Protein AF-A0A8J4SX45-F1 (afdb_monomer)

pLDDT: mean 74.56, std 23.35, range [21.31, 98.44]

Organism: NCBI:txid1284355

Foldseek 3Di:
DDDPDPQDLVNVCVVVVNPPHPVSQQPVPQDDPVLVVLLVVQLVPQDVVLVVVCVVVPDDPVCCCVVPVQLSCVVSVVLRPPAQEDEDDAQAAAPCPPHRLQHQDLQFGHPVVNGPVVVLVVQVVCVVSNYFYAYEDNQFWHFCNHPLNVQLLQEVPGPSVLQFAKDADAPPDALDQQAALLGDHQWDARPNYNITTGHNYDPRTTTTQLVDVVSLVVSLVSLVVVVVSPHQAYEYEQLQQNQDDVNVPRGGVHPCSLVSQLVSQVSHVVVDNHAYEYEHAPDDLVVQLSQCFPVSSGHVGYDYCPLVCQQADPPDDLLRGHDHDPVVSVVVLVRNQPSCVPRGAYEFEQDELQWAQNCAQPNPCPPCLLVRLLVVVCVRVVTGHHYDDYPCSQQSQHFAQDDQVQDDRSSLVSQQVVCVVVPDDNVSSSVSCRNGNSCRRVQDDRCSDPDDDDDPPPDPDHDDDPPDPDDDDDDDDDDPDDDDDDDDDDDDDDPDGGSNVVSSVVVVPDDDDDDDDPPPPVPPPPDDDDDDDDDDDDDDPDPPPLVVLLVVLVSQCPPPLNVLLDSLLSLLQVLQVCCQPPNDDPVCLVVLVCLQPPLLLLLLLLCLLLAAVVLLVVLDPLLLVLLVVLLVVQQVQLLVLCVVLVAPNLLSNLLSQQQNFAALNLSSQQCVLLVHDLLSSLLSRNLLSVLLSVVLVVLLVCVVPLPDALQLSLSLLLSQRRHLSSSQSSSPVSPDNSNSSSNSSNSSRNVVSLVVSQVSNVVSVVVVPPPDDDDDDDDDPVPRSRPPSSVSSNVSNVCSNVCVDPPVRSVVSNVSSVSSSSSSSSSSSNVYHPVSSVVNNPSSSVSSNVSSVVSSVSSSVSSVVSVSD

Secondary structure (DSSP, 8-state):
--------HHHHHHHTT-TTSTHHHHSTTS--HHHHHHHHHHHHHS-HHHHHHHHHTT--HHHHIIIIIHHHHHHHHHHTT--SEEEEPP-EE---TTTTSS-SEEEEE-TTT--HHHHHHHHHHHHTTT-EEEEEEE-SB--TTSHHHHHHTT-TTSTTGGGB-EEE-BTTB-SS-PBPTTSSBSEEEETTTTEEEE-SS-TT-PBB-TTSHHHHHHHHHHHHHHHHTT--EEEEETGGGTT-BGGGTB-SS-TTHHHHHHHHHHHTGGGS--EEEEE-TT--HHHHHHHT-TT-SS-SEEE--TTGGGGB-TTS-TTSB----HHHHHHHHHHHHHHSBTTB-BEE-S--TTS--HHHHTS-SSTTHHHHHHHHHHHHHTSSSEE---TTGGGT-------GGG---HHHHHHHHHHHHTT--HHHHHHHHHHH-GGGTTSS-----SS-----TT--S------------------TT-----------------HHHHHHHHTTS--------TTSGGGSS-------------S--SSHHHHHHHHHHHHHTTSTTTGGG-HHHHHHHHHHHHHHHH---GGGHHHHHHIIIIIHHHHHHHHGGG--HHHHHHT-HHHHHHHHHHHHHHHHHHHHHHHHTT--HHHHHHHHHHHHTTTHHHHHHHTTTTT--HHHHHHHHHHHHHHHHHHHHHHHHHHHHH---HHHHHHHHHHH-SSHHHHHHHHGGGHHHHHHHHHHHHHHHHHTHHHHHHHHHHHHHHHHTTT---------GGG----HHHHHHHHHHHHHHTT-S-HHHHHHHHHHHHHHHHHHHHHHHHT--HHHHHHHHHHHHHHHHHHHHHHHHHHHHHHHHTT--

Sequence (869 aa):
MGSGGMIPSYLLIKNLDMLNTIWSLVLPGAVPIFSVILVMNFFAAVPKALEEAAFIDGANALQVLFKVYVPVSIPALATDLGIGAIWLSPVCKSPQDDNGYDISDYQDIDPMFGSLEDMELLIQEAGKRDIRIIMDLVLNHSSDEHPWFKEARKSKDNPYHDYYVWRDGVEGTPPNDLGSTFGGSAWEWVPELGQYYLHLFSVKQPDLNWENPKVRQEIYDMIQWWMDKGVGGFRLDVIDLIGKEPDLKITGNGPNLRKYMRELSKETFQKGDLLTVGETWGATPESAKLYSNPDGSELSMVFQFEHISLDEQAGKGKWDLQPLDLLQLKKVLSKWQTELKGEAWNSLFWNNHDLPRIVSRWGDDGEYRVESAKMLATLLHGMQGTPYVYQGEELGMTNVRYDIEEYRDIELLNLYKERIGNGYSKEDVMESIYAKGRDNAPAFQMQLSDSQFFDFPGCQFLMNDPSGYHRNSKPGSNSFLHTLTAGEDIGPLGTDRCLFHKMIAESTCSRTQLTKDPDLILKHVLLYHDGTGEGMAGRSYNNHFILHVRDNVKLLGYLPFLNIMGQLVIAILLGILYRAIRGVPLSAQSGISFSGKRLLRFGIILLGLKLNLLDIVHAGYKVVALAAINVAITIFVVYGLSKWLKIDKRIGLLTACGTAICGAAAVVAIAPQIKAKDEETAVGAATVAILGTIFTLAYTLLYPVLGLSANGYGVFTGATLHEVAHVIAGAAPGGQGALDMAVIVKLTRVAMLVPIALIIGLWSGRQASGGEQQSAKGIRWRELPVPWFIFGFLAMSGLNTLGIIPQEMISGLLVLSYMLLAMAMAGLGLGVDIATFRRLGKKPFLAGLLGSIVLSVIGFVLVCGFGLN

Solvent-accessible surface area (backbone atoms only — not comparable to full-atom values): 48307 Å² total; per-residue (Å²): 142,83,83,84,68,84,63,56,67,68,57,46,26,52,77,67,70,29,69,97,39,79,63,54,67,53,65,85,70,70,70,64,77,61,51,62,53,53,52,51,53,49,64,69,65,54,61,63,66,60,57,52,49,38,45,73,76,67,42,48,74,68,49,40,42,64,71,47,51,47,51,69,40,44,67,62,57,56,60,61,70,70,61,58,57,45,78,43,73,50,56,35,19,42,86,48,83,59,74,19,63,21,32,35,36,92,91,42,43,22,73,90,82,43,46,59,68,55,52,50,48,48,39,53,56,32,49,77,69,65,23,29,41,22,42,50,40,63,72,40,31,31,14,53,75,11,65,57,44,58,46,22,66,73,36,87,85,34,89,39,25,65,40,36,44,70,42,73,55,52,93,98,45,62,88,66,87,57,58,13,78,45,57,62,62,18,52,49,79,37,82,91,68,52,27,27,39,37,13,61,42,51,86,53,23,37,25,46,25,62,85,34,65,66,49,49,48,54,51,41,53,51,52,45,54,47,49,77,68,56,52,32,25,37,36,30,45,57,51,39,38,56,15,44,40,71,93,79,70,32,50,60,72,20,91,51,29,66,59,51,43,33,50,49,16,63,71,36,54,67,78,52,91,53,51,32,35,34,33,25,75,85,54,46,69,73,55,41,35,61,44,5,22,83,87,51,60,36,28,53,19,44,43,63,36,68,72,72,52,55,36,31,37,87,97,59,55,80,69,40,71,42,79,72,50,67,70,54,49,52,49,47,58,48,47,59,51,63,70,29,61,92,52,31,44,44,52,38,68,79,44,46,72,69,29,30,22,49,26,47,66,78,44,38,63,68,95,44,26,68,61,31,31,50,50,54,50,52,59,56,69,70,48,85,54,50,73,54,83,40,90,50,56,60,65,53,48,53,51,58,86,76,62,80,89,74,63,76,51,58,51,58,58,39,49,50,54,51,43,50,73,72,68,50,56,70,67,64,53,49,54,32,43,52,59,50,28,35,59,28,40,65,74,60,78,79,89,68,67,96,62,84,77,77,83,64,94,85,74,91,77,89,84,84,90,78,91,70,90,76,84,89,83,88,88,79,90,80,76,96,82,78,81,84,84,88,79,85,89,85,87,94,82,86,93,81,87,52,56,55,66,49,48,73,61,49,72,76,73,74,80,87,89,85,84,95,70,88,79,72,71,83,78,78,77,90,83,89,86,88,86,88,84,89,85,90,88,89,90,88,85,86,72,64,68,69,58,56,55,54,61,53,39,59,60,53,38,70,41,86,76,43,46,46,37,34,66,50,42,52,19,22,51,50,17,26,50,46,29,69,76,72,52,76,62,80,85,50,52,63,57,30,51,43,22,50,58,51,36,30,43,54,13,53,16,38,48,17,50,76,40,47,61,61,59,47,59,72,61,32,69,67,54,54,50,50,37,53,53,50,29,53,50,30,31,52,48,15,32,50,42,14,55,72,70,68,44,57,72,59,44,21,48,27,33,11,43,6,50,32,32,37,8,38,63,35,11,61,69,45,27,73,60,71,66,50,51,63,52,44,38,42,40,24,22,46,41,30,29,54,49,23,30,56,50,22,57,50,39,52,70,38,56,88,74,67,78,53,42,39,54,18,40,2,40,32,32,11,62,42,44,17,33,71,64,24,17,47,64,26,12,49,84,47,38,70,66,1,29,57,38,10,51,48,39,29,49,48,23,42,59,49,47,56,63,50,46,52,52,50,20,55,53,44,54,55,64,72,53,75,77,68,95,75,81,98,68,80,89,52,85,89,72,55,70,61,64,70,46,58,58,42,16,52,49,33,16,48,40,44,51,70,60,76,56,55,70,70,58,51,53,54,45,42,53,50,14,53,51,30,35,25,47,10,28,22,21,32,14,52,66,30,57,67,67,54,44,66,70,61,34,59,62,56,37,52,23,43,50,56,32,49,52,52,36,46,55,52,32,50,53,49,33,58,73,72,67,49,82

Nearest PDB structures (foldseek):
  4aie-assembly1_A  TM=9.711E-01  e=1.238E-39  Lactobacillus acidophilus NCFM
  4ha1-assembly1_A  TM=9.371E-01  e=2.315E-29  Rhizobium sp. MX-45
  1zjb-assembly1_A  TM=9.445E-01  e=5.201E-29  Burkholderia ubonensis subsp. mesacidophila
  4h8h-assembly2_B  TM=9.382E-01  e=4.776E-29  Rhizobium sp. MX-45
  2pwe-assembly1_A  TM=9.422E-01  e=8.674E-29  Burkholderia ubonensis subsp. mesacidophila

Structure (mmCIF, N/CA/C/O backbone):
data_AF-A0A8J4SX45-F1
#
_entry.id   AF-A0A8J4SX45-F1
#
loop_
_atom_site.group_PDB
_atom_site.id
_atom_site.type_symbol
_atom_site.label_atom_id
_atom_site.label_alt_id
_atom_site.label_comp_id
_atom_site.label_asym_id
_atom_site.label_entity_id
_atom_site.label_seq_id
_atom_site.pdbx_PDB_ins_code
_atom_site.Cartn_x
_atom_site.Cartn_y
_atom_site.Cartn_z
_atom_site.occupancy
_atom_site.B_iso_or_equiv
_atom_site.auth_seq_id
_atom_site.auth_comp_id
_atom_site.auth_asym_id
_atom_site.auth_atom_id
_atom_site.pdbx_PDB_model_num
ATOM 1 N N . MET A 1 1 ? -23.202 -10.348 -10.146 1.00 30.77 1 MET A N 1
ATOM 2 C CA . MET A 1 1 ? -22.582 -11.528 -10.796 1.00 30.77 1 MET A CA 1
ATOM 3 C C . MET A 1 1 ? -21.548 -11.040 -11.795 1.00 30.77 1 MET A C 1
ATOM 5 O O . MET A 1 1 ? -21.902 -10.262 -12.669 1.00 30.77 1 MET A O 1
ATOM 9 N N . GLY A 1 2 ? -20.294 -11.456 -11.606 1.00 22.59 2 GLY A N 1
ATOM 10 C CA . GLY A 1 2 ? -19.100 -10.896 -12.252 1.00 22.59 2 GLY A CA 1
ATOM 11 C C . GLY A 1 2 ? -18.055 -10.469 -11.217 1.00 22.59 2 GLY A C 1
ATOM 12 O O . GLY A 1 2 ? -17.561 -9.355 -11.274 1.00 22.59 2 GLY A O 1
ATOM 13 N N . SER A 1 3 ? -17.798 -11.320 -10.216 1.00 23.39 3 SER A N 1
ATOM 14 C CA . SER A 1 3 ? -16.836 -11.094 -9.134 1.00 23.39 3 SER A CA 1
ATOM 15 C C . SER A 1 3 ? -15.404 -11.157 -9.673 1.00 23.39 3 SER A C 1
ATOM 17 O O . SER A 1 3 ? -14.816 -12.236 -9.769 1.00 23.39 3 SER A O 1
ATOM 19 N N . GLY A 1 4 ? -14.844 -10.008 -10.038 1.00 24.91 4 GLY A N 1
ATOM 20 C CA . GLY A 1 4 ? -13.405 -9.830 -10.219 1.00 24.91 4 GLY A CA 1
ATOM 21 C C . GLY A 1 4 ? -12.726 -9.668 -8.863 1.00 24.91 4 GLY A C 1
ATOM 22 O O . GLY A 1 4 ? -12.202 -8.607 -8.569 1.00 24.91 4 GLY A O 1
ATOM 23 N N . GLY A 1 5 ? -12.804 -10.688 -8.007 1.00 27.56 5 GLY A N 1
ATOM 24 C CA . GLY A 1 5 ? -12.093 -10.682 -6.733 1.00 27.56 5 GLY A CA 1
ATOM 25 C C . GLY A 1 5 ? -10.597 -10.843 -6.980 1.00 27.56 5 GLY A C 1
ATOM 26 O O . GLY A 1 5 ? -10.183 -11.811 -7.626 1.00 27.56 5 GLY A O 1
ATOM 27 N N . MET A 1 6 ? -9.788 -9.922 -6.456 1.00 36.19 6 MET A N 1
ATOM 28 C CA . MET A 1 6 ? -8.379 -10.203 -6.211 1.00 36.19 6 MET A CA 1
ATOM 29 C C . MET A 1 6 ? -8.316 -11.399 -5.263 1.00 36.19 6 MET A C 1
ATOM 31 O O . MET A 1 6 ? -8.715 -11.334 -4.104 1.00 36.19 6 MET A O 1
ATOM 35 N N . ILE A 1 7 ? -7.892 -12.537 -5.803 1.00 36.25 7 ILE A N 1
ATOM 36 C CA . ILE A 1 7 ? -7.659 -13.749 -5.030 1.00 36.25 7 ILE A CA 1
ATOM 37 C C . ILE A 1 7 ? -6.501 -13.416 -4.080 1.00 36.25 7 ILE A C 1
ATOM 39 O O . ILE A 1 7 ? -5.442 -13.041 -4.589 1.00 36.25 7 ILE A O 1
ATOM 43 N N . PRO A 1 8 ? -6.653 -13.552 -2.746 1.00 45.66 8 PRO A N 1
ATOM 44 C CA . PRO A 1 8 ? -5.542 -13.415 -1.810 1.00 45.66 8 PRO A CA 1
ATOM 45 C C . PRO A 1 8 ? -4.344 -14.183 -2.357 1.00 45.66 8 PRO A C 1
ATOM 47 O O . PRO A 1 8 ? -4.502 -15.353 -2.709 1.00 45.66 8 PRO A O 1
ATOM 50 N N . SER A 1 9 ? -3.171 -13.555 -2.475 1.00 45.91 9 SER A N 1
ATOM 51 C CA . SER A 1 9 ? -1.998 -14.176 -3.112 1.00 45.91 9 SER A CA 1
ATOM 52 C C . SER A 1 9 ? -1.733 -15.571 -2.547 1.00 45.91 9 SER A C 1
ATOM 54 O O . SER A 1 9 ? -1.456 -16.497 -3.297 1.00 45.91 9 SER A O 1
ATOM 56 N N . TYR A 1 10 ? -1.969 -15.763 -1.246 1.00 50.28 10 TYR A N 1
ATOM 57 C CA . TYR A 1 10 ? -1.969 -17.070 -0.593 1.00 50.28 10 TYR A CA 1
ATOM 58 C C . TYR A 1 10 ? -2.964 -18.082 -1.193 1.00 50.28 10 TYR A C 1
ATOM 60 O O . TYR A 1 10 ? -2.573 -19.207 -1.486 1.00 50.28 10 TYR A O 1
ATOM 68 N N . LEU A 1 11 ? -4.234 -17.713 -1.403 1.00 44.53 11 LEU A N 1
ATOM 69 C CA . LEU A 1 11 ? -5.240 -18.573 -2.040 1.00 44.53 11 LEU A CA 1
ATOM 70 C C . LEU A 1 11 ? -4.919 -18.829 -3.516 1.00 44.53 11 LEU A C 1
ATOM 72 O O . LEU A 1 11 ? -5.149 -19.933 -3.998 1.00 44.53 11 LEU A O 1
ATOM 76 N N . LEU A 1 12 ? -4.344 -17.853 -4.220 1.00 45.09 12 LEU A N 1
ATOM 77 C CA . LEU A 1 12 ? -3.874 -18.018 -5.595 1.00 45.09 12 LEU A CA 1
ATOM 78 C C . LEU A 1 12 ? -2.726 -19.038 -5.642 1.00 45.09 12 LEU A C 1
ATOM 80 O O . LEU A 1 12 ? -2.785 -19.999 -6.399 1.00 45.09 12 LEU A O 1
ATOM 84 N N . ILE A 1 13 ? -1.724 -18.878 -4.778 1.00 53.94 13 ILE A N 1
ATOM 85 C CA . ILE A 1 13 ? -0.570 -19.775 -4.631 1.00 53.94 13 ILE A CA 1
ATOM 86 C C . ILE A 1 13 ? -1.016 -21.178 -4.190 1.00 53.94 13 ILE A C 1
ATOM 88 O O . ILE A 1 13 ? -0.526 -22.170 -4.726 1.00 53.94 13 ILE A O 1
ATOM 92 N N . LYS A 1 14 ? -1.968 -21.268 -3.254 1.00 51.56 14 LYS A N 1
ATOM 93 C CA . LYS A 1 14 ? -2.572 -22.519 -2.773 1.00 51.56 14 LYS A CA 1
ATOM 94 C C . LYS A 1 14 ? -3.335 -23.242 -3.875 1.00 51.56 14 LYS A C 1
ATOM 96 O O . LYS A 1 14 ? -3.112 -24.426 -4.080 1.00 51.56 14 LYS A O 1
ATOM 101 N N . ASN A 1 15 ? -4.186 -22.539 -4.616 1.00 48.75 15 ASN A N 1
ATOM 102 C CA . ASN A 1 15 ? -4.983 -23.130 -5.695 1.00 48.75 15 ASN A CA 1
ATOM 103 C C . ASN A 1 15 ? -4.144 -23.478 -6.934 1.00 48.75 15 ASN A C 1
ATOM 105 O O . ASN A 1 15 ? -4.560 -24.302 -7.745 1.00 48.75 15 ASN A O 1
ATOM 109 N N . LEU A 1 16 ? -2.973 -22.856 -7.089 1.00 44.97 16 LEU A N 1
ATOM 110 C CA . LEU A 1 16 ? -1.988 -23.206 -8.112 1.00 44.97 16 LEU A CA 1
ATOM 111 C C . LEU A 1 16 ? -1.028 -24.322 -7.669 1.00 44.97 16 LEU A C 1
ATOM 113 O O . LEU A 1 16 ? -0.170 -24.708 -8.461 1.00 44.97 16 LEU A O 1
ATOM 117 N N . ASP A 1 17 ? -1.174 -24.840 -6.444 1.00 50.44 17 ASP A N 1
ATOM 118 C CA . ASP A 1 17 ? -0.320 -25.878 -5.850 1.00 50.44 17 ASP A CA 1
ATOM 119 C C . ASP A 1 17 ? 1.161 -25.460 -5.755 1.00 50.44 17 ASP A C 1
ATOM 121 O O . ASP A 1 17 ? 2.100 -26.244 -5.877 1.00 50.44 17 ASP A O 1
ATOM 125 N N . MET A 1 18 ? 1.377 -24.157 -5.565 1.00 54.00 18 MET A N 1
ATOM 126 C CA . MET A 1 18 ? 2.692 -23.515 -5.544 1.00 54.00 18 MET A CA 1
ATOM 127 C C . MET A 1 18 ? 3.166 -23.204 -4.123 1.00 54.00 18 MET A C 1
ATOM 129 O O . MET A 1 18 ? 4.191 -22.539 -3.954 1.00 54.00 18 MET A O 1
ATOM 133 N N . LEU A 1 19 ? 2.446 -23.676 -3.102 1.00 50.00 19 LEU A N 1
ATOM 134 C CA . LEU A 1 19 ? 2.864 -23.558 -1.707 1.00 50.00 19 LEU A CA 1
ATOM 135 C C . LEU A 1 19 ? 4.240 -24.212 -1.524 1.00 50.00 19 LEU A C 1
ATOM 137 O O . LEU A 1 19 ? 4.490 -25.304 -2.027 1.00 50.00 19 LEU A O 1
ATOM 141 N N . ASN A 1 20 ? 5.136 -23.531 -0.806 1.00 45.62 20 ASN A N 1
ATOM 142 C CA . ASN A 1 20 ? 6.529 -23.945 -0.585 1.00 45.62 20 ASN A CA 1
ATOM 143 C C . ASN A 1 20 ? 7.396 -24.031 -1.858 1.00 45.62 20 ASN A C 1
ATOM 145 O O . ASN A 1 20 ? 8.388 -24.759 -1.884 1.00 45.62 20 ASN A O 1
ATOM 149 N N . THR A 1 21 ? 7.060 -23.281 -2.913 1.00 51.72 21 THR A N 1
ATOM 150 C CA . THR A 1 21 ? 7.888 -23.185 -4.128 1.00 51.72 21 THR A CA 1
ATOM 151 C C . THR A 1 21 ? 8.450 -21.777 -4.295 1.00 51.72 21 THR A C 1
ATOM 153 O O . THR A 1 21 ? 7.791 -20.803 -3.961 1.00 51.72 21 THR A O 1
ATOM 156 N N . ILE A 1 22 ? 9.640 -21.627 -4.884 1.00 42.25 22 ILE A N 1
ATOM 157 C CA . ILE A 1 22 ? 10.240 -20.295 -5.119 1.00 42.25 22 ILE A CA 1
ATOM 158 C C . ILE A 1 22 ? 9.346 -19.380 -5.978 1.00 42.25 22 ILE A C 1
ATOM 160 O O . ILE A 1 22 ? 9.404 -18.158 -5.892 1.00 42.25 22 ILE A O 1
ATOM 164 N N . TRP A 1 23 ? 8.464 -19.974 -6.781 1.00 44.94 23 TRP A N 1
ATOM 165 C CA . TRP A 1 23 ? 7.550 -19.263 -7.665 1.00 44.94 23 TRP A CA 1
ATOM 166 C C . TRP A 1 23 ? 6.375 -18.601 -6.942 1.00 44.94 23 TRP A C 1
ATOM 168 O O . TRP A 1 23 ? 5.789 -17.672 -7.499 1.00 44.94 23 TRP A O 1
ATOM 178 N N . SER A 1 24 ? 6.055 -19.021 -5.713 1.00 47.94 24 SER A N 1
ATOM 179 C CA . SER A 1 24 ? 5.055 -18.343 -4.884 1.00 47.94 24 SER A CA 1
ATOM 180 C C . SER A 1 24 ? 5.477 -16.928 -4.485 1.00 47.94 24 SER A C 1
ATOM 182 O O . SER A 1 24 ? 4.623 -16.109 -4.171 1.00 47.94 24 SER A O 1
ATOM 184 N N . LEU A 1 25 ? 6.783 -16.640 -4.523 1.00 43.66 25 LEU A N 1
ATOM 185 C CA . LEU A 1 25 ? 7.373 -15.343 -4.181 1.00 43.66 25 LEU A CA 1
ATOM 186 C C . LEU A 1 25 ? 7.532 -14.429 -5.406 1.00 43.66 25 LEU A C 1
ATOM 188 O O . LEU A 1 25 ? 7.426 -13.216 -5.294 1.00 43.66 25 LEU A O 1
ATOM 192 N N . VAL A 1 26 ? 7.769 -15.011 -6.585 1.00 43.97 26 VAL A N 1
ATOM 193 C CA . VAL A 1 26 ? 8.133 -14.263 -7.803 1.00 43.97 26 VAL A CA 1
ATOM 194 C C . VAL A 1 26 ? 6.910 -13.732 -8.557 1.00 43.97 26 VAL A C 1
ATOM 196 O O . VAL A 1 26 ? 6.939 -12.630 -9.095 1.00 43.97 26 VAL A O 1
ATOM 199 N N . LEU A 1 27 ? 5.834 -14.516 -8.639 1.00 45.00 27 LEU A N 1
ATOM 200 C CA . LEU A 1 27 ? 4.705 -14.220 -9.532 1.00 45.00 27 LEU A CA 1
ATOM 201 C C . LEU A 1 27 ? 3.7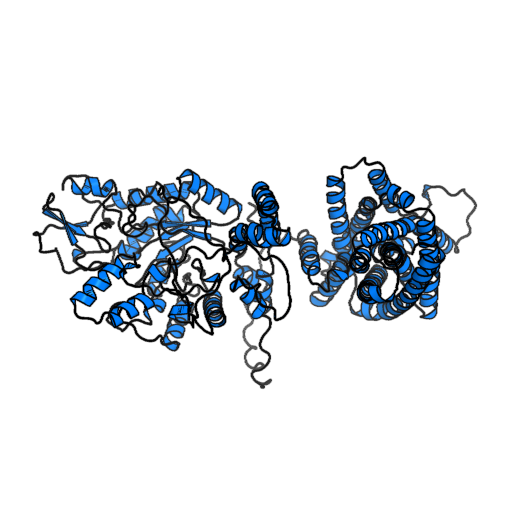62 -13.106 -9.052 1.00 45.00 27 LEU A C 1
ATOM 203 O O . LEU A 1 27 ? 3.346 -12.315 -9.898 1.00 45.00 27 LEU A O 1
ATOM 207 N N . PRO A 1 28 ? 3.433 -12.989 -7.753 1.00 47.66 28 PRO A N 1
ATOM 208 C CA . PRO A 1 28 ? 2.596 -11.887 -7.280 1.00 47.66 28 PRO A CA 1
ATOM 209 C C . PRO A 1 28 ? 3.261 -10.503 -7.407 1.00 47.66 28 PRO A C 1
ATOM 211 O O . PRO A 1 28 ? 2.557 -9.511 -7.533 1.00 47.66 28 PRO A O 1
ATOM 214 N N . GLY A 1 29 ? 4.600 -10.431 -7.408 1.00 43.62 29 GLY A N 1
ATOM 215 C CA . GLY A 1 29 ? 5.365 -9.173 -7.408 1.00 43.62 29 GLY A CA 1
ATOM 216 C C . GLY A 1 29 ? 5.795 -8.639 -8.782 1.00 43.62 29 GLY A C 1
ATOM 217 O O . GLY A 1 29 ? 6.478 -7.624 -8.850 1.00 43.62 29 GLY A O 1
ATOM 218 N N . ALA A 1 30 ? 5.438 -9.295 -9.889 1.00 43.38 30 ALA A N 1
ATOM 219 C CA . ALA A 1 30 ? 6.019 -9.013 -11.209 1.00 43.38 30 ALA A CA 1
ATOM 220 C C . ALA A 1 30 ? 5.315 -7.903 -12.033 1.00 43.38 30 ALA A C 1
ATOM 222 O O . ALA A 1 30 ? 5.426 -7.902 -13.255 1.00 43.38 30 ALA A O 1
ATOM 223 N N . VAL A 1 31 ? 4.681 -6.920 -11.375 1.00 43.38 31 VAL A N 1
ATOM 224 C CA . VAL A 1 31 ? 4.039 -5.712 -11.955 1.00 43.38 31 VAL A CA 1
ATOM 225 C C . VAL A 1 31 ? 2.624 -5.933 -12.535 1.00 43.38 31 VAL A C 1
ATOM 227 O O . VAL A 1 31 ? 2.467 -6.535 -13.602 1.00 43.38 31 VAL A O 1
ATOM 230 N N . PRO A 1 32 ? 1.566 -5.387 -11.903 1.00 45.50 32 PRO A N 1
ATOM 231 C CA . PRO A 1 32 ? 0.237 -5.304 -12.502 1.00 45.50 32 PRO A CA 1
ATOM 232 C C . PRO A 1 32 ? 0.238 -4.373 -13.725 1.00 45.50 32 PRO A C 1
ATOM 234 O O . PRO A 1 32 ? 0.702 -3.243 -13.679 1.00 45.50 32 PRO A O 1
ATOM 237 N N . ILE A 1 33 ? -0.365 -4.794 -14.837 1.00 39.94 33 ILE A N 1
ATOM 238 C CA . ILE A 1 33 ? -0.574 -3.965 -16.050 1.00 39.94 33 ILE A CA 1
ATOM 239 C C . ILE A 1 33 ? -1.324 -2.650 -15.741 1.00 39.94 33 ILE A C 1
ATOM 241 O O . ILE A 1 33 ? -1.217 -1.673 -16.482 1.00 39.94 33 ILE A O 1
ATOM 245 N N . PHE A 1 34 ? -2.075 -2.634 -14.640 1.00 39.91 34 PHE A N 1
ATOM 246 C CA . PHE A 1 34 ? -2.820 -1.489 -14.132 1.00 39.91 34 PHE A CA 1
ATOM 247 C C . PHE A 1 34 ? -1.905 -0.346 -13.662 1.00 39.91 34 PHE A C 1
ATOM 249 O O . PHE A 1 34 ? -2.182 0.809 -13.972 1.00 39.91 34 PHE A O 1
ATOM 256 N N . SER A 1 35 ? -0.764 -0.675 -13.057 1.00 42.84 35 SER A N 1
ATOM 257 C CA . SER A 1 35 ? 0.280 0.250 -12.599 1.00 42.84 35 SER A CA 1
ATOM 258 C C . SER A 1 35 ? 0.788 1.167 -13.707 1.00 42.84 35 SER A C 1
ATOM 260 O O . SER A 1 35 ? 0.832 2.388 -13.580 1.00 42.84 35 SER A O 1
ATOM 262 N N . VAL A 1 36 ? 1.068 0.588 -14.876 1.00 41.22 36 VAL A N 1
ATOM 263 C CA . VAL A 1 36 ? 1.563 1.335 -16.040 1.00 41.22 36 VAL A CA 1
ATOM 264 C C . VAL A 1 36 ? 0.500 2.298 -16.576 1.00 41.22 36 VAL A C 1
ATOM 266 O O . VAL A 1 36 ? 0.823 3.413 -16.972 1.00 41.22 36 VAL A O 1
ATOM 269 N N . ILE A 1 37 ? -0.774 1.899 -16.569 1.00 43.69 37 ILE A N 1
ATOM 270 C CA . ILE A 1 37 ? -1.889 2.732 -17.048 1.00 43.69 37 ILE A CA 1
ATOM 271 C C . ILE A 1 37 ? -2.191 3.865 -16.057 1.00 43.69 37 ILE A C 1
ATOM 273 O O . ILE A 1 37 ? -2.472 4.988 -16.475 1.00 43.69 37 ILE A O 1
ATOM 277 N N . LEU A 1 38 ? -2.103 3.590 -14.756 1.00 44.69 38 LEU A N 1
ATOM 278 C CA . LEU A 1 38 ? -2.361 4.550 -13.686 1.00 44.69 38 LEU A CA 1
ATOM 279 C C . LEU A 1 38 ? -1.267 5.623 -13.626 1.00 44.69 38 LEU A C 1
ATOM 281 O O . LEU A 1 38 ? -1.580 6.812 -13.616 1.00 44.69 38 LEU A O 1
ATOM 285 N N . VAL A 1 39 ? 0.002 5.218 -13.727 1.00 49.31 39 VAL A N 1
ATOM 286 C CA . VAL A 1 39 ? 1.149 6.130 -13.831 1.00 49.31 39 VAL A CA 1
ATOM 287 C C . VAL A 1 39 ? 1.082 6.958 -15.123 1.00 49.31 39 VAL A C 1
ATOM 289 O O . VAL A 1 39 ? 1.311 8.166 -15.093 1.00 49.31 39 VAL A O 1
ATOM 292 N N . MET A 1 40 ? 0.682 6.362 -16.253 1.00 47.50 40 MET A N 1
ATOM 293 C CA . MET A 1 40 ? 0.487 7.101 -17.510 1.00 47.50 40 MET A CA 1
ATOM 294 C C . MET A 1 40 ? -0.626 8.154 -17.424 1.00 47.50 40 MET A C 1
ATOM 296 O O . MET A 1 40 ? -0.432 9.279 -17.883 1.00 47.50 40 MET A O 1
ATOM 300 N N . ASN A 1 41 ? -1.781 7.813 -16.844 1.00 48.19 41 ASN A N 1
ATOM 301 C CA . ASN A 1 41 ? -2.894 8.754 -16.688 1.00 48.19 41 ASN A CA 1
ATOM 302 C C . ASN A 1 41 ? -2.571 9.861 -15.677 1.00 48.19 41 ASN A C 1
ATOM 304 O O . ASN A 1 41 ? -2.962 11.006 -15.887 1.00 48.19 41 ASN A O 1
ATOM 308 N N . PHE A 1 42 ? -1.823 9.540 -14.620 1.00 60.50 42 PHE A N 1
ATOM 309 C CA . PHE A 1 42 ? -1.344 10.521 -13.654 1.00 60.50 42 PHE A CA 1
ATOM 310 C C . PHE A 1 42 ? -0.394 11.532 -14.308 1.00 60.50 42 PHE A C 1
ATOM 312 O O . PHE A 1 42 ? -0.624 12.735 -14.218 1.00 60.50 42 PHE A O 1
ATOM 319 N N . PHE A 1 43 ? 0.611 11.062 -15.056 1.00 51.53 43 PHE A N 1
ATOM 320 C CA . PHE A 1 43 ? 1.519 11.948 -15.791 1.00 51.53 43 PHE A CA 1
ATOM 321 C C . PHE A 1 43 ? 0.799 12.809 -16.837 1.00 51.53 43 PHE A C 1
ATOM 323 O O . PHE A 1 43 ? 1.198 13.949 -17.060 1.00 51.53 43 PHE A O 1
ATOM 330 N N . ALA A 1 44 ? -0.284 12.306 -17.439 1.00 51.25 44 ALA A N 1
ATOM 331 C CA . ALA A 1 44 ? -1.120 13.075 -18.361 1.00 51.25 44 ALA A CA 1
ATOM 332 C C . ALA A 1 44 ? -1.979 14.156 -17.672 1.00 51.25 44 ALA A C 1
ATOM 334 O O . ALA A 1 44 ? -2.403 15.101 -18.336 1.00 51.25 44 ALA A O 1
ATOM 335 N N . ALA A 1 45 ? -2.236 14.022 -16.367 1.00 50.25 45 ALA A N 1
ATOM 336 C CA . ALA A 1 45 ? -3.026 14.958 -15.568 1.00 50.25 45 ALA A CA 1
ATOM 337 C C . ALA A 1 45 ? -2.179 16.038 -14.871 1.00 50.25 45 ALA A C 1
ATOM 339 O O . ALA A 1 45 ? -2.740 17.022 -14.387 1.00 50.25 45 ALA A O 1
ATOM 340 N N . VAL A 1 46 ? -0.847 15.890 -14.832 1.00 60.66 46 VAL A N 1
ATOM 341 C CA . VAL A 1 46 ? 0.053 16.929 -14.310 1.00 60.66 46 VAL A CA 1
ATOM 342 C C . VAL A 1 46 ? -0.121 18.206 -15.148 1.00 60.66 46 VAL A C 1
ATOM 344 O O . VAL A 1 46 ? 0.058 18.160 -16.370 1.00 60.66 46 VAL A O 1
ATOM 347 N N . PRO A 1 47 ? -0.471 19.355 -14.534 1.00 60.91 47 PRO A N 1
ATOM 348 C CA . PRO A 1 47 ? -0.690 20.596 -15.265 1.00 60.91 47 PRO A CA 1
ATOM 349 C C . PRO A 1 47 ? 0.539 20.995 -16.086 1.00 60.91 47 PRO A C 1
ATOM 351 O O . PRO A 1 47 ? 1.615 21.209 -15.529 1.00 60.91 47 PRO A O 1
ATOM 354 N N . LYS A 1 48 ? 0.371 21.184 -17.402 1.00 62.56 48 LYS A N 1
ATOM 355 C CA . LYS A 1 48 ? 1.454 21.647 -18.295 1.00 62.56 48 LYS A CA 1
ATOM 356 C C . LYS A 1 48 ? 2.093 22.963 -17.851 1.00 62.56 48 LYS A C 1
ATOM 358 O O . LYS A 1 48 ? 3.263 23.185 -18.119 1.00 62.56 48 LYS A O 1
ATOM 363 N N . ALA A 1 49 ? 1.359 23.792 -17.110 1.00 55.50 49 ALA A N 1
ATOM 364 C CA . ALA A 1 49 ? 1.880 25.027 -16.535 1.00 55.50 49 ALA A CA 1
ATOM 365 C C . ALA A 1 49 ? 3.084 24.806 -15.594 1.00 55.50 49 ALA A C 1
ATOM 367 O O . ALA A 1 49 ? 3.945 25.675 -15.521 1.00 55.50 49 ALA A O 1
ATOM 368 N N . LEU A 1 50 ? 3.183 23.659 -14.905 1.00 57.22 50 LEU A N 1
ATOM 369 C CA . LEU A 1 50 ? 4.336 23.322 -14.051 1.00 57.22 50 LEU A CA 1
ATOM 370 C C . LEU A 1 50 ? 5.577 22.961 -14.876 1.00 57.22 50 LEU A C 1
ATOM 372 O O . LEU A 1 50 ? 6.692 23.339 -14.526 1.00 57.22 50 LEU A O 1
ATOM 376 N N . GLU A 1 51 ? 5.376 22.248 -15.983 1.00 58.12 51 GLU A N 1
ATOM 377 C CA . GLU A 1 51 ? 6.423 21.937 -16.957 1.00 58.12 51 GLU A CA 1
ATOM 378 C C . GLU A 1 51 ? 6.910 23.218 -17.655 1.00 58.12 51 GLU A C 1
ATOM 380 O O . GLU A 1 51 ? 8.111 23.477 -17.713 1.00 58.12 51 GLU A O 1
ATOM 385 N N . GLU A 1 52 ? 5.984 24.061 -18.116 1.00 59.66 52 GLU A N 1
ATOM 386 C CA . GLU A 1 52 ? 6.279 25.343 -18.762 1.00 59.66 52 GLU A CA 1
ATOM 387 C C . GLU A 1 52 ? 6.988 26.317 -17.813 1.00 59.66 52 GLU A C 1
ATOM 389 O O . GLU A 1 52 ? 7.978 26.928 -18.211 1.00 59.66 52 GLU A O 1
ATOM 394 N N . ALA A 1 53 ? 6.551 26.417 -16.553 1.00 57.97 53 ALA A N 1
ATOM 395 C CA . ALA A 1 53 ? 7.225 27.221 -15.533 1.00 57.97 53 ALA A CA 1
ATOM 396 C C . ALA A 1 53 ? 8.659 26.731 -15.281 1.00 57.97 53 ALA A C 1
ATOM 398 O O . ALA A 1 53 ? 9.590 27.532 -15.278 1.00 57.97 53 ALA A O 1
ATOM 399 N N . ALA A 1 54 ? 8.865 25.415 -15.178 1.00 57.62 54 ALA A N 1
ATOM 400 C CA . ALA A 1 54 ? 10.197 24.850 -14.982 1.00 57.62 54 ALA A CA 1
ATOM 401 C C . ALA A 1 54 ? 11.125 25.095 -16.187 1.00 57.62 54 ALA A C 1
ATOM 403 O O . ALA A 1 54 ? 12.312 25.368 -16.002 1.00 57.62 54 ALA A O 1
ATOM 404 N N . PHE A 1 55 ? 10.601 25.056 -17.417 1.00 54.62 55 PHE A N 1
ATOM 405 C CA . PHE A 1 55 ? 11.365 25.431 -18.611 1.00 54.62 55 PHE A CA 1
ATOM 406 C C . PHE A 1 55 ? 11.676 26.935 -18.672 1.00 54.62 55 PHE A C 1
ATOM 408 O O . PHE A 1 55 ? 12.781 27.301 -19.079 1.00 54.62 55 PHE A O 1
ATOM 415 N N . ILE A 1 56 ? 10.745 27.802 -18.254 1.00 65.62 56 ILE A N 1
ATOM 416 C CA . ILE A 1 56 ? 10.958 29.258 -18.150 1.00 65.62 56 ILE A CA 1
ATOM 417 C C . ILE A 1 56 ? 12.055 29.576 -17.121 1.00 65.62 56 ILE A C 1
ATOM 419 O O . ILE A 1 56 ? 12.901 30.431 -17.383 1.00 65.62 56 ILE A O 1
ATOM 423 N N . ASP A 1 57 ? 12.114 28.816 -16.027 1.00 60.16 57 ASP A N 1
ATOM 424 C CA . ASP A 1 57 ? 13.159 28.903 -14.998 1.00 60.16 57 ASP A CA 1
ATOM 425 C C . ASP A 1 57 ? 14.486 28.220 -15.406 1.00 60.16 57 ASP A C 1
ATOM 427 O O . ASP A 1 57 ? 15.431 28.127 -14.618 1.00 60.16 57 ASP A O 1
ATOM 431 N N . GLY A 1 58 ? 14.599 27.762 -16.660 1.00 55.19 58 GLY A N 1
ATOM 432 C CA . GLY A 1 58 ? 15.836 27.251 -17.256 1.00 55.19 58 GLY A CA 1
ATOM 433 C C . GLY A 1 58 ? 16.123 25.768 -17.003 1.00 55.19 58 GLY A C 1
ATOM 434 O O . GLY A 1 58 ? 17.228 25.307 -17.306 1.00 55.19 58 GLY A O 1
ATOM 435 N N . ALA A 1 59 ? 15.163 25.002 -16.472 1.00 51.34 59 ALA A N 1
ATOM 436 C CA . ALA A 1 59 ? 15.310 23.560 -16.309 1.00 51.34 59 ALA A CA 1
ATOM 437 C C . ALA A 1 59 ? 15.270 22.853 -17.672 1.00 51.34 59 ALA A C 1
ATOM 439 O O . ALA A 1 59 ? 14.405 23.109 -18.505 1.00 51.34 59 ALA A O 1
ATOM 440 N N . ASN A 1 60 ? 16.194 21.924 -17.915 1.00 52.91 60 ASN A N 1
ATOM 441 C CA . ASN A 1 60 ? 16.123 21.057 -19.094 1.00 52.91 60 ASN A CA 1
ATOM 442 C C . ASN A 1 60 ? 15.148 19.887 -18.867 1.00 52.91 60 ASN A C 1
ATOM 444 O O . ASN A 1 60 ? 14.796 19.575 -17.733 1.00 52.91 60 ASN A O 1
ATOM 448 N N . ALA A 1 61 ? 14.746 19.189 -19.933 1.00 43.44 61 ALA A N 1
ATOM 449 C CA . ALA A 1 61 ? 13.732 18.130 -19.857 1.00 43.44 61 ALA A CA 1
ATOM 450 C C . ALA A 1 61 ? 14.055 17.020 -18.833 1.00 43.44 61 ALA A C 1
ATOM 452 O O . ALA A 1 61 ? 13.149 16.458 -18.223 1.00 43.44 61 ALA A O 1
ATOM 453 N N . LEU A 1 62 ? 15.341 16.732 -18.594 1.00 37.41 62 LEU A N 1
ATOM 454 C CA . LEU A 1 62 ? 15.761 15.774 -17.569 1.00 37.41 62 LEU A CA 1
ATOM 455 C C . LEU A 1 62 ? 15.550 16.332 -16.155 1.00 37.41 62 LEU A C 1
ATOM 457 O O . LEU A 1 62 ? 15.116 15.618 -15.257 1.00 37.41 62 LEU A O 1
ATOM 461 N N . GLN A 1 63 ? 15.835 17.614 -15.948 1.00 46.69 63 GLN A N 1
ATOM 462 C CA . GLN A 1 63 ? 15.596 18.288 -14.674 1.00 46.69 63 GLN A CA 1
ATOM 463 C C . GLN A 1 63 ? 14.103 18.445 -14.396 1.00 46.69 63 GLN A C 1
ATOM 465 O O . GLN A 1 63 ? 13.693 18.223 -13.264 1.00 46.69 63 GLN A O 1
ATOM 470 N N . VAL A 1 64 ? 13.286 18.744 -15.407 1.00 49.69 64 VAL A N 1
ATOM 471 C CA . VAL A 1 64 ? 11.823 18.768 -15.264 1.00 49.69 64 VAL A CA 1
ATOM 472 C C . VAL A 1 64 ? 11.301 17.373 -14.902 1.00 49.69 64 VAL A C 1
ATOM 474 O O . VAL A 1 64 ? 10.509 17.230 -13.972 1.00 49.69 64 VAL A O 1
ATOM 477 N N . LEU A 1 65 ? 11.816 16.318 -15.545 1.00 47.22 65 LEU A N 1
ATOM 478 C CA . LEU A 1 65 ? 11.476 14.938 -15.198 1.00 47.22 65 LEU A CA 1
ATOM 479 C C . LEU A 1 65 ? 11.785 14.627 -13.726 1.00 47.22 65 LEU A C 1
ATOM 481 O O . LEU A 1 65 ? 10.908 14.177 -12.999 1.00 47.22 65 LEU A O 1
ATOM 485 N N . PHE A 1 66 ? 13.009 14.887 -13.265 1.00 46.56 66 PHE A N 1
ATOM 486 C CA . PHE A 1 66 ? 13.439 14.467 -11.927 1.00 46.56 66 PHE A CA 1
ATOM 487 C C . PHE A 1 66 ? 13.064 15.426 -10.791 1.00 46.56 66 PHE A C 1
ATOM 489 O O . PHE A 1 66 ? 12.995 14.985 -9.648 1.00 46.56 66 PHE A O 1
ATOM 496 N N . LYS A 1 67 ? 12.827 16.712 -11.072 1.00 52.56 67 LYS A N 1
ATOM 497 C CA . LYS A 1 67 ? 12.503 17.725 -10.050 1.00 52.56 67 LYS A CA 1
ATOM 498 C C . LYS A 1 67 ? 11.032 18.119 -10.006 1.00 52.56 67 LYS A C 1
ATOM 500 O O . LYS A 1 67 ? 10.611 18.688 -9.009 1.00 52.56 67 LYS A O 1
ATOM 505 N N . VAL A 1 68 ? 10.264 17.832 -11.056 1.00 59.12 68 VAL A N 1
ATOM 506 C CA . VAL A 1 68 ? 8.836 18.173 -11.124 1.00 59.12 68 VAL A CA 1
ATOM 507 C C . VAL A 1 68 ? 8.010 16.902 -11.255 1.00 59.12 68 VAL A C 1
ATOM 509 O O . VAL A 1 68 ? 7.233 16.578 -10.365 1.00 59.12 68 VAL A O 1
ATOM 512 N N . TYR A 1 69 ? 8.225 16.116 -12.309 1.00 55.34 69 TYR A N 1
ATOM 513 C CA . TYR A 1 69 ? 7.387 14.946 -12.576 1.00 55.34 69 TYR A CA 1
ATOM 514 C C . TYR A 1 69 ? 7.587 13.804 -11.574 1.00 55.34 69 TYR A C 1
ATOM 516 O O . TYR A 1 69 ? 6.606 13.248 -11.088 1.00 55.34 69 TYR A O 1
ATOM 524 N N . VAL A 1 70 ? 8.832 13.463 -11.233 1.00 53.69 70 VAL A N 1
ATOM 525 C CA . VAL A 1 70 ? 9.133 12.366 -10.301 1.00 53.69 70 VAL A CA 1
ATOM 526 C C . VAL A 1 70 ? 8.576 12.644 -8.899 1.00 53.69 70 VAL A C 1
ATOM 528 O O . VAL A 1 70 ? 7.820 11.795 -8.434 1.00 53.69 70 VAL A O 1
ATOM 531 N N . PRO A 1 71 ? 8.821 13.805 -8.255 1.00 56.22 71 PRO A N 1
ATOM 532 C CA . PRO A 1 71 ? 8.271 14.101 -6.929 1.00 56.22 71 PRO A CA 1
ATOM 533 C C . PRO A 1 71 ? 6.741 14.135 -6.907 1.00 56.22 71 PRO A C 1
ATOM 535 O O . PRO A 1 71 ? 6.119 13.557 -6.020 1.00 56.22 71 PRO A O 1
ATOM 538 N N . VAL A 1 72 ? 6.127 14.733 -7.933 1.00 55.25 72 VAL A N 1
ATOM 539 C CA . VAL A 1 72 ? 4.665 14.790 -8.065 1.00 55.25 72 VAL A CA 1
ATOM 540 C C . VAL A 1 72 ? 4.074 13.391 -8.272 1.00 55.25 72 VAL A C 1
ATOM 542 O O . VAL A 1 72 ? 2.964 13.137 -7.826 1.00 55.25 72 VAL A O 1
ATOM 545 N N . SER A 1 73 ? 4.813 12.454 -8.878 1.00 50.12 73 SER A N 1
ATOM 546 C CA . SER A 1 73 ? 4.369 11.066 -9.095 1.00 50.12 73 SER A CA 1
ATOM 547 C C . SER A 1 73 ? 4.526 10.124 -7.901 1.00 50.12 73 SER A C 1
ATOM 549 O O . SER A 1 73 ? 4.017 9.005 -7.958 1.00 50.12 73 SER A O 1
ATOM 551 N N . ILE A 1 74 ? 5.173 10.548 -6.810 1.00 50.12 74 ILE A N 1
ATOM 552 C CA . ILE A 1 74 ? 5.415 9.689 -5.638 1.00 50.12 74 ILE A CA 1
ATOM 553 C C . ILE A 1 74 ? 4.112 9.148 -5.015 1.00 50.12 74 ILE A C 1
ATOM 555 O O . ILE A 1 74 ? 4.067 7.949 -4.752 1.00 50.12 74 ILE A O 1
ATOM 559 N N . PRO A 1 75 ? 3.021 9.923 -4.851 1.00 47.66 75 PRO A N 1
ATOM 560 C CA . PRO A 1 75 ? 1.755 9.387 -4.339 1.00 47.66 75 PRO A CA 1
ATOM 561 C C . PRO A 1 75 ? 1.134 8.317 -5.255 1.00 47.66 75 PRO A C 1
ATOM 563 O O . PRO A 1 75 ? 0.604 7.308 -4.785 1.00 47.66 75 PRO A O 1
ATOM 566 N N . ALA A 1 76 ? 1.251 8.487 -6.576 1.00 46.19 76 ALA A N 1
ATOM 567 C CA . ALA A 1 76 ? 0.796 7.495 -7.552 1.00 46.19 76 ALA A CA 1
ATOM 568 C C . ALA A 1 76 ? 1.654 6.217 -7.509 1.00 46.19 76 ALA A C 1
ATOM 570 O O . ALA A 1 76 ? 1.120 5.115 -7.605 1.00 46.19 76 ALA A O 1
ATOM 571 N N . LEU A 1 77 ? 2.966 6.359 -7.295 1.00 42.38 77 LEU A N 1
ATOM 572 C CA . LEU A 1 77 ? 3.903 5.247 -7.104 1.00 42.38 77 LEU A CA 1
ATOM 573 C C . LEU A 1 77 ? 3.718 4.540 -5.747 1.00 42.38 77 LEU A C 1
ATOM 575 O O . LEU A 1 77 ? 3.933 3.336 -5.656 1.00 42.38 77 LEU A O 1
ATOM 579 N N . ALA A 1 78 ? 3.277 5.252 -4.708 1.00 43.06 78 ALA A N 1
ATOM 580 C 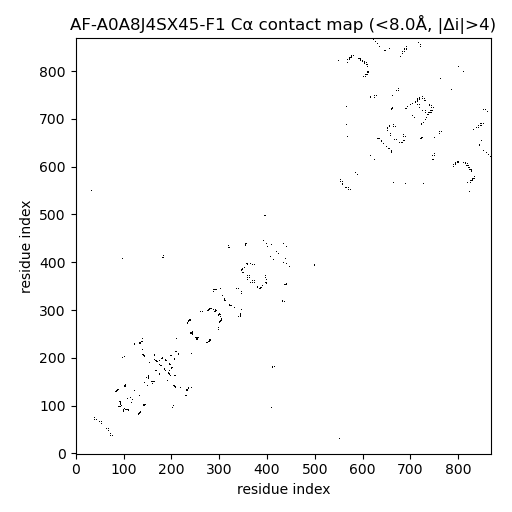CA . ALA A 1 78 ? 2.914 4.677 -3.411 1.00 43.06 78 ALA A CA 1
ATOM 581 C C . ALA A 1 78 ? 1.595 3.888 -3.486 1.00 43.06 78 ALA A C 1
ATOM 583 O O . ALA A 1 78 ? 1.454 2.843 -2.861 1.00 43.06 78 ALA A O 1
ATOM 584 N N . THR A 1 79 ? 0.653 4.318 -4.328 1.00 42.31 79 THR A N 1
ATOM 585 C CA . THR A 1 79 ? -0.574 3.550 -4.617 1.00 42.31 79 THR A CA 1
ATOM 586 C C . THR A 1 79 ? -0.255 2.216 -5.321 1.00 42.31 79 THR A C 1
ATOM 588 O O . THR A 1 79 ? -0.969 1.227 -5.167 1.00 42.31 79 THR A O 1
ATOM 591 N N . ASP A 1 80 ? 0.875 2.157 -6.031 1.00 43.09 80 ASP A N 1
ATOM 592 C CA . ASP A 1 80 ? 1.412 0.968 -6.705 1.00 43.09 80 ASP A CA 1
ATOM 593 C C . ASP A 1 80 ? 1.975 -0.107 -5.751 1.00 43.09 80 ASP A C 1
ATOM 595 O O . ASP A 1 80 ? 2.327 -1.202 -6.193 1.00 43.09 80 ASP A O 1
ATOM 599 N N . LEU A 1 81 ? 2.013 0.151 -4.434 1.00 47.44 81 LEU A N 1
ATOM 600 C CA . LEU A 1 81 ? 2.404 -0.818 -3.396 1.00 47.44 81 LEU A CA 1
ATOM 601 C C . LEU A 1 81 ? 1.444 -2.019 -3.275 1.00 47.44 81 LEU A C 1
ATOM 603 O O . LEU A 1 81 ? 1.693 -2.927 -2.483 1.00 47.44 81 LEU A O 1
ATOM 607 N N . GLY A 1 82 ? 0.352 -2.053 -4.047 1.00 51.62 82 GLY A N 1
ATOM 608 C CA . GLY A 1 82 ? -0.651 -3.115 -3.963 1.00 51.62 82 GLY A CA 1
ATOM 609 C C . GLY A 1 82 ? -1.445 -3.072 -2.655 1.00 51.62 82 GLY A C 1
ATOM 610 O O . GLY A 1 82 ? -1.922 -4.109 -2.193 1.00 51.62 82 GLY A O 1
ATOM 611 N N . ILE A 1 83 ? -1.564 -1.888 -2.042 1.00 57.62 83 ILE A N 1
ATOM 612 C CA . ILE A 1 83 ? -2.362 -1.684 -0.832 1.00 57.62 83 ILE A CA 1
ATOM 613 C C . ILE A 1 83 ? -3.843 -1.930 -1.146 1.00 57.62 83 ILE A C 1
ATOM 615 O O . ILE A 1 83 ? -4.418 -1.306 -2.029 1.00 57.62 83 ILE A O 1
ATOM 619 N N . GLY A 1 84 ? -4.466 -2.876 -0.441 1.00 65.38 84 GLY A N 1
ATOM 620 C CA . GLY A 1 84 ? -5.900 -3.168 -0.592 1.00 65.38 84 GLY A CA 1
ATOM 621 C C . GLY A 1 84 ? -6.797 -2.278 0.273 1.00 65.38 84 GLY A C 1
ATOM 622 O O . GLY A 1 84 ? -8.009 -2.219 0.064 1.00 65.38 84 GLY A O 1
ATOM 623 N N . ALA A 1 85 ? -6.212 -1.595 1.258 1.00 76.69 85 ALA A N 1
ATOM 624 C CA . ALA A 1 85 ? -6.913 -0.717 2.177 1.00 76.69 85 ALA A CA 1
ATOM 625 C C . ALA A 1 85 ? -5.987 0.385 2.713 1.00 76.69 85 ALA A C 1
ATOM 627 O O . ALA A 1 85 ? -4.782 0.169 2.844 1.00 76.69 85 ALA A O 1
ATOM 628 N N . ILE A 1 86 ? -6.566 1.536 3.046 1.00 75.44 86 ILE A N 1
ATOM 629 C CA . ILE A 1 86 ? -5.923 2.643 3.757 1.00 75.44 86 ILE A CA 1
ATOM 630 C C . ILE A 1 86 ? -6.667 2.819 5.075 1.00 75.44 86 ILE A C 1
ATOM 632 O O . ILE A 1 86 ? -7.866 3.089 5.063 1.00 75.44 86 ILE A O 1
ATOM 636 N N . TRP A 1 87 ? -5.962 2.665 6.192 1.00 82.81 87 TRP A N 1
ATOM 637 C CA . TRP A 1 87 ? -6.463 3.060 7.505 1.00 82.81 87 TRP A CA 1
ATOM 638 C C . TRP A 1 87 ? -6.072 4.506 7.776 1.00 82.81 87 TRP A C 1
ATOM 640 O O . TRP A 1 87 ? -4.891 4.846 7.757 1.00 82.81 87 TRP A O 1
ATOM 650 N N . LEU A 1 88 ? -7.087 5.343 7.974 1.00 77.31 88 LEU A N 1
ATOM 651 C CA . LEU A 1 88 ? -6.934 6.728 8.385 1.00 77.31 88 LEU A CA 1
ATOM 652 C C . LEU A 1 88 ? -7.092 6.807 9.901 1.00 77.31 88 LEU A C 1
ATOM 654 O O . LEU A 1 88 ? -8.107 6.354 10.432 1.00 77.31 88 LEU A O 1
ATOM 658 N N . SER A 1 89 ? -6.110 7.416 10.565 1.00 80.75 89 SER A N 1
ATOM 659 C CA . SER A 1 89 ? -6.276 7.951 11.921 1.00 80.75 89 SER A CA 1
ATOM 660 C C . SER A 1 89 ? -7.458 8.937 11.973 1.00 80.75 89 SER A C 1
ATOM 662 O O . SER A 1 89 ? -7.943 9.353 10.914 1.00 80.75 89 SER A O 1
ATOM 664 N N . PRO A 1 90 ? -7.949 9.315 13.166 1.00 81.44 90 PRO A N 1
ATOM 665 C CA . PRO A 1 90 ? -9.142 10.146 13.288 1.00 81.44 90 PRO A CA 1
ATOM 666 C C . PRO A 1 90 ? -9.067 11.440 12.463 1.00 81.44 90 PRO A C 1
ATOM 668 O O . PRO A 1 90 ? -8.198 12.282 12.665 1.00 81.44 90 PRO A O 1
ATOM 671 N N . VAL A 1 91 ? -10.010 11.589 11.528 1.00 80.88 91 VAL A N 1
ATOM 672 C CA . VAL A 1 91 ? -10.202 12.805 10.711 1.00 80.88 91 VAL A CA 1
ATOM 673 C C . VAL A 1 91 ? -11.483 13.559 11.070 1.00 80.88 91 VAL A C 1
ATOM 675 O O . VAL A 1 91 ? -11.761 14.625 10.518 1.00 80.88 91 VAL A O 1
ATOM 678 N N . CYS A 1 92 ? -12.287 12.995 11.974 1.00 86.56 92 CYS A N 1
ATOM 679 C CA . CYS A 1 92 ? -13.497 13.633 12.466 1.00 86.56 92 CYS A CA 1
ATOM 680 C C . CYS A 1 92 ? -13.154 14.896 13.261 1.00 86.56 92 CYS A C 1
ATOM 682 O O . CYS A 1 92 ? -12.061 15.031 13.813 1.00 86.56 92 CYS A O 1
ATOM 684 N N . LYS A 1 93 ? -14.108 15.821 13.331 1.00 91.06 93 LYS A N 1
ATOM 685 C CA . LYS A 1 93 ? -13.921 17.124 13.968 1.00 91.06 93 LYS A CA 1
ATOM 686 C C . LYS A 1 93 ? -13.464 16.997 15.422 1.00 91.06 93 LYS A C 1
ATOM 688 O O . LYS A 1 93 ? -14.168 16.406 16.250 1.00 91.06 93 LYS A O 1
ATOM 693 N N . SER A 1 94 ? -12.347 17.629 15.767 1.00 89.19 94 SER A N 1
ATOM 694 C CA . SER A 1 94 ? -11.730 17.495 17.088 1.00 89.19 94 SER A CA 1
ATOM 695 C C . SER A 1 94 ? -11.071 18.805 17.551 1.00 89.19 94 SER A C 1
ATOM 697 O O . SER A 1 94 ? -10.547 19.551 16.726 1.00 89.19 94 SER A O 1
ATOM 699 N N . PRO A 1 95 ? -11.057 19.111 18.863 1.00 90.19 95 PRO A N 1
ATOM 700 C CA . PRO A 1 95 ? -10.233 20.181 19.431 1.00 90.19 95 PRO A CA 1
ATOM 701 C C . PRO A 1 95 ? -8.719 19.921 19.375 1.00 90.19 95 PRO A C 1
ATOM 703 O O . PRO A 1 95 ? -7.952 20.848 19.643 1.00 90.19 95 PRO A O 1
ATOM 706 N N . GLN A 1 96 ? -8.298 18.708 18.995 1.00 83.06 96 GLN A N 1
ATOM 707 C CA . GLN A 1 96 ? -6.904 18.290 18.817 1.00 83.06 96 GLN A CA 1
ATOM 708 C C . GLN A 1 96 ? -6.094 18.241 20.128 1.00 83.06 96 GLN A C 1
ATOM 710 O O . GLN A 1 96 ? -4.881 18.452 20.109 1.00 83.06 96 GLN A O 1
ATOM 715 N N . ASP A 1 97 ? -6.735 17.965 21.269 1.00 85.38 97 ASP A N 1
ATOM 716 C CA . ASP A 1 97 ? -6.043 17.771 22.556 1.00 85.38 97 ASP A CA 1
ATOM 717 C C . ASP A 1 97 ? -5.206 16.479 22.567 1.00 85.38 97 ASP A C 1
ATOM 719 O O . ASP A 1 97 ? -4.126 16.449 23.154 1.00 85.38 97 ASP A O 1
ATOM 723 N N . ASP A 1 98 ? -5.675 15.449 21.855 1.00 85.44 98 ASP A N 1
ATOM 724 C CA . ASP A 1 98 ? -4.963 14.191 21.592 1.00 85.44 98 ASP A CA 1
ATOM 725 C C . ASP A 1 98 ? -4.987 13.881 20.084 1.00 85.44 98 ASP A C 1
ATOM 727 O O . ASP A 1 98 ? -5.319 12.783 19.642 1.00 85.44 98 ASP A O 1
ATOM 731 N N . ASN A 1 99 ? -4.669 14.897 19.269 1.00 78.88 99 ASN A N 1
ATOM 732 C CA . ASN A 1 99 ? -4.467 14.786 17.817 1.00 78.88 99 ASN A CA 1
ATOM 733 C C . ASN A 1 99 ? -5.610 14.080 17.052 1.00 78.88 99 ASN A C 1
ATOM 735 O O . ASN A 1 99 ? -5.356 13.295 16.135 1.00 78.88 99 ASN A O 1
ATOM 739 N N . GLY A 1 100 ? -6.864 14.341 17.433 1.00 82.69 100 GLY A N 1
ATOM 740 C CA . GLY A 1 100 ? -8.049 13.825 16.745 1.00 82.69 100 GLY A CA 1
ATOM 741 C C . GLY A 1 100 ? -8.799 12.728 17.500 1.00 82.69 100 GLY A C 1
ATOM 742 O O . GLY A 1 100 ? -9.962 12.474 17.184 1.00 82.69 100 GLY A O 1
ATOM 743 N N . TYR A 1 101 ? -8.188 12.101 18.512 1.00 90.31 101 TYR A N 1
ATOM 744 C CA . TYR A 1 101 ? -8.855 11.081 19.335 1.00 90.31 101 TYR A CA 1
ATOM 745 C C . TYR A 1 101 ? -9.903 11.676 20.289 1.00 90.31 101 TYR A C 1
ATOM 747 O O . TYR A 1 101 ? -10.871 11.018 20.666 1.00 90.31 101 TYR A O 1
ATOM 755 N N . ASP A 1 102 ? -9.802 12.962 20.610 1.00 92.50 102 ASP A N 1
ATOM 756 C CA . ASP A 1 102 ? -10.839 13.736 21.283 1.00 92.50 102 ASP A CA 1
ATOM 757 C C . ASP A 1 102 ? -11.897 14.244 20.278 1.00 92.50 102 ASP A C 1
ATOM 759 O O . ASP A 1 102 ? -11.908 15.408 19.881 1.00 92.50 102 ASP A O 1
ATOM 763 N N . ILE A 1 103 ? -12.815 13.370 19.843 1.00 95.75 103 ILE A N 1
ATOM 764 C CA . ILE A 1 103 ? -13.825 13.699 18.814 1.00 95.75 103 ILE A CA 1
ATOM 765 C C . ILE A 1 103 ? -14.970 14.559 19.381 1.00 95.75 103 ILE A C 1
ATOM 767 O O . ILE A 1 103 ? -15.661 14.168 20.324 1.00 95.75 103 ILE A O 1
ATOM 771 N N . SER A 1 104 ? -15.212 15.721 18.769 1.00 96.88 104 SER A N 1
ATOM 772 C CA . SER A 1 104 ? -16.307 16.649 19.111 1.00 96.88 104 SER A CA 1
ATOM 773 C C . SER A 1 104 ? -17.546 16.518 18.220 1.00 96.88 104 SER A C 1
ATOM 775 O O . SER A 1 104 ? -18.631 16.911 18.647 1.00 96.88 104 SER A O 1
ATOM 777 N N . ASP A 1 105 ? -17.403 15.944 17.022 1.00 97.19 105 ASP A N 1
ATOM 778 C CA . ASP A 1 105 ? -18.510 15.564 16.138 1.00 97.19 105 ASP A CA 1
ATOM 779 C C . ASP A 1 105 ? -18.105 14.346 15.292 1.00 97.19 105 ASP A C 1
ATOM 781 O O . ASP A 1 105 ? -17.158 14.408 14.510 1.00 97.19 105 ASP A O 1
ATOM 785 N N . TYR A 1 106 ? -18.808 13.223 15.463 1.00 96.62 106 TYR A N 1
ATOM 786 C CA . TYR A 1 106 ? -18.508 11.966 14.768 1.00 96.62 106 TYR A CA 1
ATOM 787 C C . TYR A 1 106 ? -18.941 11.940 13.294 1.00 96.62 106 TYR A C 1
ATOM 789 O O . TYR A 1 106 ? -18.543 11.023 12.569 1.00 96.62 106 TYR A O 1
ATOM 797 N N . GLN A 1 107 ? -19.784 12.879 12.855 1.00 96.38 107 GLN A N 1
ATOM 798 C CA . GLN A 1 107 ? -20.371 12.908 11.507 1.00 96.38 107 GLN A CA 1
ATOM 799 C C . GLN A 1 107 ? -19.931 14.140 10.700 1.00 96.38 107 GLN A C 1
ATOM 801 O O . GLN A 1 107 ? -20.477 14.403 9.628 1.00 96.38 107 GLN A O 1
ATOM 806 N N . ASP A 1 108 ? -18.928 14.869 11.189 1.00 93.81 108 ASP A N 1
ATOM 807 C CA . ASP A 1 108 ? -18.302 16.002 10.511 1.00 93.81 108 ASP A CA 1
ATOM 808 C C . ASP A 1 108 ? -16.782 15.796 10.432 1.00 93.81 108 ASP A C 1
ATOM 810 O O . ASP A 1 108 ? -16.184 15.121 11.274 1.00 93.81 108 ASP A O 1
ATOM 814 N N . ILE A 1 109 ? -16.156 16.376 9.412 1.00 86.12 109 ILE A N 1
ATOM 815 C CA . ILE A 1 109 ? -14.707 16.290 9.184 1.00 86.12 109 ILE A CA 1
ATOM 816 C C . ILE A 1 109 ? -14.032 17.534 9.754 1.00 86.12 109 ILE A C 1
ATOM 818 O O . ILE A 1 109 ? -14.567 18.641 9.667 1.00 86.12 109 ILE A O 1
ATOM 822 N N . ASP A 1 110 ? -12.855 17.362 10.356 1.00 76.50 110 ASP A N 1
ATOM 823 C CA . ASP A 1 110 ? -12.089 18.501 10.845 1.00 76.50 110 ASP A CA 1
ATOM 824 C C . ASP A 1 110 ? -11.676 19.417 9.674 1.00 76.50 110 ASP A C 1
ATOM 826 O O . ASP A 1 110 ? -11.095 18.928 8.697 1.00 76.50 110 ASP A O 1
ATOM 830 N N . PRO A 1 111 ? -11.913 20.743 9.752 1.00 71.50 111 PRO A N 1
ATOM 831 C CA . PRO A 1 111 ? -11.548 21.676 8.686 1.00 71.50 111 PRO A CA 1
ATOM 832 C C . PRO A 1 111 ? -10.065 21.652 8.297 1.00 71.50 111 PRO A C 1
ATOM 834 O O . PRO A 1 111 ? -9.722 22.083 7.196 1.00 71.50 111 PRO A O 1
ATOM 837 N N . MET A 1 112 ? -9.181 21.169 9.179 1.00 65.62 112 MET A N 1
ATOM 838 C CA . MET A 1 112 ? -7.765 20.960 8.871 1.00 65.62 112 MET A CA 1
ATOM 839 C C . MET A 1 112 ? -7.544 19.910 7.770 1.00 65.62 112 MET A C 1
ATOM 841 O O . MET A 1 112 ? -6.576 20.016 7.016 1.00 65.62 112 MET A O 1
ATOM 845 N N . PHE A 1 113 ? -8.427 18.915 7.662 1.00 60.59 113 PHE A N 1
ATOM 846 C CA . PHE A 1 113 ? -8.337 17.833 6.677 1.00 60.59 113 PHE A CA 1
ATOM 847 C C . PHE A 1 113 ? -9.197 18.072 5.433 1.00 60.59 113 PHE A C 1
ATOM 849 O O . PHE A 1 113 ? -8.934 17.475 4.389 1.00 60.59 113 PHE A O 1
ATOM 856 N N . GLY A 1 114 ? -10.191 18.958 5.521 1.00 70.81 114 GLY A N 1
ATOM 857 C CA . GLY A 1 114 ? -11.062 19.333 4.411 1.00 70.81 114 GLY A CA 1
ATOM 858 C C . GLY A 1 114 ? -12.527 19.362 4.826 1.00 70.81 114 GLY A C 1
ATOM 859 O O . GLY A 1 114 ? -12.865 19.734 5.947 1.00 70.81 114 GLY A O 1
ATOM 860 N N . SER A 1 115 ? -13.401 18.998 3.895 1.00 76.44 115 SER A N 1
ATOM 861 C CA . SER A 1 115 ? -14.849 18.918 4.093 1.00 76.44 115 SER A CA 1
ATOM 862 C C . SER A 1 115 ? -15.360 17.476 4.079 1.00 76.44 115 SER A C 1
ATOM 864 O O . SER A 1 115 ? -14.660 16.544 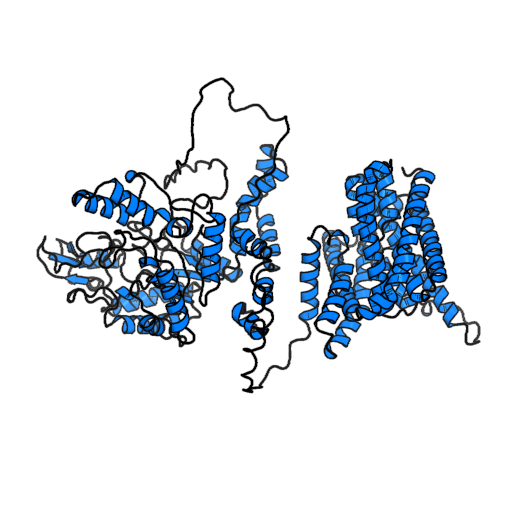3.670 1.00 76.44 115 SER A O 1
ATOM 866 N N . LEU A 1 116 ? -16.617 17.281 4.486 1.00 84.94 116 LEU A N 1
ATOM 867 C CA . LEU A 1 116 ? -17.276 15.983 4.358 1.00 84.94 116 LEU A CA 1
ATOM 868 C C . LEU A 1 116 ? -17.369 15.543 2.887 1.00 84.94 116 LEU A C 1
ATOM 870 O O . LEU A 1 116 ? -17.213 14.361 2.583 1.00 84.94 116 LEU A O 1
ATOM 874 N N . GLU A 1 117 ? -17.562 16.491 1.968 1.00 79.94 117 GLU A N 1
ATOM 875 C CA . GLU A 1 117 ? -17.569 16.244 0.528 1.00 79.94 117 GLU A CA 1
ATOM 876 C C . GLU A 1 117 ? -16.210 15.737 0.022 1.00 79.94 117 GLU A C 1
ATOM 878 O O . GLU A 1 117 ? -16.164 14.836 -0.819 1.00 79.94 117 GLU A O 1
ATOM 883 N N . ASP A 1 118 ? -15.102 16.263 0.556 1.00 66.75 118 ASP A N 1
ATOM 884 C CA . ASP A 1 118 ? -13.754 15.783 0.223 1.00 66.75 118 ASP A CA 1
ATOM 885 C C . ASP A 1 118 ? -13.541 14.343 0.709 1.00 66.75 118 ASP A C 1
ATOM 887 O O . ASP A 1 118 ? -12.953 13.523 -0.002 1.00 66.75 118 ASP A O 1
ATOM 891 N N . MET A 1 119 ? -14.074 14.001 1.886 1.00 78.62 119 MET A N 1
ATOM 892 C CA . MET A 1 119 ? -14.034 12.634 2.409 1.00 78.62 119 MET A CA 1
ATOM 893 C C . MET A 1 119 ? -14.867 11.666 1.555 1.00 78.62 119 MET A C 1
ATOM 895 O O . MET A 1 119 ? -14.419 10.562 1.239 1.00 78.62 119 MET A O 1
ATOM 899 N N . GLU A 1 120 ? -16.062 12.072 1.122 1.00 84.94 120 GLU A N 1
ATOM 900 C CA . GLU A 1 120 ? -16.876 11.280 0.193 1.00 84.94 120 GLU A CA 1
ATOM 901 C C . GLU A 1 120 ? -16.169 11.085 -1.154 1.00 84.94 120 GLU A C 1
ATOM 903 O O . GLU A 1 120 ? -16.181 9.982 -1.711 1.00 84.94 120 GLU A O 1
ATOM 908 N N . LEU A 1 121 ? -15.503 12.126 -1.661 1.00 69.94 121 LEU A N 1
ATOM 909 C CA . LEU A 1 121 ? -14.690 12.039 -2.870 1.00 69.94 121 LEU A CA 1
ATOM 910 C C . LEU A 1 121 ? -13.519 11.064 -2.687 1.00 69.94 121 LEU A C 1
ATOM 912 O O . LEU A 1 121 ? -13.277 10.244 -3.575 1.00 69.94 121 LEU A O 1
ATOM 916 N N . LEU A 1 122 ? -12.829 11.104 -1.543 1.00 70.75 122 LEU A N 1
ATOM 917 C CA . LEU A 1 122 ? -11.745 10.175 -1.214 1.00 70.75 122 LEU A CA 1
ATOM 918 C C . LEU A 1 122 ? -12.233 8.723 -1.228 1.00 70.75 122 LEU A C 1
ATOM 920 O O . LEU A 1 122 ? -11.619 7.881 -1.886 1.00 70.75 122 LEU A O 1
ATOM 924 N N . ILE A 1 123 ? -13.355 8.434 -0.564 1.00 80.44 123 ILE A N 1
ATOM 925 C CA . ILE A 1 123 ? -13.961 7.094 -0.533 1.00 80.44 123 ILE A CA 1
ATOM 926 C C . ILE A 1 123 ? -14.309 6.628 -1.954 1.00 80.44 123 ILE A C 1
ATOM 928 O O . ILE A 1 123 ? -13.979 5.505 -2.345 1.00 80.44 123 ILE A O 1
ATOM 932 N N . GLN A 1 124 ? -14.928 7.493 -2.762 1.00 79.56 124 GLN A N 1
ATOM 933 C CA . GLN A 1 124 ? -15.305 7.161 -4.138 1.00 79.56 124 GLN A CA 1
ATOM 934 C C . GLN A 1 124 ? -14.088 6.909 -5.037 1.00 79.56 124 GLN A C 1
ATOM 936 O O . GLN A 1 124 ? -14.073 5.946 -5.809 1.00 79.56 124 GLN A O 1
ATOM 941 N N . GLU A 1 125 ? -13.062 7.759 -4.970 1.00 71.56 125 GLU A N 1
ATOM 942 C CA . GLU A 1 125 ? -11.848 7.616 -5.776 1.00 71.56 125 GLU A CA 1
ATOM 943 C C . GLU A 1 125 ? -11.012 6.405 -5.343 1.00 71.56 125 GLU A C 1
ATOM 945 O O . GLU A 1 125 ? -10.480 5.697 -6.206 1.00 71.56 125 GLU A O 1
ATOM 950 N N . ALA A 1 126 ? -10.940 6.118 -4.043 1.00 68.31 126 ALA A N 1
ATOM 951 C CA . ALA A 1 126 ? -10.317 4.904 -3.525 1.00 68.31 126 ALA A CA 1
ATOM 952 C C . ALA A 1 126 ? -11.060 3.655 -4.025 1.00 68.31 126 ALA A C 1
ATOM 954 O O . ALA A 1 126 ? -10.439 2.750 -4.587 1.00 68.31 126 ALA A O 1
ATOM 955 N N . GLY A 1 127 ? -12.396 3.661 -3.967 1.00 77.81 127 GLY A N 1
ATOM 956 C CA . GLY A 1 127 ? -13.234 2.581 -4.489 1.00 77.81 127 GLY A CA 1
ATOM 957 C C . GLY A 1 127 ? -13.037 2.321 -5.988 1.00 77.81 127 GLY A C 1
ATOM 958 O O . GLY A 1 127 ? -12.944 1.169 -6.402 1.00 77.81 127 GLY A O 1
ATOM 959 N N . LYS A 1 128 ? -12.872 3.368 -6.815 1.00 73.38 128 LYS A N 1
ATOM 960 C CA . LYS A 1 128 ? -12.539 3.230 -8.256 1.00 73.38 128 LYS A CA 1
ATOM 961 C C . LYS A 1 128 ? -11.190 2.545 -8.512 1.00 73.38 128 LYS A C 1
ATOM 963 O O . LYS A 1 128 ? -10.932 2.124 -9.640 1.00 73.38 128 LYS A O 1
ATOM 968 N N . ARG A 1 129 ? -10.325 2.486 -7.499 1.00 67.38 129 ARG A N 1
ATOM 969 C CA . ARG A 1 129 ? -8.980 1.894 -7.539 1.00 67.38 129 ARG A CA 1
ATOM 970 C C . ARG A 1 129 ? -8.896 0.585 -6.747 1.00 67.38 129 ARG A C 1
ATOM 972 O O . ARG A 1 129 ? -7.793 0.105 -6.528 1.00 67.38 129 ARG A O 1
ATOM 979 N N . ASP A 1 130 ? -10.038 0.021 -6.341 1.00 73.38 130 ASP A N 1
ATOM 980 C CA . ASP A 1 130 ? -10.131 -1.173 -5.491 1.00 73.38 130 ASP A CA 1
ATOM 981 C C . ASP A 1 130 ? -9.413 -1.021 -4.130 1.00 73.38 130 ASP A C 1
ATOM 983 O O . ASP A 1 130 ? -8.950 -2.002 -3.548 1.00 73.38 130 ASP A O 1
ATOM 987 N N . ILE A 1 131 ? -9.343 0.209 -3.604 1.00 74.19 131 ILE A N 1
ATOM 988 C CA . ILE A 1 131 ? -8.769 0.528 -2.290 1.00 74.19 131 ILE A CA 1
ATOM 989 C C . ILE A 1 131 ? -9.904 0.826 -1.314 1.00 74.19 131 ILE A C 1
ATOM 991 O O . ILE A 1 131 ? -10.741 1.698 -1.549 1.00 74.19 131 ILE A O 1
ATOM 995 N N . ARG A 1 132 ? -9.925 0.110 -0.189 1.00 83.44 132 ARG A N 1
ATOM 996 C CA . ARG A 1 132 ? -10.888 0.335 0.896 1.00 83.44 132 ARG A CA 1
ATOM 997 C C . ARG A 1 132 ? -10.397 1.424 1.848 1.00 83.44 132 ARG A C 1
ATOM 999 O O . ARG A 1 132 ? -9.272 1.344 2.325 1.00 83.44 132 ARG A O 1
ATOM 1006 N N . ILE A 1 133 ? -11.243 2.395 2.180 1.00 84.62 133 ILE A N 1
ATOM 1007 C CA . ILE A 1 133 ? -10.956 3.341 3.268 1.00 84.62 133 ILE A CA 1
ATOM 1008 C C . ILE A 1 133 ? -11.453 2.747 4.586 1.00 84.62 133 ILE A C 1
ATOM 1010 O O . ILE A 1 133 ? -12.626 2.390 4.695 1.00 84.62 133 ILE A O 1
ATOM 1014 N N . ILE A 1 134 ? -10.555 2.615 5.557 1.00 90.94 134 ILE A N 1
ATOM 1015 C CA . ILE A 1 134 ? -10.820 2.137 6.914 1.00 90.94 134 ILE A CA 1
ATOM 1016 C C . ILE A 1 134 ? -10.775 3.352 7.840 1.00 90.94 134 ILE A C 1
ATOM 1018 O O . ILE A 1 134 ? -9.741 4.014 7.936 1.00 90.94 134 ILE A O 1
ATOM 1022 N N . MET A 1 135 ? -11.894 3.648 8.494 1.00 92.75 135 MET A N 1
ATOM 1023 C CA . MET A 1 135 ? -12.014 4.778 9.421 1.00 92.75 135 MET A CA 1
ATOM 1024 C C . MET A 1 135 ? -11.637 4.367 10.843 1.00 92.75 135 MET A C 1
ATOM 1026 O O . MET A 1 135 ? -11.969 3.259 11.268 1.00 92.75 135 MET A O 1
ATOM 1030 N N . ASP A 1 136 ? -10.995 5.261 11.589 1.00 90.81 136 ASP A N 1
ATOM 1031 C CA . ASP A 1 136 ? -10.842 5.100 13.035 1.00 90.81 136 ASP A CA 1
ATOM 1032 C C . ASP A 1 136 ? -12.161 5.391 13.765 1.00 90.81 136 ASP A C 1
ATOM 1034 O O . ASP A 1 136 ? -12.808 6.411 13.523 1.00 90.81 136 ASP A O 1
ATOM 1038 N N . LEU A 1 137 ? -12.569 4.488 14.654 1.00 95.00 137 LEU A N 1
ATOM 1039 C CA . LEU A 1 137 ? -13.744 4.620 15.508 1.00 95.00 137 LEU A CA 1
ATOM 1040 C C . LEU A 1 137 ? -13.309 4.721 16.966 1.00 95.00 137 LEU A C 1
ATOM 1042 O O . LEU A 1 137 ? -12.984 3.713 17.598 1.00 95.00 137 LEU A O 1
ATOM 1046 N N . VAL A 1 138 ? -13.401 5.933 17.509 1.00 96.00 138 VAL A N 1
ATOM 1047 C CA . VAL A 1 138 ? -13.111 6.225 18.915 1.00 96.00 138 VAL A CA 1
ATOM 1048 C C . VAL A 1 138 ? -14.399 6.167 19.725 1.00 96.00 138 VAL A C 1
ATOM 1050 O O . VAL A 1 138 ? -15.158 7.132 19.796 1.00 96.00 138 VAL A O 1
ATOM 1053 N N . LEU A 1 139 ? -14.697 4.990 20.280 1.00 96.00 139 LEU A N 1
ATOM 1054 C CA . LEU A 1 139 ? -15.998 4.721 20.906 1.00 96.00 139 LEU A CA 1
ATOM 1055 C C . LEU A 1 139 ? -15.944 4.628 22.436 1.00 96.00 139 LEU A C 1
ATOM 1057 O O . LEU A 1 139 ? -16.986 4.499 23.080 1.00 96.00 139 LEU A O 1
ATOM 1061 N N . ASN A 1 140 ? -14.753 4.648 23.038 1.00 97.31 140 ASN A N 1
ATOM 1062 C CA . ASN A 1 140 ? -14.605 4.567 24.491 1.00 97.31 140 ASN A CA 1
ATOM 1063 C C . ASN A 1 140 ? -14.958 5.889 25.195 1.00 97.31 140 ASN A C 1
ATOM 1065 O O . ASN A 1 140 ? -15.535 5.877 26.287 1.00 97.31 140 ASN A O 1
ATOM 1069 N N . HIS A 1 141 ? -14.605 7.005 24.565 1.00 97.94 141 HIS A N 1
ATOM 1070 C CA . HIS A 1 141 ? -14.747 8.372 25.056 1.00 97.94 141 HIS A CA 1
ATOM 1071 C C . HIS A 1 141 ? -15.114 9.304 23.889 1.00 97.94 141 HIS A C 1
ATOM 1073 O O . HIS A 1 141 ? -14.977 8.926 22.725 1.00 97.94 141 HIS A O 1
ATOM 1079 N N . SER A 1 142 ? -15.567 10.517 24.205 1.00 97.81 142 SER A N 1
ATOM 1080 C CA . SER A 1 142 ? -15.684 11.634 23.253 1.00 97.81 142 SER A CA 1
ATOM 1081 C C . SER A 1 142 ? -14.867 12.820 23.762 1.00 97.81 142 SER A C 1
ATOM 1083 O O . SER A 1 142 ? -14.394 12.788 24.891 1.00 97.81 142 SER A O 1
ATOM 1085 N N . SER A 1 143 ? -14.776 13.904 22.994 1.00 97.94 143 SER A N 1
ATOM 1086 C CA . SER A 1 143 ? -14.307 15.191 23.519 1.00 97.94 143 SER A CA 1
ATOM 1087 C C . SER A 1 143 ? -15.263 15.742 24.585 1.00 97.94 143 SER A C 1
ATOM 1089 O O . SER A 1 143 ? -16.484 15.559 24.491 1.00 97.94 143 SER A O 1
ATOM 1091 N N . ASP A 1 144 ? -14.733 16.494 25.550 1.00 97.25 144 ASP A N 1
ATOM 1092 C CA . ASP A 1 144 ? -15.515 17.337 26.459 1.00 97.25 144 ASP A CA 1
ATOM 1093 C C . ASP A 1 144 ? -16.228 18.497 25.733 1.00 97.25 144 ASP A C 1
ATOM 1095 O O . ASP A 1 144 ? -17.160 19.121 26.253 1.00 97.25 144 ASP A O 1
ATOM 1099 N N . GLU A 1 145 ? -15.850 18.751 24.483 1.00 97.56 145 GLU A N 1
ATOM 1100 C CA . GLU A 1 145 ? -16.519 19.691 23.601 1.00 97.56 145 GLU A CA 1
ATOM 1101 C C . GLU A 1 145 ? -17.670 19.086 22.790 1.00 97.56 145 GLU A C 1
ATOM 1103 O O . GLU A 1 145 ? -18.400 19.842 22.133 1.00 97.56 145 GLU A O 1
ATOM 1108 N N . HIS A 1 146 ? -17.876 17.767 22.861 1.00 98.19 146 HIS A N 1
ATOM 1109 C CA . HIS A 1 146 ? -18.984 17.092 22.191 1.00 98.19 146 HIS A CA 1
ATOM 1110 C C . HIS A 1 146 ? -20.337 17.599 22.736 1.00 98.19 146 HIS A C 1
ATOM 1112 O O . HIS A 1 146 ? -20.477 17.791 23.953 1.00 98.19 146 HIS A O 1
ATOM 1118 N N . PRO A 1 147 ? -21.369 17.799 21.890 1.00 97.81 147 PRO A N 1
ATOM 1119 C CA . PRO A 1 147 ? -22.692 18.239 22.338 1.00 97.81 147 PRO A CA 1
ATOM 1120 C C . PRO A 1 147 ? -23.264 17.399 23.486 1.00 97.81 147 PRO A C 1
ATOM 1122 O O . PRO A 1 147 ? -23.820 17.956 24.430 1.00 97.81 147 PRO A O 1
ATOM 1125 N N . TRP A 1 148 ? -23.063 16.077 23.452 1.00 98.00 148 TRP A N 1
ATOM 1126 C CA . TRP A 1 148 ? -23.468 15.180 24.540 1.00 98.00 148 TRP A CA 1
ATOM 1127 C C . TRP A 1 148 ? -22.855 15.588 25.888 1.00 98.00 148 TRP A C 1
ATOM 1129 O O . TRP A 1 148 ? -23.595 15.712 26.861 1.00 98.00 148 TRP A O 1
ATOM 1139 N N . PHE A 1 149 ? -21.544 15.856 25.971 1.00 98.00 149 PHE A N 1
ATOM 1140 C CA . PHE A 1 149 ? -20.898 16.226 27.239 1.00 98.00 149 PHE A CA 1
ATOM 1141 C C . PHE A 1 149 ? -21.283 17.632 27.696 1.00 98.00 149 PHE A C 1
ATOM 1143 O O . PHE A 1 149 ? -21.561 17.860 28.878 1.00 98.00 149 PHE A O 1
ATOM 1150 N N . LYS A 1 150 ? -21.370 18.573 26.747 1.00 97.44 150 LYS A N 1
ATOM 1151 C CA . LYS A 1 150 ? -21.842 19.941 27.006 1.00 97.44 150 LYS A CA 1
ATOM 1152 C C . LYS A 1 150 ? -23.247 19.947 27.607 1.00 97.44 150 LYS A C 1
ATOM 1154 O O . LYS A 1 150 ? -23.515 20.761 28.488 1.00 97.44 150 LYS A O 1
ATOM 1159 N N . GLU A 1 151 ? -24.137 19.055 27.173 1.00 97.38 151 GLU A N 1
ATOM 1160 C CA . GLU A 1 151 ? -25.453 18.871 27.795 1.00 97.38 151 GLU A CA 1
ATOM 1161 C C . GLU A 1 151 ? -25.372 18.115 29.130 1.00 97.38 151 GLU A C 1
ATOM 1163 O O . GLU A 1 151 ? -25.981 18.550 30.111 1.00 97.38 151 GLU A O 1
ATOM 1168 N N . ALA A 1 152 ? -24.583 17.038 29.200 1.00 96.81 152 ALA A N 1
ATOM 1169 C CA . ALA A 1 152 ? -24.409 16.207 30.395 1.00 96.81 152 ALA A CA 1
ATOM 1170 C C . ALA A 1 152 ? -23.930 16.999 31.622 1.00 96.81 152 ALA A C 1
ATOM 1172 O O . ALA A 1 152 ? -24.338 16.708 32.748 1.00 96.81 152 ALA A O 1
ATOM 1173 N N . ARG A 1 153 ? -23.101 18.029 31.401 1.00 95.38 153 ARG A N 1
ATOM 1174 C CA . ARG A 1 153 ? -22.554 18.904 32.449 1.00 95.38 153 ARG A CA 1
ATOM 1175 C C . ARG A 1 153 ? -23.530 19.936 33.011 1.00 95.38 153 ARG A C 1
ATOM 1177 O O . ARG A 1 153 ? -23.245 20.522 34.050 1.00 95.38 153 ARG A O 1
ATOM 1184 N N . LYS A 1 154 ? -24.669 20.193 32.357 1.00 95.25 154 LYS A N 1
ATOM 1185 C CA . LYS A 1 154 ? -25.584 21.276 32.773 1.00 95.25 154 LYS A CA 1
ATOM 1186 C C . LYS A 1 154 ? -26.389 20.952 34.026 1.00 95.25 154 LYS A C 1
ATOM 1188 O O . LYS A 1 154 ? -26.735 21.864 34.771 1.00 95.25 154 LYS A O 1
ATOM 1193 N N . SER A 1 155 ? -26.783 19.692 34.205 1.00 95.06 155 SER A N 1
ATOM 1194 C CA . SER A 1 155 ? -27.597 19.239 35.338 1.00 95.06 155 SER A CA 1
ATOM 1195 C C . SER A 1 155 ? -27.607 17.714 35.418 1.00 95.06 155 SER A C 1
ATOM 1197 O O . SER A 1 155 ? -27.607 17.053 34.380 1.00 95.06 155 SER A O 1
ATOM 1199 N N . LYS A 1 156 ? -27.735 17.169 36.637 1.00 94.56 156 LYS A N 1
ATOM 1200 C CA . LYS A 1 156 ? -27.936 15.730 36.883 1.00 94.56 156 LYS A CA 1
ATOM 1201 C C . LYS A 1 156 ? -29.226 15.185 36.255 1.00 94.56 156 LYS A C 1
ATOM 1203 O O . LYS A 1 156 ? -29.301 14.008 35.927 1.00 94.56 156 LYS A O 1
ATOM 1208 N N . ASP A 1 157 ? -30.227 16.046 36.058 1.00 94.81 157 ASP A N 1
ATOM 1209 C CA . ASP A 1 157 ? -31.515 15.682 35.450 1.00 94.81 157 ASP A CA 1
ATOM 1210 C C . ASP A 1 157 ? -31.500 15.757 33.907 1.00 94.81 157 ASP A C 1
ATOM 1212 O O . ASP A 1 157 ? -32.514 15.484 33.259 1.00 94.81 157 ASP A O 1
ATOM 1216 N N . ASN A 1 158 ? -30.385 16.176 33.289 1.00 96.38 158 ASN A N 1
ATOM 1217 C CA . ASN A 1 158 ? -30.291 16.279 31.833 1.00 96.38 158 ASN A CA 1
ATOM 1218 C C . ASN A 1 158 ? -30.341 14.871 31.192 1.00 96.38 158 ASN A C 1
ATOM 1220 O O . ASN A 1 158 ? -29.637 13.975 31.656 1.00 96.38 158 ASN A O 1
ATOM 1224 N N . PRO A 1 159 ? -31.101 14.651 30.099 1.00 95.00 159 PRO A N 1
ATOM 1225 C CA . PRO A 1 159 ? -31.156 13.352 29.421 1.00 95.00 159 PRO A CA 1
ATOM 1226 C C . PRO A 1 159 ? -29.800 12.790 28.964 1.00 95.00 159 PRO A C 1
ATOM 1228 O O . PRO A 1 159 ? -29.670 11.571 28.865 1.00 95.00 159 PRO A O 1
ATOM 1231 N N . TYR A 1 160 ? -28.822 13.660 28.694 1.00 96.69 160 TYR A N 1
ATOM 1232 C CA . TYR A 1 160 ? -27.459 13.292 28.306 1.00 96.69 160 TYR A CA 1
ATOM 1233 C C . TYR A 1 160 ? -26.527 13.081 29.503 1.00 96.69 160 TYR A C 1
ATOM 1235 O O . TYR A 1 160 ? -25.402 12.637 29.312 1.00 96.69 160 TYR A O 1
ATOM 1243 N N . HIS A 1 161 ? -26.952 13.377 30.737 1.00 97.50 161 HIS A N 1
ATOM 1244 C CA . HIS A 1 161 ? -26.093 13.227 31.916 1.00 97.50 161 HIS A CA 1
ATOM 1245 C C . HIS A 1 161 ? -25.552 11.795 32.032 1.00 97.50 161 HIS A C 1
ATOM 1247 O O . HIS A 1 161 ? -24.346 11.592 32.128 1.00 97.50 161 HIS A O 1
ATOM 1253 N N . ASP A 1 162 ? -26.427 10.802 31.861 1.00 96.69 162 ASP A N 1
ATOM 1254 C CA . ASP A 1 162 ? -26.084 9.374 31.896 1.00 96.69 162 ASP A CA 1
ATOM 1255 C C . ASP A 1 162 ? -25.382 8.861 30.616 1.00 96.69 162 ASP A C 1
ATOM 1257 O O . ASP A 1 162 ? -25.245 7.653 30.423 1.00 96.69 162 ASP A O 1
ATOM 1261 N N . TYR A 1 163 ? -24.965 9.747 29.699 1.00 98.25 163 TYR A N 1
ATOM 1262 C CA . TYR A 1 163 ? -24.120 9.355 28.559 1.00 98.25 163 TYR A CA 1
ATOM 1263 C C . TYR A 1 163 ? -22.660 9.178 28.976 1.00 98.25 163 TYR A C 1
ATOM 1265 O O . TYR A 1 163 ? -21.899 8.542 28.253 1.00 98.25 163 TYR A O 1
ATOM 1273 N N . TYR A 1 164 ? -22.286 9.693 30.147 1.00 98.25 164 TYR A N 1
ATOM 1274 C CA . TYR A 1 164 ? -20.938 9.631 30.699 1.00 98.25 164 TYR A CA 1
ATOM 1275 C C . TYR A 1 164 ? -20.958 9.011 32.091 1.00 98.25 164 TYR A C 1
ATOM 1277 O O . TYR A 1 164 ? -22.005 8.893 32.732 1.00 98.25 164 TYR A O 1
ATOM 1285 N N . VAL A 1 165 ? -19.789 8.592 32.565 1.00 97.56 165 VAL A N 1
ATOM 1286 C CA . VAL A 1 165 ? -19.660 7.948 33.873 1.00 97.56 165 VAL A CA 1
ATOM 1287 C C . VAL A 1 165 ? -19.422 8.997 34.958 1.00 97.56 165 VAL A C 1
ATOM 1289 O O . VAL A 1 165 ? -18.331 9.551 35.050 1.00 97.56 165 VAL A O 1
ATOM 1292 N N . TRP A 1 166 ? -20.424 9.218 35.814 1.00 97.62 166 TRP A N 1
ATOM 1293 C CA . TRP A 1 166 ? -20.373 10.170 36.933 1.00 97.62 166 TRP A CA 1
ATOM 1294 C C . TRP A 1 166 ? -20.355 9.479 38.292 1.00 97.62 166 TRP A C 1
ATOM 1296 O O . TRP A 1 166 ? -21.038 8.471 38.482 1.00 97.62 166 TRP A O 1
ATOM 1306 N N . ARG A 1 167 ? -19.649 10.040 39.275 1.00 96.44 167 ARG A N 1
ATOM 1307 C CA . ARG A 1 167 ? -19.697 9.590 40.674 1.00 96.44 167 ARG A CA 1
ATOM 1308 C C . ARG A 1 167 ? -19.768 10.767 41.633 1.00 96.44 167 ARG A C 1
ATOM 1310 O O . ARG A 1 167 ? -19.094 11.778 41.455 1.00 96.44 167 ARG A O 1
ATOM 1317 N N . ASP A 1 168 ? -20.590 10.623 42.667 1.00 92.81 168 ASP A N 1
ATOM 1318 C CA . ASP A 1 168 ? -20.623 11.583 43.766 1.00 92.81 168 ASP A CA 1
ATOM 1319 C C . ASP A 1 168 ? -19.304 11.525 44.550 1.00 92.81 168 ASP A C 1
ATOM 1321 O O . ASP A 1 168 ? -18.707 10.462 44.725 1.00 92.81 168 ASP A O 1
ATOM 1325 N N . GLY A 1 169 ? -18.852 12.677 45.035 1.00 83.81 169 GLY A N 1
ATOM 1326 C CA . GLY A 1 169 ? -17.610 12.785 45.790 1.00 83.81 169 GLY A CA 1
ATOM 1327 C C . GLY A 1 169 ? -17.465 14.141 46.469 1.00 83.81 169 GLY A C 1
ATOM 1328 O O . GLY A 1 169 ? -18.379 14.965 46.452 1.00 83.81 169 GLY A O 1
ATOM 1329 N N . VAL A 1 170 ? -16.305 14.365 47.079 1.00 89.12 170 VAL A N 1
ATOM 1330 C CA . VAL A 1 170 ? -15.913 15.659 47.654 1.00 89.12 170 VAL A CA 1
ATOM 1331 C C . VAL A 1 170 ? -14.739 16.188 46.843 1.00 89.12 170 VAL A C 1
ATOM 1333 O O . VAL A 1 170 ? -13.838 15.416 46.515 1.00 89.12 170 VAL A O 1
ATOM 1336 N N . GLU A 1 171 ? -14.734 17.481 46.522 1.00 92.31 171 GLU A N 1
ATOM 1337 C CA . GLU A 1 171 ? -13.623 18.141 45.825 1.00 92.31 171 GLU A CA 1
ATOM 1338 C C . GLU A 1 171 ? -12.269 17.800 46.476 1.00 92.31 171 GLU A C 1
ATOM 1340 O O . GLU A 1 171 ? -12.110 17.857 47.697 1.00 92.31 171 GLU A O 1
ATOM 1345 N N . GLY A 1 172 ? -11.303 17.386 45.657 1.00 90.69 172 GLY A N 1
ATOM 1346 C CA . GLY A 1 172 ? -9.977 16.950 46.100 1.00 90.69 172 GLY A CA 1
ATOM 1347 C C . GLY A 1 172 ? -9.888 15.506 46.615 1.00 90.69 172 GLY A C 1
ATOM 1348 O O . GLY A 1 172 ? -8.785 15.044 46.891 1.00 90.69 172 GLY A O 1
ATOM 1349 N N . THR A 1 173 ? -11.001 14.775 46.739 1.00 92.56 173 THR A N 1
ATOM 1350 C CA . THR A 1 173 ? -11.013 13.335 47.053 1.00 92.56 173 THR A CA 1
ATOM 1351 C C . THR A 1 173 ? -11.725 12.562 45.936 1.00 92.56 173 THR A C 1
ATOM 1353 O O . THR A 1 173 ? -12.959 12.494 45.949 1.00 92.56 173 THR A O 1
ATOM 1356 N N . PRO A 1 174 ? -10.984 11.996 44.963 1.00 93.19 174 PRO A N 1
ATOM 1357 C CA . PRO A 1 174 ? -11.587 11.237 43.874 1.00 93.19 174 PRO A CA 1
ATOM 1358 C C . PRO A 1 174 ? -12.284 9.963 44.395 1.00 93.19 174 PRO A C 1
ATOM 1360 O O . PRO A 1 174 ? -11.931 9.463 45.469 1.00 93.19 174 PRO A O 1
ATOM 1363 N N . PRO A 1 175 ? -13.257 9.404 43.647 1.00 93.81 175 PRO A N 1
ATOM 1364 C CA . PRO A 1 175 ? -14.005 8.206 44.043 1.00 93.81 175 PRO A CA 1
ATOM 1365 C C . PRO A 1 175 ? -13.124 6.993 44.368 1.00 93.81 175 PRO A C 1
ATOM 1367 O O . PRO A 1 175 ? -13.445 6.205 45.259 1.00 93.81 175 PRO A O 1
ATOM 1370 N N . ASN A 1 176 ? -12.016 6.830 43.644 1.00 94.69 176 ASN A N 1
ATOM 1371 C CA . ASN A 1 176 ? -11.002 5.809 43.885 1.00 94.69 176 ASN A CA 1
ATOM 1372 C C . ASN A 1 176 ? -9.629 6.267 43.346 1.00 94.69 176 ASN A C 1
ATOM 1374 O O . ASN A 1 176 ? -9.460 7.413 42.941 1.00 94.69 176 ASN A O 1
ATOM 1378 N N . ASP A 1 177 ? -8.641 5.374 43.385 1.00 93.44 177 ASP A N 1
ATOM 1379 C CA . ASP A 1 177 ? -7.242 5.585 42.984 1.00 93.44 177 ASP A CA 1
ATOM 1380 C C . ASP A 1 177 ? -6.955 5.220 41.514 1.00 93.44 177 ASP A C 1
ATOM 1382 O O . ASP A 1 177 ? -5.794 5.015 41.159 1.00 93.44 177 ASP A O 1
ATOM 1386 N N . LEU A 1 178 ? -7.981 5.104 40.660 1.00 94.75 178 LEU A N 1
ATOM 1387 C CA . LEU A 1 178 ? -7.766 4.896 39.228 1.00 94.75 178 LEU A CA 1
ATOM 1388 C C . LEU A 1 178 ? -6.960 6.062 38.646 1.00 94.75 178 LEU A C 1
ATOM 1390 O O . LEU A 1 178 ? -7.313 7.228 38.835 1.00 94.75 178 LEU A O 1
ATOM 1394 N N . GLY A 1 179 ? -5.884 5.729 37.937 1.00 92.12 179 GLY A N 1
ATOM 1395 C CA . GLY A 1 179 ? -5.033 6.693 37.246 1.00 92.12 179 GLY A CA 1
ATOM 1396 C C . GLY A 1 179 ? -5.392 6.828 35.769 1.00 92.12 179 GLY A C 1
ATOM 1397 O O . GLY A 1 179 ? -5.840 5.859 35.152 1.00 92.12 179 GLY A O 1
ATOM 1398 N N . SER A 1 180 ? -5.179 8.020 35.213 1.00 93.62 180 SER A N 1
ATOM 1399 C CA . SER A 1 180 ? -5.259 8.263 33.769 1.00 93.62 180 SER A CA 1
ATOM 1400 C C . SER A 1 180 ? -3.999 7.751 33.065 1.00 93.62 180 SER A C 1
ATOM 1402 O O . SER A 1 180 ? -2.892 7.819 33.608 1.00 93.62 180 SER A O 1
ATOM 1404 N N . THR A 1 181 ? -4.158 7.295 31.822 1.00 89.38 181 THR A N 1
ATOM 1405 C CA . THR A 1 181 ? -3.053 6.896 30.937 1.00 89.38 181 THR A CA 1
ATOM 1406 C C . THR A 1 181 ? -2.058 8.039 30.703 1.00 89.38 181 THR A C 1
ATOM 1408 O O . THR A 1 181 ? -0.858 7.794 30.601 1.00 89.38 181 THR A O 1
ATOM 1411 N N . PHE A 1 182 ? -2.523 9.294 30.697 1.00 88.06 182 PHE A N 1
ATOM 1412 C CA . PHE A 1 182 ? -1.680 10.484 30.505 1.00 88.06 182 PHE A CA 1
ATOM 1413 C C . PHE A 1 182 ? -1.217 11.128 31.823 1.00 88.06 182 PHE A C 1
ATOM 1415 O O . PHE A 1 182 ? -0.728 12.263 31.825 1.00 88.06 182 PHE A O 1
ATOM 1422 N N . GLY A 1 183 ? -1.333 10.389 32.932 1.00 85.06 183 GLY A N 1
ATOM 1423 C CA . GLY A 1 183 ? -0.886 10.786 34.264 1.00 85.06 183 GLY A CA 1
ATOM 1424 C C . GLY A 1 183 ? -1.979 11.438 35.114 1.00 85.06 183 GLY A C 1
ATOM 1425 O O . GLY A 1 183 ? -2.924 12.043 34.614 1.00 85.06 183 GLY A O 1
ATOM 1426 N N . GLY A 1 184 ? -1.831 11.330 36.436 1.00 89.19 184 GLY A N 1
ATOM 1427 C CA . GLY A 1 184 ? -2.800 11.853 37.403 1.00 89.19 184 GLY A CA 1
ATOM 1428 C C . GLY A 1 184 ? -4.009 10.939 37.639 1.00 89.19 184 GLY A C 1
ATOM 1429 O O . GLY A 1 184 ? -3.995 9.757 37.301 1.00 89.19 184 GLY A O 1
ATOM 1430 N N . SER A 1 185 ? -5.041 11.489 38.284 1.00 94.44 185 SER A N 1
ATOM 1431 C CA . SER A 1 185 ? -6.319 10.811 38.556 1.00 94.44 185 SER A CA 1
ATOM 1432 C C . SER A 1 185 ? -7.100 10.584 37.257 1.00 94.44 185 SER A C 1
ATOM 1434 O O . SER A 1 185 ? -7.062 11.439 36.381 1.00 94.44 185 SER A O 1
ATOM 1436 N N . ALA A 1 186 ? -7.840 9.478 37.149 1.00 96.62 186 ALA A N 1
ATOM 1437 C CA . ALA A 1 186 ? -8.826 9.249 36.082 1.00 96.62 186 ALA A CA 1
ATOM 1438 C C . ALA A 1 186 ? -10.187 9.919 36.361 1.00 96.62 186 ALA A C 1
ATOM 1440 O O . ALA A 1 186 ? -11.171 9.657 35.673 1.00 96.62 186 ALA A O 1
ATOM 1441 N N . TRP A 1 187 ? -10.274 10.709 37.429 1.00 97.00 187 TRP A N 1
ATOM 1442 C CA . TRP A 1 187 ? -11.487 11.379 37.874 1.00 97.00 187 TRP A CA 1
ATOM 1443 C C . TRP A 1 187 ? -11.258 12.879 37.974 1.00 97.00 187 TRP A C 1
ATOM 1445 O O . TRP A 1 187 ? -10.416 13.307 38.771 1.00 97.00 187 TRP A O 1
ATOM 1455 N N . GLU A 1 188 ? -12.086 13.647 37.269 1.00 97.19 188 GLU A N 1
ATOM 1456 C CA . GLU A 1 188 ? -12.053 15.110 37.263 1.00 97.19 188 GLU A CA 1
ATOM 1457 C C . GLU A 1 188 ? -13.327 15.688 37.894 1.00 97.19 188 GLU A C 1
ATOM 1459 O O . GLU A 1 188 ? -14.442 15.250 37.598 1.00 97.19 188 GLU A O 1
ATOM 1464 N N . TRP A 1 189 ? -13.160 16.664 38.790 1.00 97.00 189 TRP A N 1
ATOM 1465 C CA . TRP A 1 189 ? -14.250 17.277 39.553 1.00 97.00 189 TRP A CA 1
ATOM 1466 C C . TRP A 1 189 ? -15.017 18.318 38.732 1.00 97.00 189 TRP A C 1
ATOM 1468 O O . TRP A 1 189 ? -14.425 19.188 38.100 1.00 97.00 189 TRP A O 1
ATOM 1478 N N . VAL A 1 190 ? -16.350 18.294 38.813 1.00 95.94 190 VAL A N 1
ATOM 1479 C CA . VAL A 1 190 ? -17.238 19.292 38.199 1.00 95.94 190 VAL A CA 1
ATOM 1480 C C . VAL A 1 190 ? -18.016 20.020 39.300 1.00 95.94 190 VAL A C 1
ATOM 1482 O O . VAL A 1 190 ? -19.009 19.481 39.810 1.00 95.94 190 VAL A O 1
ATOM 1485 N N . PRO A 1 191 ? -17.592 21.242 39.685 1.00 92.19 191 PRO A N 1
ATOM 1486 C CA . PRO A 1 191 ? -18.189 21.991 40.791 1.00 92.19 191 PRO A CA 1
ATOM 1487 C C . PRO A 1 191 ? -19.694 22.223 40.645 1.00 92.19 191 PRO A C 1
ATOM 1489 O O . PRO A 1 191 ? -20.423 22.177 41.634 1.00 92.19 191 PRO A O 1
ATOM 1492 N N . GLU A 1 192 ? -20.175 22.446 39.420 1.00 91.31 192 GLU A N 1
ATOM 1493 C CA . GLU A 1 192 ? -21.582 22.743 39.139 1.00 91.31 192 GLU A CA 1
ATOM 1494 C C . GLU A 1 192 ? -22.510 21.557 39.436 1.00 91.31 192 GLU A C 1
ATOM 1496 O O . GLU A 1 192 ? -23.688 21.751 39.738 1.00 91.31 192 GLU A O 1
ATOM 1501 N N . LEU A 1 193 ? -21.978 20.333 39.374 1.00 93.69 193 LEU A N 1
ATOM 1502 C CA . LEU A 1 193 ? -22.714 19.094 39.625 1.00 93.69 193 LEU A CA 1
ATOM 1503 C C . LEU A 1 193 ? -22.384 18.473 40.986 1.00 93.69 193 LEU A C 1
ATOM 1505 O O . LEU A 1 193 ? -23.147 17.640 41.482 1.00 93.69 193 LEU A O 1
ATOM 1509 N N . GLY A 1 194 ? -21.264 18.859 41.599 1.00 94.56 194 GLY A N 1
ATOM 1510 C CA . GLY A 1 194 ? -20.755 18.210 42.803 1.00 94.56 194 GLY A CA 1
ATOM 1511 C C . GLY A 1 194 ? -20.424 16.732 42.565 1.00 94.56 194 GLY A C 1
ATOM 1512 O O . GLY A 1 194 ? -20.736 15.888 43.407 1.00 94.56 194 GLY A O 1
ATOM 1513 N N . GLN A 1 195 ? -19.885 16.411 41.386 1.00 96.69 195 GLN A N 1
ATOM 1514 C CA . GLN A 1 195 ? -19.569 15.052 40.941 1.00 96.69 195 GLN A CA 1
ATOM 1515 C C . GLN A 1 195 ? -18.237 15.012 40.200 1.00 96.69 195 GLN A C 1
ATOM 1517 O O . GLN A 1 195 ? -17.799 16.015 39.642 1.00 96.69 195 GLN A O 1
ATOM 1522 N N . TYR A 1 196 ? -17.633 13.830 40.166 1.00 97.81 196 TYR A N 1
ATOM 1523 C CA . TYR A 1 196 ? -16.522 13.511 39.282 1.00 97.81 196 TYR A CA 1
ATOM 1524 C C . TYR A 1 196 ? -17.031 12.826 38.016 1.00 97.81 196 TYR A C 1
ATOM 1526 O O . TYR A 1 196 ? -17.934 11.992 38.117 1.00 97.81 196 TYR A O 1
ATOM 1534 N N . TYR A 1 197 ? -16.432 13.112 36.861 1.00 98.12 197 TYR A N 1
ATOM 1535 C CA . TYR A 1 197 ? -16.562 12.254 35.678 1.00 98.12 197 TYR A CA 1
ATOM 1536 C C . TYR A 1 197 ? -15.292 11.435 35.459 1.00 98.12 197 TYR A C 1
ATOM 1538 O O . TYR A 1 197 ? -14.201 11.854 35.850 1.00 98.12 197 TYR A O 1
ATOM 1546 N N . LEU A 1 198 ? -15.452 10.261 34.852 1.00 98.25 198 LEU A N 1
ATOM 1547 C CA . LEU A 1 198 ? -14.341 9.391 34.480 1.00 98.25 198 LEU A CA 1
ATOM 1548 C C . LEU A 1 198 ? -13.698 9.856 33.167 1.00 98.25 198 LEU A C 1
ATOM 1550 O O . LEU A 1 198 ? -14.406 10.116 32.192 1.00 98.25 198 LEU A O 1
ATOM 1554 N N . HIS A 1 199 ? -12.370 9.867 33.135 1.00 97.56 199 HIS A N 1
ATOM 1555 C CA . HIS A 1 199 ? -11.551 10.001 31.937 1.00 97.56 199 HIS A CA 1
ATOM 1556 C C . HIS A 1 199 ? -10.318 9.081 32.052 1.00 97.56 199 HIS A C 1
ATOM 1558 O O . HIS A 1 199 ? -9.407 9.300 32.848 1.00 97.56 199 HIS A O 1
ATOM 1564 N N . LEU A 1 200 ? -10.275 8.000 31.272 1.00 96.56 200 LEU A N 1
ATOM 1565 C CA . LEU A 1 200 ? -9.134 7.068 31.265 1.00 96.56 200 LEU A CA 1
ATOM 1566 C C . LEU A 1 200 ? -7.917 7.629 30.501 1.00 96.56 200 LEU A C 1
ATOM 1568 O O . LEU A 1 200 ? -6.809 7.098 30.629 1.00 96.56 200 LEU A O 1
ATOM 1572 N N . PHE A 1 201 ? -8.119 8.710 29.743 1.00 95.19 201 PHE A N 1
ATOM 1573 C CA . PHE A 1 201 ? -7.114 9.423 28.949 1.00 95.19 201 PHE A CA 1
ATOM 1574 C C . PHE A 1 201 ? -7.034 10.896 29.391 1.00 95.19 201 PHE A C 1
ATOM 1576 O O . PHE A 1 201 ? -7.029 11.169 30.599 1.00 95.19 201 PHE A O 1
ATOM 1583 N N . SER A 1 202 ? -6.947 11.854 28.461 1.00 94.44 202 SER A N 1
ATOM 1584 C CA . SER A 1 202 ? -6.934 13.282 28.792 1.00 94.44 202 SER A CA 1
ATOM 1585 C C . SER A 1 202 ? -8.185 13.673 29.578 1.00 94.44 202 SER A C 1
ATOM 1587 O O . SER A 1 202 ? -9.254 13.091 29.412 1.00 94.44 202 SER A O 1
ATOM 1589 N N . VAL A 1 203 ? -8.070 14.720 30.394 1.00 95.75 203 VAL A N 1
ATOM 1590 C CA . VAL A 1 203 ? -9.216 15.366 31.050 1.00 95.75 203 VAL A CA 1
ATOM 1591 C C . VAL A 1 203 ? -10.284 15.753 30.014 1.00 95.75 203 VAL A C 1
ATOM 1593 O O . VAL A 1 203 ? -11.476 15.646 30.278 1.00 95.75 203 VAL A O 1
ATOM 1596 N N . LYS A 1 204 ? -9.878 16.113 28.790 1.00 96.44 204 LYS A N 1
ATOM 1597 C CA . LYS A 1 204 ? -10.801 16.427 27.690 1.00 96.44 204 LYS A CA 1
ATOM 1598 C C . LYS A 1 204 ? -11.392 15.215 26.965 1.00 96.44 204 LYS A C 1
ATOM 1600 O O . LYS A 1 204 ? -12.109 15.402 25.986 1.00 96.44 204 LYS A O 1
ATOM 1605 N N . GLN A 1 205 ? -11.124 13.994 27.424 1.00 97.69 205 GLN A N 1
ATOM 1606 C CA . GLN A 1 205 ? -11.650 12.746 26.863 1.00 97.69 205 GLN A CA 1
ATOM 1607 C C . GLN A 1 205 ? -12.562 12.029 27.880 1.00 97.69 205 GLN A C 1
ATOM 1609 O O . GLN A 1 205 ? -12.213 10.947 28.361 1.00 97.69 205 GLN A O 1
ATOM 1614 N N . PRO A 1 206 ? -13.721 12.609 28.258 1.00 98.19 206 PRO A N 1
ATOM 1615 C CA . PRO A 1 206 ? -14.668 11.962 29.159 1.00 98.19 206 PRO A CA 1
ATOM 1616 C C . PRO A 1 206 ? -15.199 10.638 28.589 1.00 98.19 206 PRO A C 1
ATOM 1618 O O . PRO A 1 206 ? -15.671 10.552 27.450 1.00 98.19 206 PRO A O 1
ATOM 1621 N N . ASP A 1 207 ? -15.171 9.600 29.421 1.00 98.44 207 ASP A N 1
ATOM 1622 C CA . ASP A 1 207 ? -15.553 8.240 29.053 1.00 98.44 207 ASP A CA 1
ATOM 1623 C C . ASP A 1 207 ? -17.070 8.089 28.868 1.00 98.44 207 ASP A C 1
ATOM 1625 O O . ASP A 1 207 ? -17.871 8.430 29.747 1.00 98.44 207 ASP A O 1
ATOM 1629 N N . LEU A 1 208 ? -17.460 7.488 27.740 1.00 98.25 208 LEU A N 1
ATOM 1630 C CA . LEU A 1 208 ? -18.848 7.162 27.428 1.00 98.25 208 LEU A CA 1
ATOM 1631 C C . LEU A 1 208 ? -19.345 5.994 28.290 1.00 98.25 208 LEU A C 1
ATOM 1633 O O . LEU A 1 208 ? -18.641 5.000 28.514 1.00 98.25 208 LEU A O 1
ATOM 1637 N N . ASN A 1 209 ? -20.598 6.095 28.731 1.00 97.81 209 ASN A N 1
ATOM 1638 C CA . ASN A 1 209 ? -21.290 5.071 29.502 1.00 97.81 209 ASN A CA 1
ATOM 1639 C C . ASN A 1 209 ? -21.945 4.029 28.578 1.00 97.81 209 ASN A C 1
ATOM 1641 O O . ASN A 1 209 ? -23.089 4.175 28.146 1.00 97.81 209 ASN A O 1
ATOM 1645 N N . TRP A 1 210 ? -21.233 2.934 28.316 1.00 97.56 210 TRP A N 1
ATOM 1646 C CA . TRP A 1 210 ? -21.719 1.834 27.475 1.00 97.56 210 TRP A CA 1
ATOM 1647 C C . TRP A 1 210 ? -22.839 0.991 28.100 1.00 97.56 210 TRP A C 1
ATOM 1649 O O . TRP A 1 210 ? -23.517 0.249 27.380 1.00 97.56 210 TRP A O 1
ATOM 1659 N N . GLU A 1 211 ? -23.095 1.107 29.408 1.00 96.25 211 GLU A N 1
ATOM 1660 C CA . GLU A 1 211 ? -24.261 0.464 30.031 1.00 96.25 211 GLU A CA 1
ATOM 1661 C C . GLU A 1 211 ? -25.570 1.080 29.525 1.00 96.25 211 GLU A C 1
ATOM 1663 O O . GLU A 1 211 ? -26.573 0.372 29.357 1.00 96.25 211 GLU A O 1
ATOM 1668 N N . ASN A 1 212 ? -25.538 2.372 29.187 1.00 97.31 212 ASN A N 1
ATOM 1669 C CA . ASN A 1 212 ? -26.686 3.107 28.689 1.00 97.31 212 ASN A CA 1
ATOM 1670 C C . ASN A 1 212 ? -27.046 2.661 27.254 1.00 97.31 212 ASN A C 1
ATOM 1672 O O . ASN A 1 212 ? -26.290 2.899 26.308 1.00 97.31 212 ASN A O 1
ATOM 1676 N N . PRO A 1 213 ? -28.222 2.037 27.038 1.00 97.12 213 PRO A N 1
ATOM 1677 C CA . PRO A 1 213 ? -28.621 1.568 25.713 1.00 97.12 213 PRO A CA 1
ATOM 1678 C C . PRO A 1 213 ? -28.823 2.702 24.700 1.00 97.12 213 PRO A C 1
ATOM 1680 O O . PRO A 1 213 ? -28.728 2.447 23.503 1.00 97.12 213 PRO A O 1
ATOM 1683 N N . LYS A 1 214 ? -29.083 3.942 25.144 1.00 97.38 214 LYS A N 1
ATOM 1684 C CA . LYS A 1 214 ? -29.220 5.090 24.235 1.00 97.38 214 LYS A CA 1
ATOM 1685 C C . LYS A 1 214 ? -27.882 5.480 23.614 1.00 97.38 214 LYS A C 1
ATOM 1687 O O . LYS A 1 214 ? -27.830 5.684 22.409 1.00 97.38 214 LYS A O 1
ATOM 1692 N N . VAL A 1 215 ? -26.813 5.487 24.416 1.00 97.69 215 VAL A N 1
ATOM 1693 C CA . VAL A 1 215 ? -25.440 5.727 23.938 1.00 97.69 215 VAL A CA 1
ATOM 1694 C C . VAL A 1 215 ? -25.074 4.697 22.875 1.00 97.69 215 VAL A C 1
ATOM 1696 O O . VAL A 1 215 ? -24.651 5.058 21.781 1.00 97.69 215 VAL A O 1
ATOM 1699 N N . ARG A 1 216 ? -25.310 3.409 23.162 1.00 97.81 216 ARG A N 1
ATOM 1700 C CA . ARG A 1 216 ? -25.036 2.331 22.202 1.00 97.81 216 ARG A CA 1
ATOM 1701 C C . ARG A 1 216 ? -25.819 2.508 20.901 1.00 97.81 216 ARG A C 1
ATOM 1703 O O . ARG A 1 216 ? -25.236 2.379 19.833 1.00 97.81 216 ARG A O 1
ATOM 1710 N N . GLN A 1 217 ? -27.104 2.857 20.981 1.00 97.94 217 GLN A N 1
ATOM 1711 C CA . GLN A 1 217 ? -27.922 3.077 19.789 1.00 97.94 217 GLN A CA 1
ATOM 1712 C C . GLN A 1 217 ? -27.418 4.251 18.936 1.00 97.94 217 GLN A C 1
ATOM 1714 O O . GLN A 1 217 ? -27.292 4.088 17.727 1.00 97.94 217 GLN A O 1
ATOM 1719 N N . GLU A 1 218 ? -27.079 5.397 19.539 1.00 97.75 218 GLU A N 1
ATOM 1720 C CA . GLU A 1 218 ? -26.540 6.545 18.788 1.00 97.75 218 GLU A CA 1
ATOM 1721 C C . GLU A 1 218 ? -25.191 6.220 18.128 1.00 97.75 218 GLU A C 1
ATOM 1723 O O . GLU A 1 218 ? -24.958 6.594 16.979 1.00 97.75 218 GLU A O 1
ATOM 1728 N N . ILE A 1 219 ? -24.338 5.436 18.798 1.00 98.00 219 ILE A N 1
ATOM 1729 C CA . ILE A 1 219 ? -23.102 4.910 18.203 1.00 98.00 219 ILE A CA 1
ATOM 1730 C C . ILE A 1 219 ? -23.413 4.019 16.990 1.00 98.00 219 ILE A C 1
ATOM 1732 O O . ILE A 1 219 ? -22.763 4.141 15.951 1.00 98.00 219 ILE A O 1
ATOM 1736 N N . TYR A 1 220 ? -24.404 3.128 17.083 1.00 98.00 220 TYR A N 1
ATOM 1737 C CA . TYR A 1 220 ? -24.766 2.237 15.974 1.00 98.00 220 TYR A CA 1
ATOM 1738 C C . TYR A 1 220 ? -25.327 3.005 14.777 1.00 98.00 220 TYR A C 1
ATOM 1740 O O . TYR A 1 220 ? -25.037 2.653 13.631 1.00 98.00 220 TYR A O 1
ATOM 1748 N N . ASP A 1 221 ? -26.115 4.046 15.028 1.00 98.00 221 ASP A N 1
ATOM 1749 C CA . ASP A 1 221 ? -26.675 4.907 13.986 1.00 98.00 221 ASP A CA 1
ATOM 1750 C C . ASP A 1 221 ? -25.564 5.715 13.292 1.00 98.00 221 ASP A C 1
ATOM 1752 O O . ASP A 1 221 ? -25.531 5.787 12.061 1.00 98.00 221 ASP A O 1
ATOM 1756 N N . MET A 1 222 ? -24.592 6.227 14.055 1.00 97.69 222 MET A N 1
ATOM 1757 C CA . MET A 1 222 ? -23.404 6.905 13.524 1.00 97.69 222 MET A CA 1
ATOM 1758 C C . MET A 1 222 ? -22.555 5.981 12.636 1.00 97.69 222 MET A C 1
ATOM 1760 O O . MET A 1 222 ? -22.163 6.365 11.532 1.00 97.69 222 MET A O 1
ATOM 1764 N N . ILE A 1 223 ? -22.317 4.739 13.065 1.00 97.88 223 ILE A N 1
ATOM 1765 C CA . ILE A 1 223 ? -21.549 3.764 12.276 1.00 97.88 223 ILE A CA 1
ATOM 1766 C C . ILE A 1 223 ? -22.285 3.420 10.980 1.00 97.88 223 ILE A C 1
ATOM 1768 O O . ILE A 1 223 ? -21.673 3.416 9.913 1.00 97.88 223 ILE A O 1
ATOM 1772 N N . GLN A 1 224 ? -23.596 3.165 11.048 1.00 97.44 224 GLN A N 1
ATOM 1773 C CA . GLN A 1 224 ? -24.411 2.890 9.859 1.00 97.44 224 GLN A CA 1
ATOM 1774 C C . GLN A 1 224 ? -24.398 4.071 8.879 1.00 97.44 224 GLN A C 1
ATOM 1776 O O . GLN A 1 224 ? -24.305 3.856 7.674 1.00 97.44 224 GLN A O 1
ATOM 1781 N N . TRP A 1 225 ? -24.380 5.310 9.374 1.00 97.56 225 TRP A N 1
ATOM 1782 C CA . TRP A 1 225 ? -24.252 6.494 8.524 1.00 97.56 225 TRP A CA 1
ATOM 1783 C C . TRP A 1 225 ? -22.926 6.532 7.749 1.00 97.56 225 TRP A C 1
ATOM 1785 O O . TRP A 1 225 ? -22.919 6.850 6.560 1.00 97.56 225 TRP A O 1
ATOM 1795 N N . TRP A 1 226 ? -21.804 6.151 8.372 1.00 97.19 226 TRP A N 1
ATOM 1796 C CA . TRP A 1 226 ? -20.526 6.003 7.663 1.00 97.19 226 TRP A CA 1
ATOM 1797 C C . TRP A 1 226 ? -20.535 4.825 6.683 1.00 97.19 226 TRP A C 1
ATOM 1799 O O . TRP A 1 226 ? -19.988 4.934 5.583 1.00 97.19 226 TRP A O 1
ATOM 1809 N N . MET A 1 227 ? -21.194 3.718 7.038 1.00 96.69 227 MET A N 1
ATOM 1810 C CA . MET A 1 227 ? -21.384 2.577 6.135 1.00 96.69 227 MET A CA 1
ATOM 1811 C C . MET A 1 227 ? -22.157 2.977 4.873 1.00 96.69 227 MET A C 1
ATOM 1813 O O . MET A 1 227 ? -21.752 2.598 3.773 1.00 96.69 227 MET A O 1
ATOM 1817 N N . ASP A 1 228 ? -23.203 3.795 5.008 1.00 96.00 228 ASP A N 1
ATOM 1818 C CA . ASP A 1 228 ? -24.004 4.293 3.884 1.00 96.00 228 ASP A CA 1
ATOM 1819 C C . ASP A 1 228 ? -23.189 5.170 2.915 1.00 96.00 228 ASP A C 1
ATOM 1821 O O . ASP A 1 228 ? -23.508 5.243 1.725 1.00 96.00 228 ASP A O 1
ATOM 1825 N N . LYS A 1 229 ? -22.095 5.786 3.384 1.00 94.31 229 LYS A N 1
ATOM 1826 C CA . LYS A 1 229 ? -21.145 6.533 2.538 1.00 94.31 229 LYS A CA 1
ATOM 1827 C C . LYS A 1 229 ? -20.152 5.652 1.781 1.00 94.31 229 LYS A C 1
ATOM 1829 O O . LYS A 1 229 ? -19.479 6.142 0.877 1.00 94.31 229 LYS A O 1
ATOM 1834 N N . GLY A 1 230 ? -20.068 4.363 2.110 1.00 94.06 230 GLY A N 1
ATOM 1835 C CA . GLY A 1 230 ? -19.233 3.395 1.399 1.00 94.06 230 GLY A CA 1
ATOM 1836 C C . GLY A 1 230 ? -17.831 3.196 1.973 1.00 94.06 230 GLY A C 1
ATOM 1837 O O . GLY A 1 230 ? -16.939 2.768 1.238 1.00 94.06 230 GLY A O 1
ATOM 1838 N N . VAL A 1 231 ? -17.611 3.482 3.262 1.00 93.69 231 VAL A N 1
ATOM 1839 C CA . VAL A 1 231 ? -16.360 3.089 3.937 1.00 93.69 231 VAL A CA 1
ATOM 1840 C C . VAL A 1 231 ? -16.152 1.573 3.832 1.00 93.69 231 VAL A C 1
ATOM 1842 O O . VAL A 1 231 ? -17.097 0.787 3.868 1.00 93.69 231 VAL A O 1
ATOM 1845 N N . GLY A 1 232 ? -14.901 1.146 3.681 1.00 90.75 232 GLY A N 1
ATOM 1846 C CA . GLY A 1 232 ? -14.548 -0.262 3.495 1.00 90.75 232 GLY A CA 1
ATOM 1847 C C . GLY A 1 232 ? -14.305 -1.031 4.797 1.00 90.75 232 GLY A C 1
ATOM 1848 O O . GLY A 1 232 ? -14.076 -2.245 4.749 1.00 90.75 232 GLY A O 1
ATOM 1849 N N . GLY A 1 233 ? -14.335 -0.343 5.942 1.00 95.62 233 GLY A N 1
ATOM 1850 C CA . GLY A 1 233 ? -14.157 -0.940 7.258 1.00 95.62 233 GLY A CA 1
ATOM 1851 C C . GLY A 1 233 ? -13.833 0.063 8.362 1.00 95.62 233 GLY A C 1
ATOM 1852 O O . GLY A 1 233 ? -13.843 1.273 8.134 1.00 95.62 233 GLY A O 1
ATOM 1853 N N . PHE A 1 234 ? -13.524 -0.463 9.549 1.00 97.25 234 PHE A N 1
ATOM 1854 C CA . PHE A 1 234 ? -13.229 0.327 10.742 1.00 97.25 234 PHE A CA 1
ATOM 1855 C C . PHE A 1 234 ? -12.074 -0.250 11.570 1.00 97.25 234 PHE A C 1
ATOM 1857 O O . PHE A 1 234 ? -11.984 -1.467 11.762 1.00 97.25 234 PHE A O 1
ATOM 1864 N N . ARG A 1 235 ? -11.224 0.627 12.108 1.00 96.88 235 ARG A N 1
ATOM 1865 C CA . ARG A 1 235 ? -10.326 0.323 13.230 1.00 96.88 235 ARG A CA 1
ATOM 1866 C C . ARG A 1 235 ? -10.983 0.854 14.497 1.00 96.88 235 ARG A C 1
ATOM 1868 O O . ARG A 1 235 ? -11.435 1.987 14.501 1.00 96.88 235 ARG A O 1
ATOM 1875 N N . LEU A 1 236 ? -11.100 0.032 15.533 1.00 97.06 236 LEU A N 1
ATOM 1876 C CA . LEU A 1 236 ? -11.785 0.397 16.770 1.00 97.06 236 LEU A CA 1
ATOM 1877 C C . LEU A 1 236 ? -10.744 0.688 17.849 1.00 97.06 236 LEU A C 1
ATOM 1879 O O . LEU A 1 236 ? -10.050 -0.234 18.287 1.00 97.06 236 LEU A O 1
ATOM 1883 N N . ASP A 1 237 ? -10.651 1.955 18.239 1.00 94.19 237 ASP A N 1
ATOM 1884 C CA . ASP A 1 237 ? -9.726 2.459 19.255 1.00 94.19 237 ASP A CA 1
ATOM 1885 C C . ASP A 1 237 ? -10.067 1.910 20.641 1.00 94.19 237 ASP A C 1
ATOM 1887 O O . ASP A 1 237 ? -11.241 1.921 21.035 1.00 94.19 237 ASP A O 1
ATOM 1891 N N . VAL A 1 238 ? -9.046 1.399 21.344 1.00 90.31 238 VAL A N 1
ATOM 1892 C CA . VAL A 1 238 ? -9.101 0.866 22.722 1.00 90.31 238 VAL A CA 1
ATOM 1893 C C . VAL A 1 238 ? -10.401 0.125 23.057 1.00 90.31 238 VAL A C 1
ATOM 1895 O O . VAL A 1 238 ? -11.030 0.304 24.106 1.00 90.31 238 VAL A O 1
ATOM 1898 N N . ILE A 1 239 ? -10.848 -0.718 22.120 1.00 94.56 239 ILE A N 1
ATOM 1899 C CA . ILE A 1 239 ? -12.179 -1.329 22.172 1.00 94.56 239 ILE A CA 1
ATOM 1900 C C . ILE A 1 239 ? -12.319 -2.282 23.359 1.00 94.56 239 ILE A C 1
ATOM 1902 O O . ILE A 1 239 ? -13.430 -2.560 23.800 1.00 94.56 239 ILE A O 1
ATOM 1906 N N . ASP A 1 240 ? -11.208 -2.754 23.926 1.00 91.94 240 ASP A N 1
ATOM 1907 C CA . ASP A 1 240 ? -11.194 -3.567 25.138 1.00 91.94 240 ASP A CA 1
ATOM 1908 C C . ASP A 1 240 ? -11.611 -2.803 26.410 1.00 91.94 240 ASP A C 1
ATOM 1910 O O . ASP A 1 240 ? -11.884 -3.448 27.429 1.00 91.94 240 ASP A O 1
ATOM 1914 N N . LEU A 1 241 ? -11.747 -1.472 26.360 1.00 95.06 241 LEU A N 1
ATOM 1915 C CA . LEU A 1 241 ? -12.148 -0.630 27.495 1.00 95.06 241 LEU A CA 1
ATOM 1916 C C . LEU A 1 241 ? -13.663 -0.380 27.601 1.00 95.06 241 LEU A C 1
ATOM 1918 O O . LEU A 1 241 ? -14.155 -0.004 28.665 1.00 95.06 241 LEU A O 1
ATOM 1922 N N . ILE A 1 242 ? -14.457 -0.642 26.556 1.00 95.75 242 ILE A N 1
ATOM 1923 C CA . ILE A 1 242 ? -15.906 -0.330 26.578 1.00 95.75 242 ILE A CA 1
ATOM 1924 C C . ILE A 1 242 ? -16.698 -1.162 27.603 1.00 95.75 242 ILE A C 1
ATOM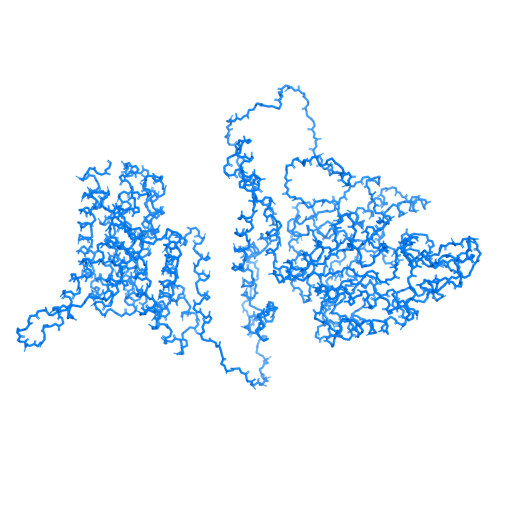 1926 O O . ILE A 1 242 ? -17.834 -0.839 27.938 1.00 95.75 242 ILE A O 1
ATOM 1930 N N . GLY A 1 243 ? -16.108 -2.256 28.094 1.00 93.88 243 GLY A N 1
ATOM 1931 C CA . GLY A 1 243 ? -16.685 -3.123 29.122 1.00 93.88 243 GLY A CA 1
ATOM 1932 C C . GLY A 1 243 ? -16.346 -2.734 30.565 1.00 93.88 243 GLY A C 1
ATOM 1933 O O . GLY A 1 243 ? -16.640 -3.534 31.450 1.00 93.88 243 GLY A O 1
ATOM 1934 N N . LYS A 1 244 ? -15.695 -1.585 30.791 1.00 95.06 244 LYS A N 1
ATOM 1935 C CA . LYS A 1 244 ? -15.221 -1.090 32.098 1.00 95.06 244 LYS A CA 1
ATOM 1936 C C . LYS A 1 244 ? -16.274 -1.124 33.213 1.00 95.06 244 LYS A C 1
ATOM 1938 O O . LYS A 1 244 ? -17.432 -0.777 33.005 1.00 95.06 244 LYS A O 1
ATOM 1943 N N . GLU A 1 245 ? -15.819 -1.451 34.423 1.00 95.56 245 GLU A N 1
ATOM 1944 C CA . GLU A 1 245 ? -16.547 -1.316 35.694 1.00 95.56 245 GLU A CA 1
ATOM 1945 C C . GLU A 1 245 ? -15.690 -0.490 36.678 1.00 95.56 245 GLU A C 1
ATOM 1947 O O . GLU A 1 245 ? -14.955 -1.046 37.507 1.00 95.56 245 GLU A O 1
ATOM 1952 N N . PRO A 1 246 ? -15.747 0.854 36.589 1.00 93.75 246 PRO A N 1
ATOM 1953 C CA . PRO A 1 246 ? -14.827 1.751 37.295 1.00 93.75 246 PRO A CA 1
ATOM 1954 C C . PRO A 1 246 ? -14.889 1.634 38.821 1.00 93.75 246 PRO A C 1
ATOM 1956 O O . PRO A 1 246 ? -13.867 1.786 39.489 1.00 93.75 246 PRO A O 1
ATOM 1959 N N . ASP A 1 247 ? -16.054 1.299 39.383 1.00 93.00 247 ASP A N 1
ATOM 1960 C CA . ASP A 1 247 ? -16.230 1.112 40.833 1.00 93.00 247 ASP A CA 1
ATOM 1961 C C . ASP A 1 247 ? -15.447 -0.093 41.369 1.00 93.00 247 ASP A C 1
ATOM 1963 O O . ASP A 1 247 ? -14.965 -0.075 42.502 1.00 93.00 247 ASP A O 1
ATOM 1967 N N . LEU A 1 248 ? -15.274 -1.125 40.538 1.00 94.19 248 LEU A N 1
ATOM 1968 C CA . LEU A 1 248 ? -14.451 -2.297 40.839 1.00 94.19 248 LEU A CA 1
ATOM 1969 C C . LEU A 1 248 ? -13.004 -2.136 40.358 1.00 94.19 248 LEU A C 1
ATOM 1971 O O . LEU A 1 248 ? -12.220 -3.079 40.458 1.00 94.19 248 LEU A O 1
ATOM 1975 N N . LYS A 1 249 ? -12.645 -0.948 39.853 1.00 93.38 249 LYS A N 1
ATOM 1976 C CA . LYS A 1 249 ? -11.343 -0.634 39.250 1.00 93.38 249 LYS A CA 1
ATOM 1977 C C . LYS A 1 249 ? -11.001 -1.524 38.047 1.00 93.38 249 LYS A C 1
ATOM 1979 O O . LYS A 1 249 ? -9.830 -1.767 37.763 1.00 93.38 249 LYS A O 1
ATOM 1984 N N . ILE A 1 250 ? -12.020 -2.017 37.341 1.00 93.31 250 ILE A N 1
ATOM 1985 C CA . ILE A 1 250 ? -11.856 -2.804 36.116 1.00 93.31 250 ILE A CA 1
ATOM 1986 C C . ILE A 1 250 ? -11.952 -1.839 34.935 1.00 93.31 250 ILE A C 1
ATOM 1988 O O . ILE A 1 250 ? -13.026 -1.309 34.661 1.00 93.31 250 ILE A O 1
ATOM 1992 N N . THR A 1 251 ? -10.842 -1.601 34.240 1.00 90.06 251 THR A N 1
ATOM 1993 C CA . THR A 1 251 ? -10.795 -0.714 33.066 1.00 90.06 251 THR A CA 1
ATOM 1994 C C . THR A 1 251 ? -10.918 -1.504 31.763 1.00 90.06 251 THR A C 1
ATOM 1996 O O . THR A 1 251 ? -11.872 -1.310 31.020 1.00 90.06 251 THR A O 1
ATOM 1999 N N . GLY A 1 252 ? -10.003 -2.440 31.505 1.00 89.06 252 GLY A N 1
ATOM 2000 C CA . GLY A 1 252 ? -9.995 -3.271 30.296 1.00 89.06 252 GLY A CA 1
ATOM 2001 C C . GLY A 1 252 ? -10.538 -4.684 30.501 1.00 89.06 252 GLY A C 1
ATOM 2002 O O . GLY A 1 252 ? -10.471 -5.241 31.597 1.00 89.06 252 GLY A O 1
ATOM 2003 N N . ASN A 1 253 ? -11.046 -5.285 29.421 1.00 88.25 253 ASN A N 1
ATOM 2004 C CA . ASN A 1 253 ? -11.584 -6.652 29.379 1.00 88.25 253 ASN A CA 1
ATOM 2005 C C . ASN A 1 253 ? -12.671 -6.930 30.433 1.00 88.25 253 ASN A C 1
ATOM 2007 O O . ASN A 1 253 ? -12.773 -8.039 30.963 1.00 88.25 253 ASN A O 1
ATOM 2011 N N . GLY A 1 254 ? -13.494 -5.924 30.740 1.00 90.69 254 GLY A N 1
ATOM 2012 C CA . GLY A 1 254 ? -14.575 -6.076 31.706 1.00 90.69 254 GLY A CA 1
ATOM 2013 C C . GLY A 1 254 ? -15.654 -7.076 31.257 1.00 90.69 254 GLY A C 1
ATOM 2014 O O . GLY A 1 254 ? -15.753 -7.434 30.077 1.00 90.69 254 GLY A O 1
ATOM 2015 N N . PRO A 1 255 ? -16.491 -7.559 32.188 1.00 90.75 255 PRO A N 1
ATOM 2016 C CA . PRO A 1 255 ? -17.341 -8.735 31.975 1.00 90.75 255 PRO A CA 1
ATOM 2017 C C . PRO A 1 255 ? -18.390 -8.548 30.869 1.00 90.75 255 PRO A C 1
ATOM 2019 O O . PRO A 1 255 ? -18.781 -9.519 30.216 1.00 90.75 255 PRO A O 1
ATOM 2022 N N . ASN A 1 256 ? -18.822 -7.308 30.623 1.00 93.50 256 ASN A N 1
ATOM 2023 C CA . ASN A 1 256 ? -19.801 -6.980 29.587 1.00 93.50 256 ASN A CA 1
ATOM 2024 C C . ASN A 1 256 ? -19.183 -6.693 28.207 1.00 93.50 256 ASN A C 1
ATOM 2026 O O . ASN A 1 256 ? -19.934 -6.569 27.240 1.00 93.50 256 ASN A O 1
ATOM 2030 N N . LEU A 1 257 ? -17.850 -6.655 28.072 1.00 93.88 257 LEU A N 1
ATOM 2031 C CA . LEU A 1 257 ? -17.165 -6.322 26.814 1.00 93.88 257 LEU A CA 1
ATOM 2032 C C . LEU A 1 257 ? -17.682 -7.159 25.638 1.00 93.88 257 LEU A C 1
ATOM 2034 O O . LEU A 1 257 ? -18.153 -6.631 24.633 1.00 93.88 257 LEU A O 1
ATOM 2038 N N . ARG A 1 258 ? -17.686 -8.486 25.796 1.00 92.38 258 ARG A N 1
ATOM 2039 C CA . ARG A 1 258 ? -18.122 -9.411 24.738 1.00 92.38 258 ARG A CA 1
ATOM 2040 C C . ARG A 1 258 ? -19.589 -9.257 24.368 1.00 92.38 258 ARG A C 1
ATOM 2042 O O . ARG A 1 258 ? -19.963 -9.465 23.217 1.00 92.38 258 ARG A O 1
ATOM 2049 N N . LYS A 1 259 ? -20.434 -8.918 25.345 1.00 95.06 259 LYS A N 1
ATOM 2050 C CA . LYS A 1 259 ? -21.850 -8.636 25.097 1.00 95.06 259 LYS A CA 1
ATOM 2051 C C . LYS A 1 259 ? -21.971 -7.414 24.187 1.00 95.06 259 LYS A C 1
ATOM 2053 O O . LYS A 1 259 ? -22.664 -7.503 23.178 1.00 95.06 259 LYS A O 1
ATOM 2058 N N . TYR A 1 260 ? -21.258 -6.333 24.505 1.00 95.94 260 TYR A N 1
ATOM 2059 C CA . TYR A 1 260 ? -21.280 -5.102 23.716 1.00 95.94 260 TYR A CA 1
ATOM 2060 C C . TYR A 1 260 ? -20.642 -5.268 22.335 1.00 95.94 260 TYR A C 1
ATOM 2062 O O . TYR A 1 260 ? -21.223 -4.797 21.365 1.00 95.94 260 TYR A O 1
ATOM 2070 N N . MET A 1 261 ? -19.530 -5.999 22.203 1.00 94.62 261 MET A N 1
ATOM 2071 C CA . MET A 1 261 ? -18.905 -6.276 20.899 1.00 94.62 261 MET A CA 1
ATOM 2072 C C . MET A 1 261 ? -19.822 -7.075 19.964 1.00 94.62 261 MET A C 1
ATOM 2074 O O . MET A 1 261 ? -19.932 -6.754 18.783 1.00 94.62 261 MET A O 1
ATOM 2078 N N . ARG A 1 262 ? -20.522 -8.091 20.488 1.00 95.69 262 ARG A N 1
ATOM 2079 C CA . ARG A 1 262 ? -21.491 -8.882 19.710 1.00 95.69 262 ARG A CA 1
ATOM 2080 C C . ARG A 1 262 ? -22.722 -8.074 19.322 1.00 95.69 262 ARG A C 1
ATOM 2082 O O . ARG A 1 262 ? -23.213 -8.219 18.208 1.00 95.69 262 ARG A O 1
ATOM 2089 N N . GLU A 1 263 ? -23.234 -7.257 20.243 1.00 97.25 263 GLU A N 1
ATOM 2090 C CA . GLU A 1 263 ? -24.352 -6.341 19.981 1.00 97.25 263 GLU A CA 1
ATOM 2091 C C . GLU A 1 263 ? -23.967 -5.335 18.891 1.00 97.25 263 GLU A C 1
ATOM 2093 O O . GLU A 1 263 ? -24.665 -5.243 17.887 1.00 97.25 263 GLU A O 1
ATOM 2098 N N . LEU A 1 264 ? -22.802 -4.695 19.026 1.00 96.81 264 LEU A N 1
ATOM 2099 C CA . LEU A 1 264 ? -22.229 -3.786 18.035 1.00 96.81 264 LEU A CA 1
ATOM 2100 C C . LEU A 1 264 ? -22.098 -4.464 16.665 1.00 96.81 264 LEU A C 1
ATOM 2102 O O . LEU A 1 264 ? -22.677 -3.987 15.698 1.00 96.81 264 LEU A O 1
ATOM 2106 N N . SER A 1 265 ? -21.413 -5.608 16.585 1.00 96.00 265 SER A N 1
ATOM 2107 C CA . SER A 1 265 ? -21.200 -6.330 15.322 1.00 96.00 265 SER A CA 1
ATOM 2108 C C . SER A 1 265 ? -22.514 -6.722 14.640 1.00 96.00 265 SER A C 1
ATOM 2110 O O . SER A 1 265 ? -22.688 -6.504 13.441 1.00 96.00 265 SER A O 1
ATOM 2112 N N . LYS A 1 266 ? -23.481 -7.237 15.406 1.00 96.62 266 LYS A N 1
ATOM 2113 C CA . LYS A 1 266 ? -24.802 -7.622 14.895 1.00 96.62 266 LYS A CA 1
ATOM 2114 C C . LYS A 1 266 ? -25.601 -6.421 14.384 1.00 96.62 266 LYS A C 1
ATOM 2116 O O . LYS A 1 266 ? -26.261 -6.517 13.347 1.00 96.62 266 LYS A O 1
ATOM 2121 N N . GLU A 1 267 ? -25.589 -5.314 15.122 1.00 97.00 267 GLU A N 1
ATOM 2122 C CA . GLU A 1 267 ? -26.363 -4.121 14.774 1.00 97.00 267 GLU A CA 1
ATOM 2123 C C . GLU A 1 267 ? -25.663 -3.234 13.733 1.00 97.00 267 GLU A C 1
ATOM 2125 O O . GLU A 1 267 ? -26.323 -2.379 13.142 1.00 97.00 267 GLU A O 1
ATOM 2130 N N . THR A 1 268 ? -24.384 -3.467 13.423 1.00 96.19 268 THR A N 1
ATOM 2131 C CA . THR A 1 268 ? -23.645 -2.713 12.399 1.00 96.19 268 THR A CA 1
ATOM 2132 C C . THR A 1 268 ? -22.881 -3.627 11.433 1.00 96.19 268 THR A C 1
ATOM 2134 O O . THR A 1 268 ? -23.362 -3.891 10.332 1.00 96.19 268 THR A O 1
ATOM 2137 N N . PHE A 1 269 ? -21.714 -4.140 11.820 1.00 93.94 269 PHE A N 1
ATOM 2138 C CA . PHE A 1 269 ? -20.709 -4.706 10.914 1.00 93.94 269 PHE A CA 1
ATOM 2139 C C . PHE A 1 269 ? -21.196 -5.907 10.095 1.00 93.94 269 PHE A C 1
ATOM 2141 O O . PHE A 1 269 ? -20.885 -5.999 8.910 1.00 93.94 269 PHE A O 1
ATOM 2148 N N . GLN A 1 270 ? -22.027 -6.779 10.672 1.00 93.38 270 GLN A N 1
ATOM 2149 C CA . GLN A 1 270 ? -22.606 -7.944 9.983 1.00 93.38 270 GLN A CA 1
ATOM 2150 C C . GLN A 1 270 ? -23.609 -7.571 8.880 1.00 93.38 270 GLN A C 1
ATOM 2152 O O . GLN A 1 270 ? -24.007 -8.430 8.091 1.00 93.38 270 GLN A O 1
ATOM 2157 N N . LYS A 1 271 ? -24.032 -6.302 8.809 1.00 92.88 271 LYS A N 1
ATOM 2158 C CA . LYS A 1 271 ? -24.921 -5.790 7.758 1.00 92.88 271 LYS A CA 1
ATOM 2159 C C . LYS A 1 271 ? -24.162 -5.399 6.480 1.00 92.88 271 LYS A C 1
ATOM 2161 O O . LYS A 1 271 ? -24.811 -5.119 5.474 1.00 92.88 271 LYS A O 1
ATOM 2166 N N . GLY A 1 272 ? -22.823 -5.388 6.495 1.00 88.38 272 GLY A N 1
ATOM 2167 C CA . GLY A 1 272 ? -21.977 -5.004 5.359 1.00 88.38 272 GLY A CA 1
ATOM 2168 C C . GLY A 1 272 ? -20.783 -5.939 5.129 1.00 88.38 272 GLY A C 1
ATOM 2169 O O . GLY A 1 272 ? -20.501 -6.829 5.923 1.00 88.38 272 GLY A O 1
ATOM 2170 N N . ASP A 1 273 ? -20.069 -5.731 4.019 1.00 90.12 273 ASP A N 1
ATOM 2171 C CA . ASP A 1 273 ? -18.791 -6.400 3.724 1.00 90.12 273 ASP A CA 1
ATOM 2172 C C . ASP A 1 273 ? -17.629 -5.505 4.176 1.00 90.12 273 ASP A C 1
ATOM 2174 O O . ASP A 1 273 ? -17.020 -4.800 3.370 1.00 90.12 273 ASP A O 1
ATOM 2178 N N . LEU A 1 274 ? -17.370 -5.484 5.484 1.00 91.88 274 LEU A N 1
ATOM 2179 C CA . LEU A 1 274 ? -16.431 -4.563 6.125 1.00 91.88 274 LEU A CA 1
ATOM 2180 C C . LEU A 1 274 ? -15.248 -5.301 6.748 1.00 91.88 274 LEU A C 1
ATOM 2182 O O . LEU A 1 274 ? -15.403 -6.363 7.348 1.00 91.88 274 LEU A O 1
ATOM 2186 N N . LEU A 1 275 ? -14.069 -4.686 6.666 1.00 92.12 275 LEU A N 1
ATOM 2187 C CA . LEU A 1 275 ? -12.913 -5.100 7.457 1.00 92.12 275 LEU A CA 1
ATOM 2188 C C . LEU A 1 275 ? -12.974 -4.424 8.831 1.00 92.12 275 LEU A C 1
ATOM 2190 O O . LEU A 1 275 ? -12.992 -3.200 8.900 1.00 92.12 275 LEU A O 1
ATOM 2194 N N . THR A 1 276 ? -12.978 -5.187 9.922 1.00 95.94 276 THR A N 1
ATOM 2195 C CA . THR A 1 276 ? -12.958 -4.619 11.281 1.00 95.94 276 THR A CA 1
ATOM 2196 C C . THR A 1 276 ? -11.750 -5.100 12.066 1.00 95.94 276 THR A C 1
ATOM 2198 O O . THR A 1 276 ? -11.476 -6.300 12.134 1.00 95.94 276 THR A O 1
ATOM 2201 N N . VAL A 1 277 ? -11.014 -4.164 12.658 1.00 96.06 277 VAL A N 1
ATOM 2202 C CA . VAL A 1 277 ? -9.853 -4.469 13.498 1.00 96.06 277 VAL A CA 1
ATOM 2203 C C . VAL A 1 277 ? -9.966 -3.745 14.831 1.00 96.06 277 VAL A C 1
ATOM 2205 O O . VAL A 1 277 ? -10.116 -2.531 14.867 1.00 96.06 277 VAL A O 1
ATOM 2208 N N . GLY A 1 278 ? -9.933 -4.492 15.931 1.00 95.62 278 GLY A N 1
ATOM 2209 C CA . GLY A 1 278 ? -9.962 -3.919 17.277 1.00 95.62 278 GLY A CA 1
ATOM 2210 C C . GLY A 1 278 ? -8.558 -3.678 17.805 1.00 95.62 278 GLY A C 1
ATOM 2211 O O . GLY A 1 278 ? -7.710 -4.560 17.696 1.00 95.62 278 GLY A O 1
ATOM 2212 N N . GLU A 1 279 ? -8.302 -2.522 18.398 1.00 93.81 279 GLU A N 1
ATOM 2213 C CA . GLU A 1 279 ? -7.110 -2.325 19.209 1.00 93.81 279 GLU A CA 1
ATOM 2214 C C . GLU A 1 279 ? -7.322 -2.912 20.606 1.00 93.81 279 GLU A C 1
ATOM 2216 O O . GLU A 1 279 ? -8.219 -2.494 21.335 1.00 93.81 279 GLU A O 1
ATOM 2221 N N . THR A 1 280 ? -6.508 -3.904 20.972 1.00 91.50 280 THR A N 1
ATOM 2222 C CA . THR A 1 280 ? -6.668 -4.633 22.235 1.00 91.50 280 THR A CA 1
ATOM 2223 C C . THR A 1 280 ? -5.315 -4.861 22.901 1.00 91.50 280 THR A C 1
ATOM 2225 O O . THR A 1 280 ? -4.644 -5.874 22.674 1.00 91.50 280 THR A O 1
ATOM 2228 N N . TRP A 1 281 ? -4.901 -3.916 23.743 1.00 86.25 281 TRP A N 1
ATOM 2229 C CA . TRP A 1 281 ? -3.608 -3.954 24.434 1.00 86.25 281 TRP A CA 1
ATOM 2230 C C . TRP A 1 281 ? -3.470 -5.180 25.341 1.00 86.25 281 TRP A C 1
ATOM 2232 O O . TRP A 1 281 ? -2.399 -5.782 25.415 1.00 86.25 281 TRP A O 1
ATOM 2242 N N . GLY A 1 282 ? -4.571 -5.602 25.972 1.00 83.44 282 GLY A N 1
ATOM 2243 C CA . GLY A 1 282 ? -4.605 -6.758 26.873 1.00 83.44 282 GLY A CA 1
ATOM 2244 C C . GLY A 1 282 ? -4.952 -8.100 26.219 1.00 83.44 282 GLY A C 1
ATOM 2245 O O . GLY A 1 282 ? -5.270 -9.046 26.942 1.00 83.44 282 GLY A O 1
ATOM 2246 N N . ALA A 1 283 ? -4.977 -8.208 24.886 1.00 88.19 283 ALA A N 1
ATOM 2247 C CA . ALA A 1 283 ? -5.403 -9.446 24.235 1.00 88.19 283 ALA A CA 1
ATOM 2248 C C . ALA A 1 283 ? -4.424 -10.611 24.443 1.00 88.19 283 ALA A C 1
ATOM 2250 O O . ALA A 1 283 ? -3.207 -10.468 24.344 1.00 88.19 283 ALA A O 1
ATOM 2251 N N . THR A 1 284 ? -4.987 -11.801 24.655 1.00 92.81 284 THR A N 1
ATOM 2252 C CA . THR A 1 284 ? -4.284 -13.086 24.611 1.00 92.81 284 THR A CA 1
ATOM 2253 C C . THR A 1 284 ? -4.757 -13.870 23.386 1.00 92.81 284 THR A C 1
ATOM 2255 O O . THR A 1 284 ? -5.797 -13.533 22.812 1.00 92.81 284 THR A O 1
ATOM 2258 N N . PRO A 1 285 ? -4.060 -14.938 22.964 1.00 93.88 285 PRO A N 1
ATOM 2259 C CA . PRO A 1 285 ? -4.544 -15.785 21.876 1.00 93.88 285 PRO A CA 1
ATOM 2260 C C . PRO A 1 285 ? -5.970 -16.316 22.104 1.00 93.88 285 PRO A C 1
ATOM 2262 O O . PRO A 1 285 ? -6.765 -16.396 21.173 1.00 93.88 285 PRO A O 1
ATOM 2265 N N . GLU A 1 286 ? -6.330 -16.632 23.344 1.00 93.50 286 GLU A N 1
ATOM 2266 C CA . GLU A 1 286 ? -7.653 -17.108 23.744 1.00 93.50 286 GLU A CA 1
ATOM 2267 C C . GLU A 1 286 ? -8.727 -16.034 23.592 1.00 93.50 286 GLU A C 1
ATOM 2269 O O . GLU A 1 286 ? -9.797 -16.331 23.062 1.00 93.50 286 GLU A O 1
ATOM 2274 N N . SER A 1 287 ? -8.466 -14.793 24.018 1.00 91.75 287 SER A N 1
ATOM 2275 C CA . SER A 1 287 ? -9.424 -13.704 23.799 1.00 91.75 287 SER A CA 1
ATOM 2276 C C . SER A 1 287 ? -9.494 -13.309 22.324 1.00 91.75 287 SER A C 1
ATOM 2278 O O . SER A 1 287 ? -10.590 -13.131 21.799 1.00 91.75 287 SER A O 1
ATOM 2280 N N . ALA A 1 288 ? -8.367 -13.303 21.607 1.00 93.06 288 ALA A N 1
ATOM 2281 C CA . ALA A 1 288 ? -8.319 -13.042 20.170 1.00 93.06 288 ALA A CA 1
ATOM 2282 C C . ALA A 1 288 ? -9.125 -14.066 19.355 1.00 93.06 288 ALA A C 1
ATOM 2284 O O . ALA A 1 288 ? -9.800 -13.680 18.401 1.00 93.06 288 ALA A O 1
ATOM 2285 N N . LYS A 1 289 ? -9.138 -15.348 19.748 1.00 93.62 289 LYS A N 1
ATOM 2286 C CA . LYS A 1 289 ? -10.018 -16.370 19.146 1.00 93.62 289 LYS A CA 1
ATOM 2287 C C . LYS A 1 289 ? -11.497 -16.056 19.288 1.00 93.62 289 LYS A C 1
ATOM 2289 O O . LYS A 1 289 ? -12.282 -16.399 18.411 1.00 93.62 289 LYS A O 1
ATOM 2294 N N . LEU A 1 290 ? -11.882 -15.424 20.393 1.00 91.19 290 LEU A N 1
ATOM 2295 C CA . LEU A 1 290 ? -13.260 -15.004 20.614 1.00 91.19 290 LEU A CA 1
ATOM 2296 C C . LEU A 1 290 ? -13.576 -13.740 19.808 1.00 91.19 290 LEU A C 1
ATOM 2298 O O . LEU A 1 290 ? -14.599 -13.707 19.131 1.00 91.19 290 LEU A O 1
ATOM 2302 N N . TYR A 1 291 ? -12.681 -12.750 19.841 1.00 92.31 291 TYR A N 1
ATOM 2303 C CA . TYR A 1 291 ? -12.873 -11.451 19.192 1.00 92.31 291 TYR A CA 1
ATOM 2304 C C . TYR A 1 291 ? -12.801 -11.521 17.664 1.00 92.31 291 TYR A C 1
ATOM 2306 O O . TYR A 1 291 ? -13.494 -10.763 16.999 1.00 92.31 291 TYR A O 1
ATOM 2314 N N . SER A 1 292 ? -11.982 -12.416 17.105 1.00 92.00 292 SER A N 1
ATOM 2315 C CA . SER A 1 292 ? -11.730 -12.542 15.658 1.00 92.00 292 SER A CA 1
ATOM 2316 C C . SER A 1 292 ? -12.154 -13.892 15.079 1.00 92.00 292 SER A C 1
ATOM 2318 O O . SER A 1 292 ? -11.542 -14.420 14.145 1.00 92.00 292 SER A O 1
ATOM 2320 N N . ASN A 1 293 ? -13.196 -14.482 15.664 1.00 89.94 293 ASN A N 1
ATOM 2321 C CA . ASN A 1 293 ? -13.750 -15.744 15.197 1.00 89.94 293 ASN A CA 1
ATOM 2322 C C . ASN A 1 293 ? -14.201 -15.622 13.717 1.00 89.94 293 ASN A C 1
ATOM 2324 O O . ASN A 1 293 ? -14.968 -14.713 13.387 1.00 89.94 293 ASN A O 1
ATOM 2328 N N . PRO A 1 294 ? -13.786 -16.541 12.819 1.00 85.94 294 PRO A N 1
ATOM 2329 C CA . PRO A 1 294 ? -14.157 -16.537 11.403 1.00 85.94 294 PRO A CA 1
ATOM 2330 C C . PRO A 1 294 ? -15.662 -16.606 11.112 1.00 85.94 294 PRO A C 1
ATOM 2332 O O . PRO A 1 294 ? -16.056 -16.415 9.963 1.00 85.94 294 PRO A O 1
ATOM 2335 N N . ASP A 1 295 ? -16.504 -16.896 12.110 1.00 86.75 295 ASP A N 1
ATOM 2336 C CA . ASP A 1 295 ? -17.964 -16.823 11.981 1.00 86.75 295 ASP A CA 1
ATOM 2337 C C . ASP A 1 295 ? -18.505 -15.389 11.827 1.00 86.75 295 ASP A C 1
ATOM 2339 O O . ASP A 1 295 ? -19.682 -15.219 11.505 1.00 86.75 295 ASP A O 1
ATOM 2343 N N . GLY A 1 296 ? -17.658 -14.372 12.027 1.00 80.56 296 GLY A N 1
ATOM 2344 C CA . GLY A 1 296 ? -18.021 -12.961 11.901 1.00 80.56 296 GLY A CA 1
ATOM 2345 C C . GLY A 1 296 ? -18.876 -12.442 13.058 1.00 80.56 296 GLY A C 1
ATOM 2346 O O . GLY A 1 296 ? -19.525 -11.408 12.920 1.00 80.56 296 GLY A O 1
ATOM 2347 N N . SER A 1 297 ? -18.910 -13.151 14.193 1.00 88.62 297 SER A N 1
ATOM 2348 C CA . SER A 1 297 ? -19.754 -12.797 15.343 1.00 88.62 297 SER A CA 1
ATOM 2349 C C . SER A 1 297 ? -19.339 -11.511 16.060 1.00 88.62 297 SER A C 1
ATOM 2351 O O . SER A 1 297 ? -20.184 -10.876 16.693 1.00 88.62 297 SER A O 1
ATOM 2353 N N . GLU A 1 298 ? -18.061 -11.142 15.982 1.00 92.81 298 GLU A N 1
ATOM 2354 C CA . GLU A 1 298 ? -17.472 -9.989 16.665 1.00 92.81 298 GLU A CA 1
ATOM 2355 C C . GLU A 1 298 ? -16.694 -9.134 15.638 1.00 92.81 298 GLU A C 1
ATOM 2357 O O . GLU A 1 298 ? -17.334 -8.401 14.881 1.00 92.81 298 GLU A O 1
ATOM 2362 N N . LEU A 1 299 ? -15.365 -9.238 15.554 1.00 94.94 299 LEU A N 1
ATOM 2363 C CA . LEU A 1 299 ? -14.506 -8.467 14.637 1.00 94.94 299 LEU A CA 1
ATOM 2364 C C . LEU A 1 299 ? -13.802 -9.370 13.609 1.00 94.94 299 LEU A C 1
ATOM 2366 O O . LEU A 1 299 ? -13.805 -10.594 13.729 1.00 94.94 299 LEU A O 1
ATOM 2370 N N . SER A 1 300 ? -13.162 -8.780 12.593 1.00 93.56 300 SER A N 1
ATOM 2371 C CA . SER A 1 300 ? -12.357 -9.537 11.620 1.00 93.56 300 SER A CA 1
ATOM 2372 C C . SER A 1 300 ? -10.982 -9.927 12.170 1.00 93.56 300 SER A C 1
ATOM 2374 O O . SER A 1 300 ? -10.492 -11.008 11.858 1.00 93.56 300 SER A O 1
ATOM 2376 N N . MET A 1 301 ? -10.338 -9.049 12.946 1.00 94.62 301 MET A N 1
ATOM 2377 C CA . MET A 1 301 ? -9.040 -9.284 13.599 1.00 94.62 301 MET A CA 1
ATOM 2378 C C . MET A 1 301 ? -8.825 -8.324 14.777 1.00 94.62 301 MET A C 1
ATOM 2380 O O . MET A 1 301 ? -9.639 -7.430 15.011 1.00 94.62 301 MET A O 1
ATOM 2384 N N . VAL A 1 302 ? -7.726 -8.495 15.513 1.00 94.06 302 VAL A N 1
ATOM 2385 C CA . VAL A 1 302 ? -7.345 -7.607 16.620 1.00 94.06 302 VAL A CA 1
ATOM 2386 C C . VAL A 1 302 ? -5.850 -7.298 16.617 1.00 94.06 302 VAL A C 1
ATOM 2388 O O . VAL A 1 302 ? -5.042 -8.198 16.378 1.00 94.06 302 VAL A O 1
ATOM 2391 N N . PHE A 1 303 ? -5.493 -6.051 16.931 1.00 94.81 303 PHE A N 1
ATOM 2392 C CA . PHE A 1 303 ? -4.129 -5.659 17.261 1.00 94.81 303 PHE A CA 1
ATOM 2393 C C . PHE A 1 303 ? -3.797 -6.102 18.683 1.00 94.81 303 PHE A C 1
ATOM 2395 O O . PHE A 1 303 ? -4.464 -5.719 19.644 1.00 94.81 303 PHE A O 1
ATOM 2402 N N . GLN A 1 304 ? -2.735 -6.894 18.795 1.00 94.19 304 GLN A N 1
ATOM 2403 C CA . GLN A 1 304 ? -2.129 -7.307 20.057 1.00 94.19 304 GLN A CA 1
ATOM 2404 C C . GLN A 1 304 ? -0.774 -6.631 20.239 1.00 94.19 304 GLN A C 1
ATOM 2406 O O . GLN A 1 304 ? -0.030 -6.441 19.272 1.00 94.19 304 GLN A O 1
ATOM 2411 N N . PHE A 1 305 ? -0.435 -6.336 21.490 1.00 93.62 305 PHE A N 1
ATOM 2412 C CA . PHE A 1 305 ? 0.763 -5.581 21.851 1.00 93.62 305 PHE A CA 1
ATOM 2413 C C . PHE A 1 305 ? 1.749 -6.399 22.697 1.00 93.62 305 PHE A C 1
ATOM 2415 O O . PHE A 1 305 ? 2.749 -5.868 23.166 1.00 93.62 305 PHE A O 1
ATOM 2422 N N . GLU A 1 306 ? 1.549 -7.714 22.843 1.00 94.38 306 GLU A N 1
ATOM 2423 C CA . GLU A 1 306 ? 2.445 -8.561 23.643 1.00 94.38 306 GLU A CA 1
ATOM 2424 C C . GLU A 1 306 ? 3.889 -8.504 23.130 1.00 94.38 306 GLU A C 1
ATOM 2426 O O . GLU A 1 306 ? 4.830 -8.429 23.915 1.00 94.38 306 GLU A O 1
ATOM 2431 N N . HIS A 1 307 ? 4.072 -8.515 21.807 1.00 93.69 307 HIS A N 1
ATOM 2432 C CA . HIS A 1 307 ? 5.403 -8.389 21.216 1.00 93.69 307 HIS A CA 1
ATOM 2433 C C . HIS A 1 307 ? 6.013 -6.998 21.449 1.00 93.69 307 HIS A C 1
ATOM 2435 O O . HIS A 1 307 ? 7.223 -6.902 21.634 1.00 93.69 307 HIS A O 1
ATOM 2441 N N . ILE A 1 308 ? 5.182 -5.951 21.490 1.00 93.00 308 ILE A N 1
ATOM 2442 C CA . ILE A 1 308 ? 5.572 -4.555 21.712 1.00 93.00 308 ILE A CA 1
ATOM 2443 C C . ILE A 1 308 ? 6.103 -4.334 23.130 1.00 93.00 308 ILE A C 1
ATOM 2445 O O . ILE A 1 308 ? 7.055 -3.578 23.289 1.00 93.00 308 ILE A O 1
ATOM 2449 N N . SER A 1 309 ? 5.560 -5.011 24.141 1.00 91.25 309 SER A N 1
ATOM 2450 C CA . SER A 1 309 ? 5.976 -4.835 25.543 1.00 91.25 309 SER A CA 1
ATOM 2451 C C . SER A 1 309 ? 7.244 -5.607 25.941 1.00 91.25 309 SER A C 1
ATOM 2453 O O . SER A 1 309 ? 7.659 -5.565 27.097 1.00 91.25 309 SER A O 1
ATOM 2455 N N . LEU A 1 310 ? 7.897 -6.328 25.022 1.00 93.25 310 LEU A N 1
ATOM 2456 C CA . LEU A 1 310 ? 9.056 -7.174 25.355 1.00 93.25 310 LEU A CA 1
ATOM 2457 C C . LEU A 1 310 ? 10.305 -6.400 25.802 1.00 93.25 310 LEU A C 1
ATOM 2459 O O . LEU A 1 310 ? 11.189 -6.977 26.434 1.00 93.25 310 LEU A O 1
ATOM 2463 N N . ASP A 1 311 ? 10.385 -5.107 25.500 1.00 92.44 311 ASP A N 1
ATOM 2464 C CA . ASP A 1 311 ? 11.473 -4.215 25.913 1.00 92.44 311 ASP A CA 1
ATOM 2465 C C . ASP A 1 311 ? 11.104 -3.340 27.130 1.00 92.44 311 ASP A C 1
ATOM 2467 O O . ASP A 1 311 ? 11.698 -2.284 27.357 1.00 92.44 311 ASP A O 1
ATOM 2471 N N . GLU A 1 312 ? 10.147 -3.801 27.945 1.00 92.50 312 GLU A N 1
ATOM 2472 C CA . GLU A 1 312 ? 9.687 -3.152 29.182 1.00 92.50 312 GLU A CA 1
ATOM 2473 C C . GLU A 1 312 ? 10.033 -3.988 30.418 1.00 92.50 312 GLU A C 1
ATOM 2475 O O . GLU A 1 312 ? 9.837 -5.204 30.443 1.00 92.50 312 GLU A O 1
ATOM 2480 N N . GLN A 1 313 ? 10.546 -3.350 31.472 1.00 90.69 313 GLN A N 1
ATOM 2481 C CA . GLN A 1 313 ? 10.850 -4.031 32.731 1.00 90.69 313 GLN A CA 1
ATOM 2482 C C . GLN A 1 313 ? 9.575 -4.630 33.336 1.00 90.69 313 GLN A C 1
ATOM 2484 O O . GLN A 1 313 ? 8.596 -3.929 33.594 1.00 90.69 313 GLN A O 1
ATOM 2489 N N . ALA A 1 314 ? 9.610 -5.932 33.627 1.00 85.75 314 ALA A N 1
ATOM 2490 C CA . ALA A 1 314 ? 8.463 -6.644 34.181 1.00 85.75 314 ALA A CA 1
ATOM 2491 C C . ALA A 1 314 ? 7.940 -5.989 35.476 1.00 85.75 314 ALA A C 1
ATOM 2493 O O . ALA A 1 314 ? 8.696 -5.757 36.422 1.00 85.75 314 ALA A O 1
ATOM 2494 N N . GLY A 1 315 ? 6.629 -5.734 35.527 1.00 82.38 315 GLY A N 1
ATOM 2495 C CA . GLY A 1 315 ? 5.958 -5.115 36.677 1.00 82.38 315 GLY A CA 1
ATOM 2496 C C . GLY A 1 315 ? 6.097 -3.591 36.764 1.00 82.38 315 GLY A C 1
ATOM 2497 O O . GLY A 1 315 ? 5.674 -3.012 37.763 1.00 82.38 315 GLY A O 1
ATOM 2498 N N . LYS A 1 316 ? 6.675 -2.947 35.746 1.00 87.69 316 LYS A N 1
ATOM 2499 C CA . LYS A 1 316 ? 6.753 -1.489 35.610 1.00 87.69 316 LYS A CA 1
ATOM 2500 C C . LYS A 1 316 ? 6.034 -1.009 34.343 1.00 87.69 316 LYS A C 1
ATOM 2502 O O . LYS A 1 316 ? 5.446 -1.811 33.625 1.00 87.69 316 LYS A O 1
ATOM 2507 N N . GLY A 1 317 ? 6.037 0.304 34.107 1.00 82.81 317 GLY A N 1
ATOM 2508 C CA . GLY A 1 317 ? 5.418 0.915 32.929 1.00 82.81 317 GLY A CA 1
ATOM 2509 C C . GLY A 1 317 ? 6.331 0.922 31.700 1.00 82.81 317 GLY A C 1
ATOM 2510 O O . GLY A 1 317 ? 7.530 0.658 31.793 1.00 82.81 317 GLY A O 1
ATOM 2511 N N . LYS A 1 318 ? 5.774 1.318 30.548 1.00 87.44 318 LYS A N 1
ATOM 2512 C CA . LYS A 1 318 ? 6.463 1.295 29.243 1.00 87.44 318 LYS A CA 1
ATOM 2513 C C . LYS A 1 318 ? 7.768 2.093 29.171 1.00 87.44 318 LYS A C 1
ATOM 2515 O O . LYS A 1 318 ? 8.620 1.824 28.325 1.00 87.44 318 LYS A O 1
ATOM 2520 N N . TRP A 1 319 ? 7.908 3.063 30.069 1.00 91.12 319 TRP A N 1
ATOM 2521 C CA . TRP A 1 319 ? 9.034 3.984 30.205 1.00 91.12 319 TRP A CA 1
ATOM 2522 C C . TRP A 1 319 ? 10.219 3.409 30.991 1.00 91.12 319 TRP A C 1
ATOM 2524 O O . TRP A 1 319 ? 11.251 4.065 31.125 1.00 91.12 319 TRP A O 1
ATOM 2534 N N . ASP A 1 320 ? 10.069 2.233 31.595 1.00 91.50 320 ASP A N 1
ATOM 2535 C CA . ASP A 1 320 ? 11.148 1.511 32.262 1.00 91.50 320 ASP A CA 1
ATOM 2536 C C . ASP A 1 320 ? 11.725 0.480 31.289 1.00 91.50 320 ASP A C 1
ATOM 2538 O O . ASP A 1 320 ? 11.214 -0.629 31.148 1.00 91.50 320 ASP A O 1
ATOM 2542 N N . LEU A 1 321 ? 12.790 0.865 30.590 1.00 92.19 321 LEU A N 1
ATOM 2543 C CA . LEU A 1 321 ? 13.324 0.103 29.461 1.00 92.19 321 LEU A CA 1
ATOM 2544 C C . LEU A 1 321 ? 14.100 -1.147 29.899 1.00 92.19 321 LEU A C 1
ATOM 2546 O O . LEU A 1 321 ? 14.808 -1.136 30.912 1.00 92.19 321 LEU A O 1
ATOM 2550 N N . GLN A 1 322 ? 14.046 -2.199 29.083 1.00 93.19 322 GLN A N 1
ATOM 2551 C CA . GLN A 1 322 ? 14.987 -3.322 29.114 1.00 93.19 322 GLN A CA 1
ATOM 2552 C C . GLN A 1 322 ? 15.409 -3.712 27.686 1.00 93.19 322 GLN A C 1
ATOM 2554 O O . GLN A 1 322 ? 14.658 -3.476 26.741 1.00 93.19 322 GLN A O 1
ATOM 2559 N N . PRO A 1 323 ? 16.586 -4.332 27.490 1.00 92.06 323 PRO A N 1
ATOM 2560 C CA . PRO A 1 323 ? 16.980 -4.830 26.176 1.00 92.06 323 PRO A CA 1
ATOM 2561 C C . PRO A 1 323 ? 16.019 -5.905 25.656 1.00 92.06 323 PRO A C 1
ATOM 2563 O O . PRO A 1 323 ? 15.591 -6.777 26.413 1.00 92.06 323 PRO A O 1
ATOM 2566 N N . LEU A 1 324 ? 15.747 -5.889 24.350 1.00 94.00 324 LEU A N 1
ATOM 2567 C CA . LEU A 1 324 ? 14.931 -6.914 23.706 1.00 94.00 324 LEU A CA 1
ATOM 2568 C C . LEU A 1 324 ? 15.615 -8.291 23.762 1.00 94.00 324 LEU A C 1
ATOM 2570 O O . LEU A 1 324 ? 16.723 -8.479 23.254 1.00 94.00 324 LEU A O 1
ATOM 2574 N N . ASP A 1 325 ? 14.901 -9.292 24.275 1.00 94.00 325 ASP A N 1
ATOM 2575 C CA . ASP A 1 325 ? 15.281 -10.698 24.142 1.00 94.00 325 ASP A CA 1
ATOM 2576 C C . ASP A 1 325 ? 14.713 -11.289 22.836 1.00 94.00 325 ASP A C 1
ATOM 2578 O O . ASP A 1 325 ? 13.522 -11.589 22.715 1.00 94.00 325 ASP A O 1
ATOM 2582 N N . LEU A 1 326 ? 15.587 -11.515 21.849 1.00 93.56 326 LEU A N 1
ATOM 2583 C CA . LEU A 1 326 ? 15.215 -12.077 20.543 1.00 93.56 326 LEU A CA 1
ATOM 2584 C C . LEU A 1 326 ? 14.561 -13.468 20.639 1.00 93.56 326 LEU A C 1
ATOM 2586 O O . LEU A 1 326 ? 13.723 -13.820 19.802 1.00 93.56 326 LEU A O 1
ATOM 2590 N N . LEU A 1 327 ? 14.925 -14.281 21.639 1.00 95.50 327 LEU A N 1
ATOM 2591 C CA . LEU A 1 327 ? 14.295 -15.587 21.852 1.00 95.50 327 LEU A CA 1
ATOM 2592 C C . LEU A 1 327 ? 12.859 -15.417 22.342 1.00 95.50 327 LEU A C 1
ATOM 2594 O O . LEU A 1 327 ? 11.995 -16.202 21.945 1.00 95.50 327 LEU A O 1
ATOM 2598 N N . GLN A 1 328 ? 12.596 -14.409 23.174 1.00 95.44 328 GLN A N 1
ATOM 2599 C CA . GLN A 1 328 ? 11.238 -14.075 23.600 1.00 95.44 328 GLN A CA 1
ATOM 2600 C C . GLN A 1 328 ? 10.415 -13.535 22.438 1.00 95.44 328 GLN A C 1
ATOM 2602 O O . GLN A 1 328 ? 9.324 -14.054 22.214 1.00 95.44 328 GLN A O 1
ATOM 2607 N N . LEU A 1 329 ? 10.965 -12.626 21.625 1.00 95.62 329 LEU A N 1
ATOM 2608 C CA . LEU A 1 329 ? 10.284 -12.140 20.420 1.00 95.62 329 LEU A CA 1
ATOM 2609 C C . LEU A 1 329 ? 9.869 -13.300 19.512 1.00 95.62 329 LEU A C 1
ATOM 2611 O O . LEU A 1 329 ? 8.704 -13.425 19.135 1.00 95.62 329 LEU A O 1
ATOM 2615 N N . LYS A 1 330 ? 10.798 -14.219 19.226 1.00 95.56 330 LYS A N 1
ATOM 2616 C CA . LYS A 1 330 ? 10.502 -15.407 18.420 1.00 95.56 330 LYS A CA 1
ATOM 2617 C C . LYS A 1 330 ? 9.404 -16.269 19.044 1.00 95.56 330 LYS A C 1
ATOM 2619 O O . LYS A 1 330 ? 8.553 -16.772 18.309 1.00 95.56 330 LYS A O 1
ATOM 2624 N N . LYS A 1 331 ? 9.427 -16.476 20.365 1.00 97.19 331 LYS A N 1
ATOM 2625 C CA . LYS A 1 331 ? 8.403 -17.258 21.075 1.00 97.19 331 LYS A CA 1
ATOM 2626 C C . LYS A 1 331 ? 7.034 -16.597 20.968 1.00 97.19 331 LYS A C 1
ATOM 2628 O O . LYS A 1 331 ? 6.096 -17.293 20.599 1.00 97.19 331 LYS A O 1
ATOM 2633 N N . VAL A 1 332 ? 6.933 -15.291 21.219 1.00 96.38 332 VAL A N 1
ATOM 2634 C CA . VAL A 1 332 ? 5.671 -14.542 21.133 1.00 96.38 332 VAL A CA 1
ATOM 2635 C C . VAL A 1 332 ? 5.119 -14.582 19.712 1.00 96.38 332 VAL A C 1
ATOM 2637 O O . VAL A 1 332 ? 3.990 -15.024 19.515 1.00 96.38 332 VAL A O 1
ATOM 2640 N N . LEU A 1 333 ? 5.923 -14.242 18.700 1.00 95.88 333 LEU A N 1
ATOM 2641 C CA . LEU A 1 333 ? 5.470 -14.287 17.306 1.00 95.88 333 LEU A CA 1
ATOM 2642 C C . LEU A 1 333 ? 5.042 -15.705 16.895 1.00 95.88 333 LEU A C 1
ATOM 2644 O O . LEU A 1 333 ? 3.994 -15.880 16.279 1.00 95.88 333 LEU A O 1
ATOM 2648 N N . SER A 1 334 ? 5.801 -16.735 17.290 1.00 96.12 334 SER A N 1
ATOM 2649 C CA . SER A 1 334 ? 5.435 -18.133 17.009 1.00 96.12 334 SER A CA 1
ATOM 2650 C C . SER A 1 334 ? 4.131 -18.533 17.697 1.00 96.12 334 SER A C 1
ATOM 2652 O O . SER A 1 334 ? 3.304 -19.183 17.068 1.00 96.12 334 SER A O 1
ATOM 2654 N N . LYS A 1 335 ? 3.934 -18.119 18.955 1.00 96.94 335 LYS A N 1
ATOM 2655 C CA . LYS A 1 335 ? 2.731 -18.387 19.750 1.00 96.94 335 LYS A CA 1
ATOM 2656 C C . LYS A 1 335 ? 1.480 -17.865 19.041 1.00 96.94 335 LYS A C 1
ATOM 2658 O O . LYS A 1 335 ? 0.579 -18.644 18.736 1.00 96.94 335 LYS A O 1
ATOM 2663 N N . TRP A 1 336 ? 1.481 -16.581 18.680 1.00 96.50 336 TRP A N 1
ATOM 2664 C CA . TRP A 1 336 ? 0.371 -15.931 17.975 1.00 96.50 336 TRP A CA 1
ATOM 2665 C C . TRP A 1 336 ? 0.109 -16.530 16.586 1.00 96.50 336 TRP A C 1
ATOM 2667 O O . TRP A 1 336 ? -1.036 -16.612 16.153 1.00 96.50 336 TRP A O 1
ATOM 2677 N N . GLN A 1 337 ? 1.146 -17.015 15.898 1.00 93.81 337 GLN A N 1
ATOM 2678 C CA . GLN A 1 337 ? 0.990 -17.724 14.624 1.00 93.81 337 GLN A CA 1
ATOM 2679 C C . GLN A 1 337 ? 0.369 -19.117 14.787 1.00 93.81 337 GLN A C 1
ATOM 2681 O O . GLN A 1 337 ? -0.517 -19.494 14.021 1.00 93.81 337 GLN A O 1
ATOM 2686 N N . THR A 1 338 ? 0.836 -19.912 15.751 1.00 95.31 338 THR A N 1
ATOM 2687 C CA . THR A 1 338 ? 0.388 -21.303 15.892 1.00 95.31 338 THR A CA 1
ATOM 2688 C C . THR A 1 338 ? -0.969 -21.419 16.556 1.00 95.31 338 THR A C 1
ATOM 2690 O O . THR A 1 338 ? -1.753 -22.277 16.159 1.00 95.31 338 THR A O 1
ATOM 2693 N N . GLU A 1 339 ? -1.255 -20.578 17.550 1.00 95.75 339 GLU A N 1
ATOM 2694 C CA . GLU A 1 339 ? -2.476 -20.708 18.345 1.00 95.75 339 GLU A CA 1
ATOM 2695 C C . GLU A 1 339 ? -3.711 -20.179 17.616 1.00 95.75 339 GLU A C 1
ATOM 2697 O O . GLU A 1 339 ? -4.784 -20.749 17.788 1.00 95.75 339 GLU A O 1
ATOM 2702 N N . LEU A 1 340 ? -3.573 -19.160 16.758 1.00 93.25 340 LEU A N 1
ATOM 2703 C CA . LEU A 1 340 ? -4.688 -18.617 15.968 1.00 93.25 340 LEU A CA 1
ATOM 2704 C C . LEU A 1 340 ? -4.974 -19.408 14.680 1.00 93.25 340 LEU A C 1
ATOM 2706 O O . LEU A 1 340 ? -6.008 -19.212 14.039 1.00 93.25 340 LEU A O 1
ATOM 2710 N N . LYS A 1 341 ? -4.071 -20.307 14.273 1.00 90.06 341 LYS A N 1
ATOM 2711 C CA . LYS A 1 341 ? -4.135 -20.993 12.979 1.00 90.06 341 LYS A CA 1
ATOM 2712 C C . LYS A 1 341 ? -5.444 -21.768 12.795 1.00 90.06 341 LYS A C 1
ATOM 2714 O O . LYS A 1 341 ? -5.632 -22.838 13.362 1.00 90.06 341 LYS A O 1
ATOM 2719 N N . GLY A 1 342 ? -6.293 -21.276 11.893 1.00 85.06 342 GLY A N 1
ATOM 2720 C CA . GLY A 1 342 ? -7.556 -21.923 11.519 1.00 85.06 342 GLY A CA 1
ATOM 2721 C C . GLY A 1 342 ? -8.721 -21.653 12.474 1.00 85.06 342 GLY A C 1
ATOM 2722 O O . GLY A 1 342 ? -9.829 -22.082 12.175 1.00 85.06 342 GLY A O 1
ATOM 2723 N N . GLU A 1 343 ? -8.485 -20.927 13.568 1.00 89.75 343 GLU A N 1
ATOM 2724 C CA . GLU A 1 343 ? -9.509 -20.545 14.550 1.00 89.75 343 GLU A CA 1
ATOM 2725 C C . GLU A 1 343 ? -9.776 -19.036 14.573 1.00 89.75 343 GLU A C 1
ATOM 2727 O O . GLU A 1 343 ? -10.824 -18.626 15.052 1.00 89.75 343 GLU A O 1
ATOM 2732 N N . ALA A 1 344 ? -8.845 -18.217 14.076 1.00 92.44 344 ALA A N 1
ATOM 2733 C CA . ALA A 1 344 ? -8.883 -16.760 14.152 1.00 92.44 344 ALA A CA 1
ATOM 2734 C C . ALA A 1 344 ? -8.002 -16.118 13.069 1.00 92.44 344 ALA A C 1
ATOM 2736 O O . ALA A 1 344 ? -7.249 -16.815 12.376 1.00 92.44 344 ALA A O 1
ATOM 2737 N N . TRP A 1 345 ? -8.069 -14.791 12.930 1.00 92.19 345 TRP A N 1
ATOM 2738 C CA . TRP A 1 345 ? -7.221 -14.039 12.002 1.00 92.19 345 TRP A CA 1
ATOM 2739 C C . TRP A 1 345 ? -6.367 -12.995 12.720 1.00 92.19 345 TRP A C 1
ATOM 2741 O O . TRP A 1 345 ? -6.828 -12.303 13.623 1.00 92.19 345 TRP A O 1
ATOM 2751 N N . ASN A 1 346 ? -5.105 -12.882 12.307 1.00 89.12 346 ASN A N 1
ATOM 2752 C CA . ASN A 1 346 ? -4.121 -12.030 12.966 1.00 89.12 346 ASN A CA 1
ATOM 2753 C C . ASN A 1 346 ? -3.863 -10.746 12.163 1.00 89.12 346 ASN A C 1
ATOM 2755 O O . ASN A 1 346 ? -3.749 -10.803 10.935 1.00 89.12 346 ASN A O 1
ATOM 2759 N N . SER A 1 347 ? -3.699 -9.617 12.852 1.00 92.25 347 SER A N 1
ATOM 2760 C CA . SER A 1 347 ? -3.106 -8.399 12.289 1.00 92.25 347 SER A CA 1
ATOM 2761 C C . SER A 1 347 ? -1.608 -8.370 12.589 1.00 92.25 347 SER A C 1
ATOM 2763 O O . SER A 1 347 ? -1.194 -8.645 13.716 1.00 92.25 347 SER A O 1
ATOM 2765 N N . LEU A 1 348 ? -0.790 -8.026 11.601 1.00 91.31 348 LEU A N 1
ATOM 2766 C CA . LEU A 1 348 ? 0.665 -8.008 11.712 1.00 91.31 348 LEU A CA 1
ATOM 2767 C C . LEU A 1 348 ? 1.147 -6.569 11.531 1.00 91.31 348 LEU A C 1
ATOM 2769 O O . LEU A 1 348 ? 0.894 -5.977 10.491 1.00 91.31 348 LEU A O 1
ATOM 2773 N N . PHE A 1 349 ? 1.832 -6.006 12.516 1.00 91.75 349 PHE A N 1
ATOM 2774 C CA . PHE A 1 349 ? 2.380 -4.651 12.458 1.00 91.75 349 PHE A CA 1
ATOM 2775 C C . PHE A 1 349 ? 3.645 -4.581 13.313 1.00 91.75 349 PHE A C 1
ATOM 2777 O O . PHE A 1 349 ? 3.839 -5.425 14.187 1.00 91.75 349 PHE A O 1
ATOM 2784 N N . TRP A 1 350 ? 4.494 -3.590 13.057 1.00 91.69 350 TRP A N 1
ATOM 2785 C CA . TRP A 1 350 ? 5.640 -3.288 13.917 1.00 91.69 350 TRP A CA 1
ATOM 2786 C C . TRP A 1 350 ? 5.475 -1.997 14.704 1.00 91.69 350 TRP A C 1
ATOM 2788 O O . TRP A 1 350 ? 5.927 -1.885 15.842 1.00 91.69 350 TRP A O 1
ATOM 2798 N N . ASN A 1 351 ? 4.876 -1.003 14.067 1.00 84.38 351 ASN A N 1
ATOM 2799 C CA . ASN A 1 351 ? 4.695 0.330 14.599 1.00 84.38 351 ASN A CA 1
ATOM 2800 C C . ASN A 1 351 ? 3.425 0.960 14.020 1.00 84.38 351 ASN A C 1
ATOM 2802 O O . ASN A 1 351 ? 2.795 0.430 13.105 1.00 84.38 351 ASN A O 1
ATOM 2806 N N . ASN A 1 352 ? 3.025 2.066 14.627 1.00 83.88 352 ASN A N 1
ATOM 2807 C CA . ASN A 1 352 ? 1.864 2.874 14.285 1.00 83.88 352 ASN A CA 1
ATOM 2808 C C . ASN A 1 352 ? 2.131 4.304 14.798 1.00 83.88 352 ASN A C 1
ATOM 2810 O O . ASN A 1 352 ? 3.277 4.649 15.086 1.00 83.88 352 ASN A O 1
ATOM 2814 N N . HIS A 1 353 ? 1.096 5.129 14.920 1.00 80.69 353 HIS A N 1
ATOM 2815 C CA . HIS A 1 353 ? 1.225 6.503 15.405 1.00 80.69 353 HIS A CA 1
ATOM 2816 C C . HIS A 1 353 ? 1.558 6.613 16.909 1.00 80.69 353 HIS A C 1
ATOM 2818 O O . HIS A 1 353 ? 2.041 7.660 17.326 1.00 80.69 353 HIS A O 1
ATOM 2824 N N . ASP A 1 354 ? 1.388 5.548 17.700 1.00 85.19 354 ASP A N 1
ATOM 2825 C CA . ASP A 1 354 ? 1.710 5.519 19.137 1.00 85.19 354 ASP A CA 1
ATOM 2826 C C . ASP A 1 354 ? 3.051 4.845 19.457 1.00 85.19 354 ASP A C 1
ATOM 2828 O O . ASP A 1 354 ? 3.498 4.836 20.606 1.00 85.19 354 ASP A O 1
ATOM 2832 N N . LEU A 1 355 ? 3.693 4.232 18.460 1.00 90.25 355 LEU A N 1
ATOM 2833 C CA . LEU A 1 355 ? 4.880 3.404 18.643 1.00 90.25 355 LEU A CA 1
ATOM 2834 C C . LEU A 1 355 ? 6.093 3.972 17.896 1.00 90.25 355 LEU A C 1
ATOM 2836 O O . LEU A 1 355 ? 5.963 4.467 16.777 1.00 90.25 355 LEU A O 1
ATOM 2840 N N . PRO A 1 356 ? 7.309 3.835 18.455 1.00 91.44 356 PRO A N 1
ATOM 2841 C CA . PRO A 1 356 ? 8.533 4.295 17.804 1.00 91.44 356 PRO A CA 1
ATOM 2842 C C . PRO A 1 356 ? 8.797 3.568 16.475 1.00 91.44 356 PRO A C 1
ATOM 2844 O O . PRO A 1 356 ? 8.283 2.478 16.200 1.00 91.44 356 PRO A O 1
ATOM 2847 N N . ARG A 1 357 ? 9.670 4.142 15.643 1.00 88.12 357 ARG A N 1
ATOM 2848 C CA . ARG A 1 357 ? 10.096 3.547 14.375 1.00 88.12 357 ARG A CA 1
ATOM 2849 C C . ARG A 1 357 ? 10.850 2.241 14.614 1.00 88.12 357 ARG A C 1
ATOM 2851 O O . ARG A 1 357 ? 11.863 2.210 15.310 1.00 88.12 357 ARG A O 1
ATOM 2858 N N . ILE A 1 358 ? 10.384 1.153 13.998 1.00 92.94 358 ILE A N 1
ATOM 2859 C CA . ILE A 1 358 ? 10.885 -0.195 14.296 1.00 92.94 358 ILE A CA 1
ATOM 2860 C C . ILE A 1 358 ? 12.381 -0.370 14.014 1.00 92.94 358 ILE A C 1
ATOM 2862 O O . ILE A 1 358 ? 13.074 -1.050 14.771 1.00 92.94 358 ILE A O 1
ATOM 2866 N N . VAL A 1 359 ? 12.892 0.283 12.964 1.00 90.50 359 VAL A N 1
ATOM 2867 C CA . VAL A 1 359 ? 14.311 0.226 12.591 1.00 90.50 359 VAL A CA 1
ATOM 2868 C C . VAL A 1 359 ? 15.212 0.813 13.681 1.00 90.50 359 VAL A C 1
ATOM 2870 O O . VAL A 1 359 ? 16.259 0.243 13.961 1.00 90.50 359 VAL A O 1
ATOM 2873 N N . SER A 1 360 ? 14.766 1.879 14.349 1.00 92.25 360 SER A N 1
ATOM 2874 C CA . SER A 1 360 ? 15.459 2.489 15.489 1.00 92.25 360 SER A CA 1
ATOM 2875 C C . SER A 1 360 ? 15.241 1.716 16.781 1.00 92.25 360 SER A C 1
ATOM 2877 O O . SER A 1 360 ? 16.130 1.648 17.623 1.00 92.25 360 SER A O 1
ATOM 2879 N N . ARG A 1 361 ? 14.053 1.127 16.948 1.00 92.94 361 ARG A N 1
ATOM 2880 C CA . ARG A 1 361 ? 13.685 0.422 18.175 1.00 92.94 361 ARG A CA 1
ATOM 2881 C C . ARG A 1 361 ? 14.452 -0.892 18.336 1.00 92.94 361 ARG A C 1
ATOM 2883 O O . ARG A 1 361 ? 15.070 -1.111 19.372 1.00 92.94 361 ARG A O 1
ATOM 2890 N N . TRP A 1 362 ? 14.387 -1.772 17.334 1.00 93.94 362 TRP A N 1
ATOM 2891 C CA . TRP A 1 362 ? 14.928 -3.142 17.404 1.00 93.94 362 TRP A CA 1
ATOM 2892 C C . TRP A 1 362 ? 15.796 -3.533 16.203 1.00 93.94 362 TRP A C 1
ATOM 2894 O O . TRP A 1 362 ? 16.283 -4.665 16.132 1.00 93.94 362 TRP A O 1
ATOM 2904 N N . GLY A 1 363 ? 15.964 -2.626 15.243 1.00 91.88 363 GLY A N 1
ATOM 2905 C CA . GLY A 1 363 ? 16.938 -2.760 14.172 1.00 91.88 363 GLY A CA 1
ATOM 2906 C C . GLY A 1 363 ? 18.266 -2.091 14.523 1.00 91.88 363 GLY A C 1
ATOM 2907 O O . GLY A 1 363 ? 18.683 -2.020 15.675 1.00 91.88 363 GLY A O 1
ATOM 2908 N N . ASP A 1 364 ? 18.925 -1.612 13.481 1.00 92.38 364 ASP A N 1
ATOM 2909 C CA . ASP A 1 364 ? 20.063 -0.699 13.548 1.00 92.38 364 ASP A CA 1
ATOM 2910 C C . ASP A 1 364 ? 19.700 0.438 12.606 1.00 92.38 364 ASP A C 1
ATOM 2912 O O . ASP A 1 364 ? 19.463 0.159 11.435 1.00 92.38 364 ASP A O 1
ATOM 2916 N N . ASP A 1 365 ? 19.580 1.667 13.098 1.00 88.12 365 ASP A N 1
ATOM 2917 C CA . ASP A 1 365 ? 19.190 2.837 12.306 1.00 88.12 365 ASP A CA 1
ATOM 2918 C C . ASP A 1 365 ? 20.381 3.671 11.801 1.00 88.12 365 ASP A C 1
ATOM 2920 O O . ASP A 1 365 ? 20.185 4.713 11.172 1.00 88.12 365 ASP A O 1
ATOM 2924 N N . GLY A 1 366 ? 21.605 3.183 12.017 1.00 88.81 366 GLY A N 1
ATOM 2925 C CA . GLY A 1 366 ? 22.856 3.801 11.600 1.00 88.81 366 GLY A CA 1
ATOM 2926 C C . GLY A 1 366 ? 23.449 3.116 10.371 1.00 88.81 366 GLY A C 1
ATOM 2927 O O . GLY A 1 366 ? 22.988 3.306 9.244 1.00 88.81 366 GLY A O 1
ATOM 2928 N N . GLU A 1 367 ? 24.514 2.339 10.585 1.00 89.38 367 GLU A N 1
ATOM 2929 C CA . GLU A 1 367 ? 25.271 1.686 9.508 1.00 89.38 367 GLU A CA 1
ATOM 2930 C C . GLU A 1 367 ? 24.415 0.662 8.749 1.00 89.38 367 GLU A C 1
ATOM 2932 O O . GLU A 1 367 ? 24.501 0.593 7.523 1.00 89.38 367 GLU A O 1
ATOM 2937 N N . TYR A 1 368 ? 23.556 -0.083 9.455 1.00 90.19 368 TYR A N 1
ATOM 2938 C CA . TYR A 1 368 ? 22.784 -1.198 8.890 1.00 90.19 368 TYR A CA 1
ATOM 2939 C C . TYR A 1 368 ? 21.291 -0.882 8.724 1.00 90.19 368 TYR A C 1
ATOM 2941 O O . TYR A 1 368 ? 20.471 -1.801 8.659 1.00 90.19 368 TYR A O 1
ATOM 2949 N N . ARG A 1 369 ? 20.916 0.402 8.624 1.00 86.00 369 ARG A N 1
ATOM 2950 C CA . ARG A 1 369 ? 19.514 0.857 8.487 1.00 86.00 369 ARG A CA 1
ATOM 2951 C C . ARG A 1 369 ? 18.742 0.160 7.383 1.00 86.00 369 ARG A C 1
ATOM 2953 O O . ARG A 1 369 ? 17.576 -0.190 7.550 1.00 86.00 369 ARG A O 1
ATOM 2960 N N . VAL A 1 370 ? 19.380 -0.047 6.238 1.00 72.00 370 VAL A N 1
ATOM 2961 C CA . VAL A 1 370 ? 18.727 -0.660 5.082 1.00 72.00 370 VAL A CA 1
ATOM 2962 C C . VAL A 1 370 ? 18.522 -2.157 5.300 1.00 72.00 370 VAL A C 1
ATOM 2964 O O . VAL A 1 370 ? 17.442 -2.684 5.032 1.00 72.00 370 VAL A O 1
ATOM 2967 N N . GLU A 1 371 ? 19.548 -2.851 5.775 1.00 85.00 371 GLU A N 1
ATOM 2968 C CA . GLU A 1 371 ? 19.548 -4.288 6.020 1.00 85.00 371 GLU A CA 1
ATOM 2969 C C . GLU A 1 371 ? 18.587 -4.658 7.149 1.00 85.00 371 GLU A C 1
ATOM 2971 O O . GLU A 1 371 ? 17.812 -5.608 7.009 1.00 85.00 371 GLU A O 1
ATOM 2976 N N . SER A 1 372 ? 18.607 -3.896 8.243 1.00 85.88 372 SER A N 1
ATOM 2977 C CA . SER A 1 372 ? 17.767 -4.121 9.416 1.00 85.88 372 SER A CA 1
ATOM 2978 C C . SER A 1 372 ? 16.291 -3.862 9.098 1.00 85.88 372 SER A C 1
ATOM 2980 O O . SER A 1 372 ? 15.458 -4.726 9.378 1.00 85.88 372 SER A O 1
ATOM 2982 N N . ALA A 1 373 ? 15.963 -2.763 8.403 1.00 77.62 373 ALA A N 1
ATOM 2983 C CA . ALA A 1 373 ? 14.597 -2.470 7.963 1.00 77.62 373 ALA A CA 1
ATOM 2984 C C . ALA A 1 373 ? 14.052 -3.561 7.027 1.00 77.62 373 ALA A C 1
ATOM 2986 O O . ALA A 1 373 ? 12.943 -4.061 7.222 1.00 77.62 373 ALA A O 1
ATOM 2987 N N . LYS A 1 374 ? 14.853 -4.004 6.046 1.00 70.88 374 LYS A N 1
ATOM 2988 C CA . LYS A 1 374 ? 14.466 -5.098 5.136 1.00 70.88 374 LYS A CA 1
ATOM 2989 C C . LYS A 1 374 ? 14.258 -6.421 5.876 1.00 70.88 374 LYS A C 1
ATOM 2991 O O . LYS A 1 374 ? 13.340 -7.176 5.548 1.00 70.88 374 LYS A O 1
ATOM 2996 N N . MET A 1 375 ? 15.102 -6.720 6.863 1.00 89.25 375 MET A N 1
ATOM 2997 C CA . MET A 1 375 ? 14.982 -7.923 7.689 1.00 89.25 375 MET A CA 1
ATOM 2998 C C . MET A 1 375 ? 13.673 -7.920 8.488 1.00 89.25 375 MET A C 1
ATOM 3000 O O . MET A 1 375 ? 12.935 -8.906 8.440 1.00 89.25 375 MET A O 1
ATOM 3004 N N . LEU A 1 376 ? 13.353 -6.801 9.144 1.00 86.44 376 LEU A N 1
ATOM 3005 C CA . LEU A 1 376 ? 12.125 -6.625 9.924 1.00 86.44 376 LEU A CA 1
ATOM 3006 C C . LEU A 1 376 ? 10.874 -6.736 9.043 1.00 86.44 376 LEU A C 1
ATOM 3008 O O . LEU A 1 376 ? 9.948 -7.478 9.381 1.00 86.44 376 LEU A O 1
ATOM 3012 N N . ALA A 1 377 ? 10.869 -6.087 7.876 1.00 78.88 377 ALA A N 1
ATOM 3013 C CA . ALA A 1 377 ? 9.771 -6.192 6.915 1.00 78.88 377 ALA A CA 1
ATOM 3014 C C . ALA A 1 377 ? 9.589 -7.638 6.416 1.00 78.88 377 ALA A C 1
ATOM 3016 O O . ALA A 1 377 ? 8.478 -8.167 6.402 1.00 78.88 377 ALA A O 1
ATOM 3017 N N . THR A 1 378 ? 10.683 -8.324 6.068 1.00 75.38 378 THR A N 1
ATOM 3018 C CA . THR A 1 378 ? 10.635 -9.724 5.608 1.00 75.38 378 THR A CA 1
ATOM 3019 C C . THR A 1 378 ? 10.080 -10.656 6.686 1.00 75.38 378 THR A C 1
ATOM 3021 O O . THR A 1 378 ? 9.283 -11.545 6.382 1.00 75.38 378 THR A O 1
ATOM 3024 N N . LEU A 1 379 ? 10.484 -10.454 7.944 1.00 83.69 379 LEU A N 1
ATOM 3025 C CA . LEU A 1 379 ? 10.009 -11.246 9.075 1.00 83.69 379 LEU A CA 1
ATOM 3026 C C . LEU A 1 379 ? 8.491 -11.119 9.246 1.00 83.69 379 LEU A C 1
ATOM 3028 O O . LEU A 1 379 ? 7.822 -12.140 9.381 1.00 83.69 379 LEU A O 1
ATOM 3032 N N . LEU A 1 380 ? 7.959 -9.895 9.212 1.00 83.50 380 LEU A N 1
ATOM 3033 C CA . LEU A 1 380 ? 6.538 -9.626 9.433 1.00 83.50 380 LEU A CA 1
ATOM 3034 C C . LEU A 1 380 ? 5.671 -10.083 8.256 1.00 83.50 380 LEU A C 1
ATOM 3036 O O . LEU A 1 380 ? 4.716 -10.831 8.444 1.00 83.50 380 LEU A O 1
ATOM 3040 N N . HIS A 1 381 ? 6.035 -9.705 7.027 1.00 79.75 381 HIS A N 1
ATOM 3041 C CA . HIS A 1 381 ? 5.256 -10.034 5.827 1.00 79.75 381 HIS A CA 1
ATOM 3042 C C . HIS A 1 381 ? 5.322 -11.523 5.445 1.00 79.75 381 HIS A C 1
ATOM 3044 O O . HIS A 1 381 ? 4.497 -11.998 4.665 1.00 79.75 381 HIS A O 1
ATOM 3050 N N . GLY A 1 382 ? 6.288 -12.273 5.986 1.00 76.75 382 GLY A N 1
ATOM 3051 C CA . GLY A 1 382 ? 6.372 -13.726 5.833 1.00 76.75 382 GLY A CA 1
ATOM 3052 C C . GLY A 1 382 ? 5.413 -14.520 6.730 1.00 76.75 382 GLY A C 1
ATOM 3053 O O . GLY A 1 382 ? 5.324 -15.740 6.578 1.00 76.75 382 GLY A O 1
ATOM 3054 N N . MET A 1 383 ? 4.718 -13.868 7.668 1.00 83.19 383 MET A N 1
ATOM 3055 C CA . MET A 1 383 ? 3.800 -14.512 8.614 1.00 83.19 383 MET A CA 1
ATOM 3056 C C . MET A 1 383 ? 2.362 -14.608 8.084 1.00 83.19 383 MET A C 1
ATOM 3058 O O . MET A 1 383 ? 1.963 -13.918 7.149 1.00 83.19 383 MET A O 1
ATOM 3062 N N . GLN A 1 384 ? 1.556 -15.481 8.694 1.00 86.56 384 GLN A N 1
ATOM 3063 C CA . GLN A 1 384 ? 0.123 -15.575 8.430 1.00 86.56 384 GLN A CA 1
ATOM 3064 C C . GLN A 1 384 ? -0.623 -14.439 9.139 1.00 86.56 384 GLN A C 1
ATOM 3066 O O . GLN A 1 384 ? -0.603 -14.339 10.366 1.00 86.56 384 GLN A O 1
ATOM 3071 N N . GLY A 1 385 ? -1.328 -13.623 8.365 1.00 88.12 385 GLY A N 1
ATOM 3072 C CA . GLY A 1 385 ? -2.156 -12.531 8.865 1.00 88.12 385 GLY A CA 1
ATOM 3073 C C . GLY A 1 385 ? -2.270 -11.409 7.842 1.00 88.12 385 GLY A C 1
ATOM 3074 O O . GLY A 1 385 ? -1.804 -11.545 6.708 1.00 88.12 385 GLY A O 1
ATOM 3075 N N . THR A 1 386 ? -2.893 -10.307 8.246 1.00 87.75 386 THR A N 1
ATOM 3076 C CA . THR A 1 386 ? -2.966 -9.076 7.451 1.00 87.75 386 THR A CA 1
ATOM 3077 C C . THR A 1 386 ? -1.860 -8.121 7.901 1.00 87.75 386 THR A C 1
ATOM 3079 O O . THR A 1 386 ? -1.927 -7.649 9.036 1.00 87.75 386 THR A O 1
ATOM 3082 N N . PRO A 1 387 ? -0.843 -7.841 7.065 1.00 84.12 387 PRO A N 1
ATOM 3083 C CA . PRO A 1 387 ? 0.190 -6.869 7.393 1.00 84.12 387 PRO A CA 1
ATOM 3084 C C . PRO A 1 387 ? -0.324 -5.430 7.278 1.00 84.12 387 PRO A C 1
ATOM 3086 O O . PRO A 1 387 ? -1.007 -5.085 6.316 1.00 84.12 387 PRO A O 1
ATOM 3089 N N . TYR A 1 388 ? 0.055 -4.604 8.246 1.00 81.50 388 TYR A N 1
ATOM 3090 C CA . TYR A 1 388 ? -0.133 -3.160 8.284 1.00 81.50 388 TYR A CA 1
ATOM 3091 C C . TYR A 1 388 ? 1.242 -2.509 8.181 1.00 81.50 388 TYR A C 1
ATOM 3093 O O . TYR A 1 388 ? 2.154 -2.874 8.920 1.00 81.50 388 TYR A O 1
ATOM 3101 N N . VAL A 1 389 ? 1.371 -1.565 7.253 1.00 77.00 389 VAL A N 1
ATOM 3102 C CA . VAL A 1 389 ? 2.595 -0.791 7.031 1.00 77.00 389 VAL A CA 1
ATOM 3103 C C . VAL A 1 389 ? 2.305 0.637 7.455 1.00 77.00 389 VAL A C 1
ATOM 3105 O O . VAL A 1 389 ? 1.361 1.246 6.943 1.00 77.00 389 VAL A O 1
ATOM 3108 N N . TYR A 1 390 ? 3.086 1.165 8.393 1.00 78.06 390 TYR A N 1
ATOM 3109 C CA . TYR A 1 390 ? 2.916 2.544 8.840 1.00 78.06 390 TYR A CA 1
ATOM 3110 C C . TYR A 1 390 ? 3.663 3.511 7.914 1.00 78.06 390 TYR A C 1
ATOM 3112 O O . TYR A 1 390 ? 4.771 3.221 7.467 1.00 78.06 390 TYR A O 1
ATOM 3120 N N . GLN A 1 391 ? 3.082 4.679 7.627 1.00 61.50 391 GLN A N 1
ATOM 3121 C CA . GLN A 1 391 ? 3.643 5.637 6.666 1.00 61.50 391 GLN A CA 1
ATOM 3122 C C . GLN A 1 391 ? 5.117 5.973 6.963 1.00 61.50 391 GLN A C 1
ATOM 3124 O O . GLN A 1 391 ? 5.462 6.401 8.070 1.00 61.50 391 GLN A O 1
ATOM 3129 N N . GLY A 1 392 ? 6.005 5.770 5.989 1.00 62.03 392 GLY A N 1
ATOM 3130 C CA . GLY A 1 392 ? 7.447 5.974 6.131 1.00 62.03 392 GLY A CA 1
ATOM 3131 C C . GLY A 1 392 ? 8.244 4.740 6.572 1.00 62.03 392 GLY A C 1
ATOM 3132 O O . GLY A 1 392 ? 9.477 4.747 6.493 1.00 62.03 392 GLY A O 1
ATOM 3133 N N . GLU A 1 393 ? 7.586 3.660 7.000 1.00 67.88 393 GLU A N 1
ATOM 3134 C CA . GLU A 1 393 ? 8.233 2.366 7.254 1.00 67.88 393 GLU A CA 1
ATOM 3135 C C . GLU A 1 393 ? 8.858 1.803 5.968 1.00 67.88 393 GLU A C 1
ATOM 3137 O O . GLU A 1 393 ? 9.984 1.305 5.983 1.00 67.88 393 GLU A O 1
ATOM 3142 N N . GLU A 1 394 ? 8.199 1.995 4.822 1.00 57.81 394 GLU A N 1
ATOM 3143 C CA . GLU A 1 394 ? 8.674 1.589 3.496 1.00 57.81 394 GLU A CA 1
ATOM 3144 C C . GLU A 1 394 ? 9.962 2.309 3.050 1.00 57.81 394 GLU A C 1
ATOM 3146 O O . GLU A 1 394 ? 10.682 1.837 2.158 1.00 57.81 394 GLU A O 1
ATOM 3151 N N . LEU A 1 395 ? 10.267 3.440 3.696 1.00 64.56 395 LEU A N 1
ATOM 3152 C CA . LEU A 1 395 ? 11.473 4.249 3.505 1.00 64.56 395 LEU A CA 1
ATOM 3153 C C . LEU A 1 395 ? 12.540 3.983 4.583 1.00 64.56 395 LEU A C 1
ATOM 3155 O O . LEU A 1 395 ? 13.670 4.478 4.480 1.00 64.56 395 LEU A O 1
ATOM 3159 N N . GLY A 1 396 ? 12.206 3.188 5.604 1.00 69.94 396 GLY A N 1
ATOM 3160 C CA . GLY A 1 396 ? 13.052 2.956 6.770 1.00 69.94 396 GLY A CA 1
ATOM 3161 C C . GLY A 1 396 ? 13.281 4.229 7.585 1.00 69.94 396 GLY A C 1
ATOM 3162 O O . GLY A 1 396 ? 14.424 4.486 7.971 1.00 69.94 396 GLY A O 1
ATOM 3163 N N . MET A 1 397 ? 12.237 5.049 7.774 1.00 73.94 397 MET A N 1
ATOM 3164 C CA . MET A 1 397 ? 12.290 6.235 8.641 1.00 73.94 397 MET A CA 1
ATOM 3165 C C . MET A 1 397 ? 12.666 5.855 10.078 1.00 73.94 397 MET A C 1
ATOM 3167 O O . MET A 1 397 ? 12.276 4.792 10.562 1.00 73.94 397 MET A O 1
ATOM 3171 N N . THR A 1 398 ? 13.417 6.730 10.743 1.00 84.56 398 THR A N 1
ATOM 3172 C CA . THR A 1 398 ? 14.038 6.506 12.058 1.00 84.56 398 THR A CA 1
ATOM 3173 C C . THR A 1 398 ? 13.380 7.360 13.142 1.00 84.56 398 THR A C 1
ATOM 3175 O O . THR A 1 398 ? 12.634 8.289 12.834 1.00 84.56 398 THR A O 1
ATOM 3178 N N . ASN A 1 399 ? 13.656 7.051 14.409 1.00 88.19 399 ASN A N 1
ATOM 3179 C CA . ASN A 1 399 ? 13.294 7.902 15.543 1.00 88.19 399 ASN A CA 1
ATOM 3180 C C . ASN A 1 399 ? 13.997 9.263 15.464 1.00 88.19 399 ASN A C 1
ATOM 3182 O O . ASN A 1 399 ? 15.011 9.424 14.778 1.00 88.19 399 ASN A O 1
ATOM 3186 N N . VAL A 1 400 ? 13.475 10.216 16.233 1.00 83.88 400 VAL A N 1
ATOM 3187 C CA . VAL A 1 400 ? 14.037 11.559 16.392 1.00 83.88 400 VAL A CA 1
ATOM 3188 C C . VAL A 1 400 ? 14.579 11.747 17.803 1.00 83.88 400 VAL A C 1
ATOM 3190 O O . VAL A 1 400 ? 14.234 11.020 18.735 1.00 83.88 400 VAL A O 1
ATOM 3193 N N . ARG A 1 401 ? 15.478 12.715 17.966 1.00 88.50 401 ARG A N 1
ATOM 3194 C CA . ARG A 1 401 ? 16.083 13.047 19.260 1.00 88.50 401 ARG A CA 1
ATOM 3195 C C . ARG A 1 401 ? 16.151 14.560 19.418 1.00 88.50 401 ARG A C 1
ATOM 3197 O O . ARG A 1 401 ? 17.168 15.165 19.092 1.00 88.50 401 ARG A O 1
ATOM 3204 N N . TYR A 1 402 ? 15.055 15.148 19.884 1.00 87.25 402 TYR A N 1
ATOM 3205 C CA . TYR A 1 402 ? 14.945 16.586 20.137 1.00 87.25 402 TYR A CA 1
ATOM 3206 C C . TYR A 1 402 ? 15.075 16.940 21.618 1.00 87.25 402 TYR A C 1
ATOM 3208 O O . TYR A 1 402 ? 14.998 16.067 22.485 1.00 87.25 402 TYR A O 1
ATOM 3216 N N . ASP A 1 403 ? 15.225 18.230 21.913 1.00 86.12 403 ASP A N 1
ATOM 3217 C CA . ASP A 1 403 ? 15.051 18.732 23.274 1.00 86.12 403 ASP A CA 1
ATOM 3218 C C . ASP A 1 403 ? 13.565 18.668 23.695 1.00 86.12 403 ASP A C 1
ATOM 3220 O O . ASP A 1 403 ? 12.658 18.653 22.859 1.00 86.12 403 ASP A O 1
ATOM 3224 N N . ILE A 1 404 ? 13.288 18.601 25.007 1.00 87.94 404 ILE A N 1
ATOM 3225 C CA . ILE A 1 404 ? 11.923 18.379 25.533 1.00 87.94 404 ILE A CA 1
ATOM 3226 C C . ILE A 1 404 ? 10.923 19.449 25.070 1.00 87.94 404 ILE A C 1
ATOM 3228 O O . ILE A 1 404 ? 9.743 19.164 24.884 1.00 87.94 404 ILE A O 1
ATOM 3232 N N . GLU A 1 405 ? 11.391 20.676 24.847 1.00 86.19 405 GLU A N 1
ATOM 3233 C CA . GLU A 1 405 ? 10.585 21.813 24.401 1.00 86.19 405 GLU A CA 1
ATOM 3234 C C . GLU A 1 405 ? 10.062 21.663 22.960 1.00 86.19 405 GLU A C 1
ATOM 3236 O O . GLU A 1 405 ? 9.151 22.390 22.549 1.00 86.19 405 GLU A O 1
ATOM 3241 N N . GLU A 1 406 ? 10.615 20.735 22.180 1.00 82.31 406 GLU A N 1
ATOM 3242 C CA . GLU A 1 406 ? 10.222 20.470 20.793 1.00 82.31 406 GLU A CA 1
ATOM 3243 C C . GLU A 1 406 ? 9.155 19.375 20.678 1.00 82.31 406 GLU A C 1
ATOM 3245 O O . GLU A 1 406 ? 8.397 19.368 19.708 1.00 82.31 406 GLU A O 1
ATOM 3250 N N . TYR A 1 407 ? 9.023 18.520 21.695 1.00 82.31 407 TYR A N 1
ATOM 3251 C CA . TYR A 1 407 ? 7.955 17.523 21.769 1.00 82.31 407 TYR A CA 1
ATOM 3252 C C . TYR A 1 407 ? 6.587 18.184 21.987 1.00 82.31 407 TYR A C 1
ATOM 3254 O O . TYR A 1 407 ? 6.468 19.268 22.575 1.00 82.31 407 TYR A O 1
ATOM 3262 N N . ARG A 1 408 ? 5.537 17.556 21.460 1.00 80.75 408 ARG A N 1
ATOM 3263 C CA . ARG A 1 408 ? 4.156 18.061 21.492 1.00 80.75 408 ARG A CA 1
ATOM 3264 C C . ARG A 1 408 ? 3.189 17.082 22.134 1.00 80.75 408 ARG A C 1
ATOM 3266 O O . ARG A 1 408 ? 2.200 17.541 22.696 1.00 80.75 408 ARG A O 1
ATOM 3273 N N . ASP A 1 409 ? 3.490 15.788 22.099 1.00 83.38 409 ASP A N 1
ATOM 3274 C CA . ASP A 1 409 ? 2.642 14.760 22.692 1.00 83.38 409 ASP A CA 1
ATOM 3275 C C . ASP A 1 409 ? 2.423 14.984 24.198 1.00 83.38 409 ASP A C 1
ATOM 3277 O O . ASP A 1 409 ? 3.367 15.118 24.988 1.00 83.38 409 ASP A O 1
ATOM 3281 N N . ILE A 1 410 ? 1.147 15.010 24.592 1.00 85.62 410 ILE A N 1
ATOM 3282 C CA . ILE A 1 410 ? 0.706 15.241 25.969 1.00 85.62 410 ILE A CA 1
ATOM 3283 C C . ILE A 1 410 ? 1.277 14.192 26.923 1.00 85.62 410 ILE A C 1
ATOM 3285 O O . ILE A 1 410 ? 1.676 14.525 28.043 1.00 85.62 410 ILE A O 1
ATOM 3289 N N . GLU A 1 411 ? 1.387 12.945 26.462 1.00 88.06 411 GLU A N 1
ATOM 3290 C CA . GLU A 1 411 ? 1.909 11.843 27.259 1.00 88.06 411 GLU A CA 1
ATOM 3291 C C . GLU A 1 411 ? 3.383 12.079 27.626 1.00 88.06 411 GLU A C 1
ATOM 3293 O O . GLU A 1 411 ? 3.756 11.953 28.795 1.00 88.06 411 GLU A O 1
ATOM 3298 N N . LEU A 1 412 ? 4.216 12.510 26.668 1.00 89.62 412 LEU A N 1
ATOM 3299 C CA . LEU A 1 412 ? 5.636 12.813 26.908 1.00 89.62 412 LEU A CA 1
ATOM 3300 C C . LEU A 1 412 ? 5.824 14.012 27.827 1.00 89.62 412 LEU A C 1
ATOM 3302 O O . LEU A 1 412 ? 6.656 13.972 28.738 1.00 89.62 412 LEU A O 1
ATOM 3306 N N . LEU A 1 413 ? 5.055 15.080 27.608 1.00 89.69 413 LEU A N 1
ATOM 3307 C CA . LEU A 1 413 ? 5.165 16.297 28.407 1.00 89.69 413 LEU A CA 1
ATOM 3308 C C . LEU A 1 413 ? 4.742 16.053 29.861 1.00 89.69 413 LEU A C 1
ATOM 3310 O O . LEU A 1 413 ? 5.377 16.581 30.781 1.00 89.69 413 LEU A O 1
ATOM 3314 N N . ASN A 1 414 ? 3.704 15.245 30.086 1.00 89.88 414 ASN A N 1
ATOM 3315 C CA . ASN A 1 414 ? 3.260 14.877 31.429 1.00 89.88 414 ASN A CA 1
ATOM 3316 C C . ASN A 1 414 ? 4.226 13.897 32.096 1.00 89.88 414 ASN A C 1
ATOM 3318 O O . ASN A 1 414 ? 4.626 14.139 33.237 1.00 89.88 414 ASN A O 1
ATOM 3322 N N . LEU A 1 415 ? 4.692 12.875 31.370 1.00 91.06 415 LEU A N 1
ATOM 3323 C CA . LEU A 1 415 ? 5.727 11.957 31.847 1.00 91.06 415 LEU A CA 1
ATOM 3324 C C . LEU A 1 415 ? 6.975 12.709 32.310 1.00 91.06 415 LEU A C 1
ATOM 3326 O O . LEU A 1 415 ? 7.508 12.429 33.386 1.00 91.06 415 LEU A O 1
ATOM 3330 N N . TYR A 1 416 ? 7.461 13.644 31.490 1.00 92.44 416 TYR A N 1
ATOM 3331 C CA . TYR A 1 416 ? 8.661 14.409 31.799 1.00 92.44 416 TYR A CA 1
ATOM 3332 C C . TYR A 1 416 ? 8.477 15.196 33.096 1.00 92.44 416 TYR A C 1
ATOM 3334 O O . TYR A 1 416 ? 9.311 15.108 33.996 1.00 92.44 416 TYR A O 1
ATOM 3342 N N . LYS A 1 417 ? 7.353 15.910 33.243 1.00 91.81 417 LYS A N 1
ATOM 3343 C CA . LYS A 1 417 ? 7.033 16.651 34.474 1.00 91.81 417 LYS A CA 1
ATOM 3344 C C . LYS A 1 417 ? 6.964 15.729 35.691 1.00 91.81 417 LYS A C 1
ATOM 3346 O O . LYS A 1 417 ? 7.546 16.055 36.725 1.00 91.81 417 LYS A O 1
ATOM 3351 N N . GLU A 1 418 ? 6.291 14.588 35.567 1.00 90.25 418 GLU A N 1
ATOM 3352 C CA . GLU A 1 418 ? 6.112 13.632 36.660 1.00 90.25 418 GLU A CA 1
ATOM 3353 C C . GLU A 1 418 ? 7.447 13.019 37.101 1.00 90.25 418 GLU A C 1
ATOM 3355 O O . GLU A 1 418 ? 7.803 13.075 38.279 1.00 90.25 418 GLU A O 1
ATOM 3360 N N . ARG A 1 419 ? 8.233 12.473 36.166 1.00 91.69 419 ARG A N 1
ATOM 3361 C CA . ARG A 1 419 ? 9.508 11.815 36.489 1.00 91.69 419 ARG A CA 1
ATOM 3362 C C . ARG A 1 419 ? 10.550 12.795 37.019 1.00 91.69 419 ARG A C 1
ATOM 3364 O O . ARG A 1 419 ? 11.241 12.469 37.983 1.00 91.69 419 ARG A O 1
ATOM 3371 N N . ILE A 1 420 ? 10.630 14.003 36.461 1.00 93.44 420 ILE A N 1
ATOM 3372 C CA . ILE A 1 420 ? 11.502 15.054 37.005 1.00 93.44 420 ILE A CA 1
ATOM 3373 C C . ILE A 1 420 ? 11.052 15.446 38.420 1.00 93.44 420 ILE A C 1
ATOM 3375 O O . ILE A 1 420 ? 11.888 15.555 39.316 1.00 93.44 420 ILE A O 1
ATOM 3379 N N . GLY A 1 421 ? 9.742 15.584 38.656 1.00 91.00 421 GLY A N 1
ATOM 3380 C CA . GLY A 1 421 ? 9.182 15.837 39.989 1.00 91.00 421 GLY A CA 1
ATOM 3381 C C . GLY A 1 421 ? 9.487 14.726 41.001 1.00 91.00 421 GLY A C 1
ATOM 3382 O O . GLY A 1 421 ? 9.751 15.008 42.169 1.00 91.00 421 GLY A O 1
ATOM 3383 N N . ASN A 1 422 ? 9.542 13.476 40.535 1.00 90.75 422 ASN A N 1
ATOM 3384 C CA . ASN A 1 422 ? 9.891 12.296 41.328 1.00 90.75 422 ASN A CA 1
ATOM 3385 C C . ASN A 1 422 ? 11.411 12.091 41.510 1.00 90.75 422 ASN A C 1
ATOM 3387 O O . ASN A 1 422 ? 11.824 11.111 42.133 1.00 90.75 422 ASN A O 1
ATOM 3391 N N . GLY A 1 423 ? 12.252 13.000 41.003 1.00 93.00 423 GLY A N 1
ATOM 3392 C CA . GLY A 1 423 ? 13.702 12.999 41.228 1.00 93.00 423 GLY A CA 1
ATOM 3393 C C . GLY A 1 423 ? 14.525 12.137 40.265 1.00 93.00 423 GLY A C 1
ATOM 3394 O O . GLY A 1 423 ? 15.683 11.847 40.566 1.00 93.00 423 GLY A O 1
ATOM 3395 N N . TYR A 1 424 ? 13.963 11.727 39.124 1.00 92.69 424 TYR A N 1
ATOM 3396 C CA . TYR A 1 424 ? 14.727 11.062 38.060 1.00 92.69 424 TYR A CA 1
ATOM 3397 C C . TYR A 1 424 ? 15.687 12.048 37.376 1.00 92.69 424 TYR A C 1
ATOM 3399 O O . TYR A 1 424 ? 15.428 13.253 37.329 1.00 92.69 424 TYR A O 1
ATOM 3407 N N . SER A 1 425 ? 16.802 11.544 36.836 1.00 94.31 425 SER A N 1
ATOM 3408 C CA . SER A 1 425 ? 17.730 12.379 36.065 1.00 94.31 425 SER A CA 1
ATOM 3409 C C . SER A 1 425 ? 17.098 12.801 34.735 1.00 94.31 425 SER A C 1
ATOM 3411 O O . SER A 1 425 ? 16.304 12.057 34.152 1.00 94.31 425 SER A O 1
ATOM 3413 N N . LYS A 1 426 ? 17.448 13.993 34.234 1.00 93.50 426 LYS A N 1
ATOM 3414 C CA . LYS A 1 426 ? 16.949 14.464 32.932 1.00 93.50 426 LYS A CA 1
ATOM 3415 C C . LYS A 1 426 ? 17.368 13.498 31.827 1.00 93.50 426 LYS A C 1
ATOM 3417 O O . LYS A 1 426 ? 16.575 13.197 30.943 1.00 93.50 426 LYS A O 1
ATOM 3422 N N . GLU A 1 427 ? 18.592 12.998 31.906 1.00 92.25 427 GLU A N 1
ATOM 3423 C CA . GLU A 1 427 ? 19.183 12.086 30.938 1.00 92.25 427 GLU A CA 1
ATOM 3424 C C . GLU A 1 427 ? 18.393 10.770 30.844 1.00 92.25 427 GLU A C 1
ATOM 3426 O O . GLU A 1 427 ? 18.008 10.378 29.744 1.00 92.25 427 GLU A O 1
ATOM 3431 N N . ASP A 1 428 ? 18.056 10.138 31.975 1.00 91.12 428 ASP A N 1
ATOM 3432 C CA . ASP A 1 428 ? 17.298 8.874 31.985 1.00 91.12 428 ASP A CA 1
ATOM 3433 C C . ASP A 1 428 ? 15.865 9.051 31.453 1.00 91.12 428 ASP A C 1
A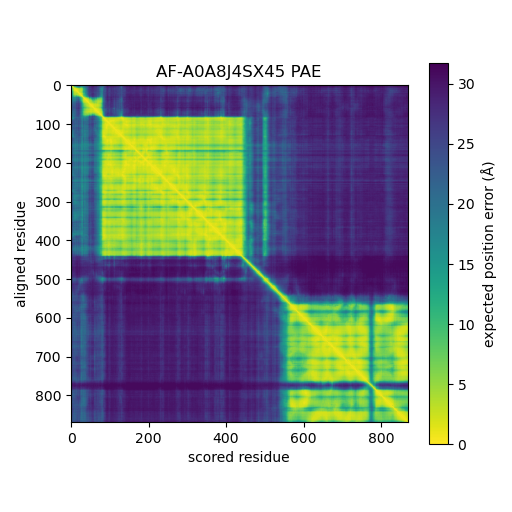TOM 3435 O O . ASP A 1 428 ? 15.319 8.182 30.759 1.00 91.12 428 ASP A O 1
ATOM 3439 N N . VAL A 1 429 ? 15.236 10.188 31.773 1.00 93.75 429 VAL A N 1
ATOM 3440 C CA . VAL A 1 429 ? 13.893 10.519 31.279 1.00 93.75 429 VAL A CA 1
ATOM 3441 C C . VAL A 1 429 ? 13.920 10.728 29.767 1.00 93.75 429 VAL A C 1
ATOM 3443 O O . VAL A 1 429 ? 13.080 10.162 29.066 1.00 93.75 429 VAL A O 1
ATOM 3446 N N . MET A 1 430 ? 14.898 11.477 29.251 1.00 94.44 430 MET A N 1
ATOM 3447 C CA . MET A 1 430 ? 15.020 11.726 27.813 1.00 94.44 430 MET A CA 1
ATOM 3448 C C . MET A 1 430 ? 15.353 10.454 27.028 1.00 94.44 430 MET A C 1
ATOM 3450 O O . MET A 1 430 ? 14.764 10.245 25.974 1.00 94.44 430 MET A O 1
ATOM 3454 N N . GLU A 1 431 ? 16.198 9.554 27.543 1.00 93.12 431 GLU A N 1
ATOM 3455 C CA . GLU A 1 431 ? 16.442 8.252 26.893 1.00 93.12 431 GLU A CA 1
ATOM 3456 C C . GLU A 1 431 ? 15.163 7.405 26.801 1.00 93.12 431 GLU A C 1
ATOM 3458 O O . GLU A 1 431 ? 14.906 6.762 25.782 1.00 93.12 431 GLU A O 1
ATOM 3463 N N . SER A 1 432 ? 14.301 7.466 27.821 1.00 92.75 432 SER A N 1
ATOM 3464 C CA . SER A 1 432 ? 12.981 6.819 27.778 1.00 92.75 432 SER A CA 1
ATOM 3465 C C . SER A 1 432 ? 12.085 7.422 26.689 1.00 92.75 432 SER A C 1
ATOM 3467 O O . SER A 1 432 ? 11.420 6.687 25.957 1.00 92.75 432 SER A O 1
ATOM 3469 N N . ILE A 1 433 ? 12.098 8.752 26.545 1.00 93.31 433 ILE A N 1
ATOM 3470 C CA . ILE A 1 433 ? 11.347 9.485 25.515 1.00 93.31 433 ILE A CA 1
ATOM 3471 C C . ILE A 1 433 ? 11.871 9.153 24.110 1.00 93.31 433 ILE A C 1
ATOM 3473 O O . ILE A 1 433 ? 11.080 8.831 23.225 1.00 93.31 433 ILE A O 1
ATOM 3477 N N . TYR A 1 434 ? 13.189 9.133 23.902 1.00 92.69 434 TYR A N 1
ATOM 3478 C CA . TYR A 1 434 ? 13.792 8.765 22.615 1.00 92.69 434 TYR A CA 1
ATOM 3479 C C . TYR A 1 434 ? 13.473 7.325 22.209 1.00 92.69 434 TYR A C 1
ATOM 3481 O O . TYR A 1 434 ? 13.300 7.037 21.024 1.00 92.69 434 TYR A O 1
ATOM 3489 N N . ALA A 1 435 ? 13.382 6.416 23.182 1.00 90.81 435 ALA A N 1
ATOM 3490 C CA . ALA A 1 435 ? 13.094 5.013 22.923 1.00 90.81 435 ALA A CA 1
ATOM 3491 C C . ALA A 1 435 ? 11.606 4.738 22.659 1.00 90.81 435 ALA A C 1
ATOM 3493 O O . ALA A 1 435 ? 11.296 3.889 21.824 1.00 90.81 435 ALA A O 1
ATOM 3494 N N . LYS A 1 436 ? 10.689 5.405 23.375 1.00 91.44 436 LYS A N 1
ATOM 3495 C CA . LYS A 1 436 ? 9.263 5.025 23.428 1.00 91.44 436 LYS A CA 1
ATOM 3496 C C . LYS A 1 436 ? 8.277 6.115 23.024 1.00 91.44 436 LYS A C 1
ATOM 3498 O O . LYS A 1 436 ? 7.092 5.818 22.930 1.00 91.44 436 LYS A O 1
ATOM 3503 N N . GLY A 1 437 ? 8.724 7.349 22.814 1.00 89.81 437 GLY A N 1
ATOM 3504 C CA . GLY A 1 437 ? 7.806 8.468 22.640 1.00 89.81 437 GLY A CA 1
ATOM 3505 C C . GLY A 1 437 ? 7.012 8.423 21.339 1.00 89.81 437 GLY A C 1
ATOM 3506 O O . GLY A 1 437 ? 7.569 8.068 20.296 1.00 89.81 437 GLY A O 1
ATOM 3507 N N . ARG A 1 438 ? 5.730 8.809 21.411 1.00 85.19 438 ARG A N 1
ATOM 3508 C CA . ARG A 1 438 ? 4.780 8.781 20.284 1.00 85.19 438 ARG A CA 1
ATOM 3509 C C . ARG A 1 438 ? 5.223 9.709 19.158 1.00 85.19 438 ARG A C 1
ATOM 3511 O O . ARG A 1 438 ? 5.199 9.304 18.005 1.00 85.19 438 ARG A O 1
ATOM 3518 N N . ASP A 1 439 ? 5.779 10.876 19.495 1.00 81.06 439 ASP A N 1
ATOM 3519 C CA . ASP A 1 439 ? 6.304 11.861 18.535 1.00 81.06 439 ASP A CA 1
ATOM 3520 C C . ASP A 1 439 ? 7.414 11.318 17.606 1.00 81.06 439 ASP A C 1
ATOM 3522 O O . ASP A 1 439 ? 7.630 11.870 16.531 1.00 81.06 439 ASP A O 1
ATOM 3526 N N . ASN A 1 440 ? 8.051 10.180 17.915 1.00 78.69 440 ASN A N 1
ATOM 3527 C CA . ASN A 1 440 ? 8.950 9.500 16.969 1.00 78.69 440 ASN A CA 1
ATOM 3528 C C . ASN A 1 440 ? 8.250 9.027 15.681 1.00 78.69 440 ASN A C 1
ATOM 3530 O O . ASN A 1 440 ? 8.883 8.909 14.628 1.00 78.69 440 ASN A O 1
ATOM 3534 N N . ALA A 1 441 ? 6.954 8.721 15.750 1.00 61.19 441 ALA A N 1
ATOM 3535 C CA . ALA A 1 441 ? 6.165 8.267 14.614 1.00 61.19 441 ALA A CA 1
ATOM 3536 C C . ALA A 1 441 ? 5.777 9.410 13.645 1.00 61.19 441 ALA A C 1
ATOM 3538 O O . ALA A 1 441 ? 5.960 9.222 12.440 1.00 61.19 441 ALA A O 1
ATOM 3539 N N . PRO A 1 442 ? 5.284 10.581 14.093 1.00 48.78 442 PRO A N 1
ATOM 3540 C CA . PRO A 1 442 ? 4.904 11.696 13.222 1.00 48.78 442 PRO A CA 1
ATOM 3541 C C . PRO A 1 442 ? 6.020 12.710 12.897 1.00 48.78 442 PRO A C 1
ATOM 3543 O O . PRO A 1 442 ? 5.804 13.538 12.014 1.00 48.78 442 PRO A O 1
ATOM 3546 N N . ALA A 1 443 ? 7.202 12.665 13.533 1.00 43.28 443 ALA A N 1
ATOM 3547 C CA . ALA A 1 443 ? 8.220 13.735 13.476 1.00 43.28 443 ALA A CA 1
ATOM 3548 C C . ALA A 1 443 ? 8.900 14.043 12.119 1.00 43.28 443 ALA A C 1
ATOM 3550 O O . ALA A 1 443 ? 9.877 14.787 12.074 1.00 43.28 443 ALA A O 1
ATOM 3551 N N . PHE A 1 444 ? 8.393 13.563 10.984 1.00 38.66 444 PHE A N 1
ATOM 3552 C CA . PHE A 1 444 ? 8.837 14.086 9.695 1.00 38.66 444 PHE A CA 1
ATOM 3553 C C . PHE A 1 444 ? 7.717 13.976 8.658 1.00 38.66 444 PHE A C 1
ATOM 3555 O O . PHE A 1 444 ? 7.332 12.875 8.260 1.00 38.66 444 PHE A O 1
ATOM 3562 N N . GLN A 1 445 ? 7.202 15.128 8.209 1.00 39.09 445 GLN A N 1
ATOM 3563 C CA . GLN A 1 445 ? 6.418 15.249 6.976 1.00 39.09 445 GLN A CA 1
ATOM 3564 C C . GLN A 1 445 ? 7.076 14.391 5.892 1.00 39.09 445 GLN A C 1
ATOM 3566 O O . GLN A 1 445 ? 8.270 14.543 5.656 1.00 39.09 445 GLN A O 1
ATOM 3571 N N . MET A 1 446 ? 6.319 13.482 5.270 1.00 33.38 446 MET A N 1
ATOM 3572 C CA . MET A 1 446 ? 6.786 12.537 4.245 1.00 33.38 446 MET A CA 1
ATOM 3573 C C . MET A 1 446 ? 7.929 13.144 3.399 1.00 33.38 446 MET A C 1
ATOM 3575 O O . MET A 1 446 ? 7.713 14.129 2.693 1.00 33.38 446 MET A O 1
ATOM 3579 N N . GLN A 1 447 ? 9.164 12.628 3.520 1.00 34.41 447 GLN A N 1
ATOM 3580 C CA . GLN A 1 447 ? 10.350 13.182 2.839 1.00 34.41 447 GLN A CA 1
ATOM 3581 C C . GLN A 1 447 ? 10.217 13.037 1.320 1.00 34.41 447 GLN A C 1
ATOM 3583 O O . GLN A 1 447 ? 10.659 12.049 0.733 1.00 34.41 447 GLN A O 1
ATOM 3588 N N . LEU A 1 448 ? 9.607 14.029 0.670 1.00 32.09 448 LEU A N 1
ATOM 3589 C CA . LEU A 1 448 ? 9.304 13.963 -0.758 1.00 32.09 448 LEU A CA 1
ATOM 3590 C C . LEU A 1 448 ? 10.407 14.545 -1.664 1.00 32.09 448 LEU A C 1
ATOM 3592 O O . LEU A 1 448 ? 10.424 14.183 -2.836 1.00 32.09 448 LEU A O 1
ATOM 3596 N N . SER A 1 449 ? 11.367 15.358 -1.181 1.00 29.86 449 SER A N 1
ATOM 3597 C CA . SER A 1 449 ? 12.660 15.651 -1.863 1.00 29.86 449 SER A CA 1
ATOM 3598 C C . SER A 1 449 ? 13.569 16.628 -1.079 1.00 29.86 449 SER A C 1
ATOM 3600 O O . SER A 1 449 ? 13.106 17.275 -0.148 1.00 29.86 449 SER A O 1
ATOM 3602 N N . ASP A 1 450 ? 14.843 16.776 -1.491 1.00 29.58 450 ASP A N 1
ATOM 3603 C CA . ASP A 1 450 ? 15.843 17.712 -0.912 1.00 29.58 450 ASP A CA 1
ATOM 3604 C C . ASP A 1 450 ? 15.712 19.165 -1.429 1.00 29.58 450 ASP A C 1
ATOM 3606 O O . ASP A 1 450 ? 16.681 19.929 -1.439 1.00 29.58 450 ASP A O 1
ATOM 3610 N N . SER A 1 451 ? 14.546 19.577 -1.928 1.00 28.08 451 SER A N 1
ATOM 3611 C CA . SER A 1 451 ? 14.319 20.988 -2.256 1.00 28.08 451 SER A CA 1
ATOM 3612 C C . SER A 1 451 ? 13.950 21.752 -0.990 1.00 28.08 451 SER A C 1
ATOM 3614 O O . SER A 1 451 ? 13.028 21.338 -0.292 1.00 28.08 451 SER A O 1
ATOM 3616 N N . GLN A 1 452 ? 14.623 22.880 -0.725 1.00 28.05 452 GLN A N 1
ATOM 3617 C CA . GLN A 1 452 ? 14.142 23.900 0.213 1.00 28.05 452 GLN A CA 1
ATOM 3618 C C . GLN A 1 452 ? 12.635 24.089 0.014 1.00 28.05 452 GLN A C 1
ATOM 3620 O O . GLN A 1 452 ? 12.197 24.483 -1.068 1.00 28.05 452 GLN A O 1
ATOM 3625 N N . PHE A 1 453 ? 11.861 23.733 1.038 1.00 26.64 453 PHE A N 1
ATOM 3626 C CA . PHE A 1 453 ? 10.416 23.868 1.025 1.00 26.64 453 PHE A CA 1
ATOM 3627 C C . PHE A 1 453 ? 10.055 25.341 0.823 1.00 26.64 453 PHE A C 1
ATOM 3629 O O . PHE A 1 453 ? 10.603 26.226 1.481 1.00 26.64 453 PHE A O 1
ATOM 3636 N N . PHE A 1 454 ? 9.152 25.593 -0.123 1.00 24.39 454 PHE A N 1
ATOM 3637 C CA . PHE A 1 454 ? 8.484 26.877 -0.254 1.00 24.39 454 PHE A CA 1
ATOM 3638 C C . PHE A 1 454 ? 7.706 27.146 1.038 1.00 24.39 454 PHE A C 1
ATOM 3640 O O . PHE A 1 454 ? 6.861 26.339 1.426 1.00 24.39 454 PHE A O 1
ATOM 3647 N N . ASP A 1 455 ? 7.986 28.281 1.678 1.00 24.16 455 ASP A N 1
ATOM 3648 C CA . ASP A 1 455 ? 7.143 28.847 2.728 1.00 24.16 455 ASP A CA 1
ATOM 3649 C C . ASP A 1 455 ? 5.703 28.960 2.205 1.00 24.16 455 ASP A C 1
ATOM 3651 O O . ASP A 1 455 ? 5.399 29.795 1.349 1.00 24.16 455 ASP A O 1
ATOM 3655 N N . PHE A 1 456 ? 4.803 28.135 2.737 1.00 24.98 456 PHE A N 1
ATOM 3656 C CA . PHE A 1 456 ? 3.379 28.435 2.735 1.00 24.98 456 PHE A CA 1
ATOM 3657 C C . PHE A 1 456 ? 3.128 29.397 3.904 1.00 24.98 456 PHE A C 1
ATOM 3659 O O . PHE A 1 456 ? 3.258 28.988 5.061 1.00 24.98 456 PHE A O 1
ATOM 3666 N N . PRO A 1 457 ? 2.789 30.677 3.663 1.00 23.25 457 PRO A N 1
ATOM 3667 C CA . PRO A 1 457 ? 2.501 31.598 4.751 1.00 23.25 457 PRO A CA 1
ATOM 3668 C C . PRO A 1 457 ? 1.193 31.168 5.429 1.00 23.25 457 PRO A C 1
ATOM 3670 O O . PRO A 1 457 ? 0.111 31.419 4.903 1.00 23.25 457 PRO A O 1
ATOM 3673 N N . GLY A 1 458 ? 1.292 30.505 6.586 1.00 27.42 458 GLY A N 1
ATOM 3674 C CA . GLY A 1 458 ? 0.137 30.192 7.438 1.00 27.42 458 GLY A CA 1
ATOM 3675 C C . GLY A 1 458 ? 0.182 28.883 8.233 1.00 27.42 458 GLY A C 1
ATOM 3676 O O . GLY A 1 458 ? -0.573 28.765 9.191 1.00 27.42 458 GLY A O 1
ATOM 3677 N N . CYS A 1 459 ? 1.064 27.931 7.913 1.00 23.34 459 CYS A N 1
ATOM 3678 C CA . CYS A 1 459 ? 1.147 26.649 8.628 1.00 23.34 459 CYS A CA 1
ATOM 3679 C C . CYS A 1 459 ? 2.516 26.483 9.289 1.00 23.34 459 CYS A C 1
ATOM 3681 O O . CYS A 1 459 ? 3.454 25.966 8.693 1.00 23.34 459 CYS A O 1
ATOM 3683 N N . GLN A 1 460 ? 2.626 26.926 10.540 1.00 25.36 460 GLN A N 1
ATOM 3684 C CA . GLN A 1 460 ? 3.802 26.707 11.376 1.00 25.36 460 GLN A CA 1
ATOM 3685 C C . GLN A 1 460 ? 3.519 25.573 12.362 1.00 25.36 460 GLN A C 1
ATOM 3687 O O . GLN A 1 460 ? 3.407 25.794 13.562 1.00 25.36 460 GLN A O 1
ATOM 3692 N N . PHE A 1 461 ? 3.373 24.355 11.843 1.00 27.89 461 PHE A N 1
ATOM 3693 C CA . PHE A 1 461 ? 3.320 23.153 12.668 1.00 27.89 461 PHE A CA 1
ATOM 3694 C C . PHE A 1 461 ? 4.420 22.191 12.213 1.00 27.89 461 PHE A C 1
ATOM 3696 O O . PHE A 1 461 ? 4.348 21.607 11.136 1.00 27.89 461 PHE A O 1
ATOM 3703 N N . LEU A 1 462 ? 5.431 22.094 13.088 1.00 28.80 462 LEU A N 1
ATOM 3704 C CA . LEU A 1 462 ? 6.627 21.243 13.057 1.00 28.80 462 LEU A CA 1
ATOM 3705 C C . LEU A 1 462 ? 7.716 21.686 12.057 1.00 28.80 462 LEU A C 1
ATOM 3707 O O . LEU A 1 462 ? 7.613 21.482 10.852 1.00 28.80 462 LEU A O 1
ATOM 3711 N N . MET A 1 463 ? 8.786 22.298 12.583 1.00 27.77 463 MET A N 1
ATOM 3712 C CA . MET A 1 463 ? 10.003 22.639 11.837 1.00 27.77 463 MET A CA 1
ATOM 3713 C C . MET A 1 463 ? 11.197 21.788 12.294 1.00 27.77 463 MET A C 1
ATOM 3715 O O . MET A 1 463 ? 11.506 21.760 13.476 1.00 27.77 463 MET A O 1
ATOM 3719 N N . ASN A 1 464 ? 11.888 21.251 11.282 1.00 29.80 464 ASN A N 1
ATOM 3720 C CA . ASN A 1 464 ? 13.326 20.985 11.121 1.00 29.80 464 ASN A CA 1
ATOM 3721 C C . ASN A 1 464 ? 14.062 20.002 12.056 1.00 29.80 464 ASN A C 1
ATOM 3723 O O . ASN A 1 464 ? 14.345 20.292 13.209 1.00 29.80 464 ASN A O 1
ATOM 3727 N N . ASP A 1 465 ? 14.555 18.913 11.454 1.00 32.88 465 ASP A N 1
ATOM 3728 C CA . ASP A 1 465 ? 15.650 18.067 11.952 1.00 32.88 465 ASP A CA 1
ATOM 3729 C C . ASP A 1 465 ? 17.004 18.815 11.929 1.00 32.88 465 ASP A C 1
ATOM 3731 O O . ASP A 1 465 ? 17.412 19.307 10.868 1.00 32.88 465 ASP A O 1
ATOM 3735 N N . PRO A 1 466 ? 17.729 18.904 13.062 1.00 27.97 466 PRO A N 1
ATOM 3736 C CA . PRO A 1 466 ? 19.042 19.518 13.138 1.00 27.97 466 PRO A CA 1
ATOM 3737 C C . PRO A 1 466 ? 20.199 18.506 13.186 1.00 27.97 466 PRO A C 1
ATOM 3739 O O . PRO A 1 466 ? 21.235 18.835 13.769 1.00 27.97 466 PRO A O 1
ATOM 3742 N N . SER A 1 467 ? 20.134 17.322 12.557 1.00 28.14 467 SER A N 1
ATOM 3743 C CA . SER A 1 467 ? 21.327 16.469 12.383 1.00 28.14 467 SER A CA 1
ATOM 3744 C C . SER A 1 467 ? 22.332 17.080 11.375 1.00 28.14 467 SER A C 1
ATOM 3746 O O . SER A 1 467 ? 22.698 16.505 10.350 1.00 28.14 467 SER A O 1
ATOM 3748 N N . GLY A 1 468 ? 22.788 18.303 11.655 1.00 27.53 468 GLY A N 1
ATOM 3749 C CA . GLY A 1 468 ? 23.879 19.002 11.009 1.00 27.53 468 GLY A CA 1
ATOM 3750 C C . GLY A 1 468 ? 25.208 18.518 11.570 1.00 27.53 468 GLY A C 1
ATOM 3751 O O . GLY A 1 468 ? 25.704 19.012 12.582 1.00 27.53 468 GLY A O 1
ATOM 3752 N N . TYR A 1 469 ? 25.847 17.601 10.853 1.00 23.94 469 TYR A N 1
ATOM 3753 C CA . TYR A 1 469 ? 27.277 17.341 10.995 1.00 23.94 469 TYR A CA 1
ATOM 3754 C C . TYR A 1 469 ? 28.064 18.529 10.394 1.00 23.94 469 TYR A C 1
ATOM 3756 O O . TYR A 1 469 ? 28.605 18.459 9.293 1.00 23.94 469 TYR A O 1
ATOM 3764 N N . HIS A 1 470 ? 28.115 19.668 11.094 1.00 25.88 470 HIS A N 1
ATOM 3765 C CA . HIS A 1 470 ? 28.949 20.818 10.726 1.00 25.88 470 HIS A CA 1
ATOM 3766 C C . HIS A 1 470 ? 30.223 20.871 11.583 1.00 25.88 470 HIS A C 1
ATOM 3768 O O . HIS A 1 470 ? 30.180 21.190 12.771 1.00 25.88 470 HIS A O 1
ATOM 3774 N N . ARG A 1 471 ? 31.399 20.681 10.964 1.00 25.09 471 ARG A N 1
ATOM 3775 C CA . ARG A 1 471 ? 32.652 21.287 11.453 1.00 25.09 471 ARG A CA 1
ATOM 3776 C C . ARG A 1 471 ? 33.152 22.344 10.472 1.00 25.09 471 ARG A C 1
ATOM 3778 O O . ARG A 1 471 ? 33.461 22.069 9.321 1.00 25.09 471 ARG A O 1
ATOM 3785 N N . ASN A 1 472 ? 33.222 23.560 11.007 1.00 24.78 472 ASN A N 1
ATOM 3786 C CA . ASN A 1 472 ? 33.649 24.816 10.403 1.00 24.78 472 ASN A CA 1
ATOM 3787 C C . ASN A 1 472 ? 35.106 24.830 9.904 1.00 24.78 472 ASN A C 1
ATOM 3789 O O . ASN A 1 472 ? 36.020 24.476 10.646 1.00 24.78 472 ASN A O 1
ATOM 3793 N N . SER A 1 473 ? 35.333 25.477 8.757 1.00 22.84 473 SER A N 1
ATOM 3794 C CA . SER A 1 473 ? 36.406 26.475 8.618 1.00 22.84 473 SER A CA 1
ATOM 3795 C C . SER A 1 473 ? 35.891 27.669 7.791 1.00 22.84 473 SER A C 1
ATOM 3797 O O . SER A 1 473 ? 35.325 27.503 6.717 1.00 22.84 473 SER A O 1
ATOM 3799 N N . LYS A 1 474 ? 35.981 28.872 8.378 1.00 22.88 474 LYS A N 1
ATOM 3800 C CA . LYS A 1 474 ? 35.512 30.178 7.858 1.00 22.88 474 LYS A CA 1
ATOM 3801 C C . LYS A 1 474 ? 36.564 30.809 6.902 1.00 22.88 474 LYS A C 1
ATOM 3803 O O . LYS A 1 474 ? 37.670 30.288 6.824 1.00 22.88 474 LYS A O 1
ATOM 3808 N N . PRO A 1 475 ? 36.385 32.060 6.426 1.00 36.62 475 PRO A N 1
ATOM 3809 C CA . PRO A 1 475 ? 35.395 32.561 5.472 1.00 36.62 475 PRO A CA 1
ATOM 3810 C C . PRO A 1 475 ? 36.098 33.259 4.281 1.00 36.62 475 PRO A C 1
ATOM 3812 O O . PRO A 1 475 ? 37.093 33.959 4.457 1.00 36.62 475 PRO A O 1
ATOM 3815 N N . GLY A 1 476 ? 35.561 33.161 3.067 1.00 22.05 476 GLY A N 1
ATOM 3816 C CA . GLY A 1 476 ? 36.109 33.918 1.940 1.00 22.05 476 GLY A CA 1
ATOM 3817 C C . GLY A 1 476 ? 35.219 33.862 0.713 1.00 22.05 476 GLY A C 1
ATOM 3818 O O . GLY A 1 476 ? 35.191 32.848 0.034 1.00 22.05 476 GLY A O 1
ATOM 3819 N N . SER A 1 477 ? 34.487 34.957 0.490 1.00 26.05 477 SER A N 1
ATOM 3820 C CA . SER A 1 477 ? 33.937 35.429 -0.789 1.00 26.05 477 SER A CA 1
ATOM 3821 C C . SER A 1 477 ? 33.587 34.372 -1.846 1.00 26.05 477 SER A C 1
ATOM 3823 O O . SER A 1 477 ? 34.453 33.942 -2.602 1.00 26.05 477 SER A O 1
ATOM 3825 N N . ASN A 1 478 ? 32.297 34.080 -2.008 1.00 22.91 478 ASN A N 1
ATOM 3826 C CA . ASN A 1 478 ? 31.611 34.408 -3.261 1.00 22.91 478 ASN A CA 1
ATOM 3827 C C . ASN A 1 478 ? 30.108 34.164 -3.138 1.00 22.91 478 ASN A C 1
ATOM 3829 O O . ASN A 1 478 ? 29.648 33.101 -2.733 1.00 22.91 478 ASN A O 1
ATOM 3833 N N . SER A 1 479 ? 29.361 35.218 -3.457 1.00 23.78 479 SER A N 1
ATOM 3834 C CA . SER A 1 479 ? 27.911 35.295 -3.412 1.00 23.78 479 SER A CA 1
ATOM 3835 C C . SER A 1 479 ? 27.252 34.296 -4.356 1.00 23.78 479 SER A C 1
ATOM 3837 O O . SER A 1 479 ? 27.646 34.131 -5.511 1.00 23.78 479 SER A O 1
ATOM 3839 N N . PHE A 1 480 ? 26.189 33.710 -3.829 1.00 25.44 480 PHE A N 1
ATOM 3840 C CA . PHE A 1 480 ? 25.275 32.743 -4.410 1.00 25.44 480 PHE A CA 1
ATOM 3841 C C . PHE A 1 480 ? 24.491 33.350 -5.594 1.00 25.44 480 PHE A C 1
ATOM 3843 O O . PHE A 1 480 ? 23.367 33.796 -5.409 1.00 25.44 480 PHE A O 1
ATOM 3850 N N . LEU A 1 481 ? 25.094 33.454 -6.789 1.00 23.78 481 LEU A N 1
ATOM 3851 C CA . LEU A 1 481 ? 24.340 33.660 -8.047 1.00 23.78 481 LEU A CA 1
ATOM 3852 C C . LEU A 1 481 ? 25.104 33.435 -9.363 1.00 23.78 481 LEU A C 1
ATOM 3854 O O . LEU A 1 481 ? 24.508 33.531 -10.427 1.00 23.78 481 LEU A O 1
ATOM 3858 N N . HIS A 1 482 ? 26.383 33.070 -9.355 1.00 23.53 482 HIS A N 1
ATOM 3859 C CA . HIS A 1 482 ? 27.070 32.689 -10.591 1.00 23.53 482 HIS A CA 1
ATOM 3860 C C . HIS A 1 482 ? 28.066 31.573 -10.303 1.00 23.53 482 HIS A C 1
ATOM 3862 O O . HIS A 1 482 ? 29.059 31.812 -9.628 1.00 23.53 482 HIS A O 1
ATOM 3868 N N . THR A 1 483 ? 27.797 30.362 -10.792 1.00 24.59 483 THR A N 1
ATOM 3869 C CA . THR A 1 483 ? 28.677 29.604 -11.707 1.00 24.59 483 THR A CA 1
ATOM 3870 C C . THR A 1 483 ? 27.952 28.311 -12.092 1.00 24.59 483 THR A C 1
ATOM 3872 O O . THR A 1 483 ? 28.039 27.283 -11.429 1.00 24.59 483 THR A O 1
ATOM 3875 N N . LEU A 1 484 ? 27.196 28.402 -13.187 1.00 25.36 484 LEU A N 1
ATOM 3876 C CA . LEU A 1 484 ? 27.011 27.301 -14.125 1.00 25.36 484 LEU A CA 1
ATOM 3877 C C . LEU A 1 484 ? 28.370 26.997 -14.788 1.00 25.36 484 LEU A C 1
ATOM 3879 O O . LEU A 1 484 ? 29.123 27.920 -15.087 1.00 25.36 484 LEU A O 1
ATOM 3883 N N . THR A 1 485 ? 28.591 25.720 -15.108 1.00 24.73 485 THR A N 1
ATOM 3884 C CA . THR A 1 485 ? 29.629 25.128 -15.985 1.00 24.73 485 THR A CA 1
ATOM 3885 C C . THR A 1 485 ? 31.059 24.909 -15.453 1.00 24.73 485 THR A C 1
ATOM 3887 O O . THR A 1 485 ? 31.708 25.825 -14.965 1.00 24.73 485 THR A O 1
ATOM 3890 N N . ALA A 1 486 ? 31.533 23.677 -15.725 1.00 21.31 486 ALA A N 1
ATOM 3891 C CA . ALA A 1 486 ? 32.890 23.106 -15.635 1.00 21.31 486 ALA A CA 1
ATOM 3892 C C . ALA A 1 486 ? 33.373 22.709 -14.223 1.00 21.31 486 ALA A C 1
ATOM 3894 O O . ALA A 1 486 ? 33.299 23.506 -13.300 1.00 21.31 486 ALA A O 1
ATOM 3895 N N . GLY A 1 487 ? 33.899 21.510 -13.956 1.00 22.12 487 GLY A N 1
ATOM 3896 C CA . GLY A 1 487 ? 34.237 20.315 -14.745 1.00 22.12 487 GLY A CA 1
ATOM 3897 C C . GLY A 1 487 ? 34.549 19.183 -13.742 1.00 22.12 487 GLY A C 1
ATOM 3898 O O . GLY A 1 487 ? 34.998 19.470 -12.638 1.00 22.12 487 GLY A O 1
ATOM 3899 N N . GLU A 1 488 ? 34.007 17.987 -13.972 1.00 25.53 488 GLU A N 1
ATOM 3900 C CA . GLU A 1 488 ? 34.743 16.741 -14.281 1.00 25.53 488 GLU A CA 1
ATOM 3901 C C . GLU A 1 488 ? 35.487 16.067 -13.105 1.00 25.53 488 GLU A C 1
ATOM 3903 O O . GLU A 1 488 ? 36.341 16.662 -12.457 1.00 25.53 488 GLU A O 1
ATOM 3908 N N . ASP A 1 489 ? 35.146 14.775 -12.939 1.00 22.80 489 ASP A N 1
ATOM 3909 C CA . ASP A 1 489 ? 35.751 13.705 -12.124 1.00 22.80 489 ASP A CA 1
ATOM 3910 C C . ASP A 1 489 ? 35.583 13.830 -10.587 1.00 22.80 489 ASP A C 1
ATOM 3912 O O . ASP A 1 489 ? 36.025 14.790 -9.973 1.00 22.80 489 ASP A O 1
ATOM 3916 N N . ILE A 1 490 ? 34.972 12.900 -9.825 1.00 23.64 490 ILE A N 1
ATOM 3917 C CA . ILE A 1 490 ? 35.001 11.421 -9.839 1.00 23.64 490 ILE A CA 1
ATOM 3918 C C . ILE A 1 490 ? 33.752 10.857 -9.093 1.00 23.64 490 ILE A C 1
ATOM 3920 O O . ILE A 1 490 ? 33.484 11.278 -7.972 1.00 23.64 490 ILE A O 1
ATOM 3924 N N . GLY A 1 491 ? 33.089 9.817 -9.637 1.00 22.34 491 GLY A N 1
ATOM 3925 C CA . GLY A 1 491 ? 32.452 8.728 -8.849 1.00 22.34 491 GLY A CA 1
ATOM 3926 C C . GLY A 1 491 ? 30.905 8.681 -8.733 1.00 22.34 491 GLY A C 1
ATOM 3927 O O . GLY A 1 491 ? 30.314 9.649 -8.273 1.00 22.34 491 GLY A O 1
ATOM 3928 N N . PRO A 1 492 ? 30.223 7.562 -9.086 1.00 28.77 492 PRO A N 1
ATOM 3929 C CA . PRO A 1 492 ? 28.763 7.491 -9.228 1.00 28.77 492 PRO A CA 1
ATOM 3930 C C . PRO A 1 492 ? 28.050 6.990 -7.959 1.00 28.77 492 PRO A C 1
ATOM 3932 O O . PRO A 1 492 ? 28.262 5.851 -7.556 1.00 28.77 492 PRO A O 1
ATOM 3935 N N . LEU A 1 493 ? 27.133 7.774 -7.386 1.00 24.94 493 LEU A N 1
ATOM 3936 C CA . LEU A 1 493 ? 26.120 7.302 -6.429 1.00 24.94 493 LEU A CA 1
ATOM 3937 C C . LEU A 1 493 ? 24.856 8.168 -6.543 1.00 24.94 493 LEU A C 1
ATOM 3939 O O . LEU A 1 493 ? 24.951 9.390 -6.606 1.00 24.94 493 LEU A O 1
ATOM 3943 N N . GLY A 1 494 ? 23.682 7.528 -6.517 1.00 26.38 494 GLY A N 1
ATOM 3944 C CA . GLY A 1 494 ? 22.448 8.191 -6.080 1.00 26.38 494 GLY A CA 1
ATOM 3945 C C . GLY A 1 494 ? 21.258 8.151 -7.041 1.00 26.38 494 GLY A C 1
ATOM 3946 O O . GLY A 1 494 ? 20.831 9.186 -7.534 1.00 26.38 494 GLY A O 1
ATOM 3947 N N . THR A 1 495 ? 20.661 6.975 -7.240 1.00 26.59 495 THR A N 1
ATOM 3948 C CA . THR A 1 495 ? 19.228 6.832 -7.585 1.00 26.59 495 THR A CA 1
ATOM 3949 C C . THR A 1 495 ? 18.608 5.775 -6.662 1.00 26.59 495 THR A C 1
ATOM 3951 O O . THR A 1 495 ? 18.165 4.723 -7.096 1.00 26.59 495 THR A O 1
ATOM 3954 N N . ASP A 1 496 ? 18.641 6.035 -5.352 1.00 32.69 496 ASP A N 1
ATOM 3955 C CA . ASP A 1 496 ? 18.115 5.157 -4.295 1.00 32.69 496 ASP A CA 1
ATOM 3956 C C . ASP A 1 496 ? 17.096 5.949 -3.455 1.00 32.69 496 ASP A C 1
ATOM 3958 O O . ASP A 1 496 ? 17.497 6.713 -2.582 1.00 32.69 496 ASP A O 1
ATOM 3962 N N . ARG A 1 497 ? 15.782 5.816 -3.710 1.00 34.56 497 ARG A N 1
ATOM 3963 C CA . ARG A 1 497 ? 14.740 6.418 -2.836 1.00 34.56 497 ARG A CA 1
ATOM 3964 C C . ARG A 1 497 ? 13.521 5.532 -2.525 1.00 34.56 497 ARG A C 1
ATOM 3966 O O . ARG A 1 497 ? 12.538 6.028 -1.999 1.00 34.56 497 ARG A O 1
ATOM 3973 N N . CYS A 1 498 ? 13.574 4.216 -2.747 1.00 33.84 498 CYS A N 1
ATOM 3974 C CA . CYS A 1 498 ? 12.555 3.313 -2.189 1.00 33.84 498 CYS A CA 1
ATOM 3975 C C . CYS A 1 498 ? 13.169 1.960 -1.790 1.00 33.84 498 CYS A C 1
ATOM 3977 O O . CYS A 1 498 ? 13.559 1.162 -2.648 1.00 33.84 498 CYS A O 1
ATOM 3979 N N . LEU A 1 499 ? 13.292 1.707 -0.479 1.00 37.94 499 LEU A N 1
ATOM 3980 C CA . LEU A 1 499 ? 13.947 0.508 0.066 1.00 37.94 499 LEU A CA 1
ATOM 3981 C C . LEU A 1 499 ? 13.128 -0.767 -0.175 1.00 37.94 499 LEU A C 1
ATOM 3983 O O . LEU A 1 499 ? 13.712 -1.824 -0.435 1.00 37.94 499 LEU A O 1
ATOM 3987 N N . PHE A 1 500 ? 11.797 -0.652 -0.182 1.00 34.69 500 PHE A N 1
ATOM 3988 C CA . PHE A 1 500 ? 10.878 -1.756 -0.475 1.00 34.69 500 PHE A CA 1
ATOM 3989 C C . PHE A 1 500 ? 11.058 -2.303 -1.904 1.00 34.69 500 PHE A C 1
ATOM 3991 O O . PHE A 1 500 ? 11.087 -3.516 -2.118 1.00 34.69 500 PHE A O 1
ATOM 3998 N N . HIS A 1 501 ? 11.303 -1.413 -2.874 1.00 35.66 501 HIS A N 1
ATOM 3999 C CA . HIS A 1 501 ? 11.541 -1.772 -4.277 1.00 35.66 501 HIS A CA 1
ATOM 4000 C C . HIS A 1 501 ? 12.857 -2.554 -4.457 1.00 35.66 501 HIS A C 1
ATOM 4002 O O . HIS A 1 501 ? 12.915 -3.540 -5.195 1.00 35.66 501 HIS A O 1
ATOM 4008 N N . LYS A 1 502 ? 13.909 -2.171 -3.715 1.00 33.88 502 LYS A N 1
ATOM 4009 C CA . LYS A 1 502 ? 15.191 -2.896 -3.683 1.00 33.88 502 LYS A CA 1
ATOM 4010 C C . LYS A 1 502 ? 15.070 -4.245 -2.964 1.00 33.88 502 LYS A C 1
ATOM 4012 O O . LYS A 1 502 ? 15.735 -5.189 -3.356 1.00 33.88 502 LYS A O 1
ATOM 4017 N N . MET A 1 503 ? 14.210 -4.381 -1.950 1.00 37.38 503 MET A N 1
ATOM 4018 C CA . MET A 1 503 ? 14.018 -5.634 -1.196 1.00 37.38 503 MET A CA 1
ATOM 4019 C C . MET A 1 503 ? 13.430 -6.767 -2.053 1.00 37.38 503 MET A C 1
ATOM 4021 O O . MET A 1 503 ? 13.929 -7.898 -2.011 1.00 37.38 503 MET A O 1
ATOM 4025 N N . ILE A 1 504 ? 12.422 -6.449 -2.873 1.00 32.22 504 ILE A N 1
ATOM 4026 C CA . ILE A 1 504 ? 11.823 -7.397 -3.828 1.00 32.22 504 ILE A CA 1
ATOM 4027 C C . ILE A 1 504 ? 12.829 -7.760 -4.937 1.00 32.22 504 ILE A C 1
ATOM 4029 O O . ILE A 1 504 ? 12.825 -8.889 -5.417 1.00 32.22 504 ILE A O 1
ATOM 4033 N N . ALA A 1 505 ? 13.734 -6.842 -5.300 1.00 28.80 505 ALA A N 1
ATOM 4034 C CA . ALA A 1 505 ? 14.726 -7.048 -6.358 1.00 28.80 505 ALA A CA 1
ATOM 4035 C C . ALA A 1 505 ? 16.063 -7.691 -5.901 1.00 28.80 505 ALA A C 1
ATOM 4037 O O . ALA A 1 505 ? 16.685 -8.425 -6.674 1.00 28.80 505 ALA A O 1
ATOM 4038 N N . GLU A 1 506 ? 16.528 -7.455 -4.668 1.00 28.91 506 GLU A N 1
ATOM 4039 C CA . GLU A 1 506 ? 17.857 -7.873 -4.171 1.00 28.91 506 GLU A CA 1
ATOM 4040 C C . GLU A 1 506 ? 17.839 -9.171 -3.354 1.00 28.91 506 GLU A C 1
ATOM 4042 O O . GLU A 1 506 ? 18.813 -9.928 -3.406 1.00 28.91 506 GLU A O 1
ATOM 4047 N N . SER A 1 507 ? 16.737 -9.502 -2.664 1.00 31.86 507 SER A N 1
ATOM 4048 C CA . SER A 1 507 ? 16.593 -10.818 -2.004 1.00 31.86 507 SER A CA 1
ATOM 4049 C C . SER A 1 507 ? 16.617 -11.981 -3.012 1.00 31.86 507 SER A C 1
ATOM 4051 O O . SER A 1 507 ? 16.961 -13.112 -2.669 1.00 31.86 507 SER A O 1
ATOM 4053 N N . THR A 1 508 ? 16.372 -11.683 -4.290 1.00 30.88 508 THR A N 1
ATOM 4054 C CA . THR A 1 508 ? 16.503 -12.587 -5.437 1.00 30.88 508 THR A CA 1
ATOM 4055 C C . THR A 1 508 ? 17.941 -12.907 -5.860 1.00 30.88 508 THR A C 1
ATOM 4057 O O . THR A 1 508 ? 18.111 -13.775 -6.716 1.00 30.88 508 THR A O 1
ATOM 4060 N N . CYS A 1 509 ? 18.983 -12.265 -5.303 1.00 25.47 509 CYS A N 1
ATOM 4061 C CA . CYS A 1 509 ? 20.345 -12.400 -5.848 1.00 25.47 509 CYS A CA 1
ATOM 4062 C C . CYS A 1 509 ? 21.466 -12.814 -4.869 1.00 25.47 509 CYS A C 1
ATOM 4064 O O . CYS A 1 509 ? 22.611 -12.937 -5.305 1.00 25.47 509 CYS A O 1
ATOM 4066 N N . SER A 1 510 ? 21.210 -13.114 -3.587 1.00 26.00 510 SER A N 1
ATOM 4067 C CA . SER A 1 510 ? 22.300 -13.546 -2.685 1.00 26.00 510 SER A CA 1
ATOM 4068 C C . SER A 1 510 ? 21.907 -14.657 -1.696 1.00 26.00 510 SER A C 1
ATOM 4070 O O . SER A 1 510 ? 21.303 -14.408 -0.658 1.00 26.00 510 SER A O 1
ATOM 4072 N N . ARG A 1 511 ? 22.279 -15.905 -2.023 1.00 29.08 511 ARG A N 1
ATOM 4073 C CA . ARG A 1 511 ? 23.281 -16.714 -1.290 1.00 29.08 511 ARG A CA 1
ATOM 4074 C C . ARG A 1 511 ? 23.322 -18.154 -1.813 1.00 29.08 511 ARG A C 1
ATOM 4076 O O . ARG A 1 511 ? 22.601 -19.042 -1.372 1.00 29.08 511 ARG A O 1
ATOM 4083 N N . THR A 1 512 ? 24.272 -18.393 -2.711 1.00 31.83 512 THR A N 1
ATOM 4084 C CA . THR A 1 512 ? 25.058 -19.631 -2.726 1.00 31.83 512 THR A CA 1
ATOM 4085 C C . THR A 1 512 ? 25.893 -19.706 -1.446 1.00 31.83 512 THR A C 1
ATOM 4087 O O . THR A 1 512 ? 26.448 -18.696 -1.026 1.00 31.83 512 THR A O 1
ATOM 4090 N N . GLN A 1 513 ? 26.051 -20.926 -0.928 1.00 32.47 513 GLN A N 1
ATOM 4091 C CA . GLN A 1 513 ? 26.878 -21.348 0.214 1.00 32.47 513 GLN A CA 1
ATOM 4092 C C . GLN A 1 513 ? 26.206 -21.300 1.592 1.00 32.47 513 GLN A C 1
ATOM 4094 O O . GLN A 1 513 ? 26.381 -20.359 2.355 1.00 32.47 513 GLN A O 1
ATOM 4099 N N . LEU A 1 514 ? 25.556 -22.411 1.950 1.00 26.17 514 LEU A N 1
ATOM 4100 C CA . LEU A 1 514 ? 25.834 -23.149 3.185 1.00 26.17 514 LEU A CA 1
ATOM 4101 C C . LEU A 1 514 ? 25.266 -24.579 3.074 1.00 26.17 514 LEU A C 1
ATOM 4103 O O . LEU A 1 514 ? 24.208 -24.783 2.498 1.00 26.17 514 LEU A O 1
ATOM 4107 N N . THR A 1 515 ? 26.055 -25.512 3.615 1.00 26.83 515 THR A N 1
ATOM 4108 C CA . THR A 1 515 ? 25.828 -26.941 3.923 1.00 26.83 515 THR A CA 1
ATOM 4109 C C . THR A 1 515 ? 25.849 -27.995 2.796 1.00 26.83 515 THR A C 1
ATOM 4111 O O . THR A 1 515 ? 24.937 -28.188 2.000 1.00 26.83 515 THR A O 1
ATOM 4114 N N . LYS A 1 516 ? 26.965 -28.742 2.799 1.00 30.38 516 LYS A N 1
ATOM 4115 C CA . LYS A 1 516 ? 27.191 -30.037 2.151 1.00 30.38 516 LYS A CA 1
ATOM 4116 C C . LYS A 1 516 ? 26.544 -31.138 3.006 1.00 30.38 516 LYS A C 1
ATOM 4118 O O . LYS A 1 516 ? 27.135 -31.475 4.024 1.00 30.38 516 LYS A O 1
ATOM 4123 N N . ASP A 1 517 ? 25.405 -31.695 2.600 1.00 28.34 517 ASP A N 1
ATOM 4124 C CA . ASP A 1 517 ? 25.037 -33.092 2.910 1.00 28.34 517 ASP A CA 1
ATOM 4125 C C . ASP A 1 517 ? 23.852 -33.570 2.029 1.00 28.34 517 ASP A C 1
ATOM 4127 O O . ASP A 1 517 ? 22.714 -33.158 2.262 1.00 28.34 517 ASP A O 1
ATOM 4131 N N . PRO A 1 518 ? 24.080 -34.383 0.978 1.00 29.33 518 PRO A N 1
ATOM 4132 C CA . PRO A 1 518 ? 23.015 -34.860 0.089 1.00 29.33 518 PRO A CA 1
ATOM 4133 C C . PRO A 1 518 ? 22.100 -35.951 0.678 1.00 29.33 518 PRO A C 1
ATOM 4135 O O . PRO A 1 518 ? 21.053 -36.220 0.089 1.00 29.33 518 PRO A O 1
ATOM 4138 N N . ASP A 1 519 ? 22.443 -36.570 1.814 1.00 27.23 519 ASP A N 1
ATOM 4139 C CA . ASP A 1 519 ? 21.781 -37.810 2.260 1.00 27.23 519 ASP A CA 1
ATOM 4140 C C . ASP A 1 519 ? 20.664 -37.621 3.308 1.00 27.23 519 ASP A C 1
ATOM 4142 O O . ASP A 1 519 ? 19.952 -38.577 3.633 1.00 27.23 519 ASP A O 1
ATOM 4146 N N . LEU A 1 520 ? 20.425 -36.400 3.806 1.00 30.95 520 LEU A N 1
ATOM 4147 C CA . LEU A 1 520 ? 19.415 -36.163 4.854 1.00 30.95 520 LEU A CA 1
ATOM 4148 C C . LEU A 1 520 ? 18.003 -35.811 4.339 1.00 30.95 520 LEU A C 1
ATOM 4150 O O . LEU A 1 520 ? 17.032 -35.933 5.085 1.00 30.95 520 LEU A O 1
ATOM 4154 N N . ILE A 1 521 ? 17.851 -35.413 3.071 1.00 29.05 521 ILE A N 1
ATOM 4155 C CA . ILE A 1 521 ? 16.573 -34.901 2.526 1.00 29.05 521 ILE A CA 1
ATOM 4156 C C . ILE A 1 521 ? 15.681 -36.023 1.959 1.00 29.05 521 ILE A C 1
ATOM 4158 O O . ILE A 1 521 ? 14.459 -35.890 1.905 1.00 29.05 521 ILE A O 1
ATOM 4162 N N . LEU A 1 522 ? 16.247 -37.187 1.627 1.00 26.27 522 LEU A N 1
ATOM 4163 C CA . LEU A 1 522 ? 15.497 -38.290 1.011 1.00 26.27 522 LEU A CA 1
ATOM 4164 C C . LEU A 1 522 ? 14.687 -39.146 2.010 1.00 26.27 522 LEU A C 1
ATOM 4166 O O . LEU A 1 522 ? 13.989 -40.070 1.599 1.00 26.27 522 LEU A O 1
ATOM 4170 N N . LYS A 1 523 ? 14.759 -38.862 3.320 1.00 26.91 523 LYS A N 1
ATOM 4171 C CA . LYS A 1 523 ? 14.164 -39.708 4.374 1.00 26.91 523 LYS A CA 1
ATOM 4172 C C . LYS A 1 523 ? 12.902 -39.169 5.056 1.00 26.91 523 LYS A C 1
ATOM 4174 O O . LYS A 1 523 ? 12.376 -39.871 5.908 1.00 26.91 523 LYS A O 1
ATOM 4179 N N . HIS A 1 524 ? 12.391 -37.988 4.694 1.00 26.77 524 HIS A N 1
ATOM 4180 C CA . HIS A 1 524 ? 11.253 -37.374 5.410 1.00 26.77 524 HIS A CA 1
ATOM 4181 C C . HIS A 1 524 ? 10.019 -37.001 4.562 1.00 26.77 524 HIS A C 1
ATOM 4183 O O . HIS A 1 524 ? 9.084 -36.428 5.106 1.00 26.77 524 HIS A O 1
ATOM 4189 N N . VAL A 1 525 ? 9.955 -37.347 3.266 1.00 25.73 525 VAL A N 1
ATOM 4190 C CA . VAL A 1 525 ? 8.819 -36.951 2.386 1.00 25.73 525 VAL A CA 1
ATOM 4191 C C . VAL A 1 525 ? 7.972 -38.132 1.876 1.00 25.73 525 VAL A C 1
ATOM 4193 O O . VAL A 1 525 ? 6.950 -37.943 1.227 1.00 25.73 525 VAL A O 1
ATOM 4196 N N . LEU A 1 526 ? 8.307 -39.374 2.227 1.00 26.05 526 LEU A N 1
ATOM 4197 C CA . LEU A 1 526 ? 7.424 -40.517 1.975 1.00 26.05 526 LEU A CA 1
ATOM 4198 C C . LEU A 1 526 ? 6.600 -40.803 3.225 1.00 26.05 526 LEU A C 1
ATOM 4200 O O . LEU A 1 526 ? 7.055 -41.573 4.060 1.00 26.05 526 LEU A O 1
ATOM 4204 N N . LEU A 1 527 ? 5.440 -40.148 3.348 1.00 25.36 527 LEU A N 1
ATOM 4205 C CA . LEU A 1 527 ? 4.213 -40.602 4.028 1.00 25.36 527 LEU A CA 1
ATOM 4206 C C . LEU A 1 527 ? 3.261 -39.400 4.163 1.00 25.36 527 LEU A C 1
ATOM 4208 O O . LEU A 1 527 ? 3.423 -38.601 5.075 1.00 25.36 527 LEU A O 1
ATOM 4212 N N . TYR A 1 528 ? 2.320 -39.253 3.229 1.00 23.48 528 TYR A N 1
ATOM 4213 C CA . TYR A 1 528 ? 0.884 -39.019 3.470 1.00 23.48 528 TYR A CA 1
ATOM 4214 C C . TYR A 1 528 ? 0.208 -38.654 2.142 1.00 23.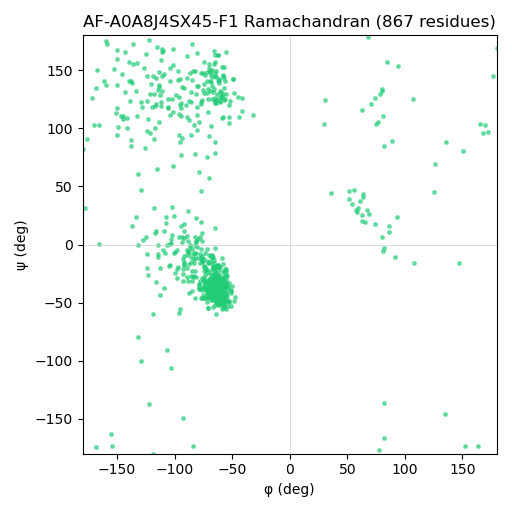48 528 TYR A C 1
ATOM 4216 O O . TYR A 1 528 ? 0.330 -37.546 1.631 1.00 23.48 528 TYR A O 1
ATOM 4224 N N . HIS A 1 529 ? -0.491 -39.635 1.580 1.00 23.91 529 HIS A N 1
ATOM 4225 C CA . HIS A 1 529 ? -1.379 -39.509 0.435 1.00 23.91 529 HIS A CA 1
ATOM 4226 C C . HIS A 1 529 ? -2.659 -40.237 0.848 1.00 23.91 529 HIS A C 1
ATOM 4228 O O . HIS A 1 529 ? -2.592 -41.445 1.043 1.00 23.91 529 HIS A O 1
ATOM 4234 N N . ASP A 1 530 ? -3.761 -39.516 1.069 1.00 25.20 530 ASP A N 1
ATOM 4235 C CA . ASP A 1 530 ? -5.111 -39.887 0.613 1.00 25.20 530 ASP A CA 1
ATOM 4236 C C . ASP A 1 530 ? -6.173 -38.890 1.091 1.00 25.20 530 ASP A C 1
ATOM 4238 O O . ASP A 1 530 ? -6.101 -38.381 2.209 1.00 25.20 530 ASP A O 1
ATOM 4242 N N . GLY A 1 531 ? -7.186 -38.656 0.249 1.00 24.00 531 GLY A N 1
ATOM 4243 C CA . GLY A 1 531 ? -8.403 -37.942 0.650 1.00 24.00 531 GLY A CA 1
ATOM 4244 C C . GLY A 1 531 ? -9.100 -37.154 -0.459 1.00 24.00 531 GLY A C 1
ATOM 4245 O O . GLY A 1 531 ? -8.959 -35.945 -0.555 1.00 24.00 531 GLY A O 1
ATOM 4246 N N . THR A 1 532 ? -9.867 -37.863 -1.277 1.00 25.92 532 THR A N 1
ATOM 4247 C CA . THR A 1 532 ? -10.676 -37.452 -2.440 1.00 25.92 532 THR A CA 1
ATOM 4248 C C . THR A 1 532 ? -11.779 -36.410 -2.187 1.00 25.92 532 THR A C 1
ATOM 4250 O O . THR A 1 532 ? -12.423 -36.439 -1.142 1.00 25.92 532 THR A O 1
ATOM 4253 N N . GLY A 1 533 ? -12.121 -35.627 -3.223 1.00 23.44 533 GLY A N 1
ATOM 4254 C CA . GLY A 1 533 ? -13.383 -34.875 -3.306 1.00 23.44 533 GLY A CA 1
ATOM 4255 C C . GLY A 1 533 ? -13.547 -34.061 -4.597 1.00 23.44 533 GLY A C 1
ATOM 4256 O O . GLY A 1 533 ? -13.277 -32.865 -4.613 1.00 23.44 533 GLY A O 1
ATOM 4257 N N . GLU A 1 534 ? -13.980 -34.707 -5.684 1.00 26.48 534 GLU A N 1
ATOM 4258 C CA . GLU A 1 534 ? -14.405 -34.070 -6.943 1.00 26.48 534 GLU A CA 1
ATOM 4259 C C . GLU A 1 534 ? -15.777 -33.381 -6.812 1.00 26.48 534 GLU A C 1
ATOM 4261 O O . GLU A 1 534 ? -16.683 -33.920 -6.177 1.00 26.48 534 GLU A O 1
ATOM 4266 N N . GLY A 1 535 ? -15.985 -32.260 -7.520 1.00 23.38 535 GLY A N 1
ATOM 4267 C CA . GLY A 1 535 ? -17.338 -31.785 -7.828 1.00 23.38 535 GLY A CA 1
ATOM 4268 C C . GLY A 1 535 ? -17.465 -30.338 -8.319 1.00 23.38 535 GLY A C 1
ATOM 4269 O O . GLY A 1 535 ? -17.520 -29.419 -7.519 1.00 23.38 535 GLY A O 1
ATOM 4270 N N . MET A 1 536 ? -17.669 -30.182 -9.635 1.00 24.36 536 MET A N 1
ATOM 4271 C CA . MET A 1 536 ? -18.254 -29.019 -10.342 1.00 24.36 536 MET A CA 1
ATOM 4272 C C . MET A 1 536 ? -17.364 -27.800 -10.673 1.00 24.36 536 MET A C 1
ATOM 4274 O O . MET A 1 536 ? -17.453 -26.748 -10.053 1.00 24.36 536 MET A O 1
ATOM 4278 N N . ALA A 1 537 ? -16.646 -27.866 -11.801 1.00 25.72 537 ALA A N 1
ATOM 4279 C CA . ALA A 1 537 ? -16.273 -26.674 -12.573 1.00 25.72 537 ALA A CA 1
ATOM 4280 C C . ALA A 1 537 ? -16.163 -27.017 -14.067 1.00 25.72 537 ALA A C 1
ATOM 4282 O O . ALA A 1 537 ? -15.183 -27.598 -14.528 1.00 25.72 537 ALA A O 1
ATOM 4283 N N . GLY A 1 538 ? -17.184 -26.671 -14.849 1.00 30.45 538 GLY A N 1
ATOM 4284 C CA . GLY A 1 538 ? -17.207 -26.952 -16.280 1.00 30.45 538 GLY A CA 1
ATOM 4285 C C . GLY A 1 538 ? -18.015 -25.919 -17.046 1.00 30.45 538 GLY A C 1
ATOM 4286 O O . GLY A 1 538 ? -19.221 -26.091 -17.177 1.00 30.45 538 GLY A O 1
ATOM 4287 N N . ARG A 1 539 ? -17.309 -24.899 -17.568 1.00 28.59 539 ARG A N 1
ATOM 4288 C CA . ARG A 1 539 ? -17.598 -24.035 -18.744 1.00 28.59 539 ARG A CA 1
ATOM 4289 C C . ARG A 1 539 ? -17.337 -22.550 -18.445 1.00 28.59 539 ARG A C 1
ATOM 4291 O O . ARG A 1 539 ? -18.267 -21.850 -18.085 1.00 28.59 539 A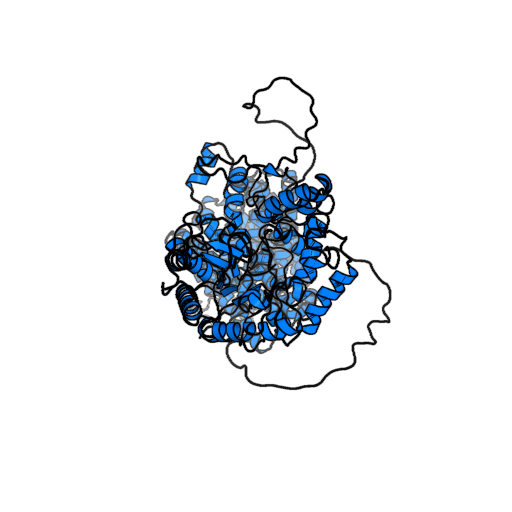RG A O 1
ATOM 4298 N N . SER A 1 540 ? -16.099 -22.073 -18.656 1.00 29.97 540 SER A N 1
ATOM 4299 C CA . SER A 1 540 ? -15.799 -20.712 -19.184 1.00 29.97 540 SER A CA 1
ATOM 4300 C C . SER A 1 540 ? -14.285 -20.422 -19.389 1.00 29.97 540 SER A C 1
ATOM 4302 O O . SER A 1 540 ? -13.845 -19.284 -19.251 1.00 29.97 540 SER A O 1
ATOM 4304 N N . TYR A 1 541 ? -13.440 -21.410 -19.720 1.00 32.56 541 TYR A N 1
ATOM 4305 C CA . TYR A 1 541 ? -11.970 -21.249 -19.621 1.00 32.56 541 TYR A CA 1
ATOM 4306 C C . TYR A 1 541 ? -11.168 -21.121 -20.932 1.00 32.56 541 TYR A C 1
ATOM 4308 O O . TYR A 1 541 ? -9.954 -21.286 -20.913 1.00 32.56 541 TYR A O 1
ATOM 4316 N N . ASN A 1 542 ? -11.777 -20.780 -22.075 1.00 35.53 542 ASN A N 1
ATOM 4317 C CA . ASN A 1 542 ? -11.055 -20.857 -23.363 1.00 35.53 542 ASN A CA 1
ATOM 4318 C C . ASN A 1 542 ? -10.569 -19.538 -23.996 1.00 35.53 542 ASN A C 1
ATOM 4320 O O . ASN A 1 542 ? -9.901 -19.608 -25.023 1.00 35.53 542 ASN A O 1
ATOM 4324 N N . ASN A 1 543 ? -10.791 -18.360 -23.395 1.00 34.41 543 ASN A N 1
ATOM 4325 C CA . ASN A 1 543 ? -10.361 -17.083 -24.005 1.00 34.41 543 ASN A CA 1
ATOM 4326 C C . ASN A 1 543 ? -9.269 -16.304 -23.241 1.00 34.41 543 ASN A C 1
ATOM 4328 O O . ASN A 1 543 ? -8.684 -15.386 -23.810 1.00 34.41 543 ASN A O 1
ATOM 4332 N N . HIS A 1 544 ? -8.924 -16.673 -22.002 1.00 37.94 544 HIS A N 1
ATOM 4333 C CA . HIS A 1 544 ? -7.988 -15.889 -21.173 1.00 37.94 544 HIS A CA 1
ATOM 4334 C C . HIS A 1 544 ? -6.494 -16.145 -21.452 1.00 37.94 544 HIS A C 1
ATOM 4336 O O . HIS A 1 544 ? -5.659 -15.278 -21.201 1.00 37.94 544 HIS A O 1
ATOM 4342 N N . PHE A 1 545 ? -6.135 -17.300 -22.019 1.00 38.09 545 PHE A N 1
ATOM 4343 C CA . PHE A 1 545 ? -4.732 -17.713 -22.169 1.00 38.09 545 PHE A CA 1
ATOM 4344 C C . PHE A 1 545 ? -3.948 -16.892 -23.210 1.00 38.09 545 PHE A C 1
ATOM 4346 O O . PHE A 1 545 ? -2.782 -16.562 -23.006 1.00 38.09 545 PHE A O 1
ATOM 4353 N N . ILE A 1 546 ? -4.589 -16.520 -24.321 1.00 41.06 546 ILE A N 1
ATOM 4354 C CA . ILE A 1 546 ? -3.925 -15.817 -25.433 1.00 41.06 546 ILE A CA 1
ATOM 4355 C C . ILE A 1 546 ? -3.649 -14.342 -25.083 1.00 41.06 546 ILE A C 1
ATOM 4357 O O . ILE A 1 546 ? -2.662 -13.773 -25.548 1.00 41.06 546 ILE A O 1
ATOM 4361 N N . LEU A 1 547 ? -4.470 -13.744 -24.214 1.00 39.56 547 LEU A N 1
ATOM 4362 C CA . LEU A 1 547 ? -4.273 -12.379 -23.718 1.00 39.56 547 LEU A CA 1
ATOM 4363 C C . LEU A 1 547 ? -3.110 -12.299 -22.711 1.00 39.56 547 LEU A C 1
ATOM 4365 O O . LEU A 1 547 ? -2.312 -11.374 -22.789 1.00 39.56 547 LEU A O 1
ATOM 4369 N N . HIS A 1 548 ? -2.928 -13.317 -21.865 1.00 41.91 548 HIS A N 1
ATOM 4370 C CA . HIS A 1 548 ? -1.855 -13.364 -20.858 1.00 41.91 548 HIS A CA 1
ATOM 4371 C C . HIS A 1 548 ? -0.431 -13.440 -21.443 1.00 41.91 548 HIS A C 1
ATOM 4373 O O . HIS A 1 548 ? 0.518 -12.916 -20.859 1.00 41.91 548 HIS A O 1
ATOM 4379 N N . VAL A 1 549 ? -0.253 -14.059 -22.616 1.00 42.69 549 VAL A N 1
ATOM 4380 C CA . VAL A 1 549 ? 1.062 -14.125 -23.285 1.00 42.69 549 VAL A CA 1
ATOM 4381 C C . VAL A 1 549 ? 1.487 -12.749 -23.821 1.00 42.69 549 VAL A C 1
ATOM 4383 O O . VAL A 1 549 ? 2.672 -12.426 -23.799 1.00 42.69 549 VAL A O 1
ATOM 4386 N N . ARG A 1 550 ? 0.538 -11.904 -24.251 1.00 40.00 550 ARG A N 1
ATOM 4387 C CA . ARG A 1 550 ? 0.807 -10.541 -24.748 1.00 40.00 550 ARG A CA 1
ATOM 4388 C C . ARG A 1 550 ? 1.448 -9.661 -23.679 1.00 40.00 550 ARG A C 1
ATOM 4390 O O . ARG A 1 550 ? 2.413 -8.954 -23.971 1.00 40.00 550 ARG A O 1
ATOM 4397 N N . ASP A 1 551 ? 0.897 -9.697 -22.472 1.00 39.47 551 ASP A N 1
ATOM 4398 C CA . ASP A 1 551 ? 1.288 -8.768 -21.414 1.00 39.47 551 ASP A CA 1
ATOM 4399 C C . ASP A 1 551 ? 2.693 -9.095 -20.878 1.00 39.47 551 ASP A C 1
ATOM 4401 O O . ASP A 1 551 ? 3.495 -8.194 -20.651 1.00 39.47 551 ASP A O 1
ATOM 4405 N N . ASN A 1 552 ? 3.065 -10.380 -20.873 1.00 42.22 552 ASN A N 1
ATOM 4406 C CA . ASN A 1 552 ? 4.420 -10.833 -20.545 1.00 42.22 552 ASN A CA 1
ATOM 4407 C C . ASN A 1 552 ? 5.455 -10.557 -21.664 1.00 42.22 552 ASN A C 1
ATOM 4409 O O . ASN A 1 552 ? 6.608 -10.244 -21.373 1.00 42.22 552 ASN A O 1
ATOM 4413 N N . VAL A 1 553 ? 5.073 -10.620 -22.952 1.00 41.62 553 VAL A N 1
ATOM 4414 C CA . VAL A 1 553 ? 5.976 -10.317 -24.093 1.00 41.62 553 VAL A CA 1
ATOM 4415 C C . VAL A 1 553 ? 6.376 -8.838 -24.133 1.00 41.62 553 VAL A C 1
ATOM 4417 O O . VAL A 1 553 ? 7.522 -8.528 -24.461 1.00 41.62 553 VAL A O 1
ATOM 4420 N N . LYS A 1 554 ? 5.450 -7.920 -23.815 1.00 40.34 554 LYS A N 1
ATOM 4421 C CA . LYS A 1 554 ? 5.748 -6.478 -23.753 1.00 40.34 554 LYS A CA 1
ATOM 4422 C C . LYS A 1 554 ? 6.674 -6.138 -22.583 1.00 40.34 554 LYS A C 1
ATOM 4424 O O . LYS A 1 554 ? 7.615 -5.382 -22.793 1.00 40.34 554 LYS A O 1
ATOM 4429 N N . LEU A 1 555 ? 6.454 -6.736 -21.408 1.00 36.25 555 LEU A N 1
ATOM 4430 C CA . LEU A 1 555 ? 7.268 -6.520 -20.203 1.00 36.25 555 LEU A CA 1
ATOM 4431 C C . LEU A 1 555 ? 8.729 -6.975 -20.396 1.00 36.25 555 LEU A C 1
ATOM 4433 O O . LEU A 1 555 ? 9.666 -6.256 -20.062 1.00 36.25 555 LEU A O 1
ATOM 4437 N N . LEU A 1 556 ? 8.932 -8.137 -21.027 1.00 39.50 556 LEU A N 1
ATOM 4438 C CA . LEU A 1 556 ? 10.265 -8.676 -21.331 1.00 39.50 556 LEU A CA 1
ATOM 4439 C C . LEU A 1 556 ? 11.029 -7.849 -22.378 1.00 39.50 556 LEU A C 1
ATOM 4441 O O . LEU A 1 556 ? 12.254 -7.911 -22.425 1.00 39.50 556 LEU A O 1
ATOM 4445 N N . GLY A 1 557 ? 10.332 -7.054 -23.195 1.00 34.84 557 GLY A N 1
ATOM 4446 C CA . GLY A 1 557 ? 10.932 -6.150 -24.177 1.00 34.84 557 GLY A CA 1
ATOM 4447 C C . GLY A 1 557 ? 11.658 -4.939 -23.580 1.00 34.84 557 GLY A C 1
ATOM 4448 O O . GLY A 1 557 ? 12.349 -4.255 -24.324 1.00 34.84 557 GLY A O 1
ATOM 4449 N N . TYR A 1 558 ? 11.544 -4.677 -22.272 1.00 38.75 558 TYR A N 1
ATOM 4450 C CA . TYR A 1 558 ? 12.235 -3.569 -21.591 1.00 38.75 558 TYR A CA 1
ATOM 4451 C C . TYR A 1 558 ? 13.595 -3.959 -20.991 1.00 38.75 558 TYR A C 1
ATOM 4453 O O . TYR A 1 558 ? 14.369 -3.085 -20.607 1.00 38.75 558 TYR A O 1
ATOM 4461 N N . LEU A 1 559 ? 13.938 -5.254 -20.959 1.00 37.72 559 LEU A N 1
ATOM 4462 C CA . LEU A 1 559 ? 15.288 -5.693 -20.604 1.00 37.72 559 LEU A CA 1
ATOM 4463 C C . LEU A 1 559 ? 16.267 -5.284 -21.724 1.00 37.72 559 LEU A C 1
ATOM 4465 O O . LEU A 1 559 ? 15.993 -5.573 -22.896 1.00 37.72 559 LEU A O 1
ATOM 4469 N N . PRO A 1 560 ? 17.422 -4.663 -21.407 1.00 39.25 560 PRO A N 1
ATOM 4470 C CA . PRO A 1 560 ? 18.289 -4.008 -22.395 1.00 39.25 560 PRO A CA 1
ATOM 4471 C C . PRO A 1 560 ? 18.781 -4.939 -23.516 1.00 39.25 560 PRO A C 1
ATOM 4473 O O . PRO A 1 560 ? 18.987 -4.493 -24.641 1.00 39.25 560 PRO A O 1
ATOM 4476 N N . PHE A 1 561 ? 18.898 -6.246 -23.255 1.00 43.03 561 PHE A N 1
ATOM 4477 C CA . PHE A 1 561 ? 19.266 -7.250 -24.262 1.00 43.03 561 PHE A CA 1
ATOM 4478 C C . PHE A 1 561 ? 18.069 -7.792 -25.074 1.00 43.03 561 PHE A C 1
ATOM 4480 O O . PHE A 1 561 ? 18.231 -8.212 -26.219 1.00 43.03 561 PHE A O 1
ATOM 4487 N N . LEU A 1 562 ? 16.854 -7.781 -24.510 1.00 45.91 562 LEU A N 1
ATOM 4488 C CA . LEU A 1 562 ? 15.653 -8.354 -25.132 1.00 45.91 562 LEU A CA 1
ATOM 4489 C C . LEU A 1 562 ? 14.898 -7.352 -26.015 1.00 45.91 562 LEU A C 1
ATOM 4491 O O . LEU A 1 562 ? 14.317 -7.780 -27.012 1.00 45.91 562 LEU A O 1
ATOM 4495 N N . ASN A 1 563 ? 14.973 -6.042 -25.739 1.00 50.22 563 ASN A N 1
ATOM 4496 C CA . ASN A 1 563 ? 14.424 -4.998 -26.625 1.00 50.22 563 ASN A CA 1
ATOM 4497 C C . ASN A 1 563 ? 14.982 -5.120 -28.057 1.00 50.22 563 ASN A C 1
ATOM 4499 O O . ASN A 1 563 ? 14.282 -4.948 -29.055 1.00 50.22 563 ASN A O 1
ATOM 4503 N N . ILE A 1 564 ? 16.250 -5.530 -28.150 1.00 50.34 564 ILE A N 1
ATOM 4504 C CA . ILE A 1 564 ? 16.962 -5.711 -29.411 1.00 50.34 564 ILE A CA 1
ATOM 4505 C C . ILE A 1 564 ? 16.398 -6.900 -30.201 1.00 50.34 564 ILE A C 1
ATOM 4507 O O . ILE A 1 564 ? 16.421 -6.852 -31.419 1.00 50.34 564 ILE A O 1
ATOM 4511 N N . MET A 1 565 ? 15.838 -7.948 -29.582 1.00 53.44 565 MET A N 1
ATOM 4512 C CA . MET A 1 565 ? 15.434 -9.165 -30.312 1.00 53.44 565 MET A CA 1
ATOM 4513 C C . MET A 1 565 ? 14.134 -9.054 -31.122 1.00 53.44 565 MET A C 1
ATOM 4515 O O . MET A 1 565 ? 13.855 -9.940 -31.927 1.00 53.44 565 MET A O 1
ATOM 4519 N N . GLY A 1 566 ? 13.366 -7.973 -30.967 1.00 62.31 566 GLY A N 1
ATOM 4520 C CA . GLY A 1 566 ? 12.074 -7.790 -31.629 1.00 62.31 566 GLY A CA 1
ATOM 4521 C C . GLY A 1 566 ? 10.931 -8.546 -30.931 1.00 62.31 566 GLY A C 1
ATOM 4522 O O . GLY A 1 566 ? 11.028 -9.725 -30.588 1.00 62.31 566 GLY A O 1
ATOM 4523 N N . GLN A 1 567 ? 9.797 -7.866 -30.738 1.00 69.69 567 GLN A N 1
ATOM 4524 C CA . GLN A 1 567 ? 8.647 -8.363 -29.958 1.00 69.69 567 GLN A CA 1
ATOM 4525 C C . GLN A 1 567 ? 8.063 -9.683 -30.493 1.00 69.69 567 GLN A C 1
ATOM 4527 O O . GLN A 1 567 ? 7.636 -10.552 -29.732 1.00 69.69 567 GLN A O 1
ATOM 4532 N N . LEU A 1 568 ? 8.071 -9.858 -31.817 1.00 69.00 568 LEU A N 1
ATOM 4533 C CA . LEU A 1 568 ? 7.543 -11.050 -32.484 1.00 69.00 568 LEU A CA 1
ATOM 4534 C C . LEU A 1 568 ? 8.341 -12.312 -32.149 1.00 69.00 568 LEU A C 1
ATOM 4536 O O . LEU A 1 568 ? 7.802 -13.410 -32.151 1.00 69.00 568 LEU A O 1
ATOM 4540 N N . VAL A 1 569 ? 9.617 -12.157 -31.832 1.00 65.06 569 VAL A N 1
ATOM 4541 C CA . VAL A 1 569 ? 10.581 -13.248 -31.673 1.00 65.06 569 VAL A CA 1
ATOM 4542 C C . VAL A 1 569 ? 10.540 -13.756 -30.250 1.00 65.06 569 VAL A C 1
ATOM 4544 O O . VAL A 1 569 ? 10.489 -14.964 -30.025 1.00 65.06 569 VAL A O 1
ATOM 4547 N N . ILE A 1 570 ? 10.449 -12.824 -29.302 1.00 76.69 570 ILE A N 1
ATOM 4548 C CA . ILE A 1 570 ? 10.135 -13.111 -27.905 1.00 76.69 570 ILE A CA 1
ATOM 4549 C C . ILE A 1 570 ? 8.831 -13.914 -27.831 1.00 76.69 570 ILE A C 1
ATOM 4551 O O . ILE A 1 570 ? 8.791 -14.940 -27.158 1.00 76.69 570 ILE A O 1
ATOM 4555 N N . ALA A 1 571 ? 7.800 -13.527 -28.592 1.00 77.12 571 ALA A N 1
ATOM 4556 C CA . ALA A 1 571 ? 6.545 -14.274 -28.639 1.00 77.12 571 ALA A CA 1
ATOM 4557 C C . ALA A 1 571 ? 6.728 -15.729 -29.122 1.00 77.12 571 ALA A C 1
ATOM 4559 O O . ALA A 1 571 ? 6.207 -16.643 -28.483 1.00 77.12 571 ALA A O 1
ATOM 4560 N N . ILE A 1 572 ? 7.507 -15.974 -30.189 1.00 74.81 572 ILE A N 1
ATOM 4561 C CA . ILE A 1 572 ? 7.819 -17.347 -30.646 1.00 74.81 572 ILE A CA 1
ATOM 4562 C C . ILE A 1 572 ? 8.580 -18.124 -29.563 1.00 74.81 572 ILE A C 1
ATOM 4564 O O . ILE A 1 572 ? 8.214 -19.259 -29.256 1.00 74.81 572 ILE A O 1
ATOM 4568 N N . LEU A 1 573 ? 9.634 -17.536 -28.985 1.00 76.25 573 LEU A N 1
ATOM 4569 C CA . LEU A 1 573 ? 10.487 -18.199 -27.993 1.00 76.25 573 LEU A CA 1
ATOM 4570 C C . LEU A 1 573 ? 9.714 -18.558 -26.723 1.00 76.25 573 LEU A C 1
ATOM 4572 O O . LEU A 1 573 ? 9.873 -19.666 -26.217 1.00 76.25 573 LEU A O 1
ATOM 4576 N N . LEU A 1 574 ? 8.835 -17.671 -26.252 1.00 79.62 574 LEU A N 1
ATOM 4577 C CA . LEU A 1 574 ? 7.941 -17.954 -25.130 1.00 79.62 574 LEU A CA 1
ATOM 4578 C C . LEU A 1 574 ? 6.951 -19.070 -25.460 1.00 79.62 574 LEU A C 1
ATOM 4580 O O . LEU A 1 574 ? 6.714 -19.929 -24.616 1.00 79.62 574 LEU A O 1
ATOM 4584 N N . GLY A 1 575 ? 6.424 -19.116 -26.687 1.00 79.81 575 GLY A N 1
ATOM 4585 C CA . GLY A 1 575 ? 5.590 -20.231 -27.138 1.00 79.81 575 GLY A CA 1
ATOM 4586 C C . GLY A 1 575 ? 6.332 -21.574 -27.099 1.00 79.81 575 GLY A C 1
ATOM 4587 O O . GLY A 1 575 ? 5.809 -22.559 -26.577 1.00 79.81 575 GLY A O 1
ATOM 4588 N N . ILE A 1 576 ? 7.577 -21.612 -27.586 1.00 77.81 576 ILE A N 1
ATOM 4589 C CA . ILE A 1 576 ? 8.424 -22.820 -27.559 1.00 77.81 576 ILE A CA 1
ATOM 4590 C C . ILE A 1 576 ? 8.753 -23.219 -26.116 1.00 77.81 576 ILE A C 1
ATOM 4592 O O . ILE A 1 576 ? 8.644 -24.392 -25.755 1.00 77.81 576 ILE A O 1
ATOM 4596 N N . LEU A 1 577 ? 9.143 -22.250 -25.284 1.00 77.88 577 LEU A N 1
ATOM 4597 C CA . LEU A 1 577 ? 9.496 -22.465 -23.882 1.00 77.88 577 LEU A CA 1
ATOM 4598 C C . LEU A 1 577 ? 8.301 -22.993 -23.085 1.00 77.88 577 LEU A C 1
ATOM 4600 O O . LEU A 1 577 ? 8.434 -23.968 -22.350 1.00 77.88 577 LEU A O 1
ATOM 4604 N N . TYR A 1 578 ? 7.120 -22.410 -23.286 1.00 79.94 578 TYR A N 1
ATOM 4605 C CA . TYR A 1 578 ? 5.891 -22.856 -22.640 1.00 79.94 578 TYR A CA 1
ATOM 4606 C C . TYR A 1 578 ? 5.568 -24.310 -22.994 1.00 79.94 578 TYR A C 1
ATOM 4608 O O . TYR A 1 578 ? 5.329 -25.129 -22.104 1.00 79.94 578 TYR A O 1
ATOM 4616 N N . ARG A 1 579 ? 5.639 -24.663 -24.285 1.00 79.88 579 ARG A N 1
ATOM 4617 C CA . ARG A 1 579 ? 5.466 -26.053 -24.721 1.00 79.88 579 ARG A CA 1
ATOM 4618 C C . ARG A 1 579 ? 6.506 -26.983 -24.099 1.00 79.88 579 ARG A C 1
ATOM 4620 O O . ARG A 1 579 ? 6.158 -28.110 -23.762 1.00 79.88 579 ARG A O 1
ATOM 4627 N N . ALA A 1 580 ? 7.757 -26.547 -23.972 1.00 75.81 580 ALA A N 1
ATOM 4628 C CA . ALA A 1 580 ? 8.827 -27.360 -23.402 1.00 75.81 580 ALA A CA 1
ATOM 4629 C C . ALA A 1 580 ? 8.632 -27.628 -21.899 1.00 75.81 580 ALA A C 1
ATOM 4631 O O . ALA A 1 580 ? 8.971 -28.715 -21.442 1.00 75.81 580 ALA A O 1
ATOM 4632 N N . ILE A 1 581 ? 8.078 -26.667 -21.151 1.00 78.38 581 ILE A N 1
ATOM 4633 C CA . ILE A 1 581 ? 7.871 -26.783 -19.698 1.00 78.38 581 ILE A CA 1
ATOM 4634 C C . ILE A 1 581 ? 6.588 -27.557 -19.369 1.00 78.38 581 ILE A C 1
ATOM 4636 O O . ILE A 1 581 ? 6.609 -28.421 -18.498 1.00 78.38 581 ILE A O 1
ATOM 4640 N N . ARG A 1 582 ? 5.463 -27.245 -20.030 1.00 74.88 582 ARG A N 1
ATOM 4641 C CA . ARG A 1 582 ? 4.132 -27.760 -19.641 1.00 74.88 582 ARG A CA 1
ATOM 4642 C C . ARG A 1 582 ? 3.478 -28.693 -20.659 1.00 74.88 582 ARG A C 1
ATOM 4644 O O . ARG A 1 582 ? 2.437 -29.275 -20.368 1.00 74.88 582 ARG A O 1
ATOM 4651 N N . GLY A 1 583 ? 4.052 -28.838 -21.853 1.00 75.12 583 GLY A N 1
ATOM 4652 C CA . GLY A 1 583 ? 3.351 -29.453 -22.978 1.00 75.12 583 GLY A CA 1
ATOM 4653 C C . GLY A 1 583 ? 2.187 -28.586 -23.478 1.00 75.12 583 GLY A C 1
ATOM 4654 O O . GLY A 1 583 ? 1.915 -27.504 -22.962 1.00 75.12 583 GLY A O 1
ATOM 4655 N N . VAL A 1 584 ? 1.503 -29.041 -24.530 1.00 79.88 584 VAL A N 1
ATOM 4656 C CA . VAL A 1 584 ? 0.330 -28.349 -25.091 1.00 79.88 584 VAL A CA 1
ATOM 4657 C C . VAL A 1 584 ? -0.876 -29.283 -24.991 1.00 79.88 584 VAL A C 1
ATOM 4659 O O . VAL A 1 584 ? -0.843 -30.353 -25.607 1.00 79.88 584 VAL A O 1
ATOM 4662 N N . PRO A 1 585 ? -1.941 -28.915 -24.252 1.00 76.75 585 PRO A N 1
ATOM 4663 C CA . PRO A 1 585 ? -3.135 -29.746 -24.157 1.00 76.75 585 PRO A CA 1
ATOM 4664 C C . PRO A 1 585 ? -3.829 -29.853 -25.522 1.00 76.75 585 PRO A C 1
ATOM 4666 O O . PRO A 1 585 ? -3.859 -28.896 -26.299 1.00 76.75 585 PRO A O 1
ATOM 4669 N N . LEU A 1 586 ? -4.425 -31.014 -25.816 1.00 71.56 586 LEU A N 1
ATOM 4670 C CA . LEU A 1 586 ? -5.102 -31.290 -27.096 1.00 71.56 586 LEU A CA 1
ATOM 4671 C C . LEU A 1 586 ? -6.201 -30.264 -27.425 1.00 71.56 586 LEU A C 1
ATOM 4673 O O . LEU A 1 586 ? -6.394 -29.914 -28.588 1.00 71.56 586 LEU A O 1
ATOM 4677 N N . SER A 1 587 ? -6.866 -29.721 -26.402 1.00 74.75 587 SER A N 1
ATOM 4678 C CA . SER A 1 587 ? -7.886 -28.675 -26.530 1.00 74.75 587 SER A CA 1
ATOM 4679 C C . SER A 1 587 ? -7.351 -27.345 -27.083 1.00 74.75 587 SER A C 1
ATOM 4681 O O . SER A 1 587 ? -8.110 -26.606 -27.707 1.00 74.75 587 SER A O 1
ATOM 4683 N N . ALA A 1 588 ? -6.056 -27.047 -26.921 1.00 77.00 588 ALA A N 1
ATOM 4684 C CA . ALA A 1 588 ? -5.440 -25.795 -27.367 1.00 77.00 588 ALA A CA 1
ATOM 4685 C C . ALA A 1 588 ? -4.985 -25.812 -28.841 1.00 77.00 588 ALA A C 1
ATOM 4687 O O . ALA A 1 588 ? -4.669 -24.758 -29.401 1.00 77.00 588 ALA A O 1
ATOM 4688 N N . GLN A 1 589 ? -4.977 -26.974 -29.509 1.00 77.00 589 GLN A N 1
ATOM 4689 C CA . GLN A 1 589 ? -4.492 -27.088 -30.894 1.00 77.00 589 GLN A CA 1
ATOM 4690 C C . GLN A 1 589 ? -5.331 -26.285 -31.901 1.00 77.00 589 GLN A C 1
ATOM 4692 O O . GLN A 1 589 ? -4.790 -25.718 -32.854 1.00 77.00 589 GLN A O 1
ATOM 4697 N N . SER A 1 590 ? -6.645 -26.190 -31.683 1.00 80.00 590 SER A N 1
ATOM 4698 C CA . SER A 1 590 ? -7.548 -25.394 -32.524 1.00 80.00 590 SER A CA 1
ATOM 4699 C C . SER A 1 590 ? -7.227 -23.897 -32.436 1.00 80.00 590 SER A C 1
ATOM 4701 O O . SER A 1 590 ? -7.147 -23.224 -33.467 1.00 80.00 590 SER A O 1
ATOM 4703 N N . GLY A 1 591 ? -6.952 -23.397 -31.226 1.00 79.38 591 GLY A N 1
ATOM 4704 C CA . GLY A 1 591 ? -6.534 -22.018 -30.966 1.00 79.38 591 GLY A CA 1
ATOM 4705 C C . GLY A 1 591 ? -5.168 -21.693 -31.570 1.00 79.38 591 GLY A C 1
ATOM 4706 O O . GLY A 1 591 ? -5.014 -20.664 -32.229 1.00 79.38 591 GLY A O 1
ATOM 4707 N N . ILE A 1 592 ? -4.203 -22.609 -31.446 1.00 81.12 592 ILE A N 1
ATOM 4708 C CA . ILE A 1 592 ? -2.882 -22.483 -32.080 1.00 81.12 592 ILE A CA 1
ATOM 4709 C C . ILE A 1 592 ? -3.018 -22.378 -33.605 1.00 81.12 592 ILE A C 1
ATOM 4711 O O . ILE A 1 592 ? -2.452 -21.469 -34.218 1.00 81.12 592 ILE A O 1
ATOM 4715 N N . SER A 1 593 ? -3.835 -23.241 -34.223 1.00 76.19 593 SER A N 1
ATOM 4716 C CA . SER A 1 593 ? -4.056 -23.208 -35.675 1.00 76.19 593 SER A CA 1
ATOM 4717 C C . SER A 1 593 ? -4.796 -21.947 -36.130 1.00 76.19 593 SER A C 1
ATOM 4719 O O . SER A 1 593 ? -4.478 -21.385 -37.182 1.00 76.19 593 SER A O 1
ATOM 4721 N N . PHE A 1 594 ? -5.768 -21.471 -35.346 1.00 81.94 594 PHE A N 1
ATOM 4722 C CA . PHE A 1 594 ? -6.476 -20.222 -35.620 1.00 81.94 594 PHE A CA 1
ATOM 4723 C C . PHE A 1 594 ? -5.527 -19.020 -35.578 1.00 81.94 594 PHE A C 1
ATOM 4725 O O . PHE A 1 594 ? -5.518 -18.211 -36.512 1.00 81.94 594 PHE A O 1
ATOM 4732 N N . SER A 1 595 ? -4.689 -18.945 -34.543 1.00 81.19 595 SER A N 1
ATOM 4733 C CA . SER A 1 595 ? -3.715 -17.873 -34.359 1.00 81.19 595 SER A CA 1
ATOM 4734 C C . SER A 1 595 ? -2.685 -17.845 -35.495 1.00 81.19 595 SER A C 1
ATOM 4736 O O . SER A 1 595 ? -2.549 -16.839 -36.197 1.00 81.19 595 SER A O 1
ATOM 4738 N N . GLY A 1 596 ? -2.056 -18.992 -35.775 1.00 70.56 596 GLY A N 1
ATOM 4739 C CA . GLY A 1 596 ? -1.026 -19.120 -36.809 1.00 70.56 596 GLY A CA 1
ATOM 4740 C C . GLY A 1 596 ? -1.525 -18.909 -38.244 1.00 70.56 596 GLY A C 1
ATOM 4741 O O . GLY A 1 596 ? -0.722 -18.621 -39.125 1.00 70.56 596 GLY A O 1
ATOM 4742 N N . LYS A 1 597 ? -2.838 -19.013 -38.513 1.00 76.75 597 LYS A N 1
ATOM 4743 C CA . LYS A 1 597 ? -3.392 -18.893 -39.879 1.00 76.75 597 LYS A CA 1
ATOM 4744 C C . LYS A 1 597 ? -4.248 -17.655 -40.113 1.00 76.75 597 LYS A C 1
ATOM 4746 O O . LYS A 1 597 ? -4.156 -17.073 -41.192 1.00 76.75 597 LYS A O 1
ATOM 4751 N N . ARG A 1 598 ? -5.133 -17.288 -39.181 1.00 81.94 598 ARG A N 1
ATOM 4752 C CA . ARG A 1 598 ? -6.087 -16.179 -39.371 1.00 81.94 598 ARG A CA 1
ATOM 4753 C C . ARG A 1 598 ? -5.562 -14.880 -38.784 1.00 81.94 598 ARG A C 1
ATOM 4755 O O . ARG A 1 598 ? -5.442 -13.917 -39.536 1.00 81.94 598 ARG A O 1
ATOM 4762 N N . LEU A 1 599 ? -5.200 -14.871 -37.498 1.00 83.69 599 LEU A N 1
ATOM 4763 C CA . LEU A 1 599 ? -4.684 -13.664 -36.833 1.00 83.69 599 LEU A CA 1
ATOM 4764 C C . LEU A 1 599 ? -3.428 -13.151 -37.527 1.00 83.69 599 LEU A C 1
ATOM 4766 O O . LEU A 1 599 ? -3.309 -11.956 -37.783 1.00 83.69 599 LEU A O 1
ATOM 4770 N N . LEU A 1 600 ? -2.570 -14.076 -37.956 1.00 79.44 600 LEU A N 1
ATOM 4771 C CA . LEU A 1 600 ? -1.396 -13.751 -38.745 1.00 79.44 600 LEU A CA 1
ATOM 4772 C C . LEU A 1 600 ? -1.711 -12.911 -39.994 1.00 79.44 600 LEU A C 1
ATOM 4774 O O . LEU A 1 600 ? -1.063 -11.901 -40.248 1.00 79.44 600 LEU A O 1
ATOM 4778 N N . ARG A 1 601 ? -2.705 -13.325 -40.789 1.00 84.81 601 ARG A N 1
ATOM 4779 C CA . ARG A 1 601 ? -3.054 -12.654 -42.052 1.00 84.81 601 ARG A CA 1
ATOM 4780 C C . ARG A 1 601 ? -3.626 -11.265 -41.804 1.00 84.81 601 ARG A C 1
ATOM 4782 O O . ARG A 1 601 ? -3.278 -10.341 -42.528 1.00 84.81 601 ARG A O 1
ATOM 4789 N N . PHE A 1 602 ? -4.464 -11.117 -40.777 1.00 86.12 602 PHE A N 1
ATOM 4790 C CA . PHE A 1 602 ? -5.003 -9.815 -40.381 1.00 86.12 602 PHE A CA 1
ATOM 4791 C C . PHE A 1 602 ? -3.912 -8.878 -39.857 1.00 86.12 602 PHE A C 1
ATOM 4793 O O . PHE A 1 602 ? -3.878 -7.716 -40.254 1.00 86.12 602 PHE A O 1
ATOM 4800 N N . GLY A 1 603 ? -2.979 -9.394 -39.053 1.00 82.50 603 GLY A N 1
ATOM 4801 C CA . GLY A 1 603 ? -1.803 -8.645 -38.618 1.00 82.50 603 GLY A CA 1
ATOM 4802 C C . GLY A 1 603 ? -0.965 -8.159 -39.803 1.00 82.50 603 GLY A C 1
ATOM 4803 O O . GLY A 1 603 ? -0.664 -6.976 -39.902 1.00 82.50 603 GLY A O 1
ATOM 4804 N N . ILE A 1 604 ? -0.673 -9.029 -40.777 1.00 78.50 604 ILE A N 1
ATOM 4805 C CA . ILE A 1 604 ? 0.066 -8.625 -41.985 1.00 78.50 604 ILE A CA 1
ATOM 4806 C C . ILE A 1 604 ? -0.690 -7.532 -42.752 1.00 78.50 604 ILE A C 1
ATOM 4808 O O . ILE A 1 604 ? -0.068 -6.551 -43.124 1.00 78.50 604 ILE A O 1
ATOM 4812 N N . ILE A 1 605 ? -2.007 -7.642 -42.954 1.00 87.94 605 ILE A N 1
ATOM 4813 C CA . ILE A 1 605 ? -2.800 -6.617 -43.664 1.00 87.94 605 ILE A CA 1
ATOM 4814 C C . ILE A 1 605 ? -2.673 -5.248 -42.992 1.00 87.94 605 ILE A C 1
ATOM 4816 O O . ILE A 1 605 ? -2.351 -4.266 -43.657 1.00 87.94 605 ILE A O 1
ATOM 4820 N N . LEU A 1 606 ? -2.883 -5.191 -41.674 1.00 86.81 606 LEU A N 1
ATOM 4821 C CA . LEU A 1 606 ? -2.811 -3.941 -40.917 1.00 86.81 606 LEU A CA 1
ATOM 4822 C C . LEU A 1 606 ? -1.389 -3.370 -40.871 1.00 86.81 606 LEU A C 1
ATOM 4824 O O . LEU A 1 606 ? -1.225 -2.155 -40.839 1.00 86.81 606 LEU A O 1
ATOM 4828 N N . LEU A 1 607 ? -0.353 -4.218 -40.934 1.00 81.06 607 LEU A N 1
ATOM 4829 C CA . LEU A 1 607 ? 1.041 -3.769 -41.040 1.00 81.06 607 LEU A CA 1
ATOM 4830 C C . LEU A 1 607 ? 1.297 -2.932 -42.309 1.00 81.06 607 LEU A C 1
ATOM 4832 O O . LEU A 1 607 ? 2.248 -2.154 -42.335 1.00 81.06 607 LEU A O 1
ATOM 4836 N N . GLY A 1 608 ? 0.435 -3.031 -43.329 1.00 83.56 608 GLY A N 1
ATOM 4837 C CA . GLY A 1 608 ? 0.474 -2.175 -44.519 1.00 83.56 608 GLY A CA 1
ATOM 4838 C C . GLY A 1 608 ? 0.370 -0.683 -44.204 1.00 83.56 608 GLY A C 1
ATOM 4839 O O . GLY A 1 608 ? 0.984 0.119 -44.900 1.00 83.56 608 GLY A O 1
ATOM 4840 N N . LEU A 1 609 ? -0.292 -0.311 -43.101 1.00 86.75 609 LEU A N 1
ATOM 4841 C CA . LEU A 1 609 ? -0.361 1.073 -42.614 1.00 86.75 609 LEU A CA 1
ATOM 4842 C C . LEU A 1 609 ? 1.004 1.665 -42.257 1.00 86.75 609 LEU A C 1
ATOM 4844 O O . LEU A 1 609 ? 1.141 2.877 -42.187 1.00 86.75 609 LEU A O 1
ATOM 4848 N N . LYS A 1 610 ? 2.024 0.830 -42.026 1.00 80.06 610 LYS A N 1
ATOM 4849 C CA . LYS A 1 610 ? 3.379 1.304 -41.726 1.00 80.06 610 LYS A CA 1
ATOM 4850 C C . LYS A 1 610 ? 4.093 1.839 -42.971 1.00 80.06 610 LYS A C 1
ATOM 4852 O O . LYS A 1 610 ? 5.101 2.524 -42.848 1.00 80.06 610 LYS A O 1
ATOM 4857 N N . LEU A 1 611 ? 3.616 1.489 -44.167 1.00 80.25 611 LEU A N 1
ATOM 4858 C CA . LEU A 1 611 ? 4.194 1.939 -45.427 1.00 80.25 611 LEU A CA 1
ATOM 4859 C C . LEU A 1 611 ? 3.459 3.174 -45.942 1.00 80.25 611 LEU A C 1
ATOM 4861 O O . LEU A 1 611 ? 2.270 3.108 -46.262 1.00 80.25 611 LEU A O 1
ATOM 4865 N N . ASN A 1 612 ? 4.202 4.266 -46.088 1.00 83.69 612 ASN A N 1
ATOM 4866 C CA . ASN A 1 612 ? 3.802 5.438 -46.850 1.00 83.69 612 ASN A CA 1
ATOM 4867 C C . ASN A 1 612 ? 4.590 5.454 -48.166 1.00 83.69 612 ASN A C 1
ATOM 4869 O O . ASN A 1 612 ? 5.821 5.507 -48.170 1.00 83.69 612 ASN A O 1
ATOM 4873 N N . LEU A 1 613 ? 3.888 5.354 -49.295 1.00 80.88 613 LEU A N 1
ATOM 4874 C CA . LEU A 1 613 ? 4.535 5.262 -50.605 1.00 80.88 613 LEU A CA 1
ATOM 4875 C C . LEU A 1 613 ? 5.172 6.593 -51.027 1.00 80.88 613 LEU A C 1
ATOM 4877 O O . LEU A 1 613 ? 6.129 6.571 -51.800 1.00 80.88 613 LEU A O 1
ATOM 4881 N N . LEU A 1 614 ? 4.695 7.729 -50.504 1.00 81.12 614 LEU A N 1
ATOM 4882 C CA . LEU A 1 614 ? 5.285 9.041 -50.788 1.00 81.12 614 LEU A CA 1
ATOM 4883 C C . LEU A 1 614 ? 6.694 9.157 -50.200 1.00 81.12 614 LEU A C 1
ATOM 4885 O O . LEU A 1 614 ? 7.594 9.635 -50.885 1.00 81.12 614 LEU A O 1
ATOM 4889 N N . ASP A 1 615 ? 6.917 8.622 -48.999 1.00 80.00 615 ASP A N 1
ATOM 4890 C CA . ASP A 1 615 ? 8.233 8.639 -48.347 1.00 80.00 615 ASP A CA 1
ATOM 4891 C C . ASP A 1 615 ? 9.263 7.806 -49.129 1.00 80.00 615 ASP A C 1
ATOM 4893 O O . ASP A 1 615 ? 10.428 8.184 -49.239 1.00 80.00 615 ASP A O 1
ATOM 4897 N N . ILE A 1 616 ? 8.828 6.706 -49.760 1.00 80.12 616 ILE A N 1
ATOM 4898 C CA . ILE A 1 616 ? 9.677 5.877 -50.636 1.00 80.12 616 ILE A CA 1
ATOM 4899 C C . ILE A 1 616 ? 10.039 6.626 -51.926 1.00 80.12 616 ILE A C 1
ATOM 4901 O O . ILE A 1 616 ? 11.164 6.514 -52.413 1.00 80.12 616 ILE A O 1
ATOM 4905 N N . VAL A 1 617 ? 9.103 7.394 -52.490 1.00 81.06 617 VAL A N 1
ATOM 4906 C CA . VAL A 1 617 ? 9.363 8.217 -53.681 1.00 81.06 617 VAL A CA 1
ATOM 4907 C C . VAL A 1 617 ? 10.319 9.363 -53.343 1.00 81.06 617 VAL A C 1
ATOM 4909 O O . VAL A 1 617 ? 11.269 9.600 -54.092 1.00 81.06 617 VAL A O 1
ATOM 4912 N N . HIS A 1 618 ? 10.128 10.021 -52.196 1.00 80.56 618 HIS A N 1
ATOM 4913 C CA . HIS A 1 618 ? 11.010 11.083 -51.706 1.00 80.56 618 HIS A CA 1
ATOM 4914 C C . HIS A 1 618 ? 12.425 10.587 -51.375 1.00 80.56 618 HIS A C 1
ATOM 4916 O O . HIS A 1 618 ? 13.384 11.327 -51.581 1.00 80.56 618 HIS A O 1
ATOM 4922 N N . ALA A 1 619 ? 12.585 9.324 -50.963 1.00 76.00 619 ALA A N 1
ATOM 4923 C CA . ALA A 1 619 ? 13.896 8.691 -50.768 1.00 76.00 619 ALA A CA 1
ATOM 4924 C C . ALA A 1 619 ? 14.738 8.596 -52.059 1.00 76.00 619 ALA A C 1
ATOM 4926 O O . ALA A 1 619 ? 15.951 8.381 -52.012 1.00 76.00 619 ALA A O 1
ATOM 4927 N N . GLY A 1 620 ? 14.101 8.747 -53.224 1.00 85.19 620 GLY A N 1
ATOM 4928 C CA . GLY A 1 620 ? 14.747 8.771 -54.527 1.00 85.19 620 GLY A CA 1
ATOM 4929 C C . GLY A 1 620 ? 14.993 7.387 -55.137 1.00 85.19 620 GLY A C 1
ATOM 4930 O O . GLY A 1 620 ? 15.112 6.358 -54.468 1.00 85.19 620 GLY A O 1
ATOM 4931 N N . TYR A 1 621 ? 15.123 7.359 -56.466 1.00 87.69 621 TYR A N 1
ATOM 4932 C CA . TYR A 1 621 ? 15.272 6.118 -57.239 1.00 87.69 621 TYR A CA 1
ATOM 4933 C C . TYR A 1 621 ? 16.529 5.310 -56.869 1.00 87.69 621 TYR A C 1
ATOM 4935 O O . TYR A 1 621 ? 16.535 4.086 -57.008 1.00 87.69 621 TYR A O 1
ATOM 4943 N N . LYS A 1 622 ? 17.586 5.973 -56.376 1.00 89.06 622 LYS A N 1
ATOM 4944 C CA . LYS A 1 622 ? 18.828 5.322 -55.934 1.00 89.06 622 LYS A CA 1
ATOM 4945 C C . LYS A 1 622 ? 18.593 4.392 -54.740 1.00 89.06 622 LYS A C 1
ATOM 4947 O O . LYS A 1 622 ? 19.118 3.283 -54.738 1.00 89.06 622 LYS A O 1
ATOM 4952 N N . VAL A 1 623 ? 17.769 4.801 -53.771 1.00 87.44 623 VAL A N 1
ATOM 4953 C CA . VAL A 1 623 ? 17.418 3.986 -52.594 1.00 87.44 623 VAL A CA 1
ATOM 4954 C C . VAL A 1 623 ? 16.585 2.769 -52.997 1.00 87.44 623 VAL A C 1
ATOM 4956 O O . VAL A 1 623 ? 16.843 1.658 -52.533 1.00 87.44 623 VAL A O 1
ATOM 4959 N N . VAL A 1 624 ? 15.632 2.948 -53.916 1.00 88.75 624 VAL A N 1
ATOM 4960 C CA . VAL A 1 624 ? 14.814 1.847 -54.451 1.00 88.75 624 VAL A CA 1
ATOM 4961 C C . VAL A 1 624 ? 15.669 0.849 -55.237 1.00 88.75 624 VAL A C 1
ATOM 4963 O O . VAL A 1 624 ? 15.540 -0.361 -55.039 1.00 88.75 624 VAL A O 1
ATOM 4966 N N . ALA A 1 625 ? 16.577 1.334 -56.091 1.00 89.94 625 ALA A N 1
ATOM 4967 C CA . ALA A 1 625 ? 17.506 0.491 -56.843 1.00 89.94 625 ALA A CA 1
ATOM 4968 C C . ALA A 1 625 ? 18.441 -0.290 -55.909 1.00 89.94 625 ALA A C 1
ATOM 4970 O O . ALA A 1 625 ? 18.600 -1.501 -56.074 1.00 89.94 625 ALA A O 1
ATOM 4971 N N . LEU A 1 626 ? 18.992 0.377 -54.889 1.00 91.81 626 LEU A N 1
ATOM 4972 C CA . LEU A 1 626 ? 19.808 -0.257 -53.858 1.00 91.81 626 LEU A CA 1
ATOM 4973 C C . LEU A 1 626 ? 19.018 -1.356 -53.140 1.00 91.81 626 LEU A C 1
ATOM 4975 O O . LEU A 1 626 ? 19.500 -2.483 -53.050 1.00 91.81 626 LEU A O 1
ATOM 4979 N N . ALA A 1 627 ? 17.789 -1.078 -52.694 1.00 88.75 627 ALA A N 1
ATOM 4980 C CA . ALA A 1 627 ? 16.935 -2.066 -52.040 1.00 88.75 627 ALA A CA 1
ATOM 4981 C C . ALA A 1 627 ? 16.655 -3.281 -52.944 1.00 88.75 627 ALA A C 1
ATOM 4983 O O . ALA A 1 627 ? 16.789 -4.418 -52.493 1.00 88.75 627 ALA A O 1
ATOM 4984 N N . ALA A 1 628 ? 16.321 -3.065 -54.219 1.00 91.12 628 ALA A N 1
ATOM 4985 C CA . ALA A 1 628 ? 16.032 -4.140 -55.168 1.00 91.12 628 ALA A CA 1
ATOM 4986 C C . ALA A 1 628 ? 17.257 -5.030 -55.442 1.00 91.12 628 ALA A C 1
ATOM 4988 O O . ALA A 1 628 ? 17.157 -6.258 -55.364 1.00 91.12 628 ALA A O 1
ATOM 4989 N N . ILE A 1 629 ? 18.419 -4.420 -55.709 1.00 92.06 629 ILE A N 1
ATOM 4990 C CA . ILE A 1 629 ? 19.686 -5.133 -55.933 1.00 92.06 629 ILE A CA 1
ATOM 4991 C C . ILE A 1 629 ? 20.053 -5.936 -54.686 1.00 92.06 629 ILE A C 1
ATOM 4993 O O . ILE A 1 629 ? 20.339 -7.132 -54.773 1.00 92.06 629 ILE A O 1
ATOM 4997 N N . ASN A 1 630 ? 19.990 -5.300 -53.517 1.00 90.50 630 ASN A N 1
ATOM 4998 C CA . ASN A 1 630 ? 20.405 -5.920 -52.272 1.00 90.50 630 ASN A CA 1
ATOM 4999 C C . ASN A 1 630 ? 19.512 -7.110 -51.901 1.00 90.50 630 ASN A C 1
ATOM 5001 O O . ASN A 1 630 ? 19.999 -8.172 -51.512 1.00 90.50 630 ASN A O 1
ATOM 5005 N N . VAL A 1 631 ? 18.198 -6.981 -52.095 1.00 92.62 631 VAL A N 1
ATOM 5006 C CA . VAL A 1 631 ? 17.251 -8.076 -51.869 1.00 92.62 631 VAL A CA 1
ATOM 5007 C C . VAL A 1 631 ? 17.495 -9.230 -52.850 1.00 92.62 631 VAL A C 1
ATOM 5009 O O . VAL A 1 631 ? 17.557 -10.383 -52.421 1.00 92.62 631 VAL A O 1
ATOM 5012 N N . ALA A 1 632 ? 17.683 -8.943 -54.142 1.00 93.12 632 ALA A N 1
ATOM 5013 C CA . ALA A 1 632 ? 17.918 -9.968 -55.162 1.00 93.12 632 ALA A CA 1
ATOM 5014 C C . ALA A 1 632 ? 19.208 -10.761 -54.898 1.00 93.12 632 ALA A C 1
ATOM 5016 O O . ALA A 1 632 ? 19.190 -11.996 -54.897 1.00 93.12 632 ALA A O 1
ATOM 5017 N N . ILE A 1 633 ? 20.309 -10.058 -54.613 1.00 92.38 633 ILE A N 1
ATOM 5018 C CA . ILE A 1 633 ? 21.596 -10.681 -54.293 1.00 92.38 633 ILE A CA 1
ATOM 5019 C C . ILE A 1 633 ? 21.488 -11.492 -53.004 1.00 92.38 633 ILE A C 1
ATOM 5021 O O . ILE A 1 633 ? 21.926 -12.640 -52.975 1.00 92.38 633 ILE A O 1
ATOM 5025 N N . THR A 1 634 ? 20.862 -10.948 -51.957 1.00 92.44 634 THR A N 1
ATOM 5026 C CA . THR A 1 634 ? 20.724 -11.667 -50.683 1.00 92.44 634 THR A CA 1
ATOM 5027 C C . THR A 1 634 ? 19.941 -12.961 -50.855 1.00 92.44 634 THR A C 1
ATOM 5029 O O . THR A 1 634 ? 20.370 -14.000 -50.355 1.00 92.44 634 THR A O 1
ATOM 5032 N N . ILE A 1 635 ? 18.825 -12.936 -51.594 1.00 93.94 635 ILE A N 1
ATOM 5033 C CA . ILE A 1 635 ? 18.048 -14.152 -51.858 1.00 93.94 635 ILE A CA 1
ATOM 5034 C C . ILE A 1 635 ? 18.909 -15.172 -52.605 1.00 93.94 635 ILE A C 1
ATOM 5036 O O . ILE A 1 635 ? 18.944 -16.336 -52.208 1.00 93.94 635 ILE A O 1
ATOM 5040 N N . PHE A 1 636 ? 19.641 -14.750 -53.640 1.00 94.25 636 PHE A N 1
ATOM 5041 C CA . PHE A 1 636 ? 20.511 -15.636 -54.414 1.00 94.25 636 PHE A CA 1
ATOM 5042 C C . PHE A 1 636 ? 21.622 -16.260 -53.556 1.00 94.25 636 PHE A C 1
ATOM 5044 O O . PHE A 1 636 ? 21.808 -17.479 -53.573 1.00 94.25 636 PHE A O 1
ATOM 5051 N N . VAL A 1 637 ? 22.322 -15.443 -52.765 1.00 93.81 637 VAL A N 1
ATOM 5052 C CA . VAL A 1 637 ? 23.437 -15.869 -51.910 1.00 93.81 637 VAL A CA 1
ATOM 5053 C C . VAL A 1 637 ? 22.950 -16.785 -50.793 1.00 93.81 637 VAL A C 1
ATOM 5055 O O . VAL A 1 637 ? 23.446 -17.902 -50.665 1.00 93.81 637 VAL A O 1
ATOM 5058 N N . VAL A 1 638 ? 21.954 -16.367 -50.007 1.00 93.69 638 VAL A N 1
ATOM 5059 C CA . VAL A 1 638 ? 21.466 -17.151 -48.858 1.00 93.69 638 VAL A CA 1
ATOM 5060 C C . VAL A 1 638 ? 20.824 -18.458 -49.324 1.00 93.69 638 VAL A C 1
ATOM 5062 O O . VAL A 1 638 ? 21.045 -19.507 -48.712 1.00 93.69 638 VAL A O 1
ATOM 5065 N N . TYR A 1 639 ? 20.073 -18.446 -50.430 1.00 93.81 639 TYR A N 1
ATOM 5066 C CA . TYR A 1 639 ? 19.496 -19.670 -50.993 1.00 93.81 639 TYR A CA 1
ATOM 5067 C C . TYR A 1 639 ? 20.574 -20.597 -51.583 1.00 93.81 639 TYR A C 1
ATOM 5069 O O . TYR A 1 639 ? 20.518 -21.814 -51.387 1.00 93.81 639 TYR A O 1
ATOM 5077 N N . GLY A 1 640 ? 21.599 -20.041 -52.239 1.00 92.75 640 GLY A N 1
ATOM 5078 C CA . GLY A 1 640 ? 22.766 -20.786 -52.723 1.00 92.75 640 GLY A CA 1
ATOM 5079 C C . GLY A 1 640 ? 23.553 -21.451 -51.590 1.00 92.75 640 GLY A C 1
ATOM 5080 O O . GLY A 1 640 ? 23.817 -22.654 -51.645 1.00 92.75 640 GLY A O 1
ATOM 5081 N N . LEU A 1 641 ? 23.837 -20.704 -50.519 1.00 92.69 641 LEU A N 1
ATOM 5082 C CA . LEU A 1 641 ? 24.457 -21.213 -49.291 1.00 92.69 641 LEU A CA 1
ATOM 5083 C C . LEU A 1 641 ? 23.592 -22.289 -48.629 1.00 92.69 641 LEU A C 1
ATOM 5085 O O . LEU A 1 641 ? 24.107 -23.313 -48.184 1.00 92.69 641 LEU A O 1
ATOM 5089 N N . SER A 1 642 ? 22.270 -22.110 -48.626 1.00 92.44 642 SER A N 1
ATOM 5090 C CA . SER A 1 642 ? 21.340 -23.109 -48.091 1.00 92.44 642 SER A CA 1
ATOM 5091 C C . SER A 1 642 ? 21.395 -24.421 -48.876 1.00 92.44 642 SER A C 1
ATOM 5093 O O . SER A 1 642 ? 21.411 -25.503 -48.284 1.00 92.44 642 SER A O 1
ATOM 5095 N N . LYS A 1 643 ? 21.496 -24.343 -50.209 1.00 91.19 643 LYS A N 1
ATOM 5096 C CA . LYS A 1 643 ? 21.682 -25.518 -51.070 1.00 91.19 643 LYS A CA 1
ATOM 5097 C C . LYS A 1 643 ? 23.034 -26.189 -50.814 1.00 91.19 643 LYS A C 1
ATOM 5099 O O . LYS A 1 643 ? 23.094 -27.415 -50.734 1.00 91.19 643 LYS A O 1
ATOM 5104 N N . TRP A 1 644 ? 24.095 -25.401 -50.642 1.00 93.31 644 TRP A N 1
ATOM 5105 C CA . TRP A 1 644 ? 25.439 -25.899 -50.339 1.00 93.31 644 TRP A CA 1
ATOM 5106 C C . TRP A 1 644 ? 25.500 -26.633 -48.990 1.00 93.31 644 TRP A C 1
ATOM 5108 O O . TRP A 1 644 ? 26.034 -27.739 -48.908 1.00 93.31 644 TRP A O 1
ATOM 5118 N N . LEU A 1 645 ? 24.839 -26.100 -47.959 1.00 91.06 645 LEU A N 1
ATOM 5119 C CA . LEU A 1 645 ? 24.733 -26.721 -46.632 1.00 91.06 645 LEU A CA 1
ATOM 5120 C C . LEU A 1 645 ? 23.733 -27.896 -46.567 1.00 91.06 645 LEU A C 1
ATOM 5122 O O . LEU A 1 645 ? 23.536 -28.495 -45.499 1.00 91.06 645 LEU A O 1
ATOM 5126 N N . LYS A 1 646 ? 23.127 -28.268 -47.705 1.00 91.00 646 LYS A N 1
ATOM 5127 C CA . LYS A 1 646 ? 22.121 -29.337 -47.831 1.00 91.00 646 LYS A CA 1
ATOM 5128 C C . LYS A 1 646 ? 20.924 -29.114 -46.895 1.00 91.00 646 LYS A C 1
ATOM 5130 O O . LYS A 1 646 ? 20.531 -30.019 -46.157 1.00 91.00 646 LYS A O 1
ATOM 5135 N N . ILE A 1 647 ? 20.400 -27.891 -46.871 1.00 89.31 647 ILE A N 1
ATOM 5136 C CA . ILE A 1 647 ? 19.172 -27.518 -46.153 1.00 89.31 647 ILE A CA 1
ATOM 5137 C C . ILE A 1 647 ? 17.964 -27.856 -47.035 1.00 89.31 647 ILE A C 1
ATOM 5139 O O . ILE A 1 647 ? 18.063 -27.812 -48.263 1.00 89.31 647 ILE A O 1
ATOM 5143 N N . ASP A 1 648 ? 16.823 -28.191 -46.425 1.00 89.50 648 ASP A N 1
ATOM 5144 C CA . ASP A 1 648 ? 15.572 -28.342 -47.170 1.00 89.50 648 ASP A CA 1
ATOM 5145 C C . ASP A 1 648 ? 15.242 -27.062 -47.957 1.00 89.50 648 ASP A C 1
ATOM 5147 O O . ASP A 1 648 ? 15.431 -25.943 -47.468 1.00 89.50 648 ASP A O 1
ATOM 5151 N N . LYS A 1 649 ? 14.735 -27.231 -49.184 1.00 87.94 649 LYS A N 1
ATOM 5152 C CA . LYS A 1 649 ? 14.451 -26.122 -50.105 1.00 87.94 649 LYS A CA 1
ATOM 5153 C C . LYS A 1 649 ? 13.502 -25.088 -49.494 1.00 87.94 649 LYS A C 1
ATOM 5155 O O . LYS A 1 649 ? 13.670 -23.902 -49.766 1.00 87.94 649 LYS A O 1
ATOM 5160 N N . ARG A 1 650 ? 12.530 -25.516 -48.677 1.00 90.94 650 ARG A N 1
ATOM 5161 C CA . ARG A 1 650 ? 11.539 -24.624 -48.061 1.00 90.94 650 ARG A CA 1
ATOM 5162 C C . ARG A 1 650 ? 12.190 -23.766 -46.992 1.00 90.94 650 ARG A C 1
ATOM 5164 O O . ARG A 1 650 ? 12.149 -22.548 -47.106 1.00 90.94 650 ARG A O 1
ATOM 5171 N N . ILE A 1 651 ? 12.864 -24.383 -46.019 1.00 88.94 651 ILE A N 1
ATOM 5172 C CA . ILE A 1 651 ? 13.562 -23.658 -44.943 1.00 88.94 651 ILE A CA 1
ATOM 5173 C C . ILE A 1 651 ? 14.632 -22.727 -45.526 1.00 88.94 651 ILE A C 1
ATOM 5175 O O . ILE A 1 651 ? 14.716 -21.573 -45.124 1.00 88.94 651 ILE A O 1
ATOM 5179 N N . GLY A 1 652 ? 15.407 -23.190 -46.512 1.00 91.88 652 GLY A N 1
ATOM 5180 C CA . GLY A 1 652 ? 16.429 -22.368 -47.164 1.00 91.88 652 GLY A CA 1
ATOM 5181 C C . GLY A 1 652 ? 15.853 -21.133 -47.863 1.00 91.88 652 GLY A C 1
ATOM 5182 O O . GLY A 1 652 ? 16.411 -20.043 -47.751 1.00 91.88 652 GLY A O 1
ATOM 5183 N N . LEU A 1 653 ? 14.713 -21.278 -48.549 1.00 92.38 653 LEU A N 1
ATOM 5184 C CA . LEU A 1 653 ? 14.025 -20.153 -49.185 1.00 92.38 653 LEU A CA 1
ATOM 5185 C C . LEU A 1 653 ? 13.403 -19.202 -48.151 1.00 92.38 653 LEU A C 1
ATOM 5187 O O . LEU A 1 653 ? 13.486 -17.989 -48.317 1.00 92.38 653 LEU A O 1
ATOM 5191 N N . LEU A 1 654 ? 12.847 -19.733 -47.057 1.00 92.12 654 LEU A N 1
ATOM 5192 C CA . LEU A 1 654 ? 12.340 -18.930 -45.942 1.00 92.12 654 LEU A CA 1
ATOM 5193 C C . LEU A 1 654 ? 13.444 -18.090 -45.300 1.00 92.12 654 LEU A C 1
ATOM 5195 O O . LEU A 1 654 ? 13.271 -16.883 -45.148 1.00 92.12 654 LEU A O 1
ATOM 5199 N N . THR A 1 655 ? 14.586 -18.697 -44.974 1.00 91.94 655 THR A N 1
ATOM 5200 C CA . THR A 1 655 ? 15.745 -17.982 -44.427 1.00 91.94 655 THR A CA 1
ATOM 5201 C C . THR A 1 655 ? 16.241 -16.920 -45.407 1.00 91.94 655 THR A C 1
ATOM 5203 O O . THR A 1 655 ? 16.454 -15.784 -45.000 1.00 91.94 655 THR A O 1
ATOM 5206 N N . ALA A 1 656 ? 16.327 -17.232 -46.704 1.00 94.12 656 ALA A N 1
ATOM 5207 C CA . ALA A 1 656 ? 16.731 -16.270 -47.729 1.00 94.12 656 ALA A CA 1
ATOM 5208 C C . ALA A 1 656 ? 15.793 -15.055 -47.817 1.00 94.12 656 ALA A C 1
ATOM 5210 O O . ALA A 1 656 ? 16.254 -13.914 -47.776 1.00 94.12 656 ALA A O 1
ATOM 5211 N N . CYS A 1 657 ? 14.478 -15.278 -47.882 1.00 92.56 657 CYS A N 1
ATOM 5212 C CA . CYS A 1 657 ? 13.490 -14.199 -47.921 1.00 92.56 657 CYS A CA 1
ATOM 5213 C C . CYS A 1 657 ? 13.467 -13.380 -46.623 1.00 92.56 657 CYS A C 1
ATOM 5215 O O . CYS A 1 657 ? 13.371 -12.153 -46.672 1.00 92.56 657 CYS A O 1
ATOM 5217 N N . GLY A 1 658 ? 13.582 -14.043 -45.469 1.00 89.94 658 GLY A N 1
ATOM 5218 C CA . GLY A 1 658 ? 13.636 -13.388 -44.166 1.00 89.94 658 GLY A CA 1
ATOM 5219 C C . GLY A 1 658 ? 14.838 -12.458 -44.029 1.00 89.94 658 GLY A C 1
ATOM 5220 O O . GLY A 1 658 ? 14.671 -11.282 -43.703 1.00 89.94 658 GLY A O 1
ATOM 5221 N N . THR A 1 659 ? 16.037 -12.954 -44.344 1.00 91.75 659 THR A N 1
ATOM 5222 C CA . THR A 1 659 ? 17.284 -12.174 -44.313 1.00 91.75 659 THR A CA 1
ATOM 5223 C C . THR A 1 659 ? 17.232 -10.989 -45.288 1.00 91.75 659 THR A C 1
ATOM 5225 O O . THR A 1 659 ? 17.672 -9.886 -44.951 1.00 91.75 659 THR A O 1
ATOM 5228 N N . ALA A 1 660 ? 16.651 -11.181 -46.476 1.00 90.75 660 ALA A N 1
ATOM 5229 C CA . ALA A 1 660 ? 16.663 -10.185 -47.543 1.00 90.75 660 ALA A CA 1
ATOM 5230 C C . ALA A 1 660 ? 15.646 -9.041 -47.375 1.00 90.75 660 ALA A C 1
ATOM 5232 O O . ALA A 1 660 ? 15.962 -7.911 -47.747 1.00 90.75 660 ALA A O 1
ATOM 5233 N N . ILE A 1 661 ? 14.453 -9.295 -46.826 1.00 89.25 661 ILE A N 1
ATOM 5234 C CA . ILE A 1 661 ? 13.306 -8.368 -46.912 1.00 89.25 661 ILE A CA 1
ATOM 5235 C C . ILE A 1 661 ? 13.035 -7.671 -45.568 1.00 89.25 661 ILE A C 1
ATOM 5237 O O . ILE A 1 661 ? 13.587 -6.601 -45.297 1.00 89.25 661 ILE A O 1
ATOM 5241 N N . CYS A 1 662 ? 12.183 -8.253 -44.716 1.00 83.62 662 CYS A N 1
ATOM 5242 C CA . CYS A 1 662 ? 11.699 -7.646 -43.469 1.00 83.62 662 CYS A CA 1
ATOM 5243 C C . CYS A 1 662 ? 11.757 -8.586 -42.259 1.00 83.62 662 CYS A C 1
ATOM 5245 O O . CYS A 1 662 ? 11.024 -8.399 -41.290 1.00 83.62 662 CYS A O 1
ATOM 5247 N N . GLY A 1 663 ? 12.635 -9.589 -42.303 1.00 86.62 663 GLY A N 1
ATOM 5248 C CA . GLY A 1 663 ? 12.907 -10.417 -41.139 1.00 86.62 663 GLY A CA 1
ATOM 5249 C C . GLY A 1 663 ? 11.857 -11.506 -40.954 1.00 86.62 663 GLY A C 1
ATOM 5250 O O . GLY A 1 663 ? 11.423 -12.145 -41.919 1.00 86.62 663 GLY A O 1
ATOM 5251 N N . ALA A 1 664 ? 11.417 -11.699 -39.712 1.00 82.94 664 ALA A N 1
ATOM 5252 C CA . ALA A 1 664 ? 10.402 -12.691 -39.361 1.00 82.94 664 ALA A CA 1
ATOM 5253 C C . ALA A 1 664 ? 9.083 -12.495 -40.137 1.00 82.94 664 ALA A C 1
ATOM 5255 O O . ALA A 1 664 ? 8.482 -13.470 -40.586 1.00 82.94 664 ALA A O 1
ATOM 5256 N N . ALA A 1 665 ? 8.668 -11.249 -40.392 1.00 78.75 665 ALA A N 1
ATOM 5257 C CA . ALA A 1 665 ? 7.448 -10.962 -41.150 1.00 78.75 665 ALA A CA 1
ATOM 5258 C C . ALA A 1 665 ? 7.504 -11.501 -42.596 1.00 78.75 665 ALA A C 1
ATOM 5260 O O . ALA A 1 665 ? 6.508 -12.024 -43.098 1.00 78.75 665 ALA A O 1
ATOM 5261 N N . ALA A 1 666 ? 8.672 -11.454 -43.250 1.00 86.06 666 ALA A N 1
ATOM 5262 C CA . ALA A 1 666 ? 8.848 -11.989 -44.601 1.00 86.06 666 ALA A CA 1
ATOM 5263 C C . ALA A 1 666 ? 8.814 -13.519 -44.626 1.00 86.06 666 ALA A C 1
ATOM 5265 O O . ALA A 1 666 ? 8.160 -14.099 -45.493 1.00 86.06 666 ALA A O 1
ATOM 5266 N N . VAL A 1 667 ? 9.464 -14.173 -43.655 1.00 87.75 667 VAL A N 1
ATOM 5267 C CA . VAL A 1 667 ? 9.404 -15.637 -43.491 1.00 87.75 667 VAL A CA 1
ATOM 5268 C C . VAL A 1 667 ? 7.950 -16.089 -43.444 1.00 87.75 667 VAL A C 1
ATOM 5270 O O . VAL A 1 667 ? 7.516 -16.978 -44.177 1.00 87.75 667 VAL A O 1
ATOM 5273 N N . VAL A 1 668 ? 7.174 -15.413 -42.611 1.00 77.81 668 VAL A N 1
ATOM 5274 C CA . VAL A 1 668 ? 5.803 -15.795 -42.334 1.00 77.81 668 VAL A CA 1
ATOM 5275 C C . VAL A 1 668 ? 4.856 -15.458 -43.498 1.00 77.81 668 VAL A C 1
ATOM 5277 O O . VAL A 1 668 ? 3.922 -16.211 -43.769 1.00 77.81 668 VAL A O 1
ATOM 5280 N N . ALA A 1 669 ? 5.111 -14.381 -44.245 1.00 80.38 669 ALA A N 1
ATOM 5281 C CA . ALA A 1 669 ? 4.333 -14.040 -45.437 1.00 80.38 669 ALA A CA 1
ATOM 5282 C C . ALA A 1 669 ? 4.563 -15.008 -46.615 1.00 80.38 669 ALA A C 1
ATOM 5284 O O . ALA A 1 669 ? 3.638 -15.269 -47.390 1.00 80.38 669 ALA A O 1
ATOM 5285 N N . ILE A 1 670 ? 5.781 -15.545 -46.759 1.00 86.81 670 ILE A N 1
ATOM 5286 C CA . ILE A 1 670 ? 6.153 -16.458 -47.853 1.00 86.81 670 ILE A CA 1
ATOM 5287 C C . ILE A 1 670 ? 5.780 -17.914 -47.546 1.00 86.81 670 ILE A C 1
ATOM 5289 O O . ILE A 1 670 ? 5.417 -18.656 -48.462 1.00 86.81 670 ILE A O 1
ATOM 5293 N N . ALA A 1 671 ? 5.798 -18.324 -46.275 1.00 86.00 671 ALA A N 1
ATOM 5294 C CA . ALA A 1 671 ? 5.517 -19.697 -45.850 1.00 86.00 671 ALA A CA 1
ATOM 5295 C C . ALA A 1 671 ? 4.250 -20.335 -46.466 1.00 86.00 671 ALA A C 1
ATOM 5297 O O . ALA A 1 671 ? 4.354 -21.457 -46.979 1.00 86.00 671 ALA A O 1
ATOM 5298 N N . PRO A 1 672 ? 3.083 -19.657 -46.529 1.00 79.94 672 PRO A N 1
ATOM 5299 C CA . PRO A 1 672 ? 1.884 -20.229 -47.141 1.00 79.94 672 PRO A CA 1
ATOM 5300 C C . PRO A 1 672 ? 2.025 -20.528 -48.639 1.00 79.94 672 PRO A C 1
ATOM 5302 O O . PRO A 1 672 ? 1.403 -21.468 -49.130 1.00 79.94 672 PRO A O 1
ATOM 5305 N N . GLN A 1 673 ? 2.828 -19.751 -49.371 1.00 80.56 673 GLN A N 1
ATOM 5306 C CA . GLN A 1 673 ? 2.954 -19.880 -50.828 1.00 80.56 673 GLN A CA 1
ATOM 5307 C C . GLN A 1 673 ? 3.772 -21.100 -51.230 1.00 80.56 673 GLN A C 1
ATOM 5309 O O . GLN A 1 673 ? 3.454 -21.774 -52.204 1.00 80.56 673 GLN A O 1
ATOM 5314 N N . ILE A 1 674 ? 4.795 -21.412 -50.439 1.00 84.94 674 ILE A N 1
ATOM 5315 C CA . ILE A 1 674 ? 5.654 -22.579 -50.652 1.00 84.94 674 ILE A CA 1
ATOM 5316 C C . ILE A 1 674 ? 5.180 -23.806 -49.863 1.00 84.94 674 ILE A C 1
ATOM 5318 O O . ILE A 1 674 ? 5.870 -24.826 -49.832 1.00 84.94 674 ILE A O 1
ATOM 5322 N N . LYS A 1 675 ? 4.009 -23.707 -49.211 1.00 82.69 675 LYS A N 1
ATOM 5323 C CA . LYS A 1 675 ? 3.418 -24.745 -48.353 1.00 82.69 675 LYS A CA 1
ATOM 5324 C C . LYS A 1 675 ? 4.416 -25.256 -47.301 1.00 82.69 675 LYS A C 1
ATOM 5326 O O . LYS A 1 675 ? 4.594 -26.467 -47.129 1.00 82.69 675 LYS A O 1
ATOM 5331 N N . ALA A 1 676 ? 5.110 -24.329 -46.643 1.00 84.81 676 ALA A N 1
ATOM 5332 C CA . ALA A 1 676 ? 6.007 -24.654 -45.540 1.00 84.81 676 ALA A CA 1
ATOM 5333 C C . ALA A 1 676 ? 5.217 -25.174 -44.332 1.00 84.81 676 ALA A C 1
ATOM 5335 O O . ALA A 1 676 ? 4.060 -24.800 -44.123 1.00 84.81 676 ALA A O 1
ATOM 5336 N N . LYS A 1 677 ? 5.844 -26.045 -43.542 1.00 85.69 677 LYS A N 1
ATOM 5337 C CA . LYS A 1 677 ? 5.295 -26.496 -42.258 1.00 85.69 677 LYS A CA 1
ATOM 5338 C C . LYS A 1 677 ? 5.433 -25.390 -41.207 1.00 85.69 677 LYS A C 1
ATOM 5340 O O . LYS A 1 677 ? 6.320 -24.537 -41.296 1.00 85.69 677 LYS A O 1
ATOM 5345 N N . ASP A 1 678 ? 4.597 -25.441 -40.174 1.00 80.31 678 ASP A N 1
ATOM 5346 C CA . ASP A 1 678 ? 4.628 -24.463 -39.077 1.00 80.31 678 ASP A CA 1
ATOM 5347 C C . ASP A 1 678 ? 5.998 -24.467 -38.363 1.00 80.31 678 ASP A C 1
ATOM 5349 O O . ASP A 1 678 ? 6.561 -23.409 -38.085 1.00 80.31 678 ASP A O 1
ATOM 5353 N N . GLU A 1 679 ? 6.604 -25.649 -38.197 1.00 81.25 679 GLU A N 1
ATOM 5354 C CA . GLU A 1 679 ? 7.954 -25.826 -37.639 1.00 81.25 679 GLU A CA 1
ATOM 5355 C C . GLU A 1 679 ? 9.052 -25.159 -38.479 1.00 81.25 679 GLU A C 1
ATOM 5357 O O . GLU A 1 679 ? 9.946 -24.505 -37.946 1.00 81.25 679 GLU A O 1
ATOM 5362 N N . GLU A 1 680 ? 8.971 -25.283 -39.805 1.00 87.69 680 GLU A N 1
ATOM 5363 C CA . GLU A 1 680 ? 9.917 -24.679 -40.751 1.00 87.69 680 GLU A CA 1
ATOM 5364 C C . GLU A 1 680 ? 9.822 -23.149 -40.715 1.00 87.69 680 GLU A C 1
ATOM 5366 O O . GLU A 1 680 ? 10.834 -22.445 -40.736 1.00 87.69 680 GLU A O 1
ATOM 5371 N N . THR A 1 681 ? 8.592 -22.646 -40.606 1.00 85.69 681 THR A N 1
ATOM 5372 C CA . THR A 1 681 ? 8.276 -21.217 -40.535 1.00 85.69 681 THR A CA 1
ATOM 5373 C C . THR A 1 681 ? 8.801 -20.599 -39.244 1.00 85.69 681 THR A C 1
ATOM 5375 O O . THR A 1 681 ? 9.480 -19.573 -39.283 1.00 85.69 681 THR A O 1
ATOM 5378 N N . ALA A 1 682 ? 8.556 -21.245 -38.104 1.00 81.50 682 ALA A N 1
ATOM 5379 C CA . ALA A 1 682 ? 9.044 -20.786 -36.808 1.00 81.50 682 ALA A CA 1
ATOM 5380 C C . ALA A 1 682 ? 10.579 -20.813 -36.723 1.00 81.50 682 ALA A C 1
ATOM 5382 O O . ALA A 1 682 ? 11.181 -19.844 -36.260 1.00 81.50 682 ALA A O 1
ATOM 5383 N N . VAL A 1 683 ? 11.226 -21.876 -37.224 1.00 85.00 683 VAL A N 1
ATOM 5384 C CA . VAL A 1 683 ? 12.697 -21.969 -37.275 1.00 85.00 683 VAL A CA 1
ATOM 5385 C C . VAL A 1 683 ? 13.282 -20.855 -38.142 1.00 85.00 683 VAL A C 1
ATOM 5387 O O . VAL A 1 683 ? 14.239 -20.200 -37.724 1.00 85.00 683 VAL A O 1
ATOM 5390 N N . GLY A 1 684 ? 12.705 -20.598 -39.320 1.00 87.44 684 GLY A N 1
ATOM 5391 C CA . GLY A 1 684 ? 13.136 -19.508 -40.196 1.00 87.44 684 GLY A CA 1
ATOM 5392 C C . GLY A 1 684 ? 12.993 -18.131 -39.539 1.00 87.44 684 GLY A C 1
ATOM 5393 O O . GLY A 1 684 ? 13.936 -17.342 -39.564 1.00 87.44 684 GLY A O 1
ATOM 5394 N N . ALA A 1 685 ? 11.847 -17.861 -38.906 1.00 84.25 685 ALA A N 1
ATOM 5395 C CA . ALA A 1 685 ? 11.555 -16.578 -38.268 1.00 84.25 685 ALA A CA 1
ATOM 5396 C C . ALA A 1 685 ? 12.487 -16.305 -37.077 1.00 84.25 685 ALA A C 1
ATOM 5398 O O . ALA A 1 685 ? 13.096 -15.239 -37.002 1.00 84.25 685 ALA A O 1
ATOM 5399 N N . ALA A 1 686 ? 12.666 -17.294 -36.197 1.00 81.38 686 ALA A N 1
ATOM 5400 C CA . ALA A 1 686 ? 13.570 -17.191 -35.056 1.00 81.38 686 ALA A CA 1
ATOM 5401 C C . ALA A 1 686 ? 15.039 -17.048 -35.487 1.00 81.38 686 ALA A C 1
ATOM 5403 O O . ALA A 1 686 ? 15.769 -16.235 -34.927 1.00 81.38 686 ALA A O 1
ATOM 5404 N N . THR A 1 687 ? 15.469 -17.784 -36.519 1.00 85.75 687 THR A N 1
ATOM 5405 C CA . THR A 1 687 ? 16.837 -17.687 -37.052 1.00 85.75 687 THR A CA 1
ATOM 5406 C C . THR A 1 687 ? 17.170 -16.259 -37.474 1.00 85.75 687 THR A C 1
ATOM 5408 O O . THR A 1 687 ? 18.175 -15.699 -37.044 1.00 85.75 687 THR A O 1
ATOM 5411 N N . VAL A 1 688 ? 16.317 -15.655 -38.301 1.00 86.75 688 VAL A N 1
ATOM 5412 C CA . VAL A 1 688 ? 16.569 -14.326 -38.873 1.00 86.75 688 VAL A CA 1
ATOM 5413 C C . VAL A 1 688 ? 16.547 -13.233 -37.805 1.00 86.75 688 VAL A C 1
ATOM 5415 O O . VAL A 1 688 ? 17.298 -12.266 -37.892 1.00 86.75 688 VAL A O 1
ATOM 5418 N N . ALA A 1 689 ? 15.735 -13.403 -36.771 1.00 81.19 689 ALA A N 1
ATOM 5419 C CA . ALA A 1 689 ? 15.681 -12.479 -35.655 1.00 81.19 689 ALA A CA 1
ATOM 5420 C C . ALA A 1 689 ? 16.909 -12.506 -34.743 1.00 81.19 689 ALA A C 1
ATOM 5422 O O . ALA A 1 689 ? 17.421 -11.453 -34.355 1.00 81.19 689 ALA A O 1
ATOM 5423 N N . ILE A 1 690 ? 17.409 -13.705 -34.424 1.00 82.56 690 ILE A N 1
ATOM 5424 C CA . ILE A 1 690 ? 18.654 -13.853 -33.661 1.00 82.56 690 ILE A CA 1
ATOM 5425 C C . ILE A 1 690 ? 19.795 -13.202 -34.446 1.00 82.56 690 ILE A C 1
ATOM 5427 O O . ILE A 1 690 ? 20.573 -12.437 -33.882 1.00 82.56 690 ILE A O 1
ATOM 5431 N N . LEU A 1 691 ? 19.852 -13.433 -35.762 1.00 86.75 691 LEU A N 1
ATOM 5432 C CA . LEU A 1 691 ? 20.811 -12.754 -36.631 1.00 86.75 691 LEU A CA 1
ATOM 5433 C C . LEU A 1 691 ? 20.629 -11.232 -36.591 1.00 86.75 691 LEU A C 1
ATOM 5435 O O . LEU A 1 691 ? 21.608 -10.520 -36.420 1.00 86.75 691 LEU A O 1
ATOM 5439 N N . GLY A 1 692 ? 19.398 -10.724 -36.666 1.00 86.25 692 GLY A N 1
ATOM 5440 C CA . GLY A 1 692 ? 19.126 -9.286 -36.574 1.00 86.25 692 GLY A CA 1
ATOM 5441 C C . GLY A 1 692 ? 19.693 -8.665 -35.300 1.00 86.25 692 GLY A C 1
ATOM 5442 O O . GLY A 1 692 ? 20.369 -7.646 -35.369 1.00 86.25 692 GLY A O 1
ATOM 5443 N N . THR A 1 693 ? 19.534 -9.352 -34.171 1.00 81.38 693 THR A N 1
ATOM 5444 C CA . THR A 1 693 ? 20.051 -8.923 -32.861 1.00 81.38 693 THR A CA 1
ATOM 5445 C C . THR A 1 693 ? 21.575 -8.852 -32.845 1.00 81.38 693 THR A C 1
ATOM 5447 O O . THR A 1 693 ? 22.152 -7.850 -32.424 1.00 81.38 693 THR A O 1
ATOM 5450 N N . ILE A 1 694 ? 22.234 -9.904 -33.344 1.00 86.19 694 ILE A N 1
ATOM 5451 C CA . ILE A 1 694 ? 23.699 -9.980 -33.425 1.00 86.19 694 ILE A CA 1
ATOM 5452 C C . ILE A 1 694 ? 24.242 -8.832 -34.282 1.00 86.19 694 ILE A C 1
ATOM 5454 O O . ILE A 1 694 ? 25.189 -8.156 -33.884 1.00 86.19 694 ILE A O 1
ATOM 5458 N N . PHE A 1 695 ? 23.631 -8.588 -35.444 1.00 90.62 695 PHE A N 1
ATOM 5459 C CA . PHE A 1 695 ? 24.083 -7.539 -36.354 1.00 90.62 695 PHE A CA 1
ATOM 5460 C C . PHE A 1 695 ? 23.748 -6.138 -35.849 1.00 90.62 695 PHE A C 1
ATOM 5462 O O . PHE A 1 695 ? 24.538 -5.233 -36.086 1.00 90.62 695 PHE A O 1
ATOM 5469 N N . THR A 1 696 ? 22.649 -5.943 -35.115 1.00 86.38 696 THR A N 1
ATOM 5470 C CA . THR A 1 696 ? 22.371 -4.664 -34.449 1.00 86.38 696 THR A CA 1
ATOM 5471 C C . THR A 1 696 ? 23.482 -4.312 -33.469 1.00 86.38 696 THR A C 1
ATOM 5473 O O . THR A 1 696 ? 24.049 -3.233 -33.583 1.00 86.38 696 THR A O 1
ATOM 5476 N N . LEU A 1 697 ? 23.851 -5.236 -32.574 1.00 81.25 697 LEU A N 1
ATOM 5477 C CA . LEU A 1 697 ? 24.947 -5.022 -31.623 1.00 81.25 697 LEU A CA 1
ATOM 5478 C C . LEU A 1 697 ? 26.277 -4.764 -32.338 1.00 81.25 697 LEU A C 1
ATOM 5480 O O . LEU A 1 697 ? 27.000 -3.834 -31.986 1.00 81.25 697 LEU A O 1
ATOM 5484 N N . ALA A 1 698 ? 26.582 -5.553 -33.372 1.00 86.88 698 ALA A N 1
ATOM 5485 C CA . ALA A 1 698 ? 27.786 -5.354 -34.170 1.00 86.88 698 ALA A CA 1
ATOM 5486 C C . ALA A 1 698 ? 27.809 -3.963 -34.819 1.00 86.88 698 ALA A C 1
ATOM 5488 O O . ALA A 1 698 ? 28.834 -3.294 -34.801 1.00 86.88 698 ALA A O 1
ATOM 5489 N N . TYR A 1 699 ? 26.684 -3.502 -35.363 1.00 88.44 699 TYR A N 1
ATOM 5490 C CA . TYR A 1 699 ? 26.590 -2.218 -36.054 1.00 88.44 699 TYR A CA 1
ATOM 5491 C C . TYR A 1 699 ? 26.716 -1.042 -35.092 1.00 88.44 699 TYR A C 1
ATOM 5493 O O . TYR A 1 699 ? 27.476 -0.118 -35.370 1.00 88.44 699 TYR A O 1
ATOM 5501 N N . THR A 1 700 ? 26.072 -1.124 -33.924 1.00 81.88 700 THR A N 1
ATOM 5502 C CA . THR A 1 700 ? 26.216 -0.128 -32.857 1.00 81.88 700 THR A CA 1
ATOM 5503 C C . THR A 1 700 ? 27.685 0.093 -32.482 1.00 81.88 700 THR A C 1
ATOM 5505 O O . THR A 1 700 ? 28.097 1.230 -32.272 1.00 81.88 700 THR A O 1
ATOM 5508 N N . LEU A 1 701 ? 28.492 -0.974 -32.462 1.00 80.81 701 LEU A N 1
ATOM 5509 C CA . LEU A 1 701 ? 29.929 -0.902 -32.177 1.00 80.81 701 LEU A CA 1
ATOM 5510 C C . LEU A 1 701 ? 30.782 -0.501 -33.392 1.00 80.81 701 LEU A C 1
ATOM 5512 O O . LEU A 1 701 ? 31.858 0.067 -33.223 1.00 80.81 701 LEU A O 1
ATOM 5516 N N . LEU A 1 702 ? 30.330 -0.798 -34.613 1.00 82.75 702 LEU A N 1
ATOM 5517 C CA . LEU A 1 702 ? 31.064 -0.520 -35.852 1.00 82.75 702 LEU A CA 1
ATOM 5518 C C . LEU A 1 702 ? 30.886 0.914 -36.366 1.00 82.75 702 LEU A C 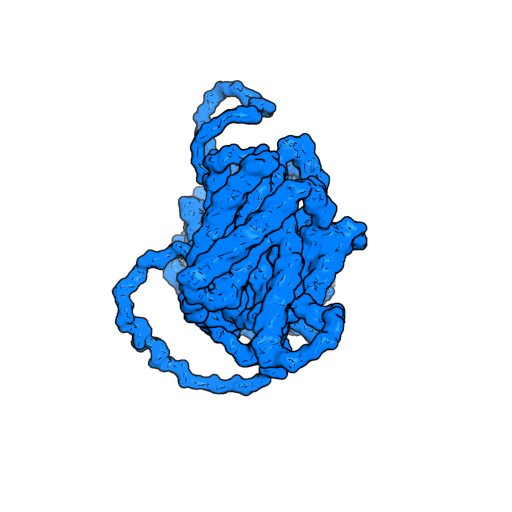1
ATOM 5520 O O . LEU A 1 702 ? 31.689 1.344 -37.194 1.00 82.75 702 LEU A O 1
ATOM 5524 N N . TYR A 1 703 ? 29.886 1.663 -35.886 1.00 84.12 703 TYR A N 1
ATOM 5525 C CA . TYR A 1 703 ? 29.621 3.037 -36.332 1.00 84.12 703 TYR A CA 1
ATOM 5526 C C . TYR A 1 703 ? 30.874 3.942 -36.363 1.00 84.12 703 TYR A C 1
ATOM 5528 O O . TYR A 1 703 ? 31.137 4.518 -37.421 1.00 84.12 703 TYR A O 1
ATOM 5536 N N . PRO A 1 704 ? 31.719 4.007 -35.310 1.00 81.88 704 PRO A N 1
ATOM 5537 C CA . PRO A 1 704 ? 32.909 4.866 -35.314 1.00 81.88 704 PRO A CA 1
ATOM 5538 C C . PRO A 1 704 ? 33.987 4.445 -36.326 1.00 81.88 704 PRO A C 1
ATOM 5540 O O . PRO A 1 704 ? 34.861 5.238 -36.662 1.00 81.88 704 PRO A O 1
ATOM 5543 N N . VAL A 1 705 ? 33.951 3.194 -36.799 1.00 85.31 705 VAL A N 1
ATOM 5544 C CA . VAL A 1 705 ? 34.996 2.584 -37.640 1.00 85.31 705 VAL A CA 1
ATOM 5545 C C . VAL A 1 705 ? 34.622 2.600 -39.125 1.00 85.31 705 VAL A C 1
ATOM 5547 O O . VAL A 1 705 ? 35.499 2.576 -39.985 1.00 85.31 705 VAL A O 1
ATOM 5550 N N . LEU A 1 706 ? 33.328 2.657 -39.453 1.00 83.62 706 LEU A N 1
ATOM 5551 C CA . LEU A 1 706 ? 32.841 2.556 -40.834 1.00 83.62 706 LEU A CA 1
ATOM 5552 C C . LEU A 1 706 ? 33.100 3.811 -41.683 1.00 83.62 706 LEU A C 1
ATOM 5554 O O . LEU A 1 706 ? 33.057 3.717 -42.907 1.00 83.62 706 LEU A O 1
ATOM 5558 N N . GLY A 1 707 ? 33.359 4.969 -41.062 1.00 85.00 707 GLY A N 1
ATOM 5559 C CA . GLY A 1 707 ? 33.660 6.221 -41.772 1.00 85.00 707 GLY A CA 1
ATOM 5560 C C . GLY A 1 707 ? 32.518 6.742 -42.658 1.00 85.00 707 GLY A C 1
ATOM 5561 O O . GLY A 1 707 ? 32.764 7.509 -43.590 1.00 85.00 707 GLY A O 1
ATOM 5562 N N . LEU A 1 708 ? 31.281 6.303 -42.403 1.00 89.00 708 LEU A N 1
ATOM 5563 C CA . LEU A 1 708 ? 30.089 6.762 -43.114 1.00 89.00 708 LEU A CA 1
ATOM 5564 C C . LEU A 1 708 ? 29.525 8.032 -42.461 1.00 89.00 708 LEU A C 1
ATOM 5566 O O . LEU A 1 708 ? 29.600 8.187 -41.243 1.00 89.00 708 LEU A O 1
ATOM 5570 N N . SER A 1 709 ? 28.923 8.925 -43.249 1.00 90.31 709 SER A N 1
ATOM 5571 C CA . SER A 1 709 ? 28.138 10.041 -42.710 1.00 90.31 709 SER A CA 1
ATOM 5572 C C . SER A 1 709 ? 26.887 9.527 -41.990 1.00 90.31 709 SER A C 1
ATOM 5574 O O . SER A 1 709 ? 26.477 8.382 -42.182 1.00 90.31 709 SER A O 1
ATOM 5576 N N . ALA A 1 710 ? 26.217 10.375 -41.206 1.00 86.12 710 ALA A N 1
ATOM 5577 C CA . ALA A 1 710 ? 24.953 10.010 -40.562 1.00 86.12 710 ALA A CA 1
ATOM 5578 C C . ALA A 1 710 ? 23.903 9.507 -41.576 1.00 86.12 710 ALA A C 1
ATOM 5580 O O . ALA A 1 710 ? 23.244 8.495 -41.344 1.00 86.12 710 ALA A O 1
ATOM 5581 N N . ASN A 1 711 ? 23.799 10.154 -42.742 1.00 87.75 711 ASN A N 1
ATOM 5582 C CA . ASN A 1 711 ? 22.885 9.731 -43.803 1.00 87.75 711 ASN A CA 1
ATOM 5583 C C . ASN A 1 711 ? 23.332 8.399 -44.431 1.00 87.75 711 ASN A C 1
ATOM 5585 O O . ASN A 1 711 ? 22.543 7.459 -44.513 1.00 87.75 711 ASN A O 1
ATOM 5589 N N . GLY A 1 712 ? 24.615 8.275 -44.788 1.00 90.12 712 GLY A N 1
ATOM 5590 C CA . GLY A 1 712 ? 25.177 7.043 -45.351 1.00 90.12 712 GLY A CA 1
ATOM 5591 C C . GLY A 1 712 ? 25.056 5.847 -44.412 1.00 90.12 712 GLY A C 1
ATOM 5592 O O . GLY A 1 712 ? 24.703 4.744 -44.835 1.00 90.12 712 GLY A O 1
ATOM 5593 N N . TYR A 1 713 ? 25.267 6.072 -43.118 1.00 93.12 713 TYR A N 1
ATOM 5594 C CA . TYR A 1 713 ? 25.085 5.072 -42.077 1.00 93.12 713 TYR A CA 1
ATOM 5595 C C . TYR A 1 713 ? 23.608 4.701 -41.894 1.00 93.12 713 TYR A C 1
ATOM 5597 O O . TYR A 1 713 ? 23.281 3.518 -41.761 1.00 93.12 713 TYR A O 1
ATOM 5605 N N . GLY A 1 714 ? 22.698 5.674 -41.975 1.00 91.25 714 GLY A N 1
ATOM 5606 C CA . GLY A 1 714 ? 21.258 5.427 -42.018 1.00 91.25 714 GLY A CA 1
ATOM 5607 C C . GLY A 1 714 ? 20.860 4.538 -43.201 1.00 91.25 714 GLY A C 1
ATOM 5608 O O . GLY A 1 714 ? 20.220 3.499 -43.031 1.00 91.25 714 GLY A O 1
ATOM 5609 N N . VAL A 1 715 ? 21.326 4.863 -44.409 1.00 93.00 715 VAL A N 1
ATOM 5610 C CA . VAL A 1 715 ? 21.066 4.046 -45.605 1.00 93.00 715 VAL A CA 1
ATOM 5611 C C . VAL A 1 715 ? 21.650 2.641 -45.455 1.00 93.00 715 VAL A C 1
ATOM 5613 O O . VAL A 1 715 ? 20.963 1.661 -45.743 1.00 93.00 715 VAL A O 1
ATOM 5616 N N . PHE A 1 716 ? 22.884 2.521 -44.963 1.00 95.06 716 PHE A N 1
ATOM 5617 C CA . PHE A 1 716 ? 23.556 1.245 -44.726 1.00 95.06 716 PHE A CA 1
ATOM 5618 C C . PHE A 1 716 ? 22.779 0.354 -43.747 1.00 95.06 716 PHE A C 1
ATOM 5620 O O . PHE A 1 716 ? 22.398 -0.769 -44.089 1.00 95.06 716 PHE A O 1
ATOM 5627 N N . THR A 1 717 ? 22.489 0.870 -42.552 1.00 92.56 717 THR A N 1
ATOM 5628 C CA . THR A 1 717 ? 21.768 0.150 -41.492 1.00 92.56 717 THR A CA 1
ATOM 5629 C C . THR A 1 717 ? 20.382 -0.300 -41.966 1.00 92.56 717 THR A C 1
ATOM 5631 O O . THR A 1 717 ? 20.047 -1.483 -41.838 1.00 92.56 717 THR A O 1
ATOM 5634 N N . GLY A 1 718 ? 19.610 0.584 -42.610 1.00 91.19 718 GLY A N 1
ATOM 5635 C CA . GLY A 1 718 ? 18.304 0.262 -43.199 1.00 91.19 718 GLY A CA 1
ATOM 5636 C C . GLY A 1 718 ? 18.376 -0.764 -44.338 1.00 91.19 718 GLY A C 1
ATOM 5637 O O . GLY A 1 718 ? 17.512 -1.647 -44.469 1.00 91.19 718 GLY A O 1
ATOM 5638 N N . ALA A 1 719 ? 19.437 -0.711 -45.146 1.00 92.56 719 ALA A N 1
ATOM 5639 C CA . ALA A 1 719 ? 19.641 -1.607 -46.277 1.00 92.56 719 ALA A CA 1
ATOM 5640 C C . ALA A 1 719 ? 20.030 -3.030 -45.872 1.00 92.56 719 ALA A C 1
ATOM 5642 O O . ALA A 1 719 ? 19.723 -3.955 -46.624 1.00 92.56 719 ALA A O 1
ATOM 5643 N N . THR A 1 720 ? 20.657 -3.239 -44.712 1.00 93.38 720 THR A N 1
ATOM 5644 C CA . THR A 1 720 ? 21.238 -4.547 -44.358 1.00 93.38 720 THR A CA 1
ATOM 5645 C C . THR A 1 720 ? 20.588 -5.215 -43.148 1.00 93.38 720 THR A C 1
ATOM 5647 O O . THR A 1 720 ? 20.450 -6.437 -43.153 1.00 93.38 720 THR A O 1
ATOM 5650 N N . LEU A 1 721 ? 20.102 -4.469 -42.147 1.00 91.81 721 LEU A N 1
ATOM 5651 C CA . LEU A 1 721 ? 19.478 -5.075 -40.960 1.00 91.81 721 LEU A CA 1
ATOM 5652 C C . LEU A 1 721 ? 18.096 -5.667 -41.278 1.00 91.81 721 LEU A C 1
ATOM 5654 O O . LEU A 1 721 ? 17.384 -5.219 -42.185 1.00 91.81 721 LEU A O 1
ATOM 5658 N N . HIS A 1 722 ? 17.728 -6.740 -40.578 1.00 89.31 722 HIS A N 1
ATOM 5659 C CA . HIS A 1 722 ? 16.629 -7.619 -40.995 1.00 89.31 722 HIS A CA 1
ATOM 5660 C C . HIS A 1 722 ? 15.241 -7.128 -40.573 1.00 89.31 722 HIS A C 1
ATOM 5662 O O . HIS A 1 722 ? 14.292 -7.351 -41.321 1.00 89.31 722 HIS A O 1
ATOM 5668 N N . GLU A 1 723 ? 15.108 -6.369 -39.487 1.00 85.31 723 GLU A N 1
ATOM 5669 C CA . GLU A 1 723 ? 13.820 -5.883 -38.971 1.00 85.31 723 GLU A CA 1
ATOM 5670 C C . GLU A 1 723 ? 13.859 -4.385 -38.646 1.00 85.31 723 GLU A C 1
ATOM 5672 O O . GLU A 1 723 ? 14.926 -3.830 -38.415 1.00 85.31 723 GLU A O 1
ATOM 5677 N N . VAL A 1 724 ? 12.706 -3.706 -38.636 1.00 81.56 724 VAL A N 1
ATOM 5678 C CA . VAL A 1 724 ? 12.653 -2.255 -38.360 1.00 81.56 724 VAL A CA 1
ATOM 5679 C C . VAL A 1 724 ? 13.154 -1.928 -36.948 1.00 81.56 724 VAL A C 1
ATOM 5681 O O . VAL A 1 724 ? 13.858 -0.943 -36.780 1.00 81.56 724 VAL A O 1
ATOM 5684 N N . ALA A 1 725 ? 12.847 -2.763 -35.949 1.00 74.06 725 ALA A N 1
ATOM 5685 C CA . ALA A 1 725 ? 13.346 -2.572 -34.585 1.00 74.06 725 ALA A CA 1
ATOM 5686 C C . ALA A 1 725 ? 14.883 -2.663 -34.523 1.00 74.06 725 ALA A C 1
ATOM 5688 O O . ALA A 1 725 ? 15.532 -1.774 -33.977 1.00 74.06 725 ALA A O 1
ATOM 5689 N N . HIS A 1 726 ? 15.464 -3.678 -35.177 1.00 84.69 726 HIS A N 1
ATOM 5690 C CA . HIS A 1 726 ? 16.917 -3.825 -35.328 1.00 84.69 726 HIS A CA 1
ATOM 5691 C C . HIS A 1 726 ? 17.552 -2.616 -36.006 1.00 84.69 726 HIS A C 1
ATOM 5693 O O . HIS A 1 726 ? 18.618 -2.179 -35.584 1.00 84.69 726 HIS A O 1
ATOM 5699 N N . VAL A 1 727 ? 16.895 -2.087 -37.041 1.00 87.12 727 VAL A N 1
ATOM 5700 C CA . VAL A 1 727 ? 17.343 -0.910 -37.795 1.00 87.12 727 VAL A CA 1
ATOM 5701 C C . VAL A 1 727 ? 17.375 0.334 -36.915 1.00 87.12 727 VAL A C 1
ATOM 5703 O O . VAL A 1 727 ? 18.402 0.998 -36.880 1.00 87.12 727 VAL A O 1
ATOM 5706 N N . ILE A 1 728 ? 16.298 0.621 -36.177 1.00 79.75 728 ILE A N 1
ATOM 5707 C CA . ILE A 1 728 ? 16.227 1.775 -35.266 1.00 79.75 728 ILE A CA 1
ATOM 5708 C C . ILE A 1 728 ? 17.346 1.681 -34.222 1.00 79.75 728 ILE A C 1
ATOM 5710 O O . ILE A 1 728 ? 18.129 2.610 -34.061 1.00 79.75 728 ILE A O 1
ATOM 5714 N N . ALA A 1 729 ? 17.488 0.527 -33.571 1.00 75.69 729 ALA A N 1
ATOM 5715 C CA . ALA A 1 729 ? 18.523 0.321 -32.560 1.00 75.69 729 ALA A CA 1
ATOM 5716 C C . ALA A 1 729 ? 19.955 0.414 -33.131 1.00 75.69 729 ALA A C 1
ATOM 5718 O O . ALA A 1 729 ? 20.842 0.976 -32.493 1.00 75.69 729 ALA A O 1
ATOM 5719 N N . GLY A 1 730 ? 20.187 -0.099 -34.344 1.00 83.25 730 GLY A N 1
ATOM 5720 C CA . GLY A 1 730 ? 21.503 -0.067 -34.991 1.00 83.25 730 GLY A CA 1
ATOM 5721 C C . GLY A 1 730 ? 21.882 1.304 -35.558 1.00 83.25 730 GLY A C 1
ATOM 5722 O O . GLY A 1 730 ? 23.067 1.629 -35.618 1.00 83.25 730 GLY A O 1
ATOM 5723 N N . ALA A 1 731 ? 20.894 2.109 -35.958 1.00 86.00 731 ALA A N 1
ATOM 5724 C CA . ALA A 1 731 ? 21.081 3.453 -36.506 1.00 86.00 731 ALA A CA 1
ATOM 5725 C C . ALA A 1 731 ? 21.142 4.549 -35.429 1.00 86.00 731 ALA A C 1
ATOM 5727 O O . ALA A 1 731 ? 21.654 5.629 -35.711 1.00 86.00 731 ALA A O 1
ATOM 5728 N N . ALA A 1 732 ? 20.689 4.268 -34.201 1.00 79.81 732 ALA A N 1
ATOM 5729 C CA . ALA A 1 732 ? 20.667 5.224 -33.091 1.00 79.81 732 ALA A CA 1
ATOM 5730 C C . ALA A 1 732 ? 22.008 5.951 -32.831 1.00 79.81 732 ALA A C 1
ATOM 5732 O O . ALA A 1 732 ? 21.971 7.165 -32.630 1.00 79.81 732 ALA A O 1
ATOM 5733 N N . PRO A 1 733 ? 23.192 5.302 -32.912 1.00 82.00 733 PRO A N 1
ATOM 5734 C CA . PRO A 1 733 ? 24.474 6.002 -32.758 1.00 82.00 733 PRO A CA 1
ATOM 5735 C C . PRO A 1 733 ? 24.743 7.088 -33.812 1.00 82.00 733 PRO A C 1
ATOM 5737 O O . PRO A 1 733 ? 25.530 7.996 -33.563 1.00 82.00 733 PRO A O 1
ATOM 5740 N N . GLY A 1 734 ? 24.091 7.012 -34.977 1.00 79.44 734 GLY A N 1
ATOM 5741 C CA . GLY A 1 734 ? 24.196 8.001 -36.053 1.00 79.44 734 GLY A CA 1
ATOM 5742 C C . GLY A 1 734 ? 23.301 9.235 -35.880 1.00 79.44 734 GLY A C 1
ATOM 5743 O O . GLY A 1 734 ? 23.316 10.117 -36.738 1.00 79.44 734 GLY A O 1
ATOM 5744 N N . GLY A 1 735 ? 22.517 9.312 -34.798 1.00 82.06 735 GLY A N 1
ATOM 5745 C CA . GLY A 1 735 ? 21.594 10.415 -34.518 1.00 82.06 735 GLY A CA 1
ATOM 5746 C C . GLY A 1 735 ? 20.288 10.366 -35.324 1.00 82.06 735 GLY A C 1
ATOM 5747 O O . GLY A 1 735 ? 20.034 9.441 -36.097 1.00 82.06 735 GLY A O 1
ATOM 5748 N N . GLN A 1 736 ? 19.437 11.382 -35.148 1.00 73.88 736 GLN A N 1
ATOM 5749 C CA . GLN A 1 736 ? 18.072 11.386 -35.699 1.00 73.88 736 GLN A CA 1
ATOM 5750 C C . GLN A 1 736 ? 18.032 11.331 -37.235 1.00 73.88 736 GLN A C 1
ATOM 5752 O O . GLN A 1 736 ? 17.236 10.592 -37.805 1.00 73.88 736 GLN A O 1
ATOM 5757 N N . GLY A 1 737 ? 18.949 12.030 -37.915 1.00 79.00 737 GLY A N 1
ATOM 5758 C CA . GLY A 1 737 ? 19.031 11.987 -39.379 1.00 79.00 737 GLY A CA 1
ATOM 5759 C C . GLY A 1 737 ? 19.380 10.596 -39.929 1.00 79.00 737 GLY A C 1
ATOM 5760 O O . GLY A 1 737 ? 18.863 10.200 -40.973 1.00 79.00 737 GLY A O 1
ATOM 5761 N N . ALA A 1 738 ? 20.208 9.825 -39.212 1.00 86.06 738 ALA A N 1
ATOM 5762 C CA . ALA A 1 738 ? 20.492 8.435 -39.563 1.00 86.06 738 ALA A CA 1
ATOM 5763 C C . ALA A 1 738 ? 19.270 7.539 -39.328 1.00 86.06 738 ALA A C 1
ATOM 5765 O O . ALA A 1 738 ? 18.978 6.679 -40.156 1.00 86.06 738 ALA A O 1
ATOM 5766 N N . LEU A 1 739 ? 18.544 7.754 -38.225 1.00 78.38 739 LEU A N 1
ATOM 5767 C CA . LEU A 1 739 ? 17.339 7.001 -37.871 1.00 78.38 739 LEU A CA 1
ATOM 5768 C C . LEU A 1 739 ? 16.236 7.146 -38.922 1.00 78.38 739 LEU A C 1
ATOM 5770 O O . LEU A 1 739 ? 15.728 6.132 -39.410 1.00 78.38 739 LEU A O 1
ATOM 5774 N N . ASP A 1 740 ? 15.904 8.378 -39.305 1.00 82.75 740 ASP A N 1
ATOM 5775 C CA . ASP A 1 740 ? 14.826 8.654 -40.260 1.00 82.75 740 ASP A CA 1
ATOM 5776 C C . ASP A 1 740 ? 15.128 8.002 -41.616 1.00 82.75 740 ASP A C 1
ATOM 5778 O O . ASP A 1 740 ? 14.307 7.264 -42.174 1.00 82.75 740 ASP A O 1
ATOM 5782 N N . MET A 1 741 ? 16.363 8.166 -42.098 1.00 87.75 741 MET A N 1
ATOM 5783 C CA . MET A 1 741 ? 16.814 7.544 -43.341 1.00 87.75 741 MET A CA 1
ATOM 5784 C C . MET A 1 741 ? 16.847 6.019 -43.250 1.00 87.75 741 MET A C 1
ATOM 5786 O O . MET A 1 741 ? 16.390 5.337 -44.170 1.00 87.75 741 MET A O 1
ATOM 5790 N N . ALA A 1 742 ? 17.306 5.453 -42.135 1.00 89.81 742 ALA A N 1
ATOM 5791 C CA . ALA A 1 742 ? 17.339 4.008 -41.942 1.00 89.81 742 ALA A CA 1
ATOM 5792 C C . ALA A 1 742 ? 15.940 3.385 -41.972 1.00 89.81 742 ALA A C 1
ATOM 5794 O O . ALA A 1 742 ? 15.732 2.343 -42.609 1.00 89.81 742 ALA A O 1
ATOM 5795 N N . VAL A 1 743 ? 14.962 4.035 -41.336 1.00 85.19 743 VAL A N 1
ATOM 5796 C CA . VAL A 1 743 ? 13.563 3.601 -41.360 1.00 85.19 743 VAL A CA 1
ATOM 5797 C C . VAL A 1 743 ? 13.012 3.653 -42.784 1.00 85.19 743 VAL A C 1
ATOM 5799 O O . VAL A 1 743 ? 12.462 2.650 -43.244 1.00 85.19 743 VAL A O 1
ATOM 5802 N N . ILE A 1 744 ? 13.221 4.747 -43.520 1.00 86.62 744 ILE A N 1
ATOM 5803 C CA . ILE A 1 744 ? 12.750 4.895 -44.908 1.00 86.62 744 ILE A CA 1
ATOM 5804 C C . ILE A 1 744 ? 13.344 3.810 -45.823 1.00 86.62 744 ILE A C 1
ATOM 5806 O O . ILE A 1 744 ? 12.614 3.122 -46.552 1.00 86.62 744 ILE A O 1
ATOM 5810 N N . VAL A 1 745 ? 14.661 3.580 -45.757 1.00 90.69 745 VAL A N 1
ATOM 5811 C CA . VAL A 1 745 ? 15.328 2.529 -46.548 1.00 90.69 745 VAL A CA 1
ATOM 5812 C C . VAL A 1 745 ? 14.807 1.143 -46.165 1.00 90.69 745 VAL A C 1
ATOM 5814 O O . VAL A 1 745 ? 14.567 0.293 -47.033 1.00 90.69 745 VAL A O 1
ATOM 5817 N N . LYS A 1 746 ? 14.550 0.902 -44.874 1.00 90.94 746 LYS A N 1
ATOM 5818 C CA . LYS A 1 746 ? 13.995 -0.374 -44.423 1.00 90.94 746 LYS A CA 1
ATOM 5819 C C . LYS A 1 746 ? 12.567 -0.594 -44.916 1.00 90.94 746 LYS A C 1
ATOM 5821 O O . LYS A 1 746 ? 12.252 -1.694 -45.374 1.00 90.94 746 LYS A O 1
ATOM 5826 N N . LEU A 1 747 ? 11.711 0.422 -44.852 1.00 85.00 747 LEU A N 1
ATOM 5827 C CA . LEU A 1 747 ? 10.337 0.362 -45.361 1.00 85.00 747 LEU A CA 1
ATOM 5828 C C . LEU A 1 747 ? 10.314 0.139 -46.881 1.00 85.00 747 LEU A C 1
ATOM 5830 O O . LEU A 1 747 ? 9.513 -0.657 -47.372 1.00 85.00 747 LEU A O 1
ATOM 5834 N N . THR A 1 748 ? 11.275 0.708 -47.612 1.00 88.69 748 THR A N 1
ATOM 5835 C CA . THR A 1 748 ? 11.462 0.437 -49.048 1.00 88.69 748 THR A CA 1
ATOM 5836 C C . THR A 1 748 ? 11.736 -1.049 -49.317 1.00 88.69 748 THR A C 1
ATOM 5838 O O . THR A 1 748 ? 11.140 -1.646 -50.215 1.00 88.69 748 THR A O 1
ATOM 5841 N N . ARG A 1 749 ? 12.574 -1.704 -48.500 1.00 89.56 749 ARG A N 1
ATOM 5842 C CA . ARG A 1 749 ? 12.796 -3.162 -48.583 1.00 89.56 749 ARG A CA 1
ATOM 5843 C C . ARG A 1 749 ? 11.562 -3.968 -48.192 1.00 89.56 749 ARG A C 1
ATOM 5845 O O . ARG A 1 749 ? 11.292 -4.989 -48.817 1.00 89.56 749 ARG A O 1
ATOM 5852 N N . VAL A 1 750 ? 10.797 -3.521 -47.195 1.00 86.00 750 VAL A N 1
ATOM 5853 C CA . VAL A 1 750 ? 9.527 -4.160 -46.805 1.00 86.00 750 VAL A CA 1
ATOM 5854 C C . VAL A 1 750 ? 8.537 -4.140 -47.975 1.00 86.00 750 VAL A C 1
ATOM 5856 O O . VAL A 1 750 ? 7.884 -5.151 -48.222 1.00 86.00 750 VAL A O 1
ATOM 5859 N N . ALA A 1 751 ? 8.476 -3.054 -48.751 1.00 84.75 751 ALA A N 1
ATOM 5860 C CA . ALA A 1 751 ? 7.626 -2.971 -49.940 1.00 84.75 751 ALA A CA 1
ATOM 5861 C C . ALA A 1 751 ? 7.993 -4.016 -51.017 1.00 84.75 751 ALA A C 1
ATOM 5863 O O . ALA A 1 751 ? 7.107 -4.519 -51.712 1.00 84.75 751 ALA A O 1
ATOM 5864 N N . MET A 1 752 ? 9.267 -4.434 -51.101 1.00 87.50 752 MET A N 1
ATOM 5865 C CA . MET A 1 752 ? 9.720 -5.501 -52.013 1.00 87.50 752 MET A CA 1
ATOM 5866 C C . MET A 1 752 ? 9.158 -6.889 -51.665 1.00 87.50 752 MET A C 1
ATOM 5868 O O . MET A 1 752 ? 9.239 -7.806 -52.484 1.00 87.50 752 MET A O 1
ATOM 5872 N N . LEU A 1 753 ? 8.525 -7.056 -50.497 1.00 85.69 753 LEU A N 1
ATOM 5873 C CA . LEU A 1 753 ? 7.800 -8.277 -50.144 1.00 85.69 753 LEU A CA 1
ATOM 5874 C C . LEU A 1 753 ? 6.727 -8.621 -51.177 1.00 85.69 753 LEU A C 1
ATOM 5876 O O . LEU A 1 753 ? 6.571 -9.789 -51.520 1.00 85.69 753 LEU A O 1
ATOM 5880 N N . VAL A 1 754 ? 6.019 -7.615 -51.693 1.00 84.12 754 VAL A N 1
ATOM 5881 C CA . VAL A 1 754 ? 4.922 -7.793 -52.650 1.00 84.12 754 VAL A CA 1
ATOM 5882 C C . VAL A 1 754 ? 5.415 -8.388 -53.976 1.00 84.12 754 VAL A C 1
ATOM 5884 O O . VAL A 1 754 ? 4.967 -9.485 -54.313 1.00 84.12 754 VAL A O 1
ATOM 5887 N N . PRO A 1 755 ? 6.341 -7.760 -54.731 1.00 87.44 755 PRO A N 1
ATOM 5888 C CA . PRO A 1 755 ? 6.811 -8.327 -55.995 1.00 87.44 755 PRO A CA 1
ATOM 5889 C C . PRO A 1 755 ? 7.485 -9.691 -55.809 1.00 87.44 755 PRO A C 1
ATOM 5891 O O . PRO A 1 755 ? 7.303 -10.582 -56.636 1.00 87.44 755 PRO A O 1
ATOM 5894 N N . ILE A 1 756 ? 8.205 -9.907 -54.706 1.00 88.06 756 ILE A N 1
ATOM 5895 C CA . ILE A 1 756 ? 8.890 -11.182 -54.451 1.00 88.06 756 ILE A CA 1
ATOM 5896 C C . ILE A 1 756 ? 7.902 -12.291 -54.110 1.00 88.06 756 ILE A C 1
ATOM 5898 O O . ILE A 1 756 ? 8.029 -13.397 -54.632 1.00 88.06 756 ILE A O 1
ATOM 5902 N N . ALA A 1 757 ? 6.888 -12.000 -53.297 1.00 82.75 757 ALA A N 1
ATOM 5903 C CA . ALA A 1 757 ? 5.774 -12.906 -53.063 1.00 82.75 757 ALA A CA 1
ATOM 5904 C C . ALA A 1 757 ? 5.091 -13.293 -54.383 1.00 82.75 757 ALA A C 1
ATOM 5906 O O . ALA A 1 757 ? 4.861 -14.470 -54.633 1.00 82.75 757 ALA A O 1
ATOM 5907 N N . LEU A 1 758 ? 4.824 -12.339 -55.278 1.00 82.75 758 LEU A N 1
ATOM 5908 C CA . LEU A 1 758 ? 4.239 -12.652 -56.586 1.00 82.75 758 LEU A CA 1
ATOM 5909 C C . LEU A 1 758 ? 5.141 -13.584 -57.412 1.00 82.75 758 LEU A C 1
ATOM 5911 O O . LEU A 1 758 ? 4.665 -14.585 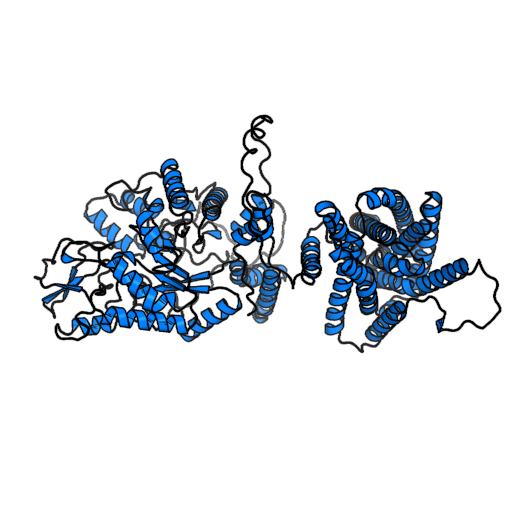-57.950 1.00 82.75 758 LEU A O 1
ATOM 5915 N N . ILE A 1 759 ? 6.445 -13.297 -57.479 1.00 86.25 759 ILE A N 1
ATOM 5916 C CA . ILE A 1 759 ? 7.419 -14.110 -58.225 1.00 86.25 759 ILE A CA 1
ATOM 5917 C C . ILE A 1 759 ? 7.510 -15.530 -57.651 1.00 86.25 759 ILE A C 1
ATOM 5919 O O . ILE A 1 759 ? 7.456 -16.499 -58.410 1.00 86.25 759 ILE A O 1
ATOM 5923 N N . ILE A 1 760 ? 7.615 -15.670 -56.327 1.00 83.62 760 ILE A N 1
ATOM 5924 C CA . ILE A 1 760 ? 7.707 -16.974 -55.654 1.00 83.62 760 ILE A CA 1
ATOM 5925 C C . ILE A 1 760 ? 6.410 -17.768 -55.829 1.00 83.62 760 ILE A C 1
ATOM 5927 O O . ILE A 1 760 ? 6.475 -18.958 -56.139 1.00 83.62 760 ILE A O 1
ATOM 5931 N N . GLY A 1 761 ? 5.244 -17.128 -55.704 1.00 77.19 761 GLY A N 1
ATOM 5932 C CA . GLY A 1 761 ? 3.947 -17.760 -55.943 1.00 77.19 761 GLY A CA 1
ATOM 5933 C C . GLY A 1 761 ? 3.806 -18.292 -57.373 1.00 77.19 761 GLY A C 1
ATOM 5934 O O . GLY A 1 761 ? 3.415 -19.445 -57.569 1.00 77.19 761 GLY A O 1
ATOM 5935 N N . LEU A 1 762 ? 4.200 -17.501 -58.379 1.00 80.12 762 LEU A N 1
ATOM 5936 C CA . LEU A 1 762 ? 4.202 -17.923 -59.788 1.00 80.12 762 LEU A CA 1
ATOM 5937 C C . LEU A 1 762 ? 5.213 -19.048 -60.061 1.00 80.12 762 LEU A C 1
ATOM 5939 O O . LEU A 1 762 ? 4.918 -19.985 -60.805 1.00 80.12 762 LEU A O 1
ATOM 5943 N N . TRP A 1 763 ? 6.398 -18.981 -59.451 1.00 80.75 763 TRP A N 1
ATOM 5944 C CA . TRP A 1 763 ? 7.436 -20.004 -59.587 1.00 80.75 763 TRP A CA 1
ATOM 5945 C C . TRP A 1 763 ? 7.026 -21.332 -58.935 1.00 80.75 763 TRP A C 1
ATOM 5947 O O . TRP A 1 763 ? 7.163 -22.392 -59.549 1.00 80.75 763 TRP A O 1
ATOM 5957 N N . SER A 1 764 ? 6.442 -21.280 -57.736 1.00 70.25 764 SER A N 1
ATOM 5958 C CA . SER A 1 764 ? 5.958 -22.458 -57.011 1.00 70.25 764 SER A CA 1
ATOM 5959 C C . SER A 1 764 ? 4.738 -23.096 -57.692 1.00 70.25 764 SER A C 1
ATOM 5961 O O . SER A 1 764 ? 4.672 -24.321 -57.817 1.00 70.25 764 SER A O 1
ATOM 5963 N N . GLY A 1 765 ? 3.819 -22.284 -58.233 1.00 64.81 765 GLY A N 1
ATOM 5964 C CA . GLY A 1 765 ? 2.665 -22.759 -59.006 1.00 64.81 765 GLY A CA 1
ATOM 5965 C C . GLY A 1 765 ? 3.050 -23.478 -60.307 1.00 64.81 765 GLY A C 1
ATOM 5966 O O . GLY A 1 765 ? 2.454 -24.501 -60.653 1.00 64.81 765 GLY A O 1
ATOM 5967 N N . ARG A 1 766 ? 4.105 -23.012 -60.993 1.00 65.06 766 ARG A N 1
ATOM 5968 C CA . ARG A 1 766 ? 4.667 -23.695 -62.175 1.00 65.06 766 ARG A CA 1
ATOM 5969 C C . ARG A 1 766 ? 5.313 -25.036 -61.831 1.00 65.06 766 ARG A C 1
ATOM 5971 O O . ARG A 1 766 ? 5.211 -25.972 -62.615 1.00 65.06 766 ARG A O 1
ATOM 5978 N N . GLN A 1 767 ? 5.937 -25.152 -60.661 1.00 57.28 767 GLN A N 1
ATOM 5979 C CA . GLN A 1 767 ? 6.589 -26.388 -60.223 1.00 57.28 767 GLN A CA 1
ATOM 5980 C C . GLN A 1 767 ? 5.580 -27.463 -59.778 1.00 57.28 767 GLN A C 1
ATOM 5982 O O . GLN A 1 767 ? 5.829 -28.649 -59.975 1.00 57.28 767 GLN A O 1
ATOM 5987 N N . ALA A 1 768 ? 4.422 -27.056 -59.243 1.00 52.47 768 ALA A N 1
ATOM 5988 C CA . ALA A 1 768 ? 3.308 -27.953 -58.917 1.00 52.47 768 ALA A CA 1
ATOM 5989 C C . ALA A 1 768 ? 2.532 -28.447 -60.156 1.00 52.47 768 ALA A C 1
ATOM 5991 O O . ALA A 1 768 ? 1.914 -29.503 -60.102 1.00 52.47 768 ALA A O 1
ATOM 5992 N N . SER A 1 769 ? 2.598 -27.710 -61.271 1.00 46.59 769 SER A N 1
ATOM 5993 C CA . SER A 1 769 ? 1.933 -28.058 -62.539 1.00 46.59 769 SER A CA 1
ATOM 5994 C C . SER A 1 769 ? 2.783 -28.950 -63.458 1.00 46.59 769 SER A C 1
ATOM 5996 O O . SER A 1 769 ? 2.363 -29.274 -64.562 1.00 46.59 769 SER A O 1
ATOM 5998 N N . GLY A 1 770 ? 3.975 -29.378 -63.025 1.00 43.12 770 GLY A N 1
ATOM 5999 C CA . GLY A 1 770 ? 4.879 -30.240 -63.801 1.00 43.12 770 GLY A CA 1
ATOM 6000 C C . GLY A 1 770 ? 4.495 -31.727 -63.851 1.00 43.12 770 GLY A C 1
ATOM 6001 O O . GLY A 1 770 ? 5.371 -32.548 -64.105 1.00 43.12 770 GLY A O 1
ATOM 6002 N N . GLY A 1 771 ? 3.236 -32.078 -63.563 1.00 41.84 771 GLY A N 1
ATOM 6003 C CA . GLY A 1 771 ? 2.778 -33.465 -63.429 1.00 41.84 771 GLY A CA 1
ATOM 6004 C C . GLY A 1 771 ? 1.609 -33.891 -64.319 1.00 41.84 771 GLY A C 1
ATOM 6005 O O . GLY A 1 771 ? 1.482 -35.084 -64.555 1.00 41.84 771 GLY A O 1
ATOM 6006 N N . GLU A 1 772 ? 0.789 -32.984 -64.861 1.00 34.56 772 GLU A N 1
ATOM 6007 C CA . GLU A 1 772 ? -0.349 -33.382 -65.703 1.00 34.56 772 GLU A CA 1
ATOM 6008 C C . GLU A 1 772 ? -0.588 -32.415 -66.866 1.00 34.56 772 GLU A C 1
ATOM 6010 O O . GLU A 1 772 ? -0.621 -31.192 -66.734 1.00 34.56 772 GLU A O 1
ATOM 6015 N N . GLN A 1 773 ? -0.734 -33.016 -68.040 1.00 37.66 773 GLN A N 1
ATOM 6016 C CA . GLN A 1 773 ? -0.901 -32.391 -69.338 1.00 37.66 773 GLN A CA 1
ATOM 6017 C C . GLN A 1 773 ? -2.381 -32.024 -69.529 1.00 37.66 773 GLN A C 1
ATOM 6019 O O . GLN A 1 773 ? -3.182 -32.899 -69.835 1.00 37.66 773 GLN A O 1
ATOM 6024 N N . GLN A 1 774 ? -2.766 -30.748 -69.385 1.00 34.47 774 GLN A N 1
ATOM 6025 C CA . GLN A 1 774 ? -4.075 -30.278 -69.865 1.00 34.47 774 GLN A CA 1
ATOM 6026 C C . GLN A 1 774 ? -4.071 -28.820 -70.363 1.00 34.47 774 GLN A C 1
ATOM 6028 O O . GLN A 1 774 ? -3.928 -27.865 -69.609 1.00 34.47 774 GLN A O 1
ATOM 6033 N N . SER A 1 775 ? -4.234 -28.721 -71.687 1.00 32.25 775 SER A N 1
ATOM 6034 C CA . SER A 1 775 ? -4.884 -27.699 -72.522 1.00 32.25 775 SER A CA 1
ATOM 6035 C C . SER A 1 775 ? -4.920 -26.230 -72.077 1.00 32.25 775 SER A C 1
ATOM 6037 O O . SER A 1 775 ? -5.568 -25.844 -71.108 1.00 32.25 775 SER A O 1
ATOM 6039 N N . ALA A 1 776 ? -4.399 -25.387 -72.973 1.00 44.25 776 ALA A N 1
ATOM 6040 C CA . ALA A 1 776 ? -4.552 -23.940 -73.025 1.00 44.25 776 ALA A CA 1
ATOM 6041 C C . ALA A 1 776 ? -5.995 -23.452 -72.772 1.00 44.25 776 ALA A C 1
ATOM 6043 O O . ALA A 1 776 ? -6.876 -23.574 -73.623 1.00 44.25 776 ALA A O 1
ATOM 6044 N N . LYS A 1 777 ? -6.216 -22.819 -71.618 1.00 37.25 777 LYS A N 1
ATOM 6045 C CA . LYS A 1 777 ? -7.251 -21.800 -71.402 1.00 37.25 777 LYS A CA 1
ATOM 6046 C C . LYS A 1 777 ? -6.591 -20.643 -70.657 1.00 37.25 777 LYS A C 1
ATOM 6048 O O . LYS A 1 777 ? -5.825 -20.868 -69.728 1.00 37.25 777 LYS A O 1
ATOM 6053 N N . GLY A 1 778 ? -6.825 -19.423 -71.142 1.00 40.94 778 GLY A N 1
ATOM 6054 C CA . GLY A 1 778 ? -6.148 -18.209 -70.687 1.00 40.94 778 GLY A CA 1
ATOM 6055 C C . GLY A 1 778 ? -6.147 -18.053 -69.167 1.00 40.94 778 GLY A C 1
ATOM 6056 O O . GLY A 1 778 ? -7.132 -18.385 -68.508 1.00 40.94 778 GLY A O 1
ATOM 6057 N N . ILE A 1 779 ? -5.029 -17.540 -68.644 1.00 43.75 779 ILE A N 1
ATOM 6058 C CA . ILE A 1 779 ? -4.793 -17.282 -67.220 1.00 43.75 779 ILE A CA 1
ATOM 6059 C C . ILE A 1 779 ? -5.957 -16.441 -66.685 1.00 43.75 779 ILE A C 1
ATOM 6061 O O . ILE A 1 779 ? -6.064 -15.246 -66.964 1.00 43.75 779 ILE A O 1
ATOM 6065 N N . ARG A 1 780 ? -6.865 -17.069 -65.933 1.00 42.84 780 ARG A N 1
ATOM 6066 C CA . ARG A 1 780 ? -7.937 -16.353 -65.242 1.00 42.84 780 ARG A CA 1
ATOM 6067 C C . ARG A 1 780 ? -7.319 -15.658 -64.040 1.00 42.84 780 ARG A C 1
ATOM 6069 O O . ARG A 1 780 ? -6.630 -16.286 -63.247 1.00 42.84 780 ARG A O 1
ATOM 6076 N N . TRP A 1 781 ? -7.633 -14.383 -63.843 1.00 45.44 781 TRP A N 1
ATOM 6077 C CA . TRP A 1 781 ? -7.159 -13.589 -62.700 1.00 45.44 781 TRP A CA 1
ATOM 6078 C C . TRP A 1 781 ? -7.500 -14.218 -61.331 1.00 45.44 781 TRP A C 1
ATOM 6080 O O . TRP A 1 781 ? -6.830 -13.941 -60.343 1.00 45.44 781 TRP A O 1
ATOM 6090 N N . ARG A 1 782 ? -8.501 -15.113 -61.277 1.00 44.56 782 ARG A N 1
ATOM 6091 C CA . ARG A 1 782 ? -8.882 -15.903 -60.090 1.00 44.56 782 ARG A CA 1
ATOM 6092 C C . ARG A 1 782 ? -7.963 -17.096 -59.775 1.00 44.56 782 ARG A C 1
ATOM 6094 O O . ARG A 1 782 ? -8.091 -17.657 -58.695 1.00 44.56 782 ARG A O 1
ATOM 6101 N N . GLU A 1 783 ? -7.066 -17.483 -60.679 1.00 48.97 783 GLU A N 1
ATOM 6102 C CA . GLU A 1 783 ? -6.134 -18.617 -60.514 1.00 48.97 783 GLU A CA 1
ATOM 6103 C C . GLU A 1 783 ? -4.704 -18.172 -60.180 1.00 48.97 783 GLU A C 1
ATOM 6105 O O . GLU A 1 783 ? -3.812 -19.003 -60.015 1.00 48.97 783 GLU A O 1
ATOM 6110 N N . LEU A 1 784 ? -4.466 -16.864 -60.046 1.00 52.31 784 LEU A N 1
ATOM 6111 C CA . LEU A 1 784 ? -3.195 -16.367 -59.538 1.00 52.31 784 LEU A CA 1
ATOM 6112 C C . LEU A 1 784 ? -3.037 -16.834 -58.075 1.00 52.31 784 LEU A C 1
ATOM 6114 O O . LEU A 1 784 ? -3.888 -16.499 -57.247 1.00 52.31 784 LEU A O 1
ATOM 6118 N N . PRO A 1 785 ? -1.969 -17.578 -57.719 1.00 58.62 785 PRO A N 1
ATOM 6119 C CA . PRO A 1 785 ? -1.729 -18.089 -56.367 1.00 58.62 785 PRO A CA 1
ATOM 6120 C C . PRO A 1 785 ? -1.213 -16.972 -55.446 1.00 58.62 785 PRO A C 1
ATOM 6122 O O . PRO A 1 785 ? -0.223 -17.129 -54.735 1.00 58.62 785 PRO A O 1
ATOM 6125 N N . VAL A 1 786 ? -1.852 -15.806 -55.500 1.00 60.72 786 VAL A N 1
ATOM 6126 C CA . VAL A 1 786 ? -1.496 -14.628 -54.718 1.00 60.72 786 VAL A CA 1
ATOM 6127 C C . VAL A 1 786 ? -2.352 -14.647 -53.463 1.00 60.72 786 VAL A C 1
ATOM 6129 O O . VAL A 1 786 ? -3.582 -14.587 -53.560 1.00 60.72 786 VAL A O 1
ATOM 6132 N N . PRO A 1 787 ? -1.746 -14.745 -52.271 1.00 69.69 787 PRO A N 1
ATOM 6133 C CA . PRO A 1 787 ? -2.515 -14.714 -51.045 1.00 69.69 787 PRO A CA 1
ATOM 6134 C C . PRO A 1 787 ? -3.316 -13.414 -50.945 1.00 69.69 787 PRO A C 1
ATOM 6136 O O . PRO A 1 787 ? -2.759 -12.323 -51.036 1.00 69.69 787 PRO A O 1
ATOM 6139 N N . TRP A 1 788 ? -4.626 -13.529 -50.723 1.00 78.88 788 TRP A N 1
ATOM 6140 C CA . TRP A 1 788 ? -5.543 -12.382 -50.700 1.00 78.88 788 TRP A CA 1
ATOM 6141 C C . TRP A 1 788 ? -5.123 -11.279 -49.708 1.00 78.88 788 TRP A C 1
ATOM 6143 O O . TRP A 1 788 ? -5.398 -10.103 -49.931 1.00 78.88 788 TRP A O 1
ATOM 6153 N N . PHE A 1 789 ? -4.405 -11.642 -48.638 1.00 80.19 789 PHE A N 1
ATOM 6154 C CA . PHE A 1 789 ? -3.905 -10.702 -47.634 1.00 80.19 789 PHE A CA 1
ATOM 6155 C C . PHE A 1 789 ? -2.851 -9.723 -48.180 1.00 80.19 789 PHE A C 1
ATOM 6157 O O . PHE A 1 789 ? -2.676 -8.654 -47.607 1.00 80.19 789 PHE A O 1
ATOM 6164 N N . ILE A 1 790 ? -2.175 -10.040 -49.293 1.00 80.44 790 ILE A N 1
ATOM 6165 C CA . ILE A 1 790 ? -1.224 -9.125 -49.949 1.00 80.44 790 ILE A CA 1
ATOM 6166 C C . ILE A 1 790 ? -1.963 -7.928 -50.556 1.00 80.44 790 ILE A C 1
ATOM 6168 O O . ILE A 1 790 ? -1.500 -6.797 -50.444 1.00 80.44 790 ILE A O 1
ATOM 6172 N N . PHE A 1 791 ? -3.145 -8.152 -51.137 1.00 84.69 791 PHE A N 1
ATOM 6173 C CA . PHE A 1 791 ? -3.990 -7.058 -51.617 1.00 84.69 791 PHE A CA 1
ATOM 6174 C C . PHE A 1 791 ? -4.499 -6.198 -50.459 1.00 84.69 791 PHE A C 1
ATOM 6176 O O . PHE A 1 791 ? -4.518 -4.978 -50.574 1.00 84.69 791 PHE A O 1
ATOM 6183 N N . GLY A 1 792 ? -4.837 -6.818 -49.323 1.00 86.75 792 GLY A N 1
ATOM 6184 C CA . GLY A 1 792 ? -5.184 -6.085 -48.105 1.00 86.75 792 GLY A CA 1
ATOM 6185 C C . GLY A 1 792 ? -4.027 -5.222 -47.589 1.00 86.75 792 GLY A C 1
ATOM 6186 O O . GLY A 1 792 ? -4.237 -4.057 -47.276 1.00 86.75 792 GLY A O 1
ATOM 6187 N N . PHE A 1 793 ? -2.800 -5.751 -47.562 1.00 85.50 793 PHE A N 1
ATOM 6188 C CA . PHE A 1 793 ? -1.599 -4.992 -47.191 1.00 85.50 793 PHE A CA 1
ATOM 6189 C C . PHE A 1 793 ? -1.382 -3.763 -48.088 1.00 85.50 793 PHE A C 1
ATOM 6191 O O . PHE A 1 793 ? -1.169 -2.659 -47.588 1.00 85.50 793 PHE A O 1
ATOM 6198 N N . LEU A 1 794 ? -1.489 -3.937 -49.411 1.00 85.56 794 LEU A N 1
ATOM 6199 C CA . LEU A 1 794 ? -1.379 -2.838 -50.376 1.00 85.56 794 LEU A CA 1
ATOM 6200 C C . LEU A 1 794 ? -2.497 -1.804 -50.212 1.00 85.56 794 LEU A C 1
ATOM 6202 O O . LEU A 1 794 ? -2.228 -0.609 -50.281 1.00 85.56 794 LEU A O 1
ATOM 6206 N N . ALA A 1 795 ? -3.732 -2.249 -49.968 1.00 88.88 795 ALA A N 1
ATOM 6207 C CA . ALA A 1 795 ? -4.860 -1.357 -49.729 1.00 88.88 795 ALA A CA 1
ATOM 6208 C C . ALA A 1 795 ? -4.627 -0.493 -48.482 1.00 88.88 795 ALA A C 1
ATOM 6210 O O . ALA A 1 795 ? -4.772 0.722 -48.557 1.00 88.88 795 ALA A O 1
ATOM 6211 N N . MET A 1 796 ? -4.186 -1.089 -47.368 1.00 90.81 796 MET A N 1
ATOM 6212 C CA . MET A 1 796 ? -3.879 -0.338 -46.146 1.00 90.81 796 MET A CA 1
ATOM 6213 C C . MET A 1 796 ? -2.719 0.650 -46.341 1.00 90.81 796 MET A C 1
ATOM 6215 O O . MET A 1 796 ? -2.803 1.779 -45.865 1.00 90.81 796 MET A O 1
ATOM 6219 N N . SER A 1 797 ? -1.678 0.280 -47.094 1.00 86.94 797 SER A N 1
ATOM 6220 C CA . SER A 1 797 ? -0.596 1.213 -47.453 1.00 86.94 797 SER A CA 1
ATOM 6221 C C . SER A 1 797 ? -1.088 2.368 -48.333 1.00 86.94 797 SER A C 1
ATOM 6223 O O . SER A 1 797 ? -0.719 3.519 -48.105 1.00 86.94 797 SER A O 1
ATOM 6225 N N . GLY A 1 798 ? -1.969 2.092 -49.300 1.00 88.06 798 GLY A N 1
ATOM 6226 C CA . GLY A 1 798 ? -2.602 3.116 -50.131 1.00 88.06 798 GLY A CA 1
ATOM 6227 C C . GLY A 1 798 ? -3.482 4.071 -49.322 1.00 88.06 798 GLY A C 1
ATOM 6228 O O . GLY A 1 798 ? -3.381 5.280 -49.498 1.00 88.06 798 GLY A O 1
ATOM 6229 N N . LEU A 1 799 ? -4.285 3.552 -48.387 1.00 89.38 799 LEU A N 1
ATOM 6230 C CA . LEU A 1 799 ? -5.116 4.365 -47.489 1.00 89.38 799 LEU A CA 1
ATOM 6231 C C . LEU A 1 799 ? -4.278 5.290 -46.597 1.00 89.38 799 LEU A C 1
ATOM 6233 O O . LEU A 1 799 ? -4.647 6.450 -46.419 1.00 89.38 799 LEU A O 1
ATOM 6237 N N . ASN A 1 800 ? -3.149 4.793 -46.081 1.00 87.69 800 ASN A N 1
ATOM 6238 C CA . ASN A 1 800 ? -2.189 5.601 -45.328 1.00 87.69 800 ASN A CA 1
ATOM 6239 C C . ASN A 1 800 ? -1.550 6.688 -46.213 1.00 87.69 800 ASN A C 1
ATOM 6241 O O . ASN A 1 800 ? -1.522 7.856 -45.847 1.00 87.69 800 ASN A O 1
ATOM 6245 N N . THR A 1 801 ? -1.112 6.315 -47.418 1.00 87.50 801 THR A N 1
ATOM 6246 C CA . THR A 1 801 ? -0.480 7.234 -48.383 1.00 87.50 801 THR A CA 1
ATOM 6247 C C . THR A 1 801 ? -1.430 8.355 -48.829 1.00 87.50 801 THR A C 1
ATOM 6249 O O . THR A 1 801 ? -1.007 9.492 -49.004 1.00 87.50 801 THR A O 1
ATOM 6252 N N . LEU A 1 802 ? -2.718 8.051 -49.010 1.00 87.38 802 LEU A N 1
ATOM 6253 C CA . LEU A 1 802 ? -3.743 9.023 -49.407 1.00 87.38 802 LEU A CA 1
ATOM 6254 C C . LEU A 1 802 ? -4.208 9.924 -48.248 1.00 87.38 802 LEU A C 1
ATOM 6256 O O . LEU A 1 802 ? -5.039 10.801 -48.472 1.00 87.38 802 LEU A O 1
ATOM 6260 N N . GLY A 1 803 ? -3.726 9.699 -47.020 1.00 83.19 803 GLY A N 1
ATOM 6261 C CA . GLY A 1 803 ? -4.130 10.469 -45.841 1.00 83.19 803 GLY A CA 1
ATOM 6262 C C . GLY A 1 803 ? -5.600 10.288 -45.447 1.00 83.19 803 GLY A C 1
ATOM 6263 O O . GLY A 1 803 ? -6.151 11.127 -44.744 1.00 83.19 803 GLY A O 1
ATOM 6264 N N . ILE A 1 804 ? -6.254 9.209 -45.901 1.00 87.31 804 ILE A N 1
ATOM 6265 C CA . ILE A 1 804 ? -7.685 8.950 -45.649 1.00 87.31 804 ILE A CA 1
ATOM 6266 C C . ILE A 1 804 ? -7.935 8.612 -44.170 1.00 87.31 804 ILE A C 1
ATOM 6268 O O . ILE A 1 804 ? -9.011 8.872 -43.635 1.00 87.31 804 ILE A O 1
ATOM 6272 N N . ILE A 1 805 ? -6.947 8.003 -43.514 1.00 85.38 805 ILE A N 1
ATOM 6273 C CA . ILE A 1 805 ? -7.020 7.537 -42.128 1.00 85.38 805 ILE A CA 1
ATOM 6274 C C . ILE A 1 805 ? -6.264 8.545 -41.241 1.00 85.38 805 ILE A C 1
ATOM 6276 O O . ILE A 1 805 ? -5.087 8.790 -41.503 1.00 85.38 805 ILE A O 1
ATOM 6280 N N . PRO A 1 806 ? -6.885 9.106 -40.184 1.00 87.62 806 PRO A N 1
ATOM 6281 C CA . PRO A 1 806 ? -6.200 9.986 -39.234 1.00 87.62 806 PRO A CA 1
ATOM 6282 C C . PRO A 1 806 ? -4.994 9.313 -38.555 1.00 87.62 806 PRO A C 1
ATOM 6284 O O . PRO A 1 806 ? -5.043 8.122 -38.240 1.00 87.62 806 PRO A O 1
ATOM 6287 N N . GLN A 1 807 ? -3.934 10.079 -38.263 1.00 78.62 807 GLN A N 1
ATOM 6288 C CA . GLN A 1 807 ? -2.677 9.564 -37.682 1.00 78.62 807 GLN A CA 1
ATOM 6289 C C . GLN A 1 807 ? -2.851 8.877 -36.316 1.00 78.62 807 GLN A C 1
ATOM 6291 O O . GLN A 1 807 ? -2.199 7.869 -36.029 1.00 78.62 807 GLN A O 1
ATOM 6296 N N . GLU A 1 808 ? -3.786 9.352 -35.493 1.00 78.25 808 GLU A N 1
ATOM 6297 C CA . GLU A 1 808 ? -4.137 8.708 -34.220 1.00 78.25 808 GLU A CA 1
ATOM 6298 C C . GLU A 1 808 ? -4.737 7.310 -34.438 1.00 78.25 808 GLU A C 1
ATOM 6300 O O . GLU A 1 808 ? -4.365 6.340 -33.772 1.00 78.25 808 GLU A O 1
ATOM 6305 N N . MET A 1 809 ? -5.603 7.172 -35.449 1.00 85.12 809 MET A N 1
ATOM 6306 C CA . MET A 1 809 ? -6.203 5.890 -35.819 1.00 85.12 809 MET A CA 1
ATOM 6307 C C . MET A 1 809 ? -5.174 4.948 -36.455 1.00 85.12 809 MET A C 1
ATOM 6309 O O . MET A 1 809 ? -5.197 3.750 -36.174 1.00 85.12 809 MET A O 1
ATOM 6313 N N . ILE A 1 810 ? -4.235 5.470 -37.255 1.00 82.62 810 ILE A N 1
ATOM 6314 C CA . ILE A 1 810 ? -3.108 4.692 -37.798 1.00 82.62 810 ILE A CA 1
ATOM 6315 C C . ILE A 1 810 ? -2.283 4.098 -36.656 1.00 82.62 810 ILE A C 1
ATOM 6317 O O . ILE A 1 810 ? -2.013 2.896 -36.656 1.00 82.62 810 ILE A O 1
ATOM 6321 N N . SER A 1 811 ? -1.943 4.912 -35.656 1.00 77.62 811 SER A N 1
ATOM 6322 C CA . SER A 1 811 ? -1.171 4.479 -34.488 1.00 77.62 811 SER A CA 1
ATOM 6323 C C . SER A 1 811 ? -1.893 3.367 -33.717 1.00 77.62 811 SER A C 1
ATOM 6325 O O . SER A 1 811 ? -1.300 2.319 -33.447 1.00 77.62 811 SER A O 1
ATOM 6327 N N . GLY A 1 812 ? -3.198 3.519 -33.460 1.00 80.81 812 GLY A N 1
ATOM 6328 C CA . GLY A 1 812 ? -4.017 2.483 -32.816 1.00 80.81 812 GLY A CA 1
ATOM 6329 C C . GLY A 1 812 ? -4.118 1.182 -33.627 1.00 80.81 812 GLY A C 1
ATOM 6330 O O . GLY A 1 812 ? -3.942 0.084 -33.088 1.00 80.81 812 GLY A O 1
ATOM 6331 N N . LEU A 1 813 ? -4.332 1.279 -34.943 1.00 85.44 813 LEU A N 1
ATOM 6332 C CA . LEU A 1 813 ? -4.404 0.119 -35.839 1.00 85.44 813 LEU A CA 1
ATOM 6333 C C . LEU A 1 813 ? -3.051 -0.590 -35.997 1.00 85.44 813 LEU A C 1
ATOM 6335 O O . LEU A 1 813 ? -3.013 -1.815 -36.142 1.00 85.44 813 LEU A O 1
ATOM 6339 N N . LEU A 1 814 ? -1.937 0.142 -35.927 1.00 79.81 814 LEU A N 1
ATOM 6340 C CA . LEU A 1 814 ? -0.596 -0.439 -35.901 1.00 79.81 814 LEU A CA 1
ATOM 6341 C C . LEU A 1 814 ? -0.332 -1.191 -34.593 1.00 79.81 814 LEU A C 1
ATOM 6343 O O . LEU A 1 814 ? 0.212 -2.295 -34.635 1.00 79.81 814 LEU A O 1
ATOM 6347 N N . VAL A 1 815 ? -0.770 -0.670 -33.444 1.00 78.00 815 VAL A N 1
ATOM 6348 C CA . VAL A 1 815 ? -0.694 -1.404 -32.166 1.00 78.00 815 VAL A CA 1
ATOM 6349 C C . VAL A 1 815 ? -1.498 -2.707 -32.239 1.00 78.00 815 VAL A C 1
ATOM 6351 O O . VAL A 1 815 ? -0.999 -3.765 -31.842 1.00 78.00 815 VAL A O 1
ATOM 6354 N N . LEU A 1 816 ? -2.703 -2.664 -32.817 1.00 84.44 816 LEU A N 1
ATOM 6355 C CA . LEU A 1 816 ? -3.520 -3.854 -33.069 1.00 84.44 816 LEU A CA 1
ATOM 6356 C C . LEU A 1 816 ? -2.803 -4.844 -33.999 1.00 84.44 816 LEU A C 1
ATOM 6358 O O . LEU A 1 816 ? -2.762 -6.039 -33.709 1.00 84.44 816 LEU A O 1
ATOM 6362 N N . SER A 1 817 ? -2.189 -4.352 -35.076 1.00 82.69 817 SER A N 1
ATOM 6363 C CA . SER A 1 817 ? -1.391 -5.158 -36.005 1.00 82.69 817 SER A CA 1
ATOM 6364 C C . SER A 1 817 ? -0.296 -5.960 -35.294 1.00 82.69 817 SER A C 1
ATOM 6366 O O . SER A 1 817 ? -0.253 -7.189 -35.411 1.00 82.69 817 SER A O 1
ATOM 6368 N N . TYR A 1 818 ? 0.540 -5.303 -34.482 1.00 79.75 818 TYR A N 1
ATOM 6369 C CA . TYR A 1 818 ? 1.598 -5.982 -33.726 1.00 79.75 818 TYR A CA 1
ATOM 6370 C C . TYR A 1 818 ? 1.050 -6.976 -32.703 1.00 79.75 818 TYR A C 1
ATOM 6372 O O . TYR A 1 818 ? 1.632 -8.047 -32.532 1.00 79.75 818 TYR A O 1
ATOM 6380 N N . MET A 1 819 ? -0.088 -6.680 -32.069 1.00 79.69 819 MET A N 1
ATOM 6381 C CA . MET A 1 819 ? -0.741 -7.612 -31.146 1.00 79.69 819 MET A CA 1
ATOM 6382 C C . MET A 1 819 ? -1.180 -8.899 -31.859 1.00 79.69 819 MET A C 1
ATOM 6384 O O . MET A 1 819 ? -0.898 -10.000 -31.383 1.00 79.69 819 MET A O 1
ATOM 6388 N N . LEU A 1 820 ? -1.831 -8.773 -33.019 1.00 82.69 820 LEU A N 1
ATOM 6389 C CA . LEU A 1 820 ? -2.266 -9.914 -33.830 1.00 82.69 820 LEU A CA 1
ATOM 6390 C C . LEU A 1 820 ? -1.079 -10.765 -34.298 1.00 82.69 820 LEU A C 1
ATOM 6392 O O . LEU A 1 820 ? -1.135 -11.995 -34.233 1.00 82.69 820 LEU A O 1
ATOM 6396 N N . LEU A 1 821 ? 0.005 -10.116 -34.732 1.00 77.56 821 LEU A N 1
ATOM 6397 C CA . LEU A 1 821 ? 1.234 -10.792 -35.142 1.00 77.56 821 LEU A CA 1
ATOM 6398 C C . LEU A 1 821 ? 1.915 -11.502 -33.964 1.00 77.56 821 LEU A C 1
ATOM 6400 O O . LEU A 1 821 ? 2.312 -12.654 -34.114 1.00 77.56 821 LEU A O 1
ATOM 6404 N N . ALA A 1 822 ? 2.003 -10.876 -32.787 1.00 80.25 822 ALA A N 1
ATOM 6405 C CA . ALA A 1 822 ? 2.596 -11.489 -31.597 1.00 80.25 822 ALA A CA 1
ATOM 6406 C C . ALA A 1 822 ? 1.811 -12.729 -31.137 1.00 80.25 822 ALA A C 1
ATOM 6408 O O . ALA A 1 822 ? 2.406 -13.775 -30.879 1.00 80.25 822 ALA A O 1
ATOM 6409 N N . MET A 1 823 ? 0.474 -12.660 -31.116 1.00 81.12 823 MET A N 1
ATOM 6410 C CA . MET A 1 823 ? -0.375 -13.820 -30.808 1.00 81.12 823 MET A CA 1
ATOM 6411 C C . MET A 1 823 ? -0.171 -14.954 -31.819 1.00 81.12 823 MET A C 1
ATOM 6413 O O . MET A 1 823 ? -0.064 -16.123 -31.433 1.00 81.12 823 MET A O 1
ATOM 6417 N N . ALA A 1 824 ? -0.086 -14.622 -33.111 1.00 80.44 824 ALA A N 1
ATOM 6418 C CA . ALA A 1 824 ? 0.201 -15.592 -34.164 1.00 80.44 824 ALA A CA 1
ATOM 6419 C C . ALA A 1 824 ? 1.569 -16.259 -33.973 1.00 80.44 824 ALA A C 1
ATOM 6421 O O . ALA A 1 824 ? 1.692 -17.474 -34.124 1.00 80.44 824 ALA A O 1
ATOM 6422 N N . MET A 1 825 ? 2.579 -15.475 -33.599 1.00 81.38 825 MET A N 1
ATOM 6423 C CA . MET A 1 825 ? 3.946 -15.933 -33.371 1.00 81.38 825 MET A CA 1
ATOM 6424 C C . MET A 1 825 ? 4.069 -16.839 -32.144 1.00 81.38 825 MET A C 1
ATOM 6426 O O . MET A 1 825 ? 4.690 -17.898 -32.231 1.00 81.38 825 MET A O 1
ATOM 6430 N N . ALA A 1 826 ? 3.414 -16.494 -31.035 1.00 82.56 826 ALA A N 1
ATOM 6431 C CA . ALA A 1 826 ? 3.326 -17.372 -29.871 1.00 82.56 826 ALA A CA 1
ATOM 6432 C C . ALA A 1 826 ? 2.610 -18.689 -30.201 1.00 82.56 826 ALA A C 1
ATOM 6434 O O . ALA A 1 826 ? 3.068 -19.759 -29.804 1.00 82.56 826 ALA A O 1
ATOM 6435 N N . GLY A 1 827 ? 1.535 -18.628 -30.997 1.00 81.19 827 GLY A N 1
ATOM 6436 C CA . GLY A 1 827 ? 0.846 -19.813 -31.511 1.00 81.19 827 GLY A CA 1
ATOM 6437 C C . GLY A 1 827 ? 1.770 -20.719 -32.329 1.00 81.19 827 GLY A C 1
ATOM 6438 O O . GLY A 1 827 ? 1.850 -21.915 -32.059 1.00 81.19 827 GLY A O 1
ATOM 6439 N N . LEU A 1 828 ? 2.526 -20.158 -33.278 1.00 78.94 828 LEU A N 1
ATOM 6440 C CA . LEU A 1 828 ? 3.525 -20.917 -34.040 1.00 78.94 828 LEU A CA 1
ATOM 6441 C C . LEU A 1 828 ? 4.608 -21.510 -33.129 1.00 78.94 828 LEU A C 1
ATOM 6443 O O . LEU A 1 828 ? 4.964 -22.669 -33.313 1.00 78.94 828 LEU A O 1
ATOM 6447 N N . GLY A 1 829 ? 5.077 -20.770 -32.118 1.00 80.31 829 GLY A N 1
ATOM 6448 C CA . GLY A 1 829 ? 6.036 -21.259 -31.122 1.00 80.31 829 GLY A CA 1
ATOM 6449 C C . GLY A 1 829 ? 5.516 -22.457 -30.321 1.00 80.31 829 GLY A C 1
ATOM 6450 O O . GLY A 1 829 ? 6.202 -23.469 -30.213 1.00 80.31 829 GLY A O 1
ATOM 6451 N N . LEU A 1 830 ? 4.262 -22.403 -29.858 1.00 82.56 830 LEU A N 1
ATOM 6452 C CA . LEU A 1 830 ? 3.564 -23.543 -29.242 1.00 82.56 830 LEU A CA 1
ATOM 6453 C C . LEU A 1 830 ? 3.376 -24.713 -30.227 1.00 82.56 830 LEU A C 1
ATOM 6455 O O . LEU A 1 830 ? 3.168 -25.855 -29.825 1.00 82.56 830 LEU A O 1
ATOM 6459 N N . GLY A 1 831 ? 3.463 -24.462 -31.532 1.00 72.62 831 GLY A N 1
ATOM 6460 C CA . GLY A 1 831 ? 3.461 -25.468 -32.592 1.00 72.62 831 GLY A CA 1
ATOM 6461 C C . GLY A 1 831 ? 4.791 -26.210 -32.768 1.00 72.62 831 GLY A C 1
ATOM 6462 O O . GLY A 1 831 ? 4.789 -27.275 -33.387 1.00 72.62 831 GLY A O 1
ATOM 6463 N N . VAL A 1 832 ? 5.890 -25.759 -32.146 1.00 74.75 832 VAL A N 1
ATOM 6464 C CA . VAL A 1 832 ? 7.246 -26.304 -32.356 1.00 74.75 832 VAL A CA 1
ATOM 6465 C C . VAL A 1 832 ? 7.855 -26.902 -31.095 1.00 74.75 832 VAL A C 1
ATOM 6467 O O . VAL A 1 832 ? 7.931 -26.252 -30.059 1.00 74.75 832 VAL A O 1
ATOM 6470 N N . ASP A 1 833 ? 8.362 -28.133 -31.186 1.00 75.19 833 ASP A N 1
ATOM 6471 C CA . ASP A 1 833 ? 9.150 -28.731 -30.106 1.00 75.19 833 ASP A CA 1
ATOM 6472 C C . ASP A 1 833 ? 10.631 -28.272 -30.136 1.00 75.19 833 ASP A C 1
ATOM 6474 O O . ASP A 1 833 ? 11.220 -27.997 -31.189 1.00 75.19 833 ASP A O 1
ATOM 6478 N N . ILE A 1 834 ? 11.268 -28.196 -28.962 1.00 71.44 834 ILE A N 1
ATOM 6479 C CA . ILE A 1 834 ? 12.639 -27.671 -28.840 1.00 71.44 834 ILE A CA 1
ATOM 6480 C C . ILE A 1 834 ? 13.705 -28.594 -29.464 1.00 71.44 834 ILE A C 1
ATOM 6482 O O . ILE A 1 834 ? 14.776 -28.130 -29.872 1.00 71.44 834 ILE A O 1
ATOM 6486 N N . ALA A 1 835 ? 13.420 -29.893 -29.592 1.00 74.06 835 ALA A N 1
ATOM 6487 C CA . ALA A 1 835 ? 14.304 -30.853 -30.249 1.00 74.06 835 ALA A CA 1
ATOM 6488 C C . ALA A 1 835 ? 14.324 -30.636 -31.773 1.00 74.06 835 ALA A C 1
ATOM 6490 O O . ALA A 1 835 ? 15.382 -30.689 -32.403 1.00 74.06 835 ALA A O 1
ATOM 6491 N N . THR A 1 836 ? 13.183 -30.286 -32.354 1.00 72.38 836 THR A N 1
ATOM 6492 C CA . THR A 1 836 ? 12.985 -29.913 -33.747 1.00 72.38 836 THR A CA 1
ATOM 6493 C C . THR A 1 836 ? 13.697 -28.604 -34.054 1.00 72.38 836 THR A C 1
ATOM 6495 O O . THR A 1 836 ? 14.382 -28.533 -35.075 1.00 72.38 836 THR A O 1
ATOM 6498 N N . PHE A 1 837 ? 13.675 -27.623 -33.145 1.00 71.00 837 PHE A N 1
ATOM 6499 C CA . PHE A 1 837 ? 14.483 -26.409 -33.292 1.00 71.00 837 PHE A CA 1
ATOM 6500 C C . PHE A 1 837 ? 15.991 -26.715 -33.313 1.00 71.00 837 PHE A C 1
ATOM 6502 O O . PHE A 1 837 ? 16.703 -26.275 -34.217 1.00 71.00 837 PHE A O 1
ATOM 6509 N N . ARG A 1 838 ? 16.493 -27.544 -32.383 1.00 75.88 838 ARG A N 1
ATOM 6510 C CA . ARG A 1 838 ? 17.914 -27.955 -32.365 1.00 75.88 838 ARG A CA 1
ATOM 6511 C C . ARG A 1 838 ? 18.318 -28.766 -33.600 1.00 75.88 838 ARG A C 1
ATOM 6513 O O . ARG A 1 838 ? 19.455 -28.641 -34.060 1.00 75.88 838 ARG A O 1
ATOM 6520 N N . ARG A 1 839 ? 17.405 -29.584 -34.134 1.00 79.50 839 ARG A N 1
ATOM 6521 C CA . ARG A 1 839 ? 17.618 -30.424 -35.322 1.00 79.50 839 ARG A CA 1
ATOM 6522 C C . ARG A 1 839 ? 17.619 -29.610 -36.615 1.00 79.50 839 ARG A C 1
ATOM 6524 O O . ARG A 1 839 ? 18.487 -29.821 -37.458 1.00 79.50 839 ARG A O 1
ATOM 6531 N N . LEU A 1 840 ? 16.655 -28.704 -36.778 1.00 78.12 840 LEU A N 1
ATOM 6532 C CA . LEU A 1 840 ? 16.439 -27.966 -38.024 1.00 78.12 840 LEU A CA 1
ATOM 6533 C C . LEU A 1 840 ? 17.163 -26.615 -38.065 1.00 78.12 840 LEU A C 1
ATOM 6535 O O . LEU A 1 840 ? 17.476 -26.164 -39.158 1.00 78.12 840 LEU A O 1
ATOM 6539 N N . GLY A 1 841 ? 17.469 -25.982 -36.926 1.00 78.69 841 GLY A N 1
ATOM 6540 C CA . GLY A 1 841 ? 17.914 -24.580 -36.866 1.00 78.69 841 GLY A CA 1
ATOM 6541 C C . GLY A 1 841 ? 19.402 -24.313 -37.123 1.00 78.69 841 GLY A C 1
ATOM 6542 O O . GLY A 1 841 ? 19.742 -23.250 -37.635 1.00 78.69 841 GLY A O 1
ATOM 6543 N N . LYS A 1 842 ? 20.311 -25.263 -36.849 1.00 87.00 842 LYS A N 1
ATOM 6544 C CA . LYS A 1 842 ? 21.770 -25.007 -36.925 1.00 87.00 842 LYS A CA 1
ATOM 6545 C C . LYS A 1 842 ? 22.260 -24.619 -38.325 1.00 87.00 842 LYS A C 1
ATOM 6547 O O . LYS A 1 842 ? 23.026 -23.673 -38.477 1.00 87.00 842 LYS A O 1
ATOM 6552 N N . LYS A 1 843 ? 21.838 -25.360 -39.355 1.00 89.31 843 LYS A N 1
ATOM 6553 C CA . LYS A 1 843 ? 22.279 -25.111 -40.738 1.00 89.31 843 LYS A CA 1
ATOM 6554 C C . LYS A 1 843 ? 21.657 -23.837 -41.333 1.00 89.31 843 LYS A C 1
ATOM 6556 O O . LYS A 1 843 ? 22.414 -23.066 -41.918 1.00 89.31 843 LYS A O 1
ATOM 6561 N N . PRO A 1 844 ? 20.342 -23.570 -41.175 1.00 88.94 844 PRO A N 1
ATOM 6562 C CA . PRO A 1 844 ? 19.741 -22.293 -41.569 1.00 88.94 844 PRO A CA 1
ATOM 6563 C C . PRO A 1 844 ? 20.386 -21.099 -40.879 1.00 88.94 844 PRO A C 1
ATOM 6565 O O . PRO A 1 844 ? 20.637 -20.094 -41.535 1.00 88.94 844 PRO A O 1
ATOM 6568 N N . PHE A 1 845 ? 20.725 -21.224 -39.593 1.00 90.12 845 PHE A N 1
ATOM 6569 C CA . PHE A 1 845 ? 21.441 -20.179 -38.871 1.00 90.12 845 PHE A CA 1
ATOM 6570 C C . PHE A 1 845 ? 22.803 -19.876 -39.492 1.00 90.12 845 PHE A C 1
ATOM 6572 O O . PHE A 1 845 ? 23.107 -18.714 -39.736 1.00 90.12 845 PHE A O 1
ATOM 6579 N N . LEU A 1 846 ? 23.591 -20.901 -39.833 1.00 91.62 846 LEU A N 1
ATOM 6580 C CA . LEU A 1 846 ? 24.883 -20.705 -40.496 1.00 91.62 846 LEU A CA 1
ATOM 6581 C C . LEU A 1 846 ? 24.741 -20.097 -41.904 1.00 91.62 846 LEU A C 1
ATOM 6583 O O . LEU A 1 846 ? 25.499 -19.194 -42.253 1.00 91.62 846 LEU A O 1
ATOM 6587 N N . ALA A 1 847 ? 23.764 -20.555 -42.699 1.00 91.38 847 ALA A N 1
ATOM 6588 C CA . ALA A 1 847 ? 23.475 -19.982 -44.019 1.00 91.38 847 ALA A CA 1
ATOM 6589 C C . ALA A 1 847 ? 23.087 -18.500 -43.916 1.00 91.38 847 ALA A C 1
ATOM 6591 O O . ALA A 1 847 ? 23.587 -17.672 -44.677 1.00 91.38 847 ALA A O 1
ATOM 6592 N N . GLY A 1 848 ? 22.209 -18.182 -42.962 1.00 91.56 848 GLY A N 1
ATOM 6593 C CA . GLY A 1 848 ? 21.770 -16.825 -42.678 1.00 91.56 848 GLY A CA 1
ATOM 6594 C C . GLY A 1 848 ? 22.916 -15.949 -42.181 1.00 91.56 848 GLY A C 1
ATOM 6595 O O . GLY A 1 848 ? 23.081 -14.864 -42.709 1.00 91.56 848 GLY A O 1
ATOM 6596 N N . LEU A 1 849 ? 23.752 -16.428 -41.254 1.00 93.44 849 LEU A N 1
ATOM 6597 C CA . LEU A 1 849 ? 24.904 -15.692 -40.723 1.00 93.44 849 LEU A CA 1
ATOM 6598 C C . LEU A 1 849 ? 25.894 -15.308 -41.826 1.00 93.44 849 LEU A C 1
ATOM 6600 O O . LEU A 1 849 ? 26.216 -14.133 -41.980 1.00 93.44 849 LEU A O 1
ATOM 6604 N N . LEU A 1 850 ? 26.340 -16.285 -42.622 1.00 93.06 850 LEU A N 1
ATOM 6605 C CA . LEU A 1 850 ? 27.259 -16.039 -43.737 1.00 93.06 850 LEU A CA 1
ATOM 6606 C C . LEU A 1 850 ? 26.635 -15.101 -44.775 1.00 93.06 850 LEU A C 1
ATOM 6608 O O . LEU A 1 850 ? 27.295 -14.187 -45.266 1.00 93.06 850 LEU A O 1
ATOM 6612 N N . GLY A 1 851 ? 25.351 -15.295 -45.075 1.00 92.81 851 GLY A N 1
ATOM 6613 C CA . GLY A 1 851 ? 24.614 -14.422 -45.978 1.00 92.81 851 GLY A CA 1
ATOM 6614 C C . GLY A 1 851 ? 24.458 -12.996 -45.451 1.00 92.81 851 GLY A C 1
ATOM 6615 O O . GLY A 1 851 ? 24.595 -12.062 -46.232 1.00 92.81 851 GLY A O 1
ATOM 6616 N N . SER A 1 852 ? 24.237 -12.811 -44.148 1.00 93.44 852 SER A N 1
ATOM 6617 C CA . SER A 1 852 ? 24.146 -11.498 -43.505 1.00 93.44 852 SER A CA 1
ATOM 6618 C C . SER A 1 852 ? 25.493 -10.773 -43.506 1.00 93.44 852 SER A C 1
ATOM 6620 O O . SER A 1 852 ? 25.516 -9.576 -43.758 1.00 93.44 852 SER A O 1
ATOM 6622 N N . ILE A 1 853 ? 26.619 -11.481 -43.334 1.00 94.25 853 ILE A N 1
ATOM 6623 C CA . ILE A 1 853 ? 27.965 -10.891 -43.482 1.00 94.25 853 ILE A CA 1
ATOM 6624 C C . ILE A 1 853 ? 28.169 -10.392 -44.917 1.00 94.25 853 ILE A C 1
ATOM 6626 O O . ILE A 1 853 ? 28.581 -9.254 -45.131 1.00 94.25 853 ILE A O 1
ATOM 6630 N N . VAL A 1 854 ? 27.849 -11.227 -45.911 1.00 92.19 854 VAL A N 1
ATOM 6631 C CA . VAL A 1 854 ? 27.953 -10.848 -47.329 1.00 92.19 854 VAL A CA 1
ATOM 6632 C C . VAL A 1 854 ? 27.034 -9.664 -47.643 1.00 92.19 854 VAL A C 1
ATOM 6634 O O . VAL A 1 854 ? 27.453 -8.725 -48.311 1.00 92.19 854 VAL A O 1
ATOM 6637 N N . LEU A 1 855 ? 25.812 -9.670 -47.111 1.00 92.19 855 LEU A N 1
ATOM 6638 C CA . LEU A 1 855 ? 24.855 -8.571 -47.212 1.00 92.19 855 LEU A CA 1
ATOM 6639 C C . LEU A 1 855 ? 25.407 -7.272 -46.610 1.00 92.19 855 LEU A C 1
ATOM 6641 O O . LEU A 1 855 ? 25.278 -6.225 -47.235 1.00 92.19 855 LEU A O 1
ATOM 6645 N N . SER A 1 856 ? 26.051 -7.321 -45.444 1.00 93.25 856 SER A N 1
ATOM 6646 C CA . SER A 1 856 ? 26.714 -6.158 -44.843 1.00 93.25 856 SER A CA 1
ATOM 6647 C C . SER A 1 856 ? 27.809 -5.603 -45.753 1.00 93.25 856 SER A C 1
ATOM 6649 O O . SER A 1 856 ? 27.824 -4.411 -46.040 1.00 93.25 856 SER A O 1
ATOM 6651 N N . VAL A 1 857 ? 28.687 -6.456 -46.284 1.00 93.06 857 VAL A N 1
ATOM 6652 C CA . VAL A 1 857 ? 29.770 -6.016 -47.183 1.00 93.06 857 VAL A CA 1
ATOM 6653 C C . VAL A 1 857 ? 29.208 -5.400 -48.467 1.00 93.06 857 VAL A C 1
ATOM 6655 O O . VAL A 1 857 ? 29.625 -4.319 -48.877 1.00 93.06 857 VAL A O 1
ATOM 6658 N N . ILE A 1 858 ? 28.227 -6.054 -49.088 1.00 90.12 858 ILE A N 1
ATOM 6659 C CA . ILE A 1 858 ? 27.602 -5.572 -50.324 1.00 90.12 858 ILE A CA 1
ATOM 6660 C C . ILE A 1 858 ? 26.826 -4.280 -50.073 1.00 90.12 858 ILE A C 1
ATOM 6662 O O . ILE A 1 858 ? 26.943 -3.345 -50.858 1.00 90.12 858 ILE A O 1
ATOM 6666 N N . GLY A 1 859 ? 26.085 -4.192 -48.969 1.00 91.19 859 GLY A N 1
ATOM 6667 C CA . GLY A 1 859 ? 25.376 -2.981 -48.571 1.00 91.19 859 GLY A CA 1
ATOM 6668 C C . GLY A 1 859 ? 26.321 -1.794 -48.412 1.00 91.19 859 GLY A C 1
ATOM 6669 O O . GLY A 1 859 ? 26.038 -0.727 -48.948 1.00 91.19 859 GLY A O 1
ATOM 6670 N N . PHE A 1 860 ? 27.473 -1.992 -47.767 1.00 93.00 860 PHE A N 1
ATOM 6671 C CA . PHE A 1 860 ? 28.501 -0.958 -47.634 1.00 93.00 860 PHE A CA 1
ATOM 6672 C C . PHE A 1 860 ? 29.033 -0.500 -49.002 1.00 93.00 860 PHE A C 1
ATOM 6674 O O . PHE A 1 860 ? 29.041 0.693 -49.304 1.00 93.00 860 PHE A O 1
ATOM 6681 N N . VAL A 1 861 ? 29.402 -1.447 -49.873 1.00 92.50 861 VAL A N 1
ATOM 6682 C CA . VAL A 1 861 ? 29.896 -1.145 -51.229 1.00 92.50 861 VAL A CA 1
ATOM 6683 C C . VAL A 1 861 ? 28.845 -0.406 -52.061 1.00 92.50 861 VAL A C 1
ATOM 6685 O O . VAL A 1 861 ? 29.187 0.531 -52.780 1.00 92.50 861 VAL A O 1
ATOM 6688 N N . LEU A 1 862 ? 27.569 -0.786 -51.956 1.00 91.12 862 LEU A N 1
ATOM 6689 C CA . LEU A 1 862 ? 26.475 -0.133 -52.676 1.00 91.12 862 LEU A CA 1
ATOM 6690 C C . LEU A 1 862 ? 26.220 1.290 -52.165 1.00 91.12 862 LEU A C 1
ATOM 6692 O O . LEU A 1 862 ? 26.004 2.182 -52.980 1.00 91.12 862 LEU A O 1
ATOM 6696 N N . VAL A 1 863 ? 26.285 1.535 -50.854 1.00 91.88 863 VAL A N 1
ATOM 6697 C CA . VAL A 1 863 ? 26.145 2.894 -50.296 1.00 91.88 863 VAL A CA 1
ATOM 6698 C C . VAL A 1 863 ? 27.237 3.817 -50.843 1.00 91.88 863 VAL A C 1
ATOM 6700 O O . VAL A 1 863 ? 26.929 4.897 -51.353 1.00 91.88 863 VAL A O 1
ATOM 6703 N N . CYS A 1 864 ? 28.491 3.359 -50.841 1.00 88.62 864 CYS A N 1
ATOM 6704 C CA . CYS A 1 864 ? 29.612 4.110 -51.405 1.00 88.62 864 CYS A CA 1
ATOM 6705 C C . CYS A 1 864 ? 29.486 4.287 -52.930 1.00 88.62 864 CYS A C 1
ATOM 6707 O O . CYS A 1 864 ? 29.655 5.390 -53.445 1.00 88.62 864 CYS A O 1
ATOM 6709 N N . GLY A 1 865 ? 29.140 3.224 -53.663 1.00 86.56 865 GLY A N 1
ATOM 6710 C CA . GLY A 1 865 ? 29.063 3.230 -55.129 1.00 86.56 865 GLY A CA 1
ATOM 6711 C C . GLY A 1 865 ? 27.911 4.059 -55.706 1.00 86.56 865 GLY A C 1
ATOM 6712 O O . GLY A 1 865 ? 28.043 4.613 -56.795 1.00 86.56 865 GLY A O 1
ATOM 6713 N N . PHE A 1 866 ? 26.793 4.190 -54.987 1.00 87.25 866 PHE A N 1
ATOM 6714 C CA . PHE A 1 866 ? 25.662 5.034 -55.401 1.00 87.25 866 PHE A CA 1
ATOM 6715 C C . PHE A 1 866 ? 25.819 6.514 -54.995 1.00 87.25 866 PHE A C 1
ATOM 6717 O O . PHE A 1 866 ? 24.975 7.344 -55.372 1.00 87.25 866 PHE A O 1
ATOM 6724 N N . GLY A 1 867 ? 26.892 6.852 -54.266 1.00 85.38 867 GLY A N 1
ATOM 6725 C CA . GLY A 1 867 ? 27.126 8.188 -53.715 1.00 85.38 867 GLY A CA 1
ATOM 6726 C C . GLY A 1 867 ? 26.056 8.569 -52.695 1.00 85.38 867 GLY A C 1
ATOM 6727 O O . GLY A 1 867 ? 25.486 9.652 -52.787 1.00 85.38 867 GLY A O 1
ATOM 6728 N N . LEU A 1 868 ? 25.707 7.627 -51.814 1.00 85.31 868 LEU A N 1
ATOM 6729 C CA . LEU A 1 868 ? 24.724 7.807 -50.740 1.00 85.31 868 LEU A CA 1
ATOM 6730 C C . LEU A 1 868 ? 25.392 8.004 -49.371 1.00 85.31 868 LEU A C 1
ATOM 6732 O O . LEU A 1 868 ? 24.689 8.049 -48.366 1.00 85.31 868 LEU A O 1
ATOM 6736 N N . ASN A 1 869 ? 26.728 8.080 -49.344 1.00 79.50 869 ASN A N 1
ATOM 6737 C CA . ASN A 1 869 ? 27.510 8.450 -48.170 1.00 79.50 869 ASN A CA 1
ATOM 6738 C C . ASN A 1 869 ? 27.586 9.963 -47.999 1.00 79.50 869 ASN A C 1
ATOM 6740 O O . ASN A 1 869 ? 27.723 10.661 -49.023 1.00 79.50 869 ASN A O 1
#

InterPro domains:
  IPR000515 ABC transporter type 1, transmembrane domain MetI-like [cd06261] (6-88)
  IPR006047 Glycosyl hydrolase family 13, catalytic domain [PF00128] (80-452)
  IPR006047 Glycosyl hydrolase family 13, catalytic domain [SM00642] (60-442)
  IPR017853 Glycoside hydrolase superfamily [SSF51445] (80-469)
  IPR018383 Uncharacterised protein family UPF0324, prokaryote [PF03601] (555-847)
  IPR035906 MetI-like superfamily [SSF161098] (6-86)
  IPR045857 Oligo-1,6-glucosidase, domain 2 [G3DSA:3.90.400.10] (143-212)

Mean predicted aligned error: 20.06 Å

Radius of gyration: 36.62 Å; Cα contacts (8 Å, |Δi|>4): 1244; chains: 1; bounding box: 68×76×121 Å